Protein 4DNX (pdb70)

Solvent-accessible surface area: 31336 Å² total; per-residue (Å²): 98,26,100,4,5,61,10,124,132,27,140,37,64,10,16,50,40,6,90,43,7,78,145,11,38,73,68,0,114,106,33,55,37,16,97,4,29,38,20,0,3,2,5,1,1,0,2,0,0,0,1,0,2,18,6,68,4,8,10,54,14,52,23,0,31,25,0,0,86,58,11,34,6,90,103,51,98,17,0,0,5,16,0,3,0,2,12,151,49,17,119,78,6,81,86,25,106,60,0,0,2,48,1,45,51,50,129,71,42,51,12,0,0,1,0,50,16,105,32,72,53,122,6,54,105,77,53,2,57,73,0,7,73,59,7,4,50,21,77,32,104,176,0,46,4,7,107,70,7,62,84,21,15,84,7,1,0,4,7,39,1,58,0,5,40,3,10,14,8,13,55,6,14,9,9,2,4,12,2,0,20,9,0,31,52,11,0,74,15,3,32,9,144,88,2,0,0,15,36,16,99,46,14,2,33,29,39,83,0,27,15,0,53,42,0,20,148,71,28,134,20,58,0,0,0,0,0,0,16,3,28,95,75,106,140,76,31,11,17,7,44,28,14,26,38,0,0,14,30,0,8,57,103,58,15,81,104,25,18,4,1,4,2,0,3,0,11,53,48,15,55,1,0,18,24,4,0,0,0,8,0,1,0,0,3,0,0,0,0,20,13,0,7,0,18,99,75,30,26,28,43,70,146,67,37,26,60,63,64,4,10,57,25,41,96,117,57,13,47,126,136,44,28,56,12,106,38,23,89,1,25,69,29,4,34,0,116,134,87,42,128,7,11,7,50,111,83,6,115,111,22,70,115,103,21,31,68,112,45,62,61,76,94,5,120,57,24,3,44,130,41,93,52,7,53,81,45,18,2,39,81,68,0,1,83,44,4,15,74,38,47,147,84,61,126,190,98,26,99,3,6,50,9,125,136,26,137,35,62,10,13,58,49,16,66,72,7,62,153,6,35,57,67,0,98,105,32,56,33,21,89,5,28,40,20,0,2,2,5,1,1,1,2,0,0,0,1,0,2,10,6,69,3,7,10,56,13,53,26,0,34,25,0,0,87,57,12,33,8,90,100,51,98,13,0,0,5,17,0,2,0,2,8,141,48,22,120,64,8,82,82,32,100,62,0,0,1,47,1,46,52,47,158,72,42,51,11,1,0,2,0,48,20,106,34,77,52,123,5,52,107,77,53,2,56,74,0,5,76,61,6,4,47,21,75,43,88,165,0,56,4,6,104,69,8,66,78,16,14,80,5,0,0,2,6,40,1,54,0,5,39,4,9,19,6,15,55,8,15,10,9,1,2,13,2,0,22,6,0,31,49,10,0,78,19,10,32,9,143,77,3,0,0,14,35,12,114,90,18,2,33,48,24,77,1,38,11,0,56,43,0,21,147,70,25,131,19,58,0,0,0,0,0,0,9,2,30,120,75,137,134,82,58,34,30,15,39,24,16,17,38,0,0,22,22,0,3,63,105,57,14,79,100,23,17,1,3,16,2,0,2,0,11,46,46,16,65,1,0,16,23,1,0,0,0,5,0,0,0,0,3,0,0,0,0,19,19,0,7,0,17,85,75,30,11,24,43,58,149,75,37,25,64,63,63,3,11,58,23,33,85,124,51,13,60,126,148,43,29,55,13,103,35,26,94,0,5,81,17,8,33,0,125,127,73,44,133,9,7,18,49,115,82,4,117,91,20,67,120,107,35,32,36,111,36,67,56,71,118,13,121,106,10,3,28,148,27,88,42,5,45,79,50,28,1,35,74,70,1,0,82,52,5,14,81,69,81,167,59,164,106,173

Structure (mmCIF, N/CA/C/O backbone):
data_4DNX
#
_entry.id   4DNX
#
_cell.length_a   73.286
_cell.length_b   96.972
_cell.length_c   73.458
_cell.angle_alpha   90.00
_cell.angle_beta   117.60
_cell.angle_gamma   90.00
#
_symmetry.space_group_name_H-M   'P 1 21 1'
#
loop_
_entity.id
_entity.type
_entity.pdbx_description
1 polymer 'Sulfate adenylyltransferase'
2 non-polymer '2-(N-MORPHOLINO)-ETHANESULFONIC ACID'
3 water water
#
loop_
_atom_site.group_PDB
_atom_site.id
_atom_site.type_symbol
_atom_site.label_atom_id
_atom_site.label_alt_id
_atom_site.label_comp_id
_atom_site.label_asym_id
_atom_site.label_entity_id
_atom_site.label_seq_id
_atom_site.pdbx_PDB_ins_code
_atom_site.Cartn_x
_atom_site.Cartn_y
_atom_site.Cartn_z
_atom_site.occupancy
_atom_site.B_iso_or_equiv
_atom_site.auth_seq_id
_atom_site.auth_comp_id
_atom_site.auth_asym_id
_atom_site.auth_atom_id
_atom_site.pdbx_PDB_model_num
ATOM 1 N N . MET A 1 1 ? 1.161 -0.664 14.002 1.00 25.01 1 MET A N 1
ATOM 2 C CA . MET A 1 1 ? 2.052 0.440 14.456 1.00 24.27 1 MET A CA 1
ATOM 3 C C . MET A 1 1 ? 3.020 0.767 13.318 1.00 23.21 1 MET A C 1
ATOM 4 O O . MET A 1 1 ? 3.393 -0.119 12.550 1.00 24.72 1 MET A O 1
ATOM 9 N N . ILE A 1 2 ? 3.367 2.044 13.167 1.00 18.46 2 ILE A N 1
ATOM 10 C CA . ILE A 1 2 ? 4.375 2.445 12.195 1.00 17.73 2 ILE A CA 1
ATOM 11 C C . ILE A 1 2 ? 5.674 1.728 12.536 1.00 16.93 2 ILE A C 1
ATOM 12 O O . ILE A 1 2 ? 6.014 1.555 13.731 1.00 15.05 2 ILE A O 1
ATOM 17 N N . LYS A 1 3 ? 6.393 1.272 11.509 1.00 16.97 3 LYS A N 1
ATOM 18 C CA . LYS A 1 3 ? 7.631 0.544 11.809 1.00 17.15 3 LYS A CA 1
ATOM 19 C C . LYS A 1 3 ? 8.714 1.455 12.388 1.00 17.39 3 LYS A C 1
ATOM 20 O O . LYS A 1 3 ? 8.747 2.646 12.080 1.00 16.63 3 LYS A O 1
ATOM 26 N N . PRO A 1 4 ? 9.587 0.911 13.244 1.00 16.20 4 PRO A N 1
ATOM 27 C CA . PRO A 1 4 ? 10.754 1.675 13.685 1.00 15.62 4 PRO A CA 1
ATOM 28 C C . PRO A 1 4 ? 11.639 1.974 12.469 1.00 16.13 4 PRO A C 1
ATOM 29 O O . PRO A 1 4 ? 11.536 1.313 11.415 1.00 16.61 4 PRO A O 1
ATOM 33 N N . VAL A 1 5 ? 12.529 2.957 12.600 1.00 15.53 5 VAL A N 1
ATOM 34 C CA . VAL A 1 5 ? 13.355 3.284 11.456 1.00 16.31 5 VAL A CA 1
ATOM 35 C C . VAL A 1 5 ? 14.470 2.253 11.307 1.00 17.62 5 VAL A C 1
ATOM 36 O O . VAL A 1 5 ? 15.208 2.057 12.234 1.00 16.44 5 VAL A O 1
ATOM 40 N N . GLY A 1 6 ? 14.545 1.588 10.165 1.00 17.17 6 GLY A N 1
ATOM 41 C CA . GLY A 1 6 ? 15.695 0.664 9.892 1.00 21.04 6 GLY A CA 1
ATOM 42 C C . GLY A 1 6 ? 15.683 -0.714 10.531 1.00 21.87 6 GLY A C 1
ATOM 43 O O . GLY A 1 6 ? 16.670 -1.446 10.405 1.00 26.10 6 GLY A O 1
ATOM 44 N N . SER A 1 7 ? 14.595 -1.074 11.222 1.00 22.57 7 SER A N 1
ATOM 45 C CA . SER A 1 7 ? 14.415 -2.432 11.781 1.00 22.09 7 SER A CA 1
ATOM 46 C C . SER A 1 7 ? 12.954 -2.711 12.089 1.00 21.95 7 SER A C 1
ATOM 47 O O . SER A 1 7 ? 12.131 -1.805 12.125 1.00 19.66 7 SER A O 1
ATOM 50 N N . ASP A 1 8 ? 12.619 -3.970 12.352 1.00 21.84 8 ASP A N 1
ATOM 51 C CA . ASP A 1 8 ? 11.221 -4.283 12.641 1.00 22.40 8 ASP A CA 1
ATOM 52 C C . ASP A 1 8 ? 10.818 -4.018 14.095 1.00 19.90 8 ASP A C 1
ATOM 53 O O . ASP A 1 8 ? 9.631 -3.832 14.402 1.00 20.18 8 ASP A O 1
ATOM 58 N N . GLU A 1 9 ? 11.806 -4.008 14.984 1.00 20.14 9 GLU A N 1
ATOM 59 C CA . GLU A 1 9 ? 11.593 -3.716 16.406 1.00 19.60 9 GLU A CA 1
ATOM 60 C C . GLU A 1 9 ? 12.635 -2.740 16.889 1.00 16.70 9 GLU A C 1
ATOM 61 O O . GLU A 1 9 ? 13.759 -2.739 16.377 1.00 15.33 9 GLU A O 1
ATOM 67 N N . LEU A 1 10 ? 12.270 -1.919 17.875 1.00 14.58 10 LEU A N 1
ATOM 68 C CA . LEU A 1 10 ? 13.268 -1.032 18.516 1.00 13.26 10 LEU A CA 1
ATOM 69 C C . LEU A 1 10 ? 14.399 -1.843 19.138 1.00 13.87 10 LEU A C 1
ATOM 70 O O . LEU A 1 10 ? 14.188 -2.963 19.660 1.00 14.49 10 LEU A O 1
ATOM 75 N N . ARG A 1 11 ? 15.591 -1.271 19.077 1.00 13.63 11 ARG A N 1
ATOM 76 C CA . ARG A 1 11 ? 16.816 -1.902 19.615 1.00 14.41 11 ARG A CA 1
ATOM 77 C C . ARG A 1 11 ? 17.517 -0.952 20.610 1.00 14.02 11 ARG A C 1
ATOM 78 O O . ARG A 1 11 ? 18.663 -0.498 20.357 1.00 14.27 11 ARG A O 1
ATOM 86 N N . PRO A 1 12 ? 16.866 -0.667 21.752 1.00 12.88 12 PRO A N 1
ATOM 87 C CA . PRO A 1 12 ? 17.405 0.288 22.723 1.00 11.74 12 PRO A CA 1
ATOM 88 C C . PRO A 1 12 ? 18.699 -0.251 23.365 1.00 11.44 12 PRO A C 1
ATOM 89 O O . PRO A 1 12 ? 18.938 -1.475 23.384 1.00 11.93 12 PRO A O 1
ATOM 93 N N . ARG A 1 13 ? 19.512 0.669 23.888 1.00 10.55 13 ARG A N 1
ATOM 94 C CA . ARG A 1 13 ? 20.809 0.296 24.456 1.00 10.63 13 ARG A CA 1
ATOM 95 C C . ARG A 1 13 ? 20.787 0.246 25.995 1.00 10.86 13 ARG A C 1
ATOM 96 O O . ARG A 1 13 ? 21.777 -0.123 26.638 1.00 10.37 13 ARG A O 1
ATOM 104 N N . PHE A 1 14 ? 19.641 0.556 26.585 1.00 10.16 14 PHE A N 1
ATOM 105 C CA . PHE A 1 14 ? 19.488 0.409 28.057 1.00 10.71 14 PHE A CA 1
ATOM 106 C C . PHE A 1 14 ? 19.531 -1.049 28.476 1.00 11.48 14 PHE A C 1
ATOM 107 O O . PHE A 1 14 ? 18.994 -1.933 27.782 1.00 12.70 14 PHE A O 1
ATOM 115 N N . VAL A 1 15 ? 20.198 -1.298 29.616 1.00 11.03 15 VAL A N 1
ATOM 116 C CA . VAL A 1 15 ? 20.283 -2.694 30.119 1.00 11.51 15 VAL A CA 1
ATOM 117 C C . VAL A 1 15 ? 18.998 -3.007 30.925 1.00 12.22 15 VAL A C 1
ATOM 118 O O . VAL A 1 15 ? 18.939 -2.884 32.168 1.00 11.65 15 VAL A O 1
ATOM 122 N N . TYR A 1 16 ? 17.980 -3.492 30.211 1.00 13.15 16 TYR A N 1
ATOM 123 C CA . TYR A 1 16 ? 16.693 -3.848 30.847 1.00 14.97 16 TYR A CA 1
ATOM 124 C C . TYR A 1 16 ? 16.710 -5.027 31.843 1.00 15.60 16 TYR A C 1
ATOM 125 O O . TYR A 1 16 ? 15.891 -5.054 32.754 1.00 16.46 16 TYR A O 1
ATOM 134 N N . ASP A 1 17 ? 17.615 -6.005 31.674 1.00 16.24 17 ASP A N 1
ATOM 135 C CA . ASP A 1 17 ? 17.686 -7.137 32.573 1.00 18.71 17 ASP A CA 1
ATOM 136 C C . ASP A 1 17 ? 18.355 -6.672 33.873 1.00 19.10 17 ASP A C 1
ATOM 137 O O . ASP A 1 17 ? 19.511 -6.264 33.814 1.00 16.91 17 ASP A O 1
ATOM 142 N N . PRO A 1 18 ? 17.662 -6.709 35.017 1.00 20.51 18 PRO A N 1
ATOM 143 C CA . PRO A 1 18 ? 18.223 -6.146 36.252 1.00 20.69 18 PRO A CA 1
ATOM 144 C C . PRO A 1 18 ? 19.498 -6.872 36.718 1.00 21.07 18 PRO A C 1
ATOM 145 O O . PRO A 1 18 ? 20.395 -6.223 37.226 1.00 20.67 18 PRO A O 1
ATOM 149 N N . GLU A 1 19 ? 19.578 -8.185 36.530 1.00 21.07 19 GLU A N 1
ATOM 150 C CA . GLU A 1 19 ? 20.787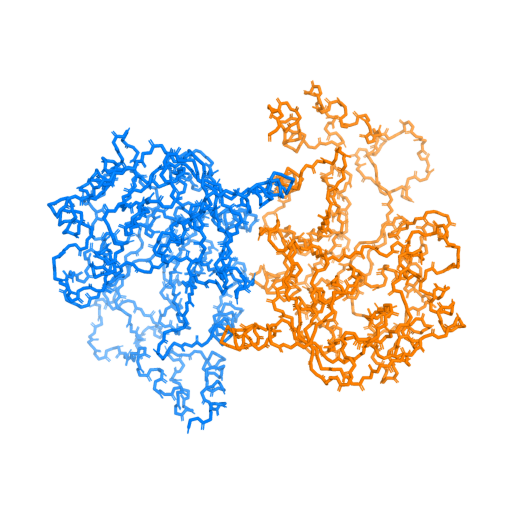 -8.899 36.961 1.00 24.13 19 GLU A CA 1
ATOM 151 C C . GLU A 1 19 ? 22.020 -8.463 36.160 1.00 22.78 19 GLU A C 1
ATOM 152 O O . GLU A 1 19 ? 23.093 -8.196 36.743 1.00 22.89 19 GLU A O 1
ATOM 158 N N . GLN A 1 20 ? 21.878 -8.365 34.837 1.00 20.08 20 GLN A N 1
ATOM 159 C CA . GLN A 1 20 ? 22.947 -7.848 33.947 1.00 20.75 20 GLN A CA 1
ATOM 160 C C . GLN A 1 20 ? 23.291 -6.374 34.249 1.00 18.11 20 GLN A C 1
ATOM 161 O O . GLN A 1 20 ? 24.461 -5.980 34.277 1.00 17.54 20 GLN A O 1
ATOM 167 N N . HIS A 1 21 ? 22.257 -5.577 34.499 1.00 16.55 21 HIS A N 1
ATOM 168 C CA . HIS A 1 21 ? 22.455 -4.190 34.973 1.00 16.16 21 HIS A CA 1
ATOM 169 C C . HIS A 1 21 ? 23.333 -4.086 36.222 1.00 17.85 21 HIS A C 1
ATOM 170 O O . HIS A 1 21 ? 24.320 -3.296 36.253 1.00 17.93 21 HIS A O 1
ATOM 177 N N . HIS A 1 22 ? 23.020 -4.903 37.226 1.00 18.55 22 HIS A N 1
ATOM 178 C CA . HIS A 1 22 ? 23.795 -4.899 38.484 1.00 19.66 22 HIS A CA 1
ATOM 179 C C . HIS A 1 22 ? 25.230 -5.341 38.233 1.00 20.75 22 HIS A C 1
ATOM 180 O O . HIS A 1 22 ? 26.169 -4.749 38.768 1.00 20.23 22 HIS A O 1
ATOM 187 N N . ARG A 1 23 ? 25.407 -6.366 37.399 1.00 19.87 23 ARG A N 1
ATOM 188 C CA . ARG A 1 23 ? 26.771 -6.837 37.093 1.00 20.51 23 ARG A CA 1
ATOM 189 C C . ARG A 1 23 ? 27.614 -5.774 36.367 1.00 19.23 23 ARG A C 1
ATOM 190 O O . ARG A 1 23 ? 28.820 -5.599 36.691 1.00 18.48 23 ARG A O 1
ATOM 198 N N . LEU A 1 24 ? 26.987 -5.083 35.410 1.00 17.96 24 LEU A N 1
ATOM 199 C CA . LEU A 1 24 ? 27.665 -4.033 34.647 1.00 17.74 24 LEU A CA 1
ATOM 200 C C . LEU A 1 24 ? 27.995 -2.828 35.534 1.00 17.32 24 LEU A C 1
ATOM 201 O O . LEU A 1 24 ? 29.089 -2.239 35.434 1.00 17.42 24 LEU A O 1
ATOM 206 N N . SER A 1 25 ? 27.038 -2.444 36.377 1.00 17.60 25 SER A N 1
ATOM 207 C CA . SER A 1 25 ? 27.266 -1.330 37.316 1.00 18.82 25 SER A CA 1
ATOM 208 C C . SER A 1 25 ? 28.456 -1.642 38.217 1.00 19.86 25 SER A C 1
ATOM 209 O O . SER A 1 25 ? 29.309 -0.768 38.479 1.00 20.31 25 SER A O 1
ATOM 212 N N . SER A 1 26 ? 28.511 -2.882 38.698 1.00 19.51 26 SER A N 1
ATOM 213 C CA . SER A 1 26 ? 29.627 -3.304 39.544 1.00 21.26 26 SER A CA 1
ATOM 214 C C . SER A 1 26 ? 30.943 -3.245 38.794 1.00 20.73 26 SER A C 1
ATOM 215 O O . SER A 1 26 ? 31.947 -2.730 39.318 1.00 21.67 26 SER A O 1
ATOM 218 N N . GLU A 1 27 ? 30.941 -3.773 37.573 1.00 18.87 27 GLU A N 1
ATOM 219 C CA . GLU A 1 27 ? 32.132 -3.784 36.710 1.00 19.52 27 GLU A CA 1
ATOM 220 C C . GLU A 1 27 ? 32.630 -2.377 36.426 1.00 18.45 27 GLU A C 1
ATOM 221 O O . GLU A 1 27 ? 33.844 -2.140 36.409 1.00 18.76 27 GLU A O 1
ATOM 227 N N . ALA A 1 28 ? 31.688 -1.478 36.160 1.00 17.03 28 ALA A N 1
ATOM 228 C CA . ALA A 1 28 ? 32.042 -0.125 35.746 1.00 18.39 28 ALA A CA 1
ATOM 229 C C . ALA A 1 28 ? 32.826 0.633 36.818 1.00 20.11 28 ALA A C 1
ATOM 230 O O . ALA A 1 28 ? 33.608 1.542 36.481 1.00 22.57 28 ALA A O 1
ATOM 232 N N . GLU A 1 29 ? 32.666 0.258 38.095 1.00 22.41 29 GLU A N 1
ATOM 233 C CA . GLU A 1 29 ? 33.361 0.982 39.180 1.00 25.43 29 GLU A CA 1
ATOM 234 C C . GLU A 1 29 ? 34.891 0.727 39.195 1.00 26.02 29 GLU A C 1
ATOM 235 O O . GLU A 1 29 ? 35.652 1.468 39.844 1.00 27.71 29 GLU A O 1
ATOM 241 N N . SER A 1 30 ? 35.342 -0.315 38.486 1.00 22.60 30 SER A N 1
ATOM 242 C CA . SER A 1 30 ? 36.756 -0.587 38.353 1.00 22.59 30 SER A CA 1
ATOM 243 C C . SER A 1 30 ? 37.331 -0.335 36.954 1.00 21.50 30 SER A C 1
ATOM 244 O O . SER A 1 30 ? 38.517 -0.562 36.720 1.00 23.14 30 SER A O 1
ATOM 247 N N . LEU A 1 31 ? 36.498 0.073 36.008 1.00 18.92 31 LEU A N 1
ATOM 248 C CA . LEU A 1 31 ? 36.960 0.330 34.650 1.00 18.16 31 LEU A CA 1
ATOM 249 C C . LEU A 1 31 ? 37.687 1.700 34.563 1.00 18.88 31 LEU A C 1
ATOM 250 O O . LEU A 1 31 ? 37.339 2.623 35.325 1.00 19.70 31 LEU A O 1
ATOM 255 N N . PRO A 1 32 ? 38.661 1.844 33.645 1.00 19.00 32 PRO A N 1
ATOM 256 C CA . PRO A 1 32 ? 39.123 3.213 33.274 1.00 18.24 32 PRO A CA 1
ATOM 257 C C . PRO A 1 32 ? 37.914 4.020 32.815 1.00 17.34 32 PRO A C 1
ATOM 258 O O . PRO A 1 32 ? 37.006 3.485 32.162 1.00 16.52 32 PRO A O 1
ATOM 262 N N . SER A 1 33 ? 37.904 5.309 33.107 1.00 17.28 33 SER A N 1
ATOM 263 C CA . SER A 1 33 ? 36.690 6.078 32.832 1.00 16.76 33 SER A CA 1
ATOM 264 C C . SER A 1 33 ? 37.009 7.473 32.295 1.00 16.22 33 SER A C 1
ATOM 265 O O . SER A 1 33 ? 38.127 7.968 32.489 1.00 17.06 33 SER A O 1
ATOM 268 N N . VAL A 1 34 ? 36.041 8.071 31.610 1.00 15.08 34 VAL A N 1
ATOM 269 C CA . VAL A 1 34 ? 36.202 9.455 31.121 1.00 15.06 34 VAL A CA 1
ATOM 270 C C . VAL A 1 34 ? 34.889 10.142 31.413 1.00 14.28 34 VAL A C 1
ATOM 271 O O . VAL A 1 34 ? 33.856 9.498 31.352 1.00 13.33 34 VAL A O 1
ATOM 275 N N . ILE A 1 35 ? 34.940 11.441 31.723 1.00 13.47 35 ILE A N 1
ATOM 276 C CA . ILE A 1 35 ? 33.682 12.250 31.822 1.00 12.78 35 ILE A CA 1
ATOM 277 C C . ILE A 1 35 ? 33.407 12.817 30.425 1.00 12.36 35 ILE A C 1
ATOM 278 O O . ILE A 1 35 ? 34.278 13.479 29.835 1.00 13.92 35 ILE A O 1
ATOM 283 N N . VAL A 1 36 ? 32.228 12.532 29.871 1.00 11.55 36 VAL A N 1
ATOM 284 C CA . VAL A 1 36 ? 31.942 12.885 28.476 1.00 11.31 36 VAL A CA 1
ATOM 285 C C . VAL A 1 36 ? 31.301 14.286 28.416 1.00 11.69 36 VAL A C 1
ATOM 286 O O . VAL A 1 36 ? 30.973 14.861 29.462 1.00 11.55 36 VAL A O 1
ATOM 290 N N . SER A 1 37 ? 31.135 14.836 27.218 1.00 11.96 37 SER A N 1
ATOM 291 C CA . SER A 1 37 ? 30.415 16.135 27.130 1.00 12.56 37 SER A CA 1
ATOM 292 C C . SER A 1 37 ? 28.923 15.951 27.382 1.00 12.04 37 SER A C 1
ATOM 293 O O . SER A 1 37 ? 28.359 14.849 27.243 1.00 12.65 37 SER A O 1
ATOM 296 N N . SER A 1 38 ? 28.243 17.046 27.696 1.00 12.15 38 SER A N 1
ATOM 297 C CA . SER A 1 38 ? 26.775 16.954 27.793 1.00 12.04 38 SER A CA 1
ATOM 298 C C . SER A 1 38 ? 26.145 16.470 26.463 1.00 12.37 38 SER A C 1
ATOM 299 O O . SER A 1 38 ? 25.111 15.728 26.495 1.00 11.93 38 SER A O 1
ATOM 302 N N . GLN A 1 39 ? 26.730 16.859 25.310 1.00 12.43 39 GLN A N 1
ATOM 303 C CA . GLN A 1 39 ? 26.238 16.409 24.008 1.00 11.92 39 GLN A CA 1
ATOM 304 C C . GLN A 1 39 ? 26.347 14.878 23.881 1.00 11.37 39 GLN A C 1
ATOM 305 O O . GLN A 1 39 ? 25.362 14.227 23.537 1.00 11.77 39 GLN A O 1
ATOM 311 N N . ALA A 1 40 ? 27.506 14.328 24.206 1.00 10.45 40 ALA A N 1
ATOM 312 C CA . ALA A 1 40 ? 27.648 12.875 24.164 1.00 10.70 40 ALA A CA 1
ATOM 313 C C . ALA A 1 40 ? 26.712 12.203 25.176 1.00 11.36 40 ALA A C 1
ATOM 314 O O . ALA A 1 40 ? 26.217 11.083 24.935 1.00 11.88 40 ALA A O 1
ATOM 316 N N . ALA A 1 41 ? 26.571 12.786 26.376 1.00 11.01 41 ALA A N 1
ATOM 317 C CA . ALA A 1 41 ? 25.680 12.175 27.381 1.00 11.76 41 ALA A CA 1
ATOM 318 C C . ALA A 1 41 ? 24.232 12.112 26.875 1.00 11.26 41 ALA A C 1
ATOM 319 O O . ALA A 1 41 ? 23.508 11.130 27.111 1.00 11.94 41 ALA A O 1
ATOM 321 N N . GLY A 1 42 ? 23.779 13.175 26.224 1.00 10.72 42 GLY A N 1
ATOM 322 C CA . GLY A 1 42 ? 22.417 13.193 25.654 1.00 10.34 42 GLY A CA 1
ATOM 323 C C . GLY A 1 42 ? 22.284 12.152 24.550 1.00 10.88 42 GLY A C 1
ATOM 324 O O . GLY A 1 42 ? 21.252 11.474 24.422 1.00 10.95 42 GLY A O 1
ATOM 325 N N . ASN A 1 43 ? 23.330 12.022 23.748 1.00 10.59 43 ASN A N 1
ATOM 326 C CA . ASN A 1 43 ? 23.363 11.025 22.668 1.00 10.47 43 ASN A CA 1
ATOM 327 C C . ASN A 1 43 ? 23.197 9.645 23.330 1.00 10.38 43 ASN A C 1
ATOM 328 O O . ASN A 1 43 ? 22.430 8.772 22.835 1.00 10.49 43 ASN A O 1
ATOM 333 N N . ALA A 1 44 ? 23.868 9.426 24.467 1.00 10.16 44 ALA A N 1
ATOM 334 C CA . ALA A 1 44 ? 23.803 8.115 25.134 1.00 9.91 44 ALA A CA 1
ATOM 335 C C . ALA A 1 44 ? 22.439 7.830 25.729 1.00 9.61 44 ALA A C 1
ATOM 336 O O . ALA A 1 44 ? 21.961 6.711 25.691 1.00 11.14 44 ALA A O 1
ATOM 338 N N . VAL A 1 45 ? 21.812 8.869 26.289 1.00 9.33 45 VAL A N 1
ATOM 339 C CA . VAL A 1 45 ? 20.460 8.705 26.862 1.00 8.80 45 VAL A CA 1
ATOM 340 C C . VAL A 1 45 ? 19.473 8.367 25.732 1.00 9.62 45 VAL A C 1
ATOM 341 O O . VAL A 1 45 ? 18.625 7.434 25.920 1.00 9.66 45 VAL A O 1
ATOM 345 N N . MET A 1 46 ? 19.592 9.062 24.585 1.00 9.35 46 MET A N 1
ATOM 346 C CA . MET A 1 46 ? 18.678 8.835 23.432 1.00 8.99 46 MET A CA 1
ATOM 347 C C . MET A 1 46 ? 18.904 7.404 22.890 1.00 8.95 46 MET A C 1
ATOM 348 O O . MET A 1 46 ? 17.939 6.697 22.551 1.00 11.80 46 MET A O 1
ATOM 353 N N . LEU A 1 47 ? 20.161 6.985 22.811 1.00 8.73 47 LEU A N 1
ATOM 354 C CA . LEU A 1 47 ? 20.437 5.590 22.413 1.00 9.00 47 LEU A CA 1
ATOM 355 C C . LEU A 1 47 ? 19.859 4.575 23.425 1.00 9.60 47 LEU A C 1
ATOM 356 O O . LEU A 1 47 ? 19.279 3.524 23.035 1.00 8.94 47 LEU A O 1
ATOM 361 N N . GLY A 1 48 ? 20.063 4.828 24.714 1.00 9.41 48 GLY A N 1
ATOM 362 C CA . GLY A 1 48 ? 19.535 3.966 25.795 1.00 9.78 48 GLY A CA 1
ATOM 363 C C . GLY A 1 48 ? 18.021 3.821 25.724 1.00 9.43 48 GLY A C 1
ATOM 364 O O . GLY A 1 48 ? 17.501 2.748 25.966 1.00 10.50 48 GLY A O 1
ATOM 365 N N . ALA A 1 49 ? 17.354 4.916 25.351 1.00 10.00 49 ALA A N 1
ATOM 366 C CA . ALA A 1 49 ? 15.868 5.012 25.441 1.00 10.35 49 ALA A CA 1
ATOM 367 C C . ALA A 1 49 ? 15.204 4.581 24.138 1.00 11.51 49 ALA A C 1
ATOM 368 O O . ALA A 1 49 ? 13.965 4.593 24.042 1.00 13.13 49 ALA A O 1
ATOM 370 N N . GLY A 1 50 ? 15.996 4.166 23.143 1.00 11.00 50 GLY A N 1
ATOM 371 C CA . GLY A 1 50 ? 15.443 3.643 21.871 1.00 10.56 50 GLY A CA 1
ATOM 372 C C . GLY A 1 50 ? 15.103 4.714 20.825 1.00 10.53 50 GLY A C 1
ATOM 373 O O . GLY A 1 50 ? 14.681 4.394 19.697 1.00 10.61 50 GLY A O 1
ATOM 374 N N . TYR A 1 51 ? 15.281 5.986 21.165 1.00 9.73 51 TYR A N 1
ATOM 375 C CA . TYR A 1 51 ? 14.993 7.047 20.208 1.00 9.53 51 TYR A CA 1
ATOM 376 C C . TYR A 1 51 ? 15.918 6.998 18.968 1.00 9.54 51 TYR A C 1
ATOM 377 O O . TYR A 1 51 ? 15.508 7.385 17.861 1.00 9.96 51 TYR A O 1
ATOM 386 N N . PHE A 1 52 ? 17.176 6.558 19.149 1.00 10.18 52 PHE A N 1
ATOM 387 C CA . PHE A 1 52 ? 18.124 6.504 18.031 1.00 10.45 52 PHE A CA 1
ATOM 388 C C . PHE A 1 52 ? 18.329 5.072 17.536 1.00 10.86 52 PHE A C 1
ATOM 389 O O . PHE A 1 52 ? 19.337 4.722 16.908 1.00 12.10 52 PHE A O 1
ATOM 397 N N . SER A 1 53 ? 17.309 4.240 17.750 1.00 11.78 53 SER A N 1
ATOM 398 C CA . SER A 1 53 ? 17.368 2.890 17.211 1.00 11.55 53 SER A CA 1
ATOM 399 C C . SER A 1 53 ? 17.428 2.821 15.673 1.00 13.13 53 SER A C 1
ATOM 400 O O . SER A 1 53 ? 16.862 3.724 15.017 1.00 12.96 53 SER A O 1
ATOM 403 N N . PRO A 1 54 ? 18.445 2.122 15.184 1.00 13.82 54 PRO A N 1
ATOM 404 C CA . PRO A 1 54 ? 18.853 0.814 15.691 1.00 13.46 54 PRO A CA 1
ATOM 405 C C . PRO A 1 54 ? 20.361 0.969 15.955 1.00 14.08 54 PRO A C 1
ATOM 406 O O . PRO A 1 54 ? 21.095 -0.042 16.003 1.00 14.37 54 PRO A O 1
ATOM 410 N N . LEU A 1 55 ? 20.849 2.204 16.106 1.00 12.82 55 LEU A N 1
ATOM 411 C CA . LEU A 1 55 ? 22.303 2.389 16.257 1.00 13.49 55 LEU A CA 1
ATOM 412 C C . LEU A 1 55 ? 22.821 1.842 17.588 1.00 14.01 55 LEU A C 1
ATOM 413 O O . LEU A 1 55 ? 22.126 1.858 18.614 1.00 13.10 55 LEU A O 1
ATOM 418 N N . ASP A 1 56 ? 24.072 1.362 17.573 1.00 14.61 56 ASP A N 1
ATOM 419 C CA . ASP A 1 56 ? 24.607 0.689 18.788 1.00 16.60 56 ASP A CA 1
ATOM 420 C C . ASP A 1 56 ? 25.473 1.512 19.712 1.00 15.12 56 ASP A C 1
ATOM 421 O O . ASP A 1 56 ? 25.742 1.085 20.834 1.00 14.50 56 ASP A O 1
ATOM 426 N N . GLY A 1 57 ? 25.863 2.702 19.272 1.00 14.40 57 GLY A N 1
ATOM 427 C CA . GLY A 1 57 ? 26.777 3.514 20.062 1.00 14.77 57 GLY A CA 1
ATOM 428 C C . GLY A 1 57 ? 27.359 4.662 19.277 1.00 14.68 57 GLY A C 1
ATOM 429 O O . GLY A 1 57 ? 26.727 5.195 18.377 1.00 15.67 57 GLY A O 1
ATOM 430 N N . PHE A 1 58 ? 28.592 5.041 19.613 1.00 13.50 58 PHE A N 1
ATOM 431 C CA . PHE A 1 58 ? 29.186 6.252 19.041 1.00 14.08 58 PHE A CA 1
ATOM 432 C C . PHE A 1 58 ? 29.913 5.922 17.759 1.00 14.20 58 PHE A C 1
ATOM 433 O O . PHE A 1 58 ? 30.515 4.861 17.644 1.00 14.49 58 PHE A O 1
ATOM 441 N N . MET A 1 59 ? 29.860 6.857 16.821 1.00 13.68 59 MET A N 1
ATOM 442 C CA . MET A 1 59 ? 30.341 6.680 15.454 1.00 14.67 59 MET A CA 1
ATOM 443 C C . MET A 1 59 ? 31.831 6.868 15.352 1.00 15.11 59 MET A C 1
ATOM 444 O O . MET A 1 59 ? 32.413 7.739 16.009 1.00 14.63 59 MET A O 1
ATOM 449 N N . ASN A 1 60 ? 32.454 6.090 14.454 1.00 16.27 60 ASN A N 1
ATOM 450 C CA . ASN A 1 60 ? 33.820 6.446 14.031 1.00 17.50 60 ASN A CA 1
ATOM 451 C C . ASN A 1 60 ? 33.794 7.645 13.055 1.00 17.56 60 ASN A C 1
ATOM 452 O O . ASN A 1 60 ? 32.687 8.108 12.631 1.00 16.32 60 ASN A O 1
ATOM 457 N N . LEU A 1 61 ? 34.969 8.152 12.704 1.00 18.31 61 LEU A N 1
ATOM 458 C CA . LEU A 1 61 ? 35.039 9.336 11.872 1.00 19.91 61 LEU A CA 1
ATOM 459 C C . LEU A 1 61 ? 34.424 9.104 10.487 1.00 19.53 61 LEU A C 1
ATOM 460 O O . LEU A 1 61 ? 33.723 9.974 9.968 1.00 20.05 61 LEU A O 1
ATOM 465 N N . ALA A 1 62 ? 34.656 7.940 9.880 1.00 19.62 62 ALA A N 1
ATOM 466 C CA . ALA A 1 62 ? 34.029 7.680 8.549 1.00 19.15 62 ALA A CA 1
ATOM 467 C C . ALA A 1 62 ? 32.475 7.719 8.560 1.00 18.64 62 ALA A C 1
ATOM 468 O O . ALA A 1 62 ? 31.857 8.303 7.679 1.00 19.21 62 ALA A O 1
ATOM 470 N N . ASP A 1 63 ? 31.864 7.101 9.558 1.00 17.67 63 ASP A N 1
ATOM 471 C CA . ASP A 1 63 ? 30.415 7.185 9.703 1.00 17.49 63 ASP A CA 1
ATOM 472 C C . ASP A 1 63 ? 29.946 8.615 10.011 1.00 17.26 63 ASP A C 1
ATOM 473 O O . ASP A 1 63 ? 28.889 9.055 9.521 1.00 17.24 63 ASP A O 1
ATOM 478 N N . ALA A 1 64 ? 30.689 9.322 10.871 1.00 16.98 64 ALA A N 1
ATOM 479 C CA . ALA A 1 64 ? 30.335 10.715 11.178 1.00 15.96 64 ALA A CA 1
ATOM 480 C C . ALA A 1 64 ? 30.397 11.614 9.937 1.00 16.36 64 ALA A C 1
ATOM 481 O O . ALA A 1 64 ? 29.489 12.465 9.717 1.00 16.09 64 ALA A O 1
ATOM 483 N N . LEU A 1 65 ? 31.439 11.420 9.109 1.00 16.15 65 LEU A N 1
ATOM 484 C CA . LEU A 1 65 ? 31.583 12.219 7.853 1.00 18.01 65 LEU A CA 1
ATOM 485 C C . LEU A 1 65 ? 30.455 11.884 6.888 1.00 18.50 65 LEU A C 1
ATOM 486 O O . LEU A 1 65 ? 29.861 12.774 6.279 1.00 18.24 65 LEU A O 1
ATOM 491 N N . SER A 1 66 ? 30.099 10.602 6.842 1.00 18.81 66 SER A N 1
ATOM 492 C CA . SER A 1 66 ? 29.034 10.174 5.933 1.00 19.18 66 SER A CA 1
ATOM 493 C C . SER A 1 66 ? 27.661 10.702 6.424 1.00 17.91 66 SER A C 1
ATOM 494 O O . SER A 1 66 ? 26.875 11.211 5.627 1.00 19.06 66 SER A O 1
ATOM 497 N N . SER A 1 67 ? 27.416 10.633 7.732 1.00 16.98 67 SER A N 1
ATOM 498 C CA . SER A 1 67 ? 26.146 11.150 8.317 1.00 16.95 67 SER A CA 1
ATOM 499 C C . SER A 1 67 ? 26.003 12.679 8.067 1.00 17.10 67 SER A C 1
ATOM 500 O O . SER A 1 67 ? 24.939 13.186 7.610 1.00 16.66 67 SER A O 1
ATOM 503 N N . ALA A 1 68 ? 27.090 13.421 8.340 1.00 16.62 68 ALA A N 1
ATOM 504 C CA . ALA A 1 68 ? 27.090 14.862 8.158 1.00 17.70 68 ALA A CA 1
ATOM 505 C C . ALA A 1 68 ? 26.775 15.231 6.710 1.00 18.36 68 ALA A C 1
ATOM 506 O O . ALA A 1 68 ? 25.975 16.128 6.451 1.00 19.40 68 ALA A O 1
ATOM 508 N N . GLN A 1 69 ? 27.394 14.554 5.742 1.00 19.44 69 GLN A N 1
ATOM 509 C CA . GLN A 1 69 ? 27.297 15.027 4.378 1.00 20.68 69 GLN A CA 1
ATOM 510 C C . GLN A 1 69 ? 26.109 14.459 3.623 1.00 22.18 69 GLN A C 1
ATOM 511 O O . GLN A 1 69 ? 25.655 15.077 2.641 1.00 23.33 69 GLN A O 1
ATOM 517 N N . SER A 1 70 ? 25.653 13.272 4.034 1.00 20.36 70 SER A N 1
ATOM 518 C CA . SER A 1 70 ? 24.687 12.519 3.206 1.00 20.67 70 SER A CA 1
ATOM 519 C C . SER A 1 70 ? 23.522 11.869 3.994 1.00 19.59 70 SER A C 1
ATOM 520 O O . SER A 1 70 ? 22.651 11.190 3.402 1.00 20.60 70 SER A O 1
ATOM 523 N N . MET A 1 71 ? 23.509 12.089 5.312 1.00 18.48 71 MET A N 1
ATOM 524 C CA . MET A 1 71 ? 22.541 11.488 6.227 1.00 17.75 71 MET A CA 1
ATOM 525 C C . MET A 1 71 ? 22.539 9.971 6.187 1.00 18.25 71 MET A C 1
ATOM 526 O O . MET A 1 71 ? 21.528 9.349 6.481 1.00 18.90 71 MET A O 1
ATOM 531 N N . THR A 1 72 ? 23.683 9.371 5.870 1.00 19.55 72 THR A N 1
ATOM 532 C CA . THR A 1 72 ? 23.838 7.911 5.961 1.00 20.18 72 THR A CA 1
ATOM 533 C C . THR A 1 72 ? 25.133 7.540 6.670 1.00 20.46 72 THR A C 1
ATOM 534 O O . THR A 1 72 ? 26.115 8.289 6.636 1.00 20.68 72 THR A O 1
ATOM 538 N N . LEU A 1 73 ? 25.140 6.363 7.279 1.00 19.76 73 LEU A N 1
ATOM 539 C CA . LEU A 1 73 ? 26.373 5.725 7.724 1.00 21.28 73 LEU A CA 1
ATOM 540 C C . LEU A 1 73 ? 27.141 5.090 6.544 1.00 21.68 73 LEU A C 1
ATOM 541 O O . LEU A 1 73 ? 26.620 4.948 5.417 1.00 20.40 73 LEU A O 1
ATOM 546 N N . THR A 1 74 ? 28.414 4.738 6.761 1.00 21.75 74 THR A N 1
ATOM 547 C CA . THR A 1 74 ? 29.191 4.087 5.668 1.00 23.28 74 THR A CA 1
ATOM 548 C C . THR A 1 74 ? 28.566 2.795 5.128 1.00 23.10 74 THR A C 1
ATOM 549 O O . THR A 1 74 ? 28.716 2.492 3.948 1.00 23.52 74 THR A O 1
ATOM 553 N N . ASP A 1 75 ? 27.829 2.067 5.985 1.00 23.19 75 ASP A N 1
ATOM 554 C CA . ASP A 1 75 ? 27.158 0.848 5.534 1.00 24.47 75 ASP A CA 1
ATOM 555 C C . ASP A 1 75 ? 25.808 1.089 4.870 1.00 24.28 75 ASP A C 1
ATOM 556 O O . ASP A 1 75 ? 25.144 0.145 4.423 1.00 23.99 75 ASP A O 1
ATOM 561 N N . GLY A 1 76 ? 25.404 2.349 4.778 1.00 22.46 76 GLY A N 1
ATOM 562 C CA . GLY A 1 76 ? 24.193 2.687 4.061 1.00 23.06 76 GLY A CA 1
ATOM 563 C C . GLY A 1 76 ? 22.959 2.926 4.902 1.00 22.53 76 GLY A C 1
ATOM 564 O O . GLY A 1 76 ? 21.958 3.402 4.364 1.00 22.18 76 GLY A O 1
ATOM 565 N N . ARG A 1 77 ? 23.005 2.633 6.205 1.00 20.89 77 ARG A N 1
ATOM 566 C CA . ARG A 1 77 ? 21.853 2.947 7.103 1.00 21.78 77 ARG A CA 1
ATOM 567 C C . ARG A 1 77 ? 21.571 4.463 7.143 1.00 20.97 77 ARG A C 1
ATOM 568 O O . ARG A 1 77 ? 22.507 5.258 7.204 1.00 20.13 77 ARG A O 1
ATOM 576 N N . PHE A 1 78 ? 20.297 4.861 7.110 1.00 19.97 78 PHE A N 1
ATOM 577 C CA . PHE A 1 78 ? 19.923 6.256 7.274 1.00 19.06 78 PHE A CA 1
ATOM 578 C C . PHE A 1 78 ? 20.103 6.715 8.742 1.00 18.22 78 PHE A C 1
ATOM 579 O O . PHE A 1 78 ? 19.581 6.092 9.682 1.00 18.68 78 PHE A O 1
ATOM 587 N N . PHE A 1 79 ? 20.828 7.820 8.922 1.00 17.77 79 PHE A N 1
ATOM 588 C CA . PHE A 1 79 ? 20.874 8.538 10.193 1.00 17.23 79 PHE A CA 1
ATOM 589 C C . PHE A 1 79 ? 21.328 9.999 10.000 1.00 17.32 79 PHE A C 1
ATOM 590 O O . PHE A 1 79 ? 22.386 10.253 9.430 1.00 18.37 79 PHE A O 1
ATOM 598 N N . PRO A 1 80 ? 20.519 10.963 10.449 1.00 18.28 80 PRO A N 1
ATOM 599 C CA . PRO A 1 80 ? 20.691 12.338 9.982 1.00 19.29 80 PRO A CA 1
ATOM 600 C C . PRO A 1 80 ? 21.769 13.209 10.588 1.00 18.13 80 PRO A C 1
ATOM 601 O O . PRO A 1 80 ? 22.083 14.225 9.979 1.00 19.94 80 PRO A O 1
ATOM 605 N N . VAL A 1 81 ? 22.301 12.877 11.756 1.00 16.48 81 VAL A N 1
ATOM 606 C CA . VAL A 1 81 ? 23.409 13.661 12.352 1.00 17.41 81 VAL A CA 1
ATOM 607 C C . VAL A 1 81 ? 24.486 12.748 12.937 1.00 16.98 81 VAL A C 1
ATOM 608 O O . VAL A 1 81 ? 24.217 11.640 13.356 1.00 18.58 81 VAL A O 1
ATOM 612 N N . PRO A 1 82 ? 25.720 13.227 13.009 1.00 16.62 82 PRO A N 1
ATOM 613 C CA . PRO A 1 82 ? 26.765 12.399 13.581 1.00 17.14 82 PRO A CA 1
ATOM 614 C C . PRO A 1 82 ? 26.461 12.191 15.047 1.00 17.63 82 PRO A C 1
ATOM 615 O O . PRO A 1 82 ? 25.890 13.077 15.665 1.00 17.86 82 PRO A O 1
ATOM 619 N N . LEU A 1 83 ? 26.797 11.014 15.588 1.00 16.06 83 LEU A N 1
ATOM 620 C CA . LEU A 1 83 ? 26.729 10.778 17.016 1.00 15.62 83 LEU A CA 1
ATOM 621 C C . LEU A 1 83 ? 28.146 10.556 17.486 1.00 16.21 83 LEU A C 1
ATOM 622 O O . LEU A 1 83 ? 28.673 9.451 17.356 1.00 16.68 83 LEU A O 1
ATOM 627 N N . LEU A 1 84 ? 28.766 11.609 18.010 1.00 16.02 84 LEU A N 1
ATOM 628 C CA . LEU A 1 84 ? 30.190 11.537 18.353 1.00 15.20 84 LEU A CA 1
ATOM 629 C C . LEU A 1 84 ? 30.412 11.607 19.859 1.00 15.53 84 LEU A C 1
ATOM 630 O O . LEU A 1 84 ? 29.642 12.233 20.620 1.00 15.00 84 LEU A O 1
ATOM 635 N N . CYS A 1 85 ? 31.475 10.936 20.300 1.00 14.35 85 CYS A N 1
ATOM 636 C CA . CYS A 1 85 ? 31.990 11.117 21.675 1.00 13.79 85 CYS A CA 1
ATOM 637 C C . CYS A 1 85 ? 33.380 11.708 21.546 1.00 14.52 85 CYS A C 1
ATOM 638 O O . CYS A 1 85 ? 34.382 10.987 21.359 1.00 16.63 85 CYS A O 1
ATOM 641 N N . LEU A 1 86 ? 33.423 13.038 21.607 1.00 14.05 86 LEU A N 1
ATOM 642 C CA . LEU A 1 86 ? 34.677 13.781 21.447 1.00 14.79 86 LEU A CA 1
ATOM 643 C C . LEU A 1 86 ? 35.216 14.144 22.816 1.00 14.70 86 LEU A C 1
ATOM 644 O O . LEU A 1 86 ? 34.455 14.524 23.697 1.00 15.00 86 LEU A O 1
ATOM 649 N N . LEU A 1 87 ? 36.534 14.059 22.963 1.00 15.03 87 LEU A N 1
ATOM 650 C CA . LEU A 1 87 ? 37.239 14.269 24.246 1.00 15.48 87 LEU A CA 1
ATOM 651 C C . LEU A 1 87 ? 38.475 15.136 23.964 1.00 15.90 87 LEU A C 1
ATOM 652 O O . LEU A 1 87 ? 39.046 15.096 22.868 1.00 15.63 87 LEU A O 1
ATOM 657 N N . GLU A 1 88 ? 38.942 15.853 24.986 1.00 17.73 88 GLU A N 1
ATOM 658 C CA . GLU A 1 88 ? 40.179 16.586 24.871 1.00 19.97 88 GLU A CA 1
ATOM 659 C C . GLU A 1 88 ? 41.364 15.609 24.662 1.00 22.91 88 GLU A C 1
ATOM 660 O O . GLU A 1 88 ? 42.289 15.858 23.867 1.00 23.00 88 GLU A O 1
ATOM 666 N N . SER A 1 89 ? 41.315 14.476 25.355 1.00 25.13 89 SER A N 1
ATOM 667 C CA . SER A 1 89 ? 42.383 13.478 25.257 1.00 28.57 89 SER A CA 1
ATOM 668 C C . SER A 1 89 ? 41.874 12.072 25.604 1.00 28.79 89 SER A C 1
ATOM 669 O O . SER A 1 89 ? 40.976 11.929 26.420 1.00 29.83 89 SER A O 1
ATOM 672 N N . ALA A 1 90 ? 42.472 11.043 25.010 1.00 30.17 90 ALA A N 1
ATOM 673 C CA . ALA A 1 90 ? 42.144 9.658 25.373 1.00 31.38 90 ALA A CA 1
ATOM 674 C C . ALA A 1 90 ? 43.211 9.030 26.289 1.00 32.94 90 ALA A C 1
ATOM 675 O O . ALA A 1 90 ? 43.251 7.801 26.437 1.00 29.47 90 ALA A O 1
ATOM 677 N N . ASP A 1 91 ? 44.061 9.863 26.904 1.00 34.95 91 ASP A N 1
ATOM 678 C CA . ASP A 1 91 ? 45.151 9.359 27.782 1.00 41.51 91 ASP A CA 1
ATOM 679 C C . ASP A 1 91 ? 44.702 8.485 28.965 1.00 38.80 91 ASP A C 1
ATOM 680 O O . ASP A 1 91 ? 45.331 7.465 29.245 1.00 41.39 91 ASP A O 1
ATOM 685 N N . ALA A 1 92 ? 43.627 8.875 29.644 1.00 38.20 92 ALA A N 1
ATOM 686 C CA . ALA A 1 92 ? 43.102 8.086 30.768 1.00 37.23 92 ALA A CA 1
ATOM 687 C C . ALA A 1 92 ? 42.638 6.675 30.372 1.00 35.62 92 ALA A C 1
ATOM 688 O O . ALA A 1 92 ? 42.615 5.780 31.195 1.00 35.59 92 ALA A O 1
ATOM 690 N N . ILE A 1 93 ? 42.278 6.473 29.111 1.00 32.18 93 ILE A N 1
ATOM 691 C CA . ILE A 1 93 ? 41.799 5.163 28.668 1.00 31.78 93 ILE A CA 1
ATOM 692 C C . ILE A 1 93 ? 42.702 4.532 27.595 1.00 35.29 93 ILE A C 1
ATOM 693 O O . ILE A 1 93 ? 42.273 3.632 26.846 1.00 34.54 93 ILE A O 1
ATOM 698 N N . ALA A 1 94 ? 43.949 5.001 27.532 1.00 36.23 94 ALA A N 1
ATOM 699 C CA . ALA A 1 94 ? 44.916 4.512 26.548 1.00 37.37 94 ALA A CA 1
ATOM 700 C C . ALA A 1 94 ? 45.062 2.993 26.641 1.00 36.44 94 ALA A C 1
ATOM 701 O O . ALA A 1 94 ? 45.399 2.447 27.699 1.00 33.41 94 ALA A O 1
ATOM 703 N N . GLY A 1 95 ? 44.732 2.315 25.544 1.00 36.31 95 GLY A N 1
ATOM 704 C CA . GLY A 1 95 ? 44.913 0.870 25.444 1.00 38.07 95 GLY A CA 1
ATOM 705 C C . GLY A 1 95 ? 43.813 0.037 26.064 1.00 39.04 95 GLY A C 1
ATOM 706 O O . GLY A 1 95 ? 43.886 -1.200 26.045 1.00 43.21 95 GLY A O 1
ATOM 707 N N . ALA A 1 96 ? 42.792 0.701 26.613 1.00 35.03 96 ALA A N 1
ATOM 708 C CA . ALA A 1 96 ? 41.674 0.013 27.238 1.00 33.09 96 ALA A CA 1
ATOM 709 C C . ALA A 1 96 ? 40.664 -0.368 26.169 1.00 29.94 96 ALA A C 1
ATOM 710 O O . ALA A 1 96 ? 40.401 0.429 25.264 1.00 31.81 96 ALA A O 1
ATOM 712 N N . THR A 1 97 ? 40.075 -1.559 26.266 1.00 28.26 97 THR A N 1
ATOM 713 C CA . THR A 1 97 ? 39.051 -1.915 25.258 1.00 28.36 97 THR A CA 1
ATOM 714 C C . THR A 1 97 ? 37.626 -1.731 25.774 1.00 25.52 97 THR A C 1
ATOM 715 O O . THR A 1 97 ? 36.674 -1.839 25.004 1.00 23.96 97 THR A O 1
ATOM 719 N N . ARG A 1 98 ? 37.503 -1.508 27.078 1.00 22.23 98 ARG A N 1
ATOM 720 C CA . ARG A 1 98 ? 36.215 -1.398 27.750 1.00 20.47 98 ARG A CA 1
ATOM 721 C C . ARG A 1 98 ? 36.382 -0.312 28.823 1.00 17.66 98 ARG A C 1
ATOM 722 O O . ARG A 1 98 ? 37.349 -0.365 29.620 1.00 18.94 98 ARG A O 1
ATOM 730 N N . ILE A 1 99 ? 35.482 0.685 28.796 1.00 16.81 99 ILE A N 1
ATOM 731 C CA . ILE A 1 99 ? 35.632 1.865 29.648 1.00 15.34 99 ILE A CA 1
ATOM 732 C C . ILE A 1 99 ? 34.266 2.281 30.179 1.00 14.34 99 ILE A C 1
ATOM 733 O O . ILE A 1 99 ? 33.233 1.844 29.643 1.00 14.51 99 ILE A O 1
ATOM 738 N N . ALA A 1 100 ? 34.248 3.103 31.224 1.00 12.62 100 ALA A N 1
ATOM 739 C CA . ALA A 1 100 ? 32.996 3.667 31.770 1.00 12.46 100 ALA A CA 1
ATOM 740 C C . ALA A 1 100 ? 32.898 5.112 31.293 1.00 13.37 100 ALA A C 1
ATOM 741 O O . ALA A 1 100 ? 33.885 5.862 31.327 1.00 14.82 100 ALA A O 1
ATOM 743 N N . LEU A 1 101 ? 31.720 5.487 30.816 1.00 11.67 101 LEU A N 1
ATOM 744 C CA . LEU A 1 101 ? 31.424 6.895 30.439 1.00 11.75 101 LEU A CA 1
ATOM 745 C C . LEU A 1 101 ? 30.658 7.538 31.600 1.00 11.74 101 LEU A C 1
ATOM 746 O O . LEU A 1 101 ? 29.616 7.044 32.003 1.00 11.44 101 LEU A O 1
ATOM 751 N N . ARG A 1 102 ? 31.190 8.643 32.144 1.00 11.55 102 ARG A N 1
ATOM 752 C CA . ARG A 1 102 ? 30.652 9.256 33.362 1.00 12.31 102 ARG A CA 1
ATOM 753 C C . ARG A 1 102 ? 29.886 10.526 32.967 1.00 11.79 102 ARG A C 1
ATOM 754 O O . ARG A 1 102 ? 30.241 11.167 31.996 1.00 11.99 102 ARG A O 1
ATOM 762 N N . ASP A 1 103 ? 28.829 10.831 33.717 1.00 11.48 103 ASP A N 1
ATOM 763 C CA . ASP A 1 103 ? 27.852 11.873 33.394 1.00 11.79 103 ASP A CA 1
ATOM 764 C C . ASP A 1 103 ? 28.382 13.260 33.851 1.00 11.42 103 ASP A C 1
ATOM 765 O O . ASP A 1 103 ? 28.623 13.465 35.032 1.00 12.87 103 ASP A O 1
ATOM 770 N N . PRO A 1 104 ? 28.480 14.208 32.916 1.00 11.29 104 PRO A N 1
ATOM 771 C CA . PRO A 1 104 ? 28.904 15.568 33.298 1.00 12.72 104 PRO A CA 1
ATOM 772 C C . PRO A 1 104 ? 27.837 16.371 34.029 1.00 13.31 104 PRO A C 1
ATOM 773 O O . PRO A 1 104 ? 28.161 17.435 34.612 1.00 15.11 104 PRO A O 1
ATOM 777 N N . ASN A 1 105 ? 26.602 15.881 34.032 1.00 12.87 105 ASN A N 1
ATOM 778 C CA . ASN A 1 105 ? 25.458 16.687 34.522 1.00 13.24 105 ASN A CA 1
ATOM 779 C C . ASN A 1 105 ? 24.816 16.189 35.827 1.00 14.18 105 ASN A C 1
ATOM 780 O O . ASN A 1 105 ? 23.682 16.549 36.168 1.00 14.84 105 ASN A O 1
ATOM 785 N N . VAL A 1 106 ? 25.528 15.316 36.517 1.00 14.24 106 VAL A N 1
ATOM 786 C CA . VAL A 1 106 ? 25.127 14.809 37.834 1.00 14.70 106 VAL A CA 1
ATOM 787 C C . VAL A 1 106 ? 26.298 14.914 38.784 1.00 16.07 106 VAL A C 1
ATOM 788 O O . VAL A 1 106 ? 27.420 14.467 38.450 1.00 16.04 106 VAL A O 1
ATOM 792 N N . GLU A 1 107 ? 26.050 15.500 39.965 1.00 17.70 107 GLU A N 1
ATOM 793 C CA . GLU A 1 107 ? 27.115 15.757 40.971 1.00 20.56 107 GLU A CA 1
ATOM 794 C C . GLU A 1 107 ? 27.879 14.462 41.265 1.00 20.63 107 GLU A C 1
ATOM 795 O O . GLU A 1 107 ? 27.269 13.407 41.488 1.00 21.22 107 GLU A O 1
ATOM 801 N N . GLY A 1 108 ? 29.208 14.539 41.226 1.00 20.41 108 GLY A N 1
ATOM 802 C CA . GLY A 1 108 ? 30.066 13.369 41.449 1.00 20.49 108 GLY A CA 1
ATOM 803 C C . GLY A 1 108 ? 30.372 12.519 40.216 1.00 20.13 108 GLY A C 1
ATOM 804 O O . GLY A 1 108 ? 31.173 11.565 40.323 1.00 22.16 108 GLY A O 1
ATOM 805 N N . ASN A 1 109 ? 29.726 12.829 39.074 1.00 17.86 109 ASN A N 1
ATOM 806 C CA . ASN A 1 109 ? 29.950 12.192 37.761 1.00 15.72 109 ASN A CA 1
ATOM 807 C C . ASN A 1 109 ? 29.775 10.672 37.824 1.00 16.36 109 ASN A C 1
ATOM 808 O O . ASN A 1 109 ? 30.709 9.928 37.529 1.00 16.79 109 ASN A O 1
ATOM 813 N N . PRO A 1 110 ? 28.576 10.221 38.148 1.00 16.33 110 PRO A N 1
ATOM 814 C CA . PRO A 1 110 ? 28.317 8.747 38.153 1.00 15.73 110 PRO A CA 1
ATOM 815 C C . PRO A 1 110 ? 28.420 8.127 36.766 1.00 14.36 110 PRO A C 1
ATOM 816 O O . PRO A 1 110 ? 28.349 8.801 35.721 1.00 13.74 110 PRO A O 1
ATOM 820 N N . VAL A 1 111 ? 28.604 6.809 36.735 1.00 13.75 111 VAL A N 1
ATOM 821 C CA . VAL A 1 111 ? 28.623 6.124 35.449 1.00 13.08 111 VAL A CA 1
ATOM 822 C C . VAL A 1 111 ? 27.282 6.161 34.749 1.00 11.84 111 VAL A C 1
ATOM 823 O O . VAL A 1 111 ? 26.227 5.832 35.350 1.00 14.16 111 VAL A O 1
ATOM 827 N N . LEU A 1 112 ? 27.309 6.552 33.474 1.00 11.81 112 LEU A N 1
ATOM 828 C CA . LEU A 1 112 ? 26.093 6.619 32.630 1.00 11.24 112 LEU A CA 1
ATOM 829 C C . LEU A 1 112 ? 26.010 5.394 31.687 1.00 11.58 112 LEU A C 1
ATOM 830 O O . LEU A 1 112 ? 24.919 4.861 31.428 1.00 12.28 112 LEU A O 1
ATOM 835 N N . ALA A 1 113 ? 27.168 4.901 31.227 1.00 11.28 113 ALA A N 1
ATOM 836 C CA . ALA A 1 113 ? 27.171 3.806 30.222 1.00 11.26 113 ALA A CA 1
ATOM 837 C C . ALA A 1 113 ? 28.538 3.137 30.270 1.00 12.63 113 ALA A C 1
ATOM 838 O O . ALA A 1 113 ? 29.492 3.703 30.790 1.00 14.06 113 ALA A O 1
ATOM 840 N N . VAL A 1 114 ? 28.569 1.903 29.761 1.00 12.25 114 VAL A N 1
ATOM 841 C CA . VAL A 1 114 ? 29.813 1.161 29.567 1.00 13.59 114 VAL A CA 1
ATOM 842 C C . VAL A 1 114 ? 30.018 1.058 28.048 1.00 14.08 114 VAL A C 1
ATOM 843 O O . VAL A 1 114 ? 29.075 0.773 27.305 1.00 14.89 114 VAL A O 1
ATOM 847 N N . MET A 1 115 ? 31.247 1.261 27.586 1.00 13.35 115 MET A N 1
ATOM 848 C CA . MET A 1 115 ? 31.503 1.300 26.146 1.00 13.84 115 MET A CA 1
ATOM 849 C C . MET A 1 115 ? 32.606 0.332 25.800 1.00 15.19 115 MET A C 1
ATOM 850 O O . MET A 1 115 ? 33.593 0.248 26.531 1.00 14.89 115 MET A O 1
ATOM 855 N N . ASP A 1 116 ? 32.423 -0.429 24.715 1.00 15.56 116 ASP A N 1
ATOM 856 C CA . ASP A 1 116 ? 33.543 -1.201 24.142 1.00 18.12 116 ASP A CA 1
ATOM 857 C C . ASP A 1 116 ? 34.167 -0.342 23.074 1.00 18.79 116 ASP A C 1
ATOM 858 O O . ASP A 1 116 ? 33.528 -0.035 22.050 1.00 22.53 116 ASP A O 1
ATOM 863 N N . VAL A 1 117 ? 35.408 0.083 23.315 1.00 17.62 117 VAL A N 1
ATOM 864 C CA . VAL A 1 117 ? 36.038 1.023 22.406 1.00 19.64 117 VAL A CA 1
ATOM 865 C C . VAL A 1 117 ? 36.648 0.273 21.212 1.00 20.03 117 VAL A C 1
ATOM 866 O O . VAL A 1 117 ? 37.540 -0.587 21.399 1.00 21.50 117 VAL A O 1
ATOM 870 N N . THR A 1 118 ? 36.148 0.546 20.007 1.00 19.54 118 THR A N 1
ATOM 871 C CA . THR A 1 118 ? 36.730 -0.108 18.828 1.00 21.65 118 THR A CA 1
ATOM 872 C C . THR A 1 118 ? 37.628 0.800 17.988 1.00 22.38 118 THR A C 1
ATOM 873 O O . THR A 1 118 ? 38.362 0.323 17.125 1.00 22.88 118 THR A O 1
ATOM 877 N N . ALA A 1 119 ? 37.598 2.105 18.249 1.00 20.68 119 ALA A N 1
ATOM 878 C CA . ALA A 1 119 ? 38.584 2.980 17.614 1.00 20.51 119 ALA A CA 1
ATOM 879 C C . ALA A 1 119 ? 38.744 4.253 18.395 1.00 19.72 119 ALA A C 1
ATOM 880 O O . ALA A 1 119 ? 37.818 4.702 19.089 1.00 17.21 119 ALA A O 1
ATOM 882 N N . VAL A 1 120 ? 39.944 4.807 18.295 1.00 20.56 120 VAL A N 1
ATOM 883 C CA . VAL A 1 120 ? 40.238 6.103 18.885 1.00 21.59 120 VAL A CA 1
ATOM 884 C C . VAL A 1 120 ? 40.920 6.894 17.763 1.00 21.05 120 VAL A C 1
ATOM 885 O O . VAL A 1 120 ? 41.986 6.485 17.268 1.00 22.69 120 VAL A O 1
ATOM 889 N N . GLU A 1 121 ? 40.331 8.023 17.374 1.00 19.56 121 GLU A N 1
ATOM 890 C CA . GLU A 1 121 ? 40.753 8.777 16.187 1.00 21.18 121 GLU A CA 1
ATOM 891 C C . GLU A 1 121 ? 40.906 10.272 16.488 1.00 21.56 121 GLU A C 1
ATOM 892 O O . GLU A 1 121 ? 40.142 10.821 17.268 1.00 21.64 121 GLU A O 1
ATOM 898 N N . GLN A 1 122 ? 41.886 10.928 15.875 1.00 23.26 122 GLN A N 1
ATOM 899 C CA . GLN A 1 122 ? 41.992 12.383 15.947 1.00 23.76 122 GLN A CA 1
ATOM 900 C C . GLN A 1 122 ? 41.241 13.008 14.787 1.00 23.83 122 GLN A C 1
ATOM 901 O O . GLN A 1 122 ? 41.424 12.592 13.638 1.00 26.52 122 GLN A O 1
ATOM 907 N N . VAL A 1 123 ? 40.426 14.019 15.066 1.00 21.85 123 VAL A N 1
ATOM 908 C CA . VAL A 1 123 ? 39.716 14.736 14.027 1.00 21.82 123 VAL A CA 1
ATOM 909 C C . VAL A 1 123 ? 40.487 15.985 13.588 1.00 23.71 123 VAL A C 1
ATOM 910 O O . VAL A 1 123 ? 40.881 16.801 14.431 1.00 24.07 123 VAL A O 1
ATOM 914 N N . SER A 1 124 ? 40.723 16.123 12.279 1.00 22.91 124 SER A N 1
ATOM 915 C CA . SER A 1 124 ? 41.494 17.276 11.760 1.00 25.03 124 SER A CA 1
ATOM 916 C C . SER A 1 124 ? 40.602 18.526 11.719 1.00 24.76 124 SER A C 1
ATOM 917 O O . SER A 1 124 ? 39.370 18.420 11.774 1.00 23.83 124 SER A O 1
ATOM 920 N N . ASP A 1 125 ? 41.234 19.698 11.624 1.00 27.45 125 ASP A N 1
ATOM 921 C CA . ASP A 1 125 ? 40.511 20.955 11.422 1.00 27.98 125 ASP A CA 1
ATOM 922 C C . ASP A 1 125 ? 39.605 20.855 10.197 1.00 28.40 125 ASP A C 1
ATOM 923 O O . ASP A 1 125 ? 38.451 21.292 10.251 1.00 28.91 125 ASP A O 1
ATOM 928 N N . ALA A 1 126 ? 40.124 20.277 9.113 1.00 28.66 126 ALA A N 1
ATOM 929 C CA . ALA A 1 126 ? 39.359 20.193 7.870 1.00 28.75 126 ALA A CA 1
ATOM 930 C C . ALA A 1 126 ? 38.135 19.295 8.036 1.00 26.54 126 ALA A C 1
ATOM 931 O O . ALA A 1 126 ? 37.049 19.633 7.551 1.00 26.73 126 ALA A O 1
ATOM 933 N N . GLN A 1 127 ? 38.293 18.173 8.741 1.00 25.60 127 GLN A N 1
ATOM 934 C CA . GLN A 1 127 ? 37.154 17.272 9.029 1.00 24.50 127 GLN A CA 1
ATOM 935 C C . GLN A 1 127 ? 36.099 17.933 9.915 1.00 23.56 127 GLN A C 1
ATOM 936 O O . GLN A 1 127 ? 34.891 17.780 9.655 1.00 22.70 127 GLN A O 1
ATOM 942 N N . MET A 1 128 ? 36.544 18.693 10.929 1.00 22.62 128 MET A N 1
ATOM 943 C CA . MET A 1 128 ? 35.608 19.403 11.821 1.00 23.23 128 MET A CA 1
ATOM 944 C C . MET A 1 128 ? 34.824 20.446 11.062 1.00 22.63 128 MET A C 1
ATOM 945 O O . MET A 1 128 ? 33.593 20.507 11.227 1.00 21.04 128 MET A O 1
ATOM 950 N N . ALA A 1 129 ? 35.518 21.227 10.248 1.00 24.34 129 ALA A N 1
ATOM 951 C CA . ALA A 1 129 ? 34.878 22.287 9.432 1.00 25.15 129 ALA A CA 1
ATOM 952 C C . ALA A 1 129 ? 33.862 21.690 8.465 1.00 25.79 129 ALA A C 1
ATOM 953 O O . ALA A 1 129 ? 32.791 22.287 8.255 1.00 25.83 129 ALA A O 1
ATOM 955 N N . LEU A 1 130 ? 34.208 20.549 7.857 1.00 25.12 130 LEU A N 1
ATOM 956 C CA . LEU A 1 130 ? 33.306 19.901 6.901 1.00 26.04 130 LEU A CA 1
ATOM 957 C C . LEU A 1 130 ? 32.029 19.467 7.636 1.00 23.72 130 LEU A C 1
ATOM 958 O O . LEU A 1 130 ? 30.902 19.767 7.200 1.00 23.60 130 LEU A O 1
ATOM 963 N N . MET A 1 131 ? 32.196 18.806 8.785 1.00 20.82 131 MET A N 1
ATOM 964 C CA . MET A 1 131 ? 31.018 18.313 9.546 1.00 19.63 131 MET A CA 1
ATOM 965 C C . MET A 1 131 ? 30.174 19.499 10.073 1.00 19.74 131 MET A C 1
ATOM 966 O O . MET A 1 131 ? 28.954 19.450 10.013 1.00 19.22 131 MET A O 1
ATOM 971 N N . THR A 1 132 ? 30.839 20.560 10.557 1.00 19.47 132 THR A N 1
ATOM 972 C CA . THR A 1 132 ? 30.171 21.757 11.078 1.00 19.25 132 THR A CA 1
ATOM 973 C C . THR A 1 132 ? 29.310 22.442 10.001 1.00 20.08 132 THR A C 1
ATOM 974 O O . THR A 1 132 ? 28.110 22.658 10.232 1.00 19.50 132 THR A O 1
ATOM 978 N N . GLU A 1 133 ? 29.902 22.735 8.852 1.00 22.03 133 GLU A N 1
ATOM 979 C CA . GLU A 1 133 ? 29.177 23.396 7.767 1.00 23.75 133 GLU A CA 1
ATOM 980 C C . GLU A 1 133 ? 27.982 22.540 7.275 1.00 23.21 133 GLU A C 1
ATOM 981 O O . GLU A 1 133 ? 26.898 23.071 7.009 1.00 23.86 133 GLU A O 1
ATOM 987 N N . GLN A 1 134 ? 28.172 21.233 7.183 1.00 22.13 134 GLN A N 1
ATOM 988 C CA . GLN A 1 134 ? 27.106 20.333 6.698 1.00 22.35 134 GLN A CA 1
ATOM 989 C C . GLN A 1 134 ? 25.943 20.160 7.696 1.00 21.81 134 GLN A C 1
ATOM 990 O O . GLN A 1 134 ? 24.753 20.179 7.307 1.00 21.18 134 GLN A O 1
ATOM 996 N N . VAL A 1 135 ? 26.267 20.003 8.976 1.00 19.70 135 VAL A N 1
ATOM 997 C CA . VAL A 1 135 ? 25.211 19.782 9.997 1.00 18.84 135 VAL A CA 1
ATOM 998 C C . VAL A 1 135 ? 24.452 21.072 10.332 1.00 18.57 135 VAL A C 1
ATOM 999 O O . VAL A 1 135 ? 23.209 21.078 10.396 1.00 18.59 135 VAL A O 1
ATOM 1003 N N . TYR A 1 136 ? 25.194 22.155 10.544 1.00 18.44 136 TYR A N 1
ATOM 1004 C CA . TYR A 1 136 ? 24.616 23.413 11.053 1.00 18.74 136 TYR A CA 1
ATOM 1005 C C . TYR A 1 136 ? 24.294 24.445 9.971 1.00 19.90 136 TYR A C 1
ATOM 1006 O O . TYR A 1 136 ? 23.660 25.467 10.258 1.00 19.80 136 TYR A O 1
ATOM 1015 N N . GLY A 1 137 ? 24.746 24.185 8.742 1.00 20.36 137 GLY A N 1
ATOM 1016 C CA . GLY A 1 137 ? 24.507 25.079 7.607 1.00 22.71 137 GLY A CA 1
ATOM 1017 C C . GLY A 1 137 ? 25.209 26.420 7.677 1.00 24.67 137 GLY A C 1
ATOM 1018 O O . GLY A 1 137 ? 24.804 27.380 7.016 1.00 26.07 137 GLY A O 1
ATOM 1019 N N . THR A 1 138 ? 26.273 26.491 8.468 1.00 24.65 138 THR A N 1
ATOM 1020 C CA . THR A 1 138 ? 27.043 27.729 8.603 1.00 26.51 138 THR A CA 1
ATOM 1021 C C . THR A 1 138 ? 28.346 27.420 9.302 1.00 27.64 138 THR A C 1
ATOM 1022 O O . THR A 1 138 ? 28.472 26.378 9.972 1.00 27.00 138 THR A O 1
ATOM 1026 N N . SER A 1 139 ? 29.290 28.356 9.173 1.00 29.30 139 SER A N 1
ATOM 1027 C CA A SER A 1 139 ? 30.554 28.246 9.876 0.70 31.71 139 SER A CA 1
ATOM 1028 C CA B SER A 1 139 ? 30.570 28.263 9.860 0.30 30.46 139 SER A CA 1
ATOM 1029 C C . SER A 1 139 ? 30.663 29.315 10.967 1.00 32.20 139 SER A C 1
ATOM 1030 O O . SER A 1 139 ? 31.656 29.372 11.701 1.00 32.98 139 SER A O 1
ATOM 1035 N N . ASP A 1 140 ? 29.626 30.146 11.075 1.00 29.82 140 ASP A N 1
ATOM 1036 C CA . ASP A 1 140 ? 29.605 31.263 12.016 1.00 31.26 140 ASP A CA 1
ATOM 1037 C C . ASP A 1 140 ? 29.786 30.786 13.459 1.00 30.07 140 ASP A C 1
ATOM 1038 O O . ASP A 1 140 ? 28.965 30.022 13.944 1.00 27.64 140 ASP A O 1
ATOM 1043 N N . PRO A 1 141 ? 30.862 31.203 14.132 1.00 31.73 141 PRO A N 1
ATOM 1044 C CA . PRO A 1 141 ? 31.009 30.895 15.564 1.00 32.04 141 PRO A CA 1
ATOM 1045 C C . PRO A 1 141 ? 29.950 31.526 16.485 1.00 32.24 141 PRO A C 1
ATOM 1046 O O . PRO A 1 141 ? 29.874 31.149 17.655 1.00 35.94 141 PRO A O 1
ATOM 1050 N N . LYS A 1 142 ? 29.144 32.459 15.984 1.00 35.55 142 LYS A N 1
ATOM 1051 C CA . LYS A 1 142 ? 27.973 32.975 16.722 1.00 33.55 142 LYS A CA 1
ATOM 1052 C C . LYS A 1 142 ? 26.841 31.921 16.846 1.00 30.59 142 LYS A C 1
ATOM 1053 O O . LYS A 1 142 ? 25.886 32.104 17.600 1.00 30.87 142 LYS A O 1
ATOM 1059 N N . HIS A 1 143 ? 26.923 30.839 16.090 1.00 26.09 143 HIS A N 1
ATOM 1060 C CA . HIS A 1 143 ? 25.852 29.861 16.117 1.00 23.04 143 HIS A CA 1
ATOM 1061 C C . HIS A 1 143 ? 26.111 28.976 17.350 1.00 20.64 143 HIS A C 1
ATOM 1062 O O . HIS A 1 143 ? 27.213 28.421 17.507 1.00 21.03 143 HIS A O 1
ATOM 1069 N N . PRO A 1 144 ? 25.145 28.885 18.256 1.00 20.30 144 PRO A N 1
ATOM 1070 C CA . PRO A 1 144 ? 25.440 28.191 19.510 1.00 18.78 144 PRO A CA 1
ATOM 1071 C C . PRO A 1 144 ? 25.696 26.693 19.333 1.00 17.90 144 PRO A C 1
ATOM 1072 O O . PRO A 1 144 ? 26.429 26.104 20.115 1.00 17.42 144 PRO A O 1
ATOM 1076 N N . GLY A 1 145 ? 25.110 26.086 18.301 1.00 17.15 145 GLY A N 1
ATOM 1077 C CA . GLY A 1 145 ? 25.299 24.664 18.070 1.00 15.84 145 GLY A CA 1
ATOM 1078 C C . GLY A 1 145 ? 26.704 24.448 17.485 1.00 15.90 145 GLY A C 1
ATOM 1079 O O . GLY A 1 145 ? 27.349 23.488 17.815 1.00 15.49 145 GLY A O 1
ATOM 1080 N N . VAL A 1 146 ? 27.123 25.322 16.579 1.00 16.70 146 VAL A N 1
ATOM 1081 C CA . VAL A 1 146 ? 28.492 25.320 16.039 1.00 17.32 146 VAL A CA 1
ATOM 1082 C C . VAL A 1 146 ? 29.508 25.411 17.19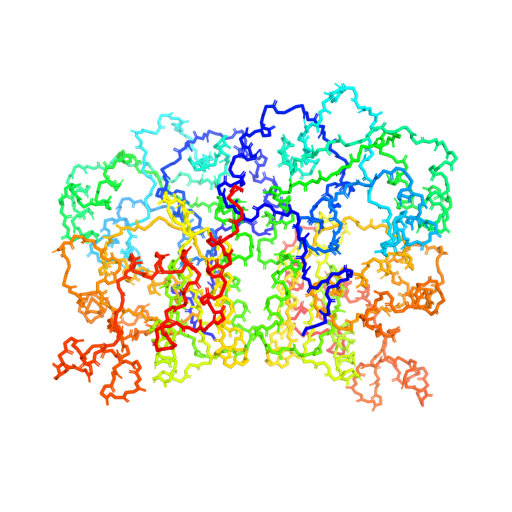8 1.00 18.17 146 VAL A C 1
ATOM 1083 O O . VAL A 1 146 ? 30.504 24.638 17.230 1.00 18.02 146 VAL A O 1
ATOM 1087 N N . GLU A 1 147 ? 29.257 26.332 18.124 1.00 18.29 147 GLU A N 1
ATOM 1088 C CA . GLU A 1 147 ? 30.222 26.607 19.215 1.00 19.60 147 GLU A CA 1
ATOM 1089 C C . GLU A 1 147 ? 30.353 25.368 20.105 1.00 18.00 147 GLU A C 1
ATOM 1090 O O . GLU A 1 147 ? 31.463 24.938 20.403 1.00 19.13 147 GLU A O 1
ATOM 1096 N N . THR A 1 148 ? 29.233 24.775 20.504 1.00 17.43 148 THR A N 1
ATOM 1097 C CA . THR A 1 148 ? 29.261 23.561 21.331 1.00 16.80 148 THR A CA 1
ATOM 1098 C C . THR A 1 148 ? 29.992 22.430 20.639 1.00 17.62 148 THR A C 1
ATOM 1099 O O . THR A 1 148 ? 30.833 21.747 21.241 1.00 17.38 148 THR A O 1
ATOM 1103 N N . PHE A 1 149 ? 29.677 22.214 19.355 1.00 16.09 149 PHE A N 1
ATOM 1104 C CA . PHE A 1 149 ? 30.238 21.062 18.634 1.00 16.47 149 PHE A CA 1
ATOM 1105 C C . PHE A 1 149 ? 31.761 21.180 18.594 1.00 17.63 149 PHE A C 1
ATOM 1106 O O . PHE A 1 149 ? 32.476 20.182 18.742 1.00 17.63 149 PHE A O 1
ATOM 1114 N N . ASN A 1 150 ? 32.232 22.407 18.421 1.00 17.67 150 ASN A N 1
ATOM 1115 C CA . ASN A 1 150 ? 33.652 22.661 18.240 1.00 18.21 150 ASN A CA 1
ATOM 1116 C C . ASN A 1 150 ? 34.385 22.906 19.557 1.00 19.11 150 ASN A C 1
ATOM 1117 O O . ASN A 1 150 ? 35.582 23.262 19.555 1.00 20.28 150 ASN A O 1
ATOM 1122 N N . SER A 1 151 ? 33.687 22.694 20.669 1.00 17.91 151 SER A N 1
ATOM 1123 C CA . SER A 1 151 ? 34.224 23.005 22.005 1.00 18.69 151 SER A CA 1
ATOM 1124 C C . SER A 1 151 ? 34.388 21.780 22.875 1.00 17.58 151 SER A C 1
ATOM 1125 O O . SER A 1 151 ? 34.436 21.916 24.098 1.00 18.31 151 SER A O 1
ATOM 1128 N N . GLN A 1 152 ? 34.536 20.614 22.250 1.00 16.56 152 GLN A N 1
ATOM 1129 C CA . GLN A 1 152 ? 34.534 19.356 22.982 1.00 16.35 152 GLN A CA 1
ATOM 1130 C C . GLN A 1 152 ? 35.864 18.627 22.955 1.00 16.58 152 GLN A C 1
ATOM 1131 O O . GLN A 1 152 ? 36.009 17.591 23.630 1.00 18.71 152 GLN A O 1
ATOM 1137 N N . GLY A 1 153 ? 36.800 19.117 22.171 1.00 17.08 153 GLY A N 1
ATOM 1138 C CA . GLY A 1 153 ? 38.042 18.415 21.914 1.00 17.44 153 GLY A CA 1
ATOM 1139 C C . GLY A 1 153 ? 37.983 17.710 20.570 1.00 17.81 153 GLY A C 1
ATOM 1140 O O . GLY A 1 153 ? 36.918 17.717 19.899 1.00 18.63 153 GLY A O 1
ATOM 1141 N N . ARG A 1 154 ? 39.084 17.050 20.206 1.00 18.51 154 ARG A N 1
ATOM 1142 C CA A ARG A 1 154 ? 39.274 16.494 18.859 0.70 19.85 154 ARG A CA 1
ATOM 1143 C CA B ARG A 1 154 ? 39.225 16.500 18.854 0.30 19.16 154 ARG A CA 1
ATOM 1144 C C . ARG A 1 154 ? 39.611 15.001 18.830 1.00 19.60 154 ARG A C 1
ATOM 1145 O O . ARG A 1 154 ? 39.969 14.461 17.775 1.00 21.70 154 ARG A O 1
ATOM 1160 N N . THR A 1 155 ? 39.504 14.316 19.980 1.00 18.33 155 THR A N 1
ATOM 1161 C CA . THR A 1 155 ? 39.712 12.873 20.021 1.00 18.14 155 THR A CA 1
ATOM 1162 C C . THR A 1 155 ? 38.354 12.175 20.036 1.00 17.31 155 THR A C 1
ATOM 1163 O O . THR A 1 155 ? 37.600 12.302 20.989 1.00 17.18 155 THR A O 1
ATOM 1167 N N . ALA A 1 156 ? 38.060 11.421 18.974 1.00 16.52 156 ALA A N 1
ATOM 1168 C CA . ALA A 1 156 ? 36.781 10.705 18.876 1.00 15.77 156 ALA A CA 1
ATOM 1169 C C . ALA A 1 156 ? 36.963 9.257 19.316 1.00 16.65 156 ALA A C 1
ATOM 1170 O O . ALA A 1 156 ? 37.862 8.559 18.805 1.00 18.62 156 ALA A O 1
ATOM 1172 N N . ILE A 1 157 ? 36.150 8.810 20.273 1.00 15.90 157 ILE A N 1
ATOM 1173 C CA . ILE A 1 157 ? 36.160 7.394 20.676 1.00 16.01 157 ILE A CA 1
ATOM 1174 C C . ILE A 1 157 ? 34.863 6.775 20.177 1.00 14.87 157 ILE A C 1
ATOM 1175 O O . ILE A 1 157 ? 33.768 7.396 20.274 1.00 13.85 157 ILE A O 1
ATOM 1180 N N . SER A 1 158 ? 34.979 5.580 19.609 1.00 14.15 158 SER A N 1
ATOM 1181 C CA . SER A 1 158 ? 33.814 4.970 18.936 1.00 13.96 158 SER A CA 1
ATOM 1182 C C . SER A 1 158 ? 33.656 3.517 19.337 1.00 14.43 158 SER A C 1
ATOM 1183 O O . SER A 1 158 ? 34.628 2.876 19.788 1.00 15.78 158 SER A O 1
ATOM 1186 N N . GLY A 1 159 ? 32.422 3.028 19.208 1.00 14.52 159 GLY A N 1
ATOM 1187 C CA . GLY A 1 159 ? 32.104 1.648 19.617 1.00 15.43 159 GLY A CA 1
ATOM 1188 C C . GLY A 1 159 ? 30.754 1.550 20.299 1.00 14.04 159 GLY A C 1
ATOM 1189 O O . GLY A 1 159 ? 30.144 2.597 20.667 1.00 14.59 159 GLY A O 1
ATOM 1190 N N . PRO A 1 160 ? 30.278 0.322 20.508 1.00 14.98 160 PRO A N 1
ATOM 1191 C CA . PRO A 1 160 ? 28.939 0.101 21.043 1.00 14.03 160 PRO A CA 1
ATOM 1192 C C . PRO A 1 160 ? 28.869 0.402 22.553 1.00 13.64 160 PRO A C 1
ATOM 1193 O O . PRO A 1 160 ? 29.882 0.254 23.258 1.00 13.54 160 PRO A O 1
ATOM 1197 N N . ILE A 1 161 ? 27.681 0.809 23.028 1.00 12.26 161 ILE A N 1
ATOM 1198 C CA . ILE A 1 161 ? 27.521 1.125 24.448 1.00 11.45 161 ILE A CA 1
ATOM 1199 C C . ILE A 1 161 ? 26.351 0.352 25.052 1.00 11.86 161 ILE A C 1
ATOM 1200 O O . ILE A 1 161 ? 25.446 -0.084 24.329 1.00 12.23 161 ILE A O 1
ATOM 1205 N N . GLN A 1 162 ? 26.408 0.190 26.374 1.00 11.40 162 GLN A N 1
ATOM 1206 C CA . GLN A 1 162 ? 25.330 -0.341 27.235 1.00 11.91 162 GLN A CA 1
ATOM 1207 C C . GLN A 1 162 ? 25.041 0.766 28.239 1.00 11.55 162 GLN A C 1
ATOM 1208 O O . GLN A 1 162 ? 25.923 1.154 29.026 1.00 11.83 162 GLN A O 1
ATOM 1214 N N . VAL A 1 163 ? 23.797 1.239 28.230 1.00 10.28 163 VAL A N 1
ATOM 1215 C CA . VAL A 1 163 ? 23.354 2.397 29.038 1.00 11.11 163 VAL A CA 1
ATOM 1216 C C . VAL A 1 163 ? 22.725 1.950 30.361 1.00 11.15 163 VAL A C 1
ATOM 1217 O O . VAL A 1 163 ? 21.891 1.022 30.376 1.00 10.87 163 VAL A O 1
ATOM 1221 N N . LEU A 1 164 ? 23.171 2.537 31.480 1.00 10.10 164 LEU A N 1
ATOM 1222 C CA . LEU A 1 164 ? 22.793 2.088 32.818 1.00 12.52 164 LEU A CA 1
ATOM 1223 C C . LEU A 1 164 ? 21.698 2.938 33.461 1.00 11.71 164 LEU A C 1
ATOM 1224 O O . LEU A 1 164 ? 21.040 2.523 34.422 1.00 14.10 164 LEU A O 1
ATOM 1229 N N . ASN A 1 165 ? 21.540 4.152 32.961 1.00 11.31 165 ASN A N 1
ATOM 1230 C CA . ASN A 1 165 ? 20.481 5.056 33.478 1.00 11.91 165 ASN A CA 1
ATOM 1231 C C . ASN A 1 165 ? 20.213 6.152 32.485 1.00 10.32 165 ASN A C 1
ATOM 1232 O O . ASN A 1 165 ? 20.882 6.250 31.419 1.00 10.07 165 ASN A O 1
ATOM 1237 N N . PHE A 1 166 ? 19.191 6.963 32.798 1.00 10.35 166 PHE A N 1
ATOM 1238 C CA . PHE A 1 166 ? 18.812 8.071 31.914 1.00 10.68 166 PHE A CA 1
ATOM 1239 C C . PHE A 1 166 ? 19.138 9.410 32.501 1.00 12.07 166 PHE A C 1
ATOM 1240 O O . PHE A 1 166 ? 18.464 10.419 32.182 1.00 11.90 166 PHE A O 1
ATOM 1248 N N . SER A 1 167 ? 20.179 9.434 33.323 1.00 11.76 167 SER A N 1
ATOM 1249 C CA . SER A 1 167 ? 20.748 10.725 33.800 1.00 12.55 167 SER A CA 1
ATOM 1250 C C . SER A 1 167 ? 19.691 11.516 34.647 1.00 13.87 167 SER A C 1
ATOM 1251 O O . SER A 1 167 ? 18.711 10.947 35.227 1.00 14.63 167 SER A O 1
ATOM 1254 N N . TYR A 1 168 ? 19.855 12.843 34.702 1.00 12.73 168 TYR A N 1
ATOM 1255 C CA . TYR A 1 168 ? 18.993 13.685 35.470 1.00 13.58 168 TYR A CA 1
ATOM 1256 C C . TYR A 1 168 ? 17.636 13.835 34.800 1.00 13.45 168 TYR A C 1
ATOM 1257 O O . TYR A 1 168 ? 16.674 14.289 35.460 1.00 15.08 168 TYR A O 1
ATOM 1266 N N . PHE A 1 169 ? 17.513 13.437 33.531 1.00 12.39 169 PHE A N 1
ATOM 1267 C CA . PHE A 1 169 ? 16.221 13.607 32.842 1.00 13.10 169 PHE A CA 1
ATOM 1268 C C . PHE A 1 169 ? 15.148 12.750 33.535 1.00 15.58 169 PHE A C 1
ATOM 1269 O O . PHE A 1 169 ? 13.975 13.163 33.646 1.00 16.34 169 PHE A O 1
ATOM 1277 N N . GLN A 1 170 ? 15.520 11.525 33.930 1.00 16.01 170 GLN A N 1
ATOM 1278 C CA . GLN A 1 170 ? 14.586 10.691 34.694 1.00 15.97 170 GLN A CA 1
ATOM 1279 C C . GLN A 1 170 ? 14.487 11.070 36.149 1.00 15.96 170 GLN A C 1
ATOM 1280 O O . GLN A 1 170 ? 13.364 11.214 36.654 1.00 16.21 170 GLN A O 1
ATOM 1286 N N . THR A 1 171 ? 15.628 11.325 36.812 1.00 14.48 171 THR A N 1
ATOM 1287 C CA . THR A 1 171 ? 15.636 11.641 38.234 1.00 15.99 171 THR A CA 1
ATOM 1288 C C . THR A 1 171 ? 14.830 12.917 38.534 1.00 15.31 171 THR A C 1
ATOM 1289 O O . THR A 1 171 ? 14.091 12.978 39.533 1.00 15.31 171 THR A O 1
ATOM 1293 N N . ASP A 1 172 ? 14.959 13.913 37.667 1.00 15.26 172 ASP A N 1
ATOM 1294 C CA . ASP A 1 172 ? 14.328 15.225 37.988 1.00 14.61 172 ASP A CA 1
ATOM 1295 C C . ASP A 1 172 ? 12.899 15.281 37.477 1.00 13.77 172 ASP A C 1
ATOM 1296 O O . ASP A 1 172 ? 12.149 16.153 37.924 1.00 14.07 172 ASP A O 1
ATOM 1301 N N . PHE A 1 173 ? 12.564 14.444 36.459 1.00 12.20 173 PHE A N 1
ATOM 1302 C CA . PHE A 1 173 ? 11.230 14.512 35.827 1.00 12.14 173 PHE A CA 1
ATOM 1303 C C . PHE A 1 173 ? 10.591 13.088 35.818 1.00 11.81 173 PHE A C 1
ATOM 1304 O O . PHE A 1 173 ? 10.305 12.543 34.734 1.00 12.95 173 PHE A O 1
ATOM 1312 N N . PRO A 1 174 ? 10.427 12.488 36.997 1.00 12.77 174 PRO A N 1
ATOM 1313 C CA . PRO A 1 174 ? 10.076 11.039 37.036 1.00 13.27 174 PRO A CA 1
ATOM 1314 C C . PRO A 1 174 ? 8.737 10.706 36.415 1.00 14.53 174 PRO A C 1
ATOM 1315 O O . PRO A 1 174 ? 8.584 9.543 35.931 1.00 15.31 174 PRO A O 1
ATOM 1319 N N . ASP A 1 175 ? 7.786 11.636 36.421 1.00 13.46 175 ASP A N 1
ATOM 1320 C CA . ASP A 1 175 ? 6.444 11.354 35.853 1.00 15.96 175 ASP A CA 1
ATOM 1321 C C . ASP A 1 175 ? 6.330 11.584 34.362 1.00 16.26 175 ASP A C 1
ATOM 1322 O O . ASP A 1 175 ? 5.404 11.069 33.717 1.00 21.24 175 ASP A O 1
ATOM 1327 N N . THR A 1 176 ? 7.247 12.354 33.782 1.00 15.10 176 THR A N 1
ATOM 1328 C CA . THR A 1 176 ? 7.114 12.735 32.400 1.00 14.28 176 THR A CA 1
ATOM 1329 C C . THR A 1 176 ? 8.153 12.103 31.472 1.00 13.73 176 THR A C 1
ATOM 1330 O O . THR A 1 176 ? 7.838 11.797 30.331 1.00 14.07 176 THR A O 1
ATOM 1334 N N . PHE A 1 177 ? 9.388 11.892 31.958 1.00 11.18 177 PHE A N 1
ATOM 1335 C CA . PHE A 1 177 ? 10.392 11.273 31.123 1.00 12.14 177 PHE A CA 1
ATOM 1336 C C . PHE A 1 177 ? 9.917 9.900 30.684 1.00 10.98 177 PHE A C 1
ATOM 1337 O O . PHE A 1 177 ? 9.475 9.119 31.534 1.00 12.48 177 PHE A O 1
ATOM 1345 N N . ARG A 1 178 ? 10.011 9.650 29.359 1.00 11.03 178 ARG A N 1
ATOM 1346 C CA . ARG A 1 178 ? 9.606 8.344 28.771 1.00 11.35 178 ARG A CA 1
ATOM 1347 C C . ARG A 1 178 ? 10.605 7.915 27.723 1.00 10.97 178 ARG A C 1
ATOM 1348 O O . ARG A 1 178 ? 11.145 8.738 27.003 1.00 13.19 178 ARG A O 1
ATOM 1356 N N . THR A 1 179 ? 10.818 6.612 27.645 1.00 10.44 179 THR A N 1
ATOM 1357 C CA . THR A 1 179 ? 11.586 6.045 26.553 1.00 10.61 179 THR A CA 1
ATOM 1358 C C . THR A 1 179 ? 10.712 5.944 25.318 1.00 9.98 179 THR A C 1
ATOM 1359 O O . THR A 1 179 ? 9.467 5.947 25.420 1.00 10.53 179 THR A O 1
ATOM 1363 N N . ALA A 1 180 ? 11.348 5.822 24.149 1.00 9.91 180 ALA A N 1
ATOM 1364 C CA . ALA A 1 180 ? 10.577 5.549 22.902 1.00 9.58 180 ALA A CA 1
ATOM 1365 C C . ALA A 1 180 ? 9.865 4.193 23.046 1.00 10.97 180 ALA A C 1
ATOM 1366 O O . ALA A 1 180 ? 8.762 4.008 22.515 1.00 11.19 180 ALA A O 1
ATOM 1368 N N . VAL A 1 181 ? 10.505 3.247 23.739 1.00 9.79 181 VAL A N 1
ATOM 1369 C CA . VAL A 1 181 ? 9.949 1.922 23.969 1.00 11.58 181 VAL A CA 1
ATOM 1370 C C . VAL A 1 181 ? 8.583 2.044 24.699 1.00 11.12 181 VAL A C 1
ATOM 1371 O O . VAL A 1 181 ? 7.575 1.437 24.271 1.00 11.82 181 VAL A O 1
ATOM 1375 N N . GLU A 1 182 ? 8.550 2.852 25.752 1.00 10.83 182 GLU A N 1
ATOM 1376 C CA . GLU A 1 182 ? 7.314 2.933 26.566 1.00 12.08 182 GLU A CA 1
ATOM 1377 C C . GLU A 1 182 ? 6.241 3.764 25.849 1.00 12.07 182 GLU A C 1
ATOM 1378 O O . GLU A 1 182 ? 5.042 3.429 25.978 1.00 13.71 182 GLU A O 1
ATOM 1384 N N . ILE A 1 183 ? 6.651 4.795 25.114 1.00 10.57 183 ILE A N 1
ATOM 1385 C CA . ILE A 1 183 ? 5.642 5.580 24.326 1.00 10.92 183 ILE A CA 1
ATOM 1386 C C . ILE A 1 183 ? 4.984 4.648 23.295 1.00 11.15 183 ILE A C 1
ATOM 1387 O O . ILE A 1 183 ? 3.723 4.628 23.167 1.00 12.10 183 ILE A O 1
ATOM 1392 N N . ARG A 1 184 ? 5.799 3.832 22.578 1.00 10.84 184 ARG A N 1
ATOM 1393 C CA . ARG A 1 184 ? 5.241 2.843 21.619 1.00 13.27 184 ARG A CA 1
ATOM 1394 C C . ARG A 1 184 ? 4.255 1.858 22.301 1.00 15.74 184 ARG A C 1
ATOM 1395 O O . ARG A 1 184 ? 3.170 1.585 21.757 1.00 16.54 184 ARG A O 1
ATOM 1403 N N . HIS A 1 185 ? 4.595 1.354 23.494 1.00 15.55 185 HIS A N 1
ATOM 1404 C CA . HIS A 1 185 ? 3.702 0.428 24.224 1.00 17.03 185 HIS A CA 1
ATOM 1405 C C . HIS A 1 185 ? 2.377 1.099 24.549 1.00 16.29 185 HIS A C 1
ATOM 1406 O O . HIS A 1 185 ? 1.320 0.492 24.328 1.00 17.07 185 HIS A O 1
ATOM 1413 N N . GLU A 1 186 ? 2.462 2.325 25.083 1.00 15.77 186 GLU A N 1
ATOM 1414 C CA A GLU A 1 186 ? 1.266 3.087 25.467 0.70 16.99 186 GLU A CA 1
ATOM 1415 C CA B GLU A 1 186 ? 1.277 3.099 25.466 0.30 16.31 186 GLU A CA 1
ATOM 1416 C C . GLU A 1 186 ? 0.369 3.461 24.280 1.00 16.61 186 GLU A C 1
ATOM 1417 O O . GLU A 1 186 ? -0.858 3.362 24.395 1.00 16.50 186 GLU A O 1
ATOM 1428 N N . ILE A 1 187 ? 0.958 3.880 23.155 1.00 15.21 187 ILE A N 1
ATOM 1429 C CA . ILE A 1 187 ? 0.151 4.127 21.921 1.00 15.13 187 ILE A CA 1
ATOM 1430 C C . ILE A 1 187 ? -0.600 2.851 21.560 1.00 18.64 187 ILE A C 1
ATOM 1431 O O . ILE A 1 187 ? -1.807 2.863 21.215 1.00 18.61 187 ILE A O 1
ATOM 1436 N N . GLN A 1 188 ? 0.100 1.729 21.684 1.00 20.08 188 GLN A N 1
ATOM 1437 C CA . GLN A 1 188 ? -0.432 0.453 21.248 1.00 24.94 188 GLN A CA 1
ATOM 1438 C C . GLN A 1 188 ? -1.647 0.111 22.033 1.00 25.36 188 GLN A C 1
ATOM 1439 O O . GLN A 1 188 ? -2.719 -0.244 21.478 1.00 27.52 188 GLN A O 1
ATOM 1445 N N . GLU A 1 189 ? -1.518 0.230 23.335 1.00 24.39 189 GLU A N 1
ATOM 1446 C CA A GLU A 1 189 ? -2.578 -0.252 24.153 0.70 26.07 189 GLU A CA 1
ATOM 1447 C CA B GLU A 1 189 ? -2.576 -0.231 24.201 0.30 25.82 189 GLU A CA 1
ATOM 1448 C C . GLU A 1 189 ? -3.783 0.682 24.124 1.00 25.73 189 GLU A C 1
ATOM 1449 O O . GLU A 1 189 ? -4.925 0.194 24.140 1.00 26.46 189 GLU A O 1
ATOM 1460 N N . ARG A 1 190 ? -3.527 1.994 24.010 1.00 19.42 190 ARG A N 1
ATOM 1461 C CA . ARG A 1 190 ? -4.615 2.993 23.999 1.00 19.05 190 ARG A CA 1
ATOM 1462 C C . ARG A 1 190 ? -5.446 2.858 22.716 1.00 17.98 190 ARG A C 1
ATOM 1463 O O . ARG A 1 190 ? -6.532 3.457 22.575 1.00 17.49 190 ARG A O 1
ATOM 1471 N N . GLY A 1 191 ? -4.946 2.070 21.777 1.00 17.45 191 GLY A N 1
ATOM 1472 C CA . GLY A 1 191 ? -5.671 1.762 20.520 1.00 17.30 191 GLY A CA 1
ATOM 1473 C C . GLY A 1 191 ? -5.516 2.739 19.363 1.00 16.92 191 GLY A C 1
ATOM 1474 O O . GLY A 1 191 ? -6.238 2.647 18.352 1.00 17.76 191 GLY A O 1
ATOM 1475 N N . TRP A 1 192 ? -4.607 3.707 19.515 1.00 16.64 192 TRP A N 1
ATOM 1476 C CA . TRP A 1 192 ? -4.422 4.750 18.498 1.00 16.51 192 TRP A CA 1
ATOM 1477 C C . TRP A 1 192 ? -3.753 4.184 17.240 1.00 17.44 192 TRP A C 1
ATOM 1478 O O . TRP A 1 192 ? -2.714 3.481 17.359 1.00 17.64 192 TRP A O 1
ATOM 1489 N N . GLN A 1 193 ? -4.340 4.493 16.068 1.00 17.68 193 GLN A N 1
ATOM 1490 C CA . GLN A 1 193 ? -3.834 4.061 14.746 1.00 21.16 193 GLN A CA 1
ATOM 1491 C C . GLN A 1 193 ? -3.064 5.153 13.998 1.00 19.00 193 GLN A C 1
ATOM 1492 O O . GLN A 1 193 ? -2.115 4.868 13.273 1.00 18.47 193 GLN A O 1
ATOM 1498 N N . LYS A 1 194 ? -3.495 6.407 14.175 1.00 16.50 194 LYS A N 1
ATOM 1499 C CA . LYS A 1 194 ? -2.770 7.551 13.634 1.00 16.75 194 LYS A CA 1
ATOM 1500 C C . LYS A 1 194 ? -2.503 8.473 14.810 1.00 14.75 194 LYS A C 1
ATOM 1501 O O . LYS A 1 194 ? -3.379 8.708 15.665 1.00 14.05 194 LYS A O 1
ATOM 1507 N N . ILE A 1 195 ? -1.270 8.954 14.894 1.00 13.55 195 ILE A N 1
ATOM 1508 C CA . ILE A 1 195 ? -0.822 9.689 16.092 1.00 13.16 195 ILE A CA 1
ATOM 1509 C C . ILE A 1 195 ? 0.012 10.892 15.654 1.00 12.67 195 ILE A C 1
ATOM 1510 O O . ILE A 1 195 ? 1.015 10.715 14.936 1.00 13.22 195 ILE A O 1
ATOM 1515 N N . VAL A 1 196 ? -0.402 12.109 16.051 1.00 12.07 196 VAL A N 1
ATOM 1516 C CA . VAL A 1 196 ? 0.385 13.333 15.756 1.00 12.99 196 VAL A CA 1
ATOM 1517 C C . VAL A 1 196 ? 1.363 13.591 16.897 1.00 11.56 196 VAL A C 1
ATOM 1518 O O . VAL A 1 196 ? 0.995 13.421 18.056 1.00 11.92 196 VAL A O 1
ATOM 1522 N N . ALA A 1 197 ? 2.614 13.984 16.613 1.00 11.14 197 ALA A N 1
ATOM 1523 C CA . ALA A 1 197 ? 3.539 14.360 17.697 1.00 10.40 197 ALA A CA 1
ATOM 1524 C C . ALA A 1 197 ? 3.765 15.874 17.627 1.00 10.53 197 ALA A C 1
ATOM 1525 O O . ALA A 1 197 ? 3.856 16.449 16.491 1.00 10.44 197 ALA A O 1
ATOM 1527 N N . PHE A 1 198 ? 3.845 16.507 18.795 1.00 9.96 198 PHE A N 1
ATOM 1528 C CA . PHE A 1 198 ? 4.075 17.950 18.910 1.00 11.55 198 PHE A CA 1
ATOM 1529 C C . PHE A 1 198 ? 5.122 18.186 19.982 1.00 11.93 198 PHE A C 1
ATOM 1530 O O . PHE A 1 198 ? 4.912 17.778 21.109 1.00 12.03 198 PHE A O 1
ATOM 1538 N N . GLN A 1 199 ? 6.204 18.906 19.638 1.00 13.78 199 GLN A N 1
ATOM 1539 C CA . GLN A 1 199 ? 7.265 19.227 20.606 1.00 14.49 199 GLN A CA 1
ATOM 1540 C C . GLN A 1 199 ? 6.993 20.579 21.280 1.00 15.07 199 GLN A C 1
ATOM 1541 O O . GLN A 1 199 ? 6.640 21.552 20.605 1.00 14.09 199 GLN A O 1
ATOM 1547 N N . THR A 1 200 ? 7.216 20.669 22.586 1.00 14.84 200 THR A N 1
ATOM 1548 C CA . THR A 1 200 ? 7.198 21.993 23.235 1.00 17.08 200 THR A CA 1
ATOM 1549 C C . THR A 1 200 ? 8.101 21.985 24.446 1.00 16.86 200 THR A C 1
ATOM 1550 O O . THR A 1 200 ? 8.412 20.926 24.946 1.00 17.05 200 THR A O 1
ATOM 1554 N N . ARG A 1 201 ? 8.567 23.170 24.887 1.00 18.63 201 ARG A N 1
ATOM 1555 C CA . ARG A 1 201 ? 9.222 23.204 26.199 1.00 21.86 201 ARG A CA 1
ATOM 1556 C C . ARG A 1 201 ? 8.531 24.143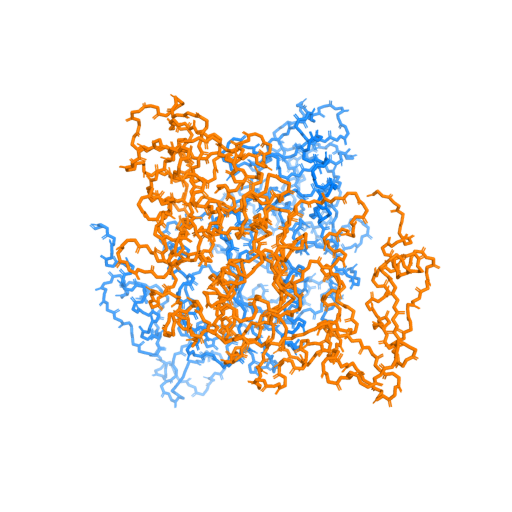 27.165 1.00 24.97 201 ARG A C 1
ATOM 1557 O O . ARG A 1 201 ? 8.931 24.256 28.336 1.00 31.67 201 ARG A O 1
ATOM 1565 N N . ASN A 1 202 ? 7.503 24.834 26.682 1.00 22.12 202 ASN A N 1
ATOM 1566 C CA . ASN A 1 202 ? 6.719 25.662 27.580 1.00 21.19 202 ASN A CA 1
ATOM 1567 C C . ASN A 1 202 ? 5.201 25.374 27.560 1.00 19.63 202 ASN A C 1
ATOM 1568 O O . ASN A 1 202 ? 4.752 24.518 26.777 1.00 17.59 202 ASN A O 1
ATOM 1573 N N . PRO A 1 203 ? 4.442 26.015 28.459 1.00 18.82 203 PRO A N 1
ATOM 1574 C CA . PRO A 1 203 ? 2.979 25.855 28.452 1.00 17.21 203 PRO A CA 1
ATOM 1575 C C . PRO A 1 203 ? 2.352 26.118 27.102 1.00 17.47 203 PRO A C 1
ATOM 1576 O O . PRO A 1 203 ? 2.844 26.948 26.322 1.00 17.73 203 PRO A O 1
ATOM 1580 N N . MET A 1 204 ? 1.264 25.412 26.822 1.00 14.94 204 MET A N 1
ATOM 1581 C CA . MET A 1 204 ? 0.603 25.561 25.532 1.00 14.84 204 MET A CA 1
ATOM 1582 C C . MET A 1 204 ? -0.644 26.425 25.733 1.00 15.52 204 MET A C 1
ATOM 1583 O O . MET A 1 204 ? -1.524 26.079 26.522 1.00 16.24 204 MET A O 1
ATOM 1588 N N . HIS A 1 205 ? -0.674 27.583 25.066 1.00 15.59 205 HIS A N 1
ATOM 1589 C CA . HIS A 1 205 ? -1.865 28.405 25.039 1.00 15.84 205 HIS A CA 1
ATOM 1590 C C . HIS A 1 205 ? -2.740 28.034 23.850 1.00 16.42 205 HIS A C 1
ATOM 1591 O O . HIS A 1 205 ? -2.514 26.985 23.203 1.00 15.30 205 HIS A O 1
ATOM 1598 N N . ARG A 1 206 ? -3.791 28.807 23.626 1.00 16.96 206 ARG A N 1
ATOM 1599 C CA . ARG A 1 206 ? -4.808 28.380 22.670 1.00 19.18 206 ARG A CA 1
ATOM 1600 C C . ARG A 1 206 ? -4.295 28.178 21.264 1.00 19.05 206 ARG A C 1
ATOM 1601 O O . ARG A 1 206 ? -4.823 27.323 20.529 1.00 18.10 206 ARG A O 1
ATOM 1609 N N . ALA A 1 207 ? -3.274 28.945 20.874 1.00 19.74 207 ALA A N 1
ATOM 1610 C CA . ALA A 1 207 ? -2.734 28.831 19.507 1.00 20.58 207 ALA A CA 1
ATOM 1611 C C . ALA A 1 207 ? -2.117 27.454 19.275 1.00 19.41 207 ALA A C 1
ATOM 1612 O O . ALA A 1 207 ? -2.332 26.836 18.222 1.00 19.55 207 ALA A O 1
ATOM 1614 N N . HIS A 1 208 ? -1.345 26.992 20.255 1.00 17.94 208 HIS A N 1
ATOM 1615 C CA . HIS A 1 208 ? -0.643 25.702 20.121 1.00 18.05 208 HIS A CA 1
ATOM 1616 C C . HIS A 1 208 ? -1.597 24.570 20.324 1.00 17.77 208 HIS A C 1
ATOM 1617 O O . HIS A 1 208 ? -1.487 23.543 19.650 1.00 15.25 208 HIS A O 1
ATOM 1624 N N . GLU A 1 209 ? -2.579 24.781 21.207 1.00 18.26 209 GLU A N 1
ATOM 1625 C CA . GLU A 1 209 ? -3.619 23.780 21.460 1.00 16.60 209 GLU A CA 1
ATOM 1626 C C . GLU A 1 209 ? -4.403 23.529 20.167 1.00 17.69 209 GLU A C 1
ATOM 1627 O O . GLU A 1 209 ? -4.630 22.365 19.752 1.00 16.64 209 GLU A O 1
ATOM 1633 N N . GLU A 1 210 ? -4.808 24.625 19.534 1.00 17.08 210 GLU A N 1
ATOM 1634 C CA . GLU A 1 210 ? -5.591 24.537 18.309 1.00 19.56 210 GLU A CA 1
ATOM 1635 C C . GLU A 1 210 ? -4.763 24.016 17.133 1.00 17.94 210 GLU A C 1
ATOM 1636 O O . GLU A 1 210 ? -5.296 23.364 16.251 1.00 18.23 210 GLU A O 1
ATOM 1642 N N . LEU A 1 211 ? -3.450 24.280 17.120 1.00 17.20 211 LEU A N 1
ATOM 1643 C CA . LEU A 1 211 ? -2.599 23.736 16.084 1.00 18.23 211 LEU A CA 1
ATOM 1644 C C . LEU A 1 211 ? -2.577 22.220 16.157 1.00 16.39 211 LEU A C 1
ATOM 1645 O O . LEU A 1 211 ? -2.690 21.566 15.118 1.00 17.63 211 LEU A O 1
ATOM 1650 N N . CYS A 1 212 ? -2.470 21.682 17.377 1.00 14.99 212 CYS A N 1
ATOM 1651 C CA . CYS A 1 212 ? -2.535 20.209 17.571 1.00 14.24 212 CYS A CA 1
ATOM 1652 C C . CYS A 1 212 ? -3.871 19.669 17.071 1.00 15.47 212 CYS A C 1
ATOM 1653 O O . CYS A 1 212 ? -3.901 18.654 16.357 1.00 15.05 212 CYS A O 1
ATOM 1656 N N . LYS A 1 213 ? -4.962 20.364 17.397 1.00 14.88 213 LYS A N 1
ATOM 1657 C CA . LYS A 1 213 ? -6.315 19.921 16.972 1.00 15.45 213 LYS A CA 1
ATOM 1658 C C . LYS A 1 213 ? -6.510 19.982 15.467 1.00 16.22 213 LYS A C 1
ATOM 1659 O O . LYS A 1 213 ? -7.102 19.040 14.884 1.00 16.15 213 LYS A O 1
ATOM 1665 N N . MET A 1 214 ? -6.022 21.065 14.836 1.00 16.30 214 MET A N 1
ATOM 1666 C CA . MET A 1 214 ? -6.017 21.177 13.342 1.00 18.22 214 MET A CA 1
ATOM 1667 C C . MET A 1 214 ? -5.271 20.028 12.685 1.00 17.33 214 MET A C 1
ATOM 1668 O O . MET A 1 214 ? -5.756 19.439 11.704 1.00 18.52 214 MET A O 1
ATOM 1673 N N . ALA A 1 215 ? -4.093 19.717 13.222 1.00 15.95 215 ALA A N 1
ATOM 1674 C CA . ALA A 1 215 ? -3.290 18.613 12.687 1.00 16.00 215 ALA A CA 1
ATOM 1675 C C . ALA A 1 215 ? -4.052 17.285 12.847 1.00 16.54 215 ALA A C 1
ATOM 1676 O O . ALA A 1 215 ? -4.159 16.495 11.870 1.00 17.07 215 ALA A O 1
ATOM 1678 N N . MET A 1 216 ? -4.613 17.064 14.041 1.00 15.78 216 MET A N 1
ATOM 1679 C CA . MET A 1 216 ? -5.366 15.843 14.295 1.00 17.51 216 MET A CA 1
ATOM 1680 C C . MET A 1 216 ? -6.550 15.696 13.338 1.00 18.13 216 MET A C 1
ATOM 1681 O O . MET A 1 216 ? -6.777 14.596 12.816 1.00 17.99 216 MET A O 1
ATOM 1686 N N . GLU A 1 217 ? -7.296 16.782 13.088 1.00 18.25 217 GLU A N 1
ATOM 1687 C CA . GLU A 1 217 ? -8.464 16.700 12.185 1.00 21.41 217 GLU A CA 1
ATOM 1688 C C . GLU A 1 217 ? -8.004 16.456 10.754 1.00 20.94 217 GLU A C 1
ATOM 1689 O O . GLU A 1 217 ? -8.635 15.701 9.999 1.00 21.89 217 GLU A O 1
ATOM 1695 N N . ALA A 1 218 ? -6.875 17.056 10.380 1.00 20.13 218 ALA A N 1
ATOM 1696 C CA . ALA A 1 218 ? -6.421 17.001 8.975 1.00 22.04 218 ALA A CA 1
ATOM 1697 C C . ALA A 1 218 ? -5.998 15.593 8.561 1.00 22.37 218 ALA A C 1
ATOM 1698 O O . ALA A 1 218 ? -6.208 15.180 7.419 1.00 24.05 218 ALA A O 1
ATOM 1700 N N . VAL A 1 219 ? -5.379 14.871 9.486 1.00 22.17 219 VAL A N 1
ATOM 1701 C CA . VAL A 1 219 ? -4.806 13.560 9.180 1.00 24.07 219 VAL A CA 1
ATOM 1702 C C . VAL A 1 219 ? -5.635 12.422 9.785 1.00 25.74 219 VAL A C 1
ATOM 1703 O O . VAL A 1 219 ? -5.228 11.247 9.708 1.00 26.16 219 VAL A O 1
ATOM 1707 N N . GLU A 1 220 ? -6.797 12.784 10.341 1.00 25.41 220 GLU A N 1
ATOM 1708 C CA . GLU A 1 220 ? -7.725 11.881 11.049 1.00 25.17 220 GLU A CA 1
ATOM 1709 C C . GLU A 1 220 ? -7.037 11.111 12.180 1.00 23.32 220 GLU A C 1
ATOM 1710 O O . GLU A 1 220 ? -7.214 9.893 12.306 1.00 24.76 220 GLU A O 1
ATOM 1716 N N . ALA A 1 221 ? -6.241 11.820 12.983 1.00 18.77 221 ALA A N 1
ATOM 1717 C CA . ALA A 1 221 ? -5.520 11.188 14.095 1.00 17.29 221 ALA A CA 1
ATOM 1718 C C . ALA A 1 221 ? -6.426 10.815 15.268 1.00 17.41 221 ALA A C 1
ATOM 1719 O O . ALA A 1 221 ? -7.453 11.469 15.571 1.00 18.07 221 ALA A O 1
ATOM 1721 N N . ASP A 1 222 ? -6.022 9.762 15.962 1.00 16.05 222 ASP A N 1
ATOM 1722 C CA . ASP A 1 222 ? -6.703 9.313 17.156 1.00 15.99 222 ASP A CA 1
ATOM 1723 C C . ASP A 1 222 ? -6.154 9.978 18.415 1.00 15.19 222 ASP A C 1
ATOM 1724 O O . ASP A 1 222 ? -6.814 9.990 19.470 1.00 16.37 222 ASP A O 1
ATOM 1729 N N . GLY A 1 223 ? -4.945 10.525 18.323 1.00 13.29 223 GLY A N 1
ATOM 1730 C CA . GLY A 1 223 ? -4.350 11.117 19.499 1.00 12.38 223 GLY A CA 1
ATOM 1731 C C . GLY A 1 223 ? -3.150 11.964 19.145 1.00 11.27 223 GLY A C 1
ATOM 1732 O O . GLY A 1 223 ? -2.668 11.902 18.009 1.00 11.52 223 GLY A O 1
ATOM 1733 N N . VAL A 1 224 ? -2.718 12.769 20.118 1.00 10.61 224 VAL A N 1
ATOM 1734 C CA . VAL A 1 224 ? -1.470 13.566 20.037 1.00 11.20 224 VAL A CA 1
ATOM 1735 C C . VAL A 1 224 ? -0.554 13.223 21.217 1.00 10.71 224 VAL A C 1
ATOM 1736 O O . VAL A 1 224 ? -1.011 13.062 22.360 1.00 10.53 224 VAL A O 1
ATOM 1740 N N . VAL A 1 225 ? 0.736 13.038 20.909 1.00 10.62 225 VAL A N 1
ATOM 1741 C CA . VAL A 1 225 ? 1.755 12.896 21.931 1.00 10.76 225 VAL A CA 1
ATOM 1742 C C . VAL A 1 225 ? 2.388 14.290 22.037 1.00 10.93 225 VAL A C 1
ATOM 1743 O O . VAL A 1 225 ? 2.940 14.785 21.016 1.00 12.17 225 VAL A O 1
ATOM 1747 N N . ILE A 1 226 ? 2.317 14.887 23.236 1.00 11.38 226 ILE A N 1
ATOM 1748 C CA . ILE A 1 226 ? 2.960 16.210 23.509 1.00 11.23 226 ILE A CA 1
ATOM 1749 C C . ILE A 1 226 ? 4.298 15.757 24.074 1.00 11.94 226 ILE A C 1
ATOM 1750 O O . ILE A 1 226 ? 4.347 15.112 25.129 1.00 13.60 226 ILE A O 1
ATOM 1755 N N . HIS A 1 227 ? 5.359 16.019 23.335 1.00 11.31 227 HIS A N 1
ATOM 1756 C CA . HIS A 1 227 ? 6.685 15.427 23.627 1.00 12.07 227 HIS A CA 1
ATOM 1757 C C . HIS A 1 227 ? 7.533 16.601 24.120 1.00 13.04 227 HIS A C 1
ATOM 1758 O O . HIS A 1 227 ? 8.039 17.388 23.318 1.00 14.39 227 HIS A O 1
ATOM 1765 N N . MET A 1 228 ? 7.663 16.712 25.434 1.00 12.60 228 MET A N 1
ATOM 1766 C CA . MET A 1 228 ? 8.285 17.909 26.035 1.00 14.26 228 MET A CA 1
ATOM 1767 C C . MET A 1 228 ? 9.798 17.754 26.105 1.00 15.77 228 MET A C 1
ATOM 1768 O O . MET A 1 228 ? 10.317 16.659 26.425 1.00 14.04 228 MET A O 1
ATOM 1773 N N . LEU A 1 229 ? 10.510 18.823 25.765 1.00 14.92 229 LEU A N 1
ATOM 1774 C CA . LEU A 1 229 ? 11.962 18.751 25.810 1.00 15.75 229 LEU A CA 1
ATOM 1775 C C . LEU A 1 229 ? 12.333 19.045 27.265 1.00 16.96 229 LEU A C 1
ATOM 1776 O O . LEU A 1 229 ? 12.115 20.157 27.759 1.00 18.94 229 LEU A O 1
ATOM 1781 N N . LEU A 1 230 ? 12.871 18.038 27.964 1.00 13.50 230 LEU A N 1
ATOM 1782 C CA . LEU A 1 230 ? 13.293 18.166 29.346 1.00 14.53 230 LEU A CA 1
ATOM 1783 C C . LEU A 1 230 ? 14.756 18.615 29.404 1.00 17.57 230 LEU A C 1
ATOM 1784 O O . LEU A 1 230 ? 15.575 18.170 28.603 1.00 20.42 230 LEU A O 1
ATOM 1789 N N . GLY A 1 231 ? 15.088 19.462 30.367 1.00 20.26 231 GLY A N 1
ATOM 1790 C CA . GLY A 1 231 ? 16.483 19.839 30.488 1.00 24.48 231 GLY A CA 1
ATOM 1791 C C . GLY A 1 231 ? 16.615 20.866 31.565 1.00 29.48 231 GLY A C 1
ATOM 1792 O O . GLY A 1 231 ? 15.638 21.172 32.249 1.00 32.55 231 GLY A O 1
ATOM 1793 N N . GLN A 1 232 ? 17.818 21.412 31.730 1.00 34.75 232 GLN A N 1
ATOM 1794 C CA . GLN A 1 232 ? 18.032 22.443 32.765 1.00 36.61 232 GLN A CA 1
ATOM 1795 C C . GLN A 1 232 ? 17.236 23.713 32.399 1.00 35.33 232 GLN A C 1
ATOM 1796 O O . GLN A 1 232 ? 17.128 24.073 31.222 1.00 35.70 232 GLN A O 1
ATOM 1802 N N . LEU A 1 233 ? 16.647 24.364 33.402 1.00 38.42 233 LEU A N 1
ATOM 1803 C CA . LEU A 1 233 ? 15.783 25.529 33.178 1.00 41.33 233 LEU A CA 1
ATOM 1804 C C . LEU A 1 233 ? 16.558 26.720 32.605 1.00 45.49 233 LEU A C 1
ATOM 1805 O O . LEU A 1 233 ? 17.585 27.125 33.158 1.00 49.16 233 LEU A O 1
ATOM 1810 N N . LYS A 1 234 ? 16.056 27.260 31.498 1.00 42.06 234 LYS A N 1
ATOM 1811 C CA . LYS A 1 234 ? 16.651 28.420 30.816 1.00 42.08 234 LYS A CA 1
ATOM 1812 C C . LYS A 1 234 ? 15.993 29.727 31.273 1.00 40.03 234 LYS A C 1
ATOM 1813 O O . LYS A 1 234 ? 14.797 29.736 31.534 1.00 34.42 234 LYS A O 1
ATOM 1819 N N . PRO A 1 235 ? 16.749 30.830 31.353 1.00 41.27 235 PRO A N 1
ATOM 1820 C CA . PRO A 1 235 ? 16.190 32.148 31.785 1.00 40.49 235 PRO A CA 1
ATOM 1821 C C . PRO A 1 235 ? 14.781 32.472 31.226 1.00 41.47 235 PRO A C 1
ATOM 1822 O O . PRO A 1 235 ? 14.572 32.404 30.010 1.00 43.39 235 PRO A O 1
ATOM 1826 N N . GLY A 1 236 ? 13.819 32.792 32.097 1.00 41.49 236 GLY A N 1
ATOM 1827 C CA . GLY A 1 236 ? 12.404 33.010 31.677 1.00 39.10 236 GLY A CA 1
ATOM 1828 C C . GLY A 1 236 ? 11.524 31.788 31.371 1.00 40.39 236 GLY A C 1
ATOM 1829 O O . GLY A 1 236 ? 10.334 31.929 31.057 1.00 41.33 236 GLY A O 1
ATOM 1830 N N . ASP A 1 237 ? 12.085 30.581 31.459 1.00 33.54 237 ASP A N 1
ATOM 1831 C CA . ASP A 1 237 ? 11.281 29.366 31.278 1.00 31.91 237 ASP A CA 1
ATOM 1832 C C . ASP A 1 237 ? 10.369 29.143 32.517 1.00 29.35 237 ASP A C 1
ATOM 1833 O O . ASP A 1 237 ? 10.681 29.581 33.625 1.00 25.33 237 ASP A O 1
ATOM 1838 N N . ILE A 1 238 ? 9.248 28.441 32.312 1.00 30.91 238 ILE A N 1
ATOM 1839 C CA . ILE A 1 238 ? 8.341 28.097 33.403 1.00 28.60 238 ILE A CA 1
ATOM 1840 C C . ILE A 1 238 ? 8.880 26.829 34.085 1.00 25.30 238 ILE A C 1
ATOM 1841 O O . ILE A 1 238 ? 9.104 25.831 33.402 1.00 27.81 238 ILE A O 1
ATOM 1846 N N . PRO A 1 239 ? 9.086 26.859 35.411 1.00 24.67 239 PRO A N 1
ATOM 1847 C CA . PRO A 1 239 ? 9.533 25.656 36.130 1.00 23.81 239 PRO A CA 1
ATOM 1848 C C . PRO A 1 239 ? 8.662 24.453 35.805 1.00 22.81 239 PRO A C 1
ATOM 1849 O O . PRO A 1 239 ? 7.445 24.578 35.606 1.00 21.42 239 PRO A O 1
ATOM 1853 N N . ALA A 1 240 ? 9.303 23.291 35.761 1.00 21.80 240 ALA A N 1
ATOM 1854 C CA . ALA A 1 240 ? 8.650 22.057 35.341 1.00 22.38 240 ALA A CA 1
ATOM 1855 C C . ALA A 1 240 ? 7.293 21.754 36.000 1.00 22.04 240 ALA A C 1
ATOM 1856 O O . ALA A 1 240 ? 6.341 21.407 35.261 1.00 24.25 240 ALA A O 1
ATOM 1858 N N . PRO A 1 241 ? 7.157 21.849 37.327 1.00 23.01 241 PRO A N 1
ATOM 1859 C CA . PRO A 1 241 ? 5.849 21.530 37.935 1.00 21.63 241 PRO A CA 1
ATOM 1860 C C . PRO A 1 241 ? 4.724 22.426 37.408 1.00 21.90 241 PRO A C 1
ATOM 1861 O O . PRO A 1 241 ? 3.580 21.966 37.224 1.00 21.01 241 PRO A O 1
ATOM 1865 N N . VAL A 1 242 ? 5.034 23.704 37.192 1.00 19.11 242 VAL A N 1
ATOM 1866 C CA . VAL A 1 242 ? 4.028 24.665 36.760 1.00 18.92 242 VAL A CA 1
ATOM 1867 C C . VAL A 1 242 ? 3.726 24.378 35.279 1.00 17.28 242 VAL A C 1
ATOM 1868 O O . VAL A 1 242 ? 2.561 24.383 34.865 1.00 17.34 242 VAL A O 1
ATOM 1872 N N . ARG A 1 243 ? 4.762 24.118 34.473 1.00 16.81 243 ARG A N 1
ATOM 1873 C CA . ARG A 1 243 ? 4.586 23.815 33.055 1.00 17.46 243 ARG A CA 1
ATOM 1874 C C . ARG A 1 243 ? 3.709 22.570 32.909 1.00 17.38 243 ARG A C 1
ATOM 1875 O O . ARG A 1 243 ? 2.752 22.553 32.115 1.00 14.85 243 ARG A O 1
ATOM 1883 N N . ASP A 1 244 ? 4.025 21.552 33.722 1.00 17.49 244 ASP A N 1
ATOM 1884 C CA . ASP A 1 244 ? 3.289 20.279 33.662 1.00 19.70 244 ASP A CA 1
ATOM 1885 C C . ASP A 1 244 ? 1.830 20.487 34.039 1.00 17.39 244 ASP A C 1
ATOM 1886 O O . ASP A 1 244 ? 0.944 19.984 33.340 1.00 18.35 244 ASP A O 1
ATOM 1891 N N . ALA A 1 245 ? 1.574 21.208 35.138 1.00 15.94 245 ALA A N 1
ATOM 1892 C CA . ALA A 1 245 ? 0.185 21.475 35.554 1.00 15.97 245 ALA A CA 1
ATOM 1893 C C . ALA A 1 245 ? -0.597 22.190 34.441 1.00 16.47 245 ALA A C 1
ATOM 1894 O O . ALA A 1 245 ? -1.762 21.867 34.179 1.00 16.11 245 ALA A O 1
ATOM 1896 N N . ALA A 1 246 ? 0.031 23.190 33.801 1.00 15.49 246 ALA A N 1
ATOM 1897 C CA . ALA A 1 246 ? -0.656 23.908 32.703 1.00 14.96 246 ALA A CA 1
ATOM 1898 C C . ALA A 1 246 ? -1.010 23.004 31.517 1.00 14.22 246 ALA A C 1
ATOM 1899 O O . ALA A 1 246 ? -2.131 23.066 30.997 1.00 14.38 246 ALA A O 1
ATOM 1901 N N . ILE A 1 247 ? -0.066 22.146 31.103 1.00 13.51 247 ILE A N 1
ATOM 1902 C CA . ILE A 1 247 ? -0.267 21.262 29.945 1.00 13.97 247 ILE A CA 1
ATOM 1903 C C . ILE A 1 247 ? -1.310 20.207 30.293 1.00 14.05 247 ILE A C 1
ATOM 1904 O O . ILE A 1 247 ? -2.207 19.906 29.472 1.00 13.46 247 ILE A O 1
ATOM 1909 N N . ARG A 1 248 ? -1.209 19.660 31.512 1.00 14.11 248 ARG A N 1
ATOM 1910 C CA . ARG A 1 248 ? -2.145 18.584 31.923 1.00 15.42 248 ARG A CA 1
ATOM 1911 C C . ARG A 1 248 ? -3.545 19.121 32.097 1.00 15.99 248 ARG A C 1
ATOM 1912 O O . ARG A 1 248 ? -4.527 18.425 31.782 1.00 16.37 248 ARG A O 1
ATOM 1920 N N . THR A 1 249 ? -3.652 20.364 32.577 1.00 14.64 249 THR A N 1
ATOM 1921 C CA . THR A 1 249 ? -4.984 20.975 32.737 1.00 17.00 249 THR A CA 1
ATOM 1922 C C . THR A 1 249 ? -5.647 21.226 31.376 1.00 16.56 249 THR A C 1
ATOM 1923 O O . THR A 1 249 ? -6.862 21.030 31.228 1.00 16.97 249 THR A O 1
ATOM 1927 N N . MET A 1 250 ? -4.870 21.704 30.412 1.00 15.40 250 MET A N 1
ATOM 1928 C CA . MET A 1 250 ? -5.361 21.883 29.043 1.00 16.04 250 MET A CA 1
ATOM 1929 C C . MET A 1 250 ? -5.858 20.535 28.501 1.00 16.31 250 MET A C 1
ATOM 1930 O O . MET A 1 250 ? -6.976 20.425 27.972 1.00 15.83 250 MET A O 1
ATOM 1935 N N . ALA A 1 251 ? -5.048 19.507 28.671 1.00 15.47 251 ALA A N 1
ATOM 1936 C CA . ALA A 1 251 ? -5.385 18.171 28.144 1.00 17.14 251 ALA A CA 1
ATOM 1937 C C . ALA A 1 251 ? -6.700 17.637 28.714 1.00 19.18 251 ALA A C 1
ATOM 1938 O O . ALA A 1 251 ? -7.583 17.129 27.984 1.00 23.02 251 ALA A O 1
ATOM 1940 N N . GLU A 1 252 ? -6.844 17.755 30.025 1.00 19.17 252 GLU A N 1
ATOM 1941 C CA . GLU A 1 252 ? -8.010 17.209 30.742 1.00 21.84 252 GLU A CA 1
ATOM 1942 C C . GLU A 1 252 ? -9.301 17.920 30.436 1.00 23.17 252 GLU A C 1
ATOM 1943 O O . GLU A 1 252 ? -10.351 17.271 30.313 1.00 24.31 252 GLU A O 1
ATOM 1949 N N . LEU A 1 253 ? -9.243 19.248 30.320 1.00 20.96 253 LEU A N 1
ATOM 1950 C CA . LEU A 1 253 ? -10.463 20.043 30.239 1.00 20.44 253 LEU A CA 1
ATOM 1951 C C . LEU A 1 253 ? -10.907 20.366 28.795 1.00 21.94 253 LEU A C 1
ATOM 1952 O O . LEU A 1 253 ? -12.101 20.595 28.547 1.00 23.55 253 LEU A O 1
ATOM 1957 N N . TYR A 1 254 ? -9.971 20.377 27.847 1.00 19.59 254 TYR A N 1
ATOM 1958 C CA . TYR A 1 254 ? -10.263 20.897 26.507 1.00 19.31 254 TYR A CA 1
ATOM 1959 C C . TYR A 1 254 ? -10.064 19.871 25.372 1.00 18.36 254 TYR A C 1
ATOM 1960 O O . TYR A 1 254 ? -10.350 20.157 24.197 1.00 19.66 254 TYR A O 1
ATOM 1969 N N . PHE A 1 255 ? -9.557 18.685 25.704 1.00 16.27 255 PHE A N 1
ATOM 1970 C CA . PHE A 1 255 ? -9.489 17.628 24.695 1.00 15.89 255 PHE A CA 1
ATOM 1971 C C . PHE A 1 255 ? -10.477 16.508 25.020 1.00 15.72 255 PHE A C 1
ATOM 1972 O O . PHE A 1 255 ? -10.804 16.320 26.185 1.00 16.05 255 PHE A O 1
ATOM 1980 N N . PRO A 1 256 ? -10.928 15.751 24.020 1.00 15.56 256 PRO A N 1
ATOM 1981 C CA . PRO A 1 256 ? -11.802 14.604 24.316 1.00 17.08 256 PRO A CA 1
ATOM 1982 C C . PRO A 1 256 ? -11.071 13.489 25.087 1.00 15.96 256 PRO A C 1
ATOM 1983 O O . PRO A 1 256 ? -9.846 13.468 25.130 1.00 15.47 256 PRO A O 1
ATOM 1987 N N . PRO A 1 257 ? -11.812 12.556 25.669 1.00 16.29 257 PRO A N 1
ATOM 1988 C CA . PRO A 1 257 ? -11.183 11.409 26.363 1.00 16.64 257 PRO A CA 1
ATOM 1989 C C . PRO A 1 257 ? -10.264 10.571 25.472 1.00 15.93 257 PRO A C 1
ATOM 1990 O O . PRO A 1 257 ? -10.555 10.324 24.302 1.00 16.31 257 PRO A O 1
ATOM 1994 N N . ASN A 1 258 ? -9.164 10.136 26.067 1.00 15.20 258 ASN A N 1
ATOM 1995 C CA . ASN A 1 258 ? -8.178 9.290 25.388 1.00 14.60 258 ASN A CA 1
ATOM 1996 C C . ASN A 1 258 ? -7.662 9.886 24.064 1.00 13.54 258 ASN A C 1
ATOM 1997 O O . ASN A 1 258 ? -7.639 9.201 23.019 1.00 13.67 258 ASN A O 1
ATOM 2002 N N . THR A 1 259 ? -7.287 11.179 24.084 1.00 12.95 259 THR A N 1
ATOM 2003 C CA . THR A 1 259 ? -6.707 11.809 22.889 1.00 13.27 259 THR A CA 1
ATOM 2004 C C . THR A 1 259 ? -5.352 12.438 23.132 1.00 12.92 259 THR A C 1
ATOM 2005 O O . THR A 1 259 ? -4.722 12.840 22.174 1.00 12.71 259 THR A O 1
ATOM 2009 N N . VAL A 1 260 ? -4.893 12.513 24.385 1.00 12.32 260 VAL A N 1
ATOM 2010 C CA . VAL A 1 260 ? -3.601 13.193 24.656 1.00 12.95 260 VAL A CA 1
ATOM 2011 C C . VAL A 1 260 ? -2.684 12.312 25.505 1.00 13.39 260 VAL A C 1
ATOM 2012 O O . VAL A 1 260 ? -3.176 11.677 26.444 1.00 16.24 260 VAL A O 1
ATOM 2016 N N . MET A 1 261 ? -1.384 12.252 25.142 1.00 12.72 261 MET A N 1
ATOM 2017 C CA A MET A 1 261 ? -0.351 11.676 25.973 0.70 13.62 261 MET A CA 1
ATOM 2018 C CA B MET A 1 261 ? -0.364 11.666 25.980 0.30 12.60 261 MET A CA 1
ATOM 2019 C C . MET A 1 261 ? 0.690 12.746 26.259 1.00 13.04 261 MET A C 1
ATOM 2020 O O . MET A 1 261 ? 1.272 13.262 25.329 1.00 16.19 261 MET A O 1
ATOM 2029 N N . VAL A 1 262 ? 0.903 13.065 27.537 1.00 12.59 262 VAL A N 1
ATOM 2030 C CA . VAL A 1 262 ? 1.909 14.074 27.955 1.00 13.69 262 VAL A CA 1
ATOM 2031 C C . VAL A 1 262 ? 3.197 13.359 28.385 1.00 13.91 262 VAL A C 1
ATOM 2032 O O . VAL A 1 262 ? 3.190 12.495 29.302 1.00 15.72 262 VAL A O 1
ATOM 2036 N N . THR A 1 263 ? 4.287 13.694 27.702 1.00 12.09 263 THR A N 1
ATOM 2037 C CA . THR A 1 263 ? 5.521 12.886 27.837 1.00 12.64 263 THR A CA 1
ATOM 2038 C C . THR A 1 263 ? 6.684 13.815 27.655 1.00 13.38 263 THR A C 1
ATOM 2039 O O . THR A 1 263 ? 6.519 14.991 27.292 1.00 13.88 263 THR A O 1
ATOM 2043 N N . GLY A 1 264 ? 7.873 13.270 27.840 1.00 12.15 264 GLY A N 1
ATOM 2044 C CA . GLY A 1 264 ? 9.092 14.073 27.668 1.00 11.69 264 GLY A CA 1
ATOM 2045 C C . GLY A 1 264 ? 10.321 13.250 27.355 1.00 12.35 264 GLY A C 1
ATOM 2046 O O . GLY A 1 264 ? 10.358 12.014 27.579 1.00 13.45 264 GLY A O 1
ATOM 2047 N N . TYR A 1 265 ? 11.353 13.933 26.854 1.00 12.08 265 TYR A N 1
ATOM 2048 C CA . TYR A 1 265 ? 12.585 13.242 26.536 1.00 11.48 265 TYR A CA 1
ATOM 2049 C C . TYR A 1 265 ? 13.748 14.174 26.848 1.00 12.44 265 TYR A C 1
ATOM 2050 O O . TYR A 1 265 ? 13.558 15.362 27.063 1.00 12.64 265 TYR A O 1
ATOM 2059 N N . GLY A 1 266 ? 14.949 13.599 26.861 1.00 13.36 266 GLY A N 1
ATOM 2060 C CA . GLY A 1 266 ? 16.155 14.400 27.180 1.00 14.95 266 GLY A CA 1
ATOM 2061 C C . GLY A 1 266 ? 17.222 14.308 26.093 1.00 15.31 266 GLY A C 1
ATOM 2062 O O . GLY A 1 266 ? 17.690 13.213 25.777 1.00 17.05 266 GLY A O 1
ATOM 2063 N N . PHE A 1 267 ? 17.607 15.482 25.553 1.00 15.27 267 PHE A N 1
ATOM 2064 C CA . PHE A 1 267 ? 18.586 15.573 24.462 1.00 14.33 267 PHE A CA 1
ATOM 2065 C C . PHE A 1 267 ? 18.957 17.076 24.277 1.00 16.41 267 PHE A C 1
ATOM 2066 O O . PHE A 1 267 ? 18.064 17.929 24.219 1.00 18.73 267 PHE A O 1
ATOM 2074 N N . ASP A 1 268 ? 20.247 17.402 24.200 1.00 15.79 268 ASP A N 1
ATOM 2075 C CA . ASP A 1 268 ? 20.607 18.831 24.089 1.00 15.77 268 ASP A CA 1
ATOM 2076 C C . ASP A 1 268 ? 20.254 19.340 22.697 1.00 15.35 268 ASP A C 1
ATOM 2077 O O . ASP A 1 268 ? 20.613 18.728 21.698 1.00 15.31 268 ASP A O 1
ATOM 2082 N N . MET A 1 269 ? 19.545 20.473 22.644 1.00 14.49 269 MET A N 1
ATOM 2083 C CA . MET A 1 269 ? 19.224 21.099 21.361 1.00 15.82 269 MET A CA 1
ATOM 2084 C C . MET A 1 269 ? 20.473 21.400 20.517 1.00 16.25 269 MET A C 1
ATOM 2085 O O . MET A 1 269 ? 21.493 21.895 21.046 1.00 16.12 269 MET A O 1
ATOM 2090 N N . LEU A 1 270 ? 20.384 21.123 19.209 1.00 14.43 270 LEU A N 1
ATOM 2091 C CA . LEU A 1 270 ? 21.468 21.465 18.277 1.00 14.75 270 LEU A CA 1
ATOM 2092 C C . LEU A 1 270 ? 21.354 22.858 17.646 1.00 15.45 270 LEU A C 1
ATOM 2093 O O . LEU A 1 270 ? 22.326 23.397 17.085 1.00 15.77 270 LEU A O 1
ATOM 2098 N N . TYR A 1 271 ? 20.157 23.432 17.711 1.00 15.13 271 TYR A N 1
ATOM 2099 C CA . TYR A 1 271 ? 19.860 24.677 17.010 1.00 17.69 271 TYR A CA 1
ATOM 2100 C C . TYR A 1 271 ? 20.177 24.590 15.506 1.00 16.98 271 TYR A C 1
ATOM 2101 O O . TYR A 1 271 ? 20.581 25.580 14.916 1.00 18.69 271 TYR A O 1
ATOM 2110 N N . ALA A 1 272 ? 19.955 23.426 14.897 1.00 16.23 272 ALA A N 1
ATOM 2111 C CA . ALA A 1 272 ? 20.404 23.154 13.518 1.00 16.75 272 ALA A CA 1
ATOM 2112 C C . ALA A 1 272 ? 19.285 23.199 12.483 1.00 17.45 272 ALA A C 1
ATOM 2113 O O . ALA A 1 272 ? 19.455 22.786 11.317 1.00 18.53 272 ALA A O 1
ATOM 2115 N N . GLY A 1 273 ? 18.135 23.733 12.890 1.00 16.70 273 GLY A N 1
ATOM 2116 C CA . GLY A 1 273 ? 17.055 24.038 11.923 1.00 16.89 273 GLY A CA 1
ATOM 2117 C C . GLY A 1 273 ? 16.668 22.823 11.101 1.00 16.47 273 GLY A C 1
ATOM 2118 O O . GLY A 1 273 ? 16.360 21.763 11.689 1.00 15.63 273 GLY A O 1
ATOM 2119 N N . PRO A 1 274 ? 16.682 22.959 9.773 1.00 18.50 274 PRO A N 1
ATOM 2120 C CA . PRO A 1 274 ? 16.231 21.873 8.893 1.00 19.39 274 PRO A CA 1
ATOM 2121 C C . PRO A 1 274 ? 16.931 20.542 9.171 1.00 18.29 274 PRO A C 1
ATOM 2122 O O . PRO A 1 274 ? 16.277 19.485 9.199 1.00 17.23 274 PRO A O 1
ATOM 2126 N N . ARG A 1 275 ? 18.251 20.544 9.371 1.00 17.28 275 ARG A N 1
ATOM 2127 C CA . ARG A 1 275 ? 18.864 19.251 9.735 1.00 17.68 275 ARG A CA 1
ATOM 2128 C C . ARG A 1 275 ? 18.344 18.610 11.052 1.00 16.36 275 ARG A C 1
ATOM 2129 O O . ARG A 1 275 ? 18.207 17.374 11.143 1.00 15.63 275 ARG A O 1
ATOM 2137 N N . GLU A 1 276 ? 18.051 19.435 12.057 1.00 16.09 276 GLU A N 1
ATOM 2138 C CA . GLU A 1 276 ? 17.564 18.937 13.317 1.00 14.81 276 GLU A CA 1
ATOM 2139 C C . GLU A 1 276 ? 16.116 18.458 13.165 1.00 14.50 276 GLU A C 1
ATOM 2140 O O . GLU A 1 276 ? 15.716 17.507 13.834 1.00 14.93 276 GLU A O 1
ATOM 2146 N N . ALA A 1 277 ? 15.362 19.097 12.248 1.00 14.14 277 ALA A N 1
ATOM 2147 C CA . ALA A 1 277 ? 13.981 18.680 11.983 1.00 13.99 277 ALA A CA 1
ATOM 2148 C C . ALA A 1 277 ? 13.958 17.233 11.463 1.00 13.64 277 ALA A C 1
ATOM 2149 O O . ALA A 1 277 ? 13.052 16.462 11.812 1.00 13.54 277 ALA A O 1
ATOM 2151 N N . VAL A 1 278 ? 14.947 16.850 10.645 1.00 14.22 278 VAL A N 1
ATOM 2152 C CA . VAL A 1 278 ? 15.016 15.464 10.181 1.00 13.62 278 VAL A CA 1
ATOM 2153 C C . VAL A 1 278 ? 15.297 14.498 11.353 1.00 13.44 278 VAL A C 1
ATOM 2154 O O . VAL A 1 278 ? 14.706 13.383 11.425 1.00 13.98 278 VAL A O 1
ATOM 2158 N N . LEU A 1 279 ? 16.215 14.893 12.229 1.00 12.33 279 LEU A N 1
ATOM 2159 C CA . LEU A 1 279 ? 16.474 14.094 13.434 1.00 12.12 279 LEU A CA 1
ATOM 2160 C C . LEU A 1 279 ? 15.200 13.924 14.282 1.00 11.17 279 LEU A C 1
ATOM 2161 O O . LEU A 1 279 ? 14.884 12.803 14.740 1.00 10.74 279 LEU A O 1
ATOM 2166 N N . HIS A 1 280 ? 14.469 15.038 14.482 1.00 11.86 280 HIS A N 1
ATOM 2167 C CA . HIS A 1 280 ? 13.162 15.025 15.184 1.00 12.08 280 HIS A CA 1
ATOM 2168 C C . HIS A 1 280 ? 12.180 14.051 14.569 1.00 12.41 280 HIS A C 1
ATOM 2169 O O . HIS A 1 280 ? 11.571 13.288 15.306 1.00 13.60 280 HIS A O 1
ATOM 2176 N N . ALA A 1 281 ? 12.049 14.061 13.239 1.00 11.44 281 ALA A N 1
ATOM 2177 C CA . ALA A 1 281 ? 11.158 13.117 12.546 1.00 11.87 281 ALA A CA 1
ATOM 2178 C C . ALA A 1 281 ? 11.610 11.672 12.775 1.00 12.64 281 ALA A C 1
ATOM 2179 O O . ALA A 1 281 ? 10.794 10.764 13.057 1.00 12.17 281 ALA A O 1
ATOM 2181 N N . TYR A 1 282 ? 12.921 11.468 12.726 1.00 12.17 282 TYR A N 1
ATOM 2182 C CA . TYR A 1 282 ? 13.478 10.131 12.913 1.00 12.21 282 TYR A CA 1
ATOM 2183 C C . TYR A 1 282 ? 13.083 9.542 14.275 1.00 11.87 282 TYR A C 1
ATOM 2184 O O . TYR A 1 282 ? 12.515 8.419 14.334 1.00 11.60 282 TYR A O 1
ATOM 2193 N N . PHE A 1 283 ? 13.341 10.273 15.362 1.00 10.18 283 PHE A N 1
ATOM 2194 C CA . PHE A 1 283 ? 13.039 9.696 16.673 1.00 10.69 283 PHE A CA 1
ATOM 2195 C C . PHE A 1 283 ? 11.550 9.645 17.025 1.00 10.53 283 PHE A C 1
ATOM 2196 O O . PHE A 1 283 ? 11.120 8.777 17.804 1.00 11.18 283 PHE A O 1
ATOM 2204 N N . ARG A 1 284 ? 10.777 10.515 16.370 1.00 11.09 284 ARG A N 1
ATOM 2205 C CA . ARG A 1 284 ? 9.330 10.472 16.559 1.00 12.65 284 ARG A CA 1
ATOM 2206 C C . ARG A 1 284 ? 8.744 9.257 15.866 1.00 11.25 284 ARG A C 1
ATOM 2207 O O . ARG A 1 284 ? 7.735 8.691 16.324 1.00 11.58 284 ARG A O 1
ATOM 2215 N N . GLN A 1 285 ? 9.317 8.851 14.743 1.00 11.23 285 GLN A N 1
ATOM 2216 C CA . GLN A 1 285 ? 8.849 7.598 14.105 1.00 11.85 285 GLN A CA 1
ATOM 2217 C C . GLN A 1 285 ? 9.189 6.444 15.030 1.00 11.89 285 GLN A C 1
ATOM 2218 O O . GLN A 1 285 ? 8.352 5.534 15.233 1.00 12.26 285 GLN A O 1
ATOM 2224 N N . ASN A 1 286 ? 10.406 6.462 15.593 1.00 12.11 286 ASN A N 1
ATOM 2225 C CA . ASN A 1 286 ? 10.765 5.384 16.545 1.00 11.81 286 ASN A CA 1
ATOM 2226 C C . ASN A 1 286 ? 9.817 5.229 17.757 1.00 12.25 286 ASN A C 1
ATOM 2227 O O . ASN A 1 286 ? 9.526 4.124 18.172 1.00 12.84 286 ASN A O 1
ATOM 2232 N N . MET A 1 287 ? 9.316 6.346 18.274 1.00 11.63 287 MET A N 1
ATOM 2233 C CA . MET A 1 287 ? 8.389 6.322 19.399 1.00 10.59 287 MET A CA 1
ATOM 2234 C C . MET A 1 287 ? 6.945 5.934 18.971 1.00 11.37 287 MET A C 1
ATOM 2235 O O . MET A 1 287 ? 6.147 5.588 19.845 1.00 11.71 287 MET A O 1
ATOM 2240 N N . GLY A 1 288 ? 6.649 5.870 17.644 1.00 11.06 288 GLY A N 1
ATOM 2241 C CA . GLY A 1 288 ? 5.361 5.364 17.179 1.00 12.16 288 GLY A CA 1
ATOM 2242 C C . GLY A 1 288 ? 4.421 6.409 16.574 1.00 12.78 288 GLY A C 1
ATOM 2243 O O . GLY A 1 288 ? 3.275 6.082 16.221 1.00 13.08 288 GLY A O 1
ATOM 2244 N N . ALA A 1 289 ? 4.890 7.653 16.470 1.00 11.79 289 ALA A N 1
ATOM 2245 C CA . ALA A 1 289 ? 4.061 8.697 15.847 1.00 11.91 289 ALA A CA 1
ATOM 2246 C C . ALA A 1 289 ? 4.016 8.490 14.341 1.00 12.43 289 ALA A C 1
ATOM 2247 O O . ALA A 1 289 ? 5.028 8.080 13.729 1.00 13.80 289 ALA A O 1
ATOM 2249 N N . THR A 1 290 ? 2.856 8.782 13.747 1.00 13.41 290 THR A N 1
ATOM 2250 C CA . THR A 1 290 ? 2.673 8.666 12.313 1.00 13.97 290 THR A CA 1
ATOM 2251 C C . THR A 1 290 ? 2.808 10.013 11.595 1.00 13.81 290 THR A C 1
ATOM 2252 O O . THR A 1 290 ? 2.995 10.042 10.361 1.00 13.92 290 THR A O 1
ATOM 2256 N N . HIS A 1 291 ? 2.656 11.108 12.347 1.00 13.68 291 HIS A N 1
ATOM 2257 C CA . HIS A 1 291 ? 2.676 12.475 11.824 1.00 13.70 291 HIS A CA 1
ATOM 2258 C C . HIS A 1 291 ? 3.450 13.360 12.801 1.00 13.53 291 HIS A C 1
ATOM 2259 O O . HIS A 1 291 ? 3.373 13.155 14.007 1.00 15.68 291 HIS A O 1
ATOM 2266 N N . PHE A 1 292 ? 4.159 14.354 12.297 1.00 12.88 292 PHE A N 1
ATOM 2267 C CA . PHE A 1 292 ? 4.946 15.241 13.117 1.00 12.42 292 PHE A CA 1
ATOM 2268 C C . PHE A 1 292 ? 4.720 16.668 12.654 1.00 13.03 292 PHE A C 1
ATOM 2269 O O . PHE A 1 292 ? 4.816 16.943 11.457 1.00 13.69 292 PHE A O 1
ATOM 2277 N N . ILE A 1 293 ? 4.385 17.557 13.584 1.00 12.86 293 ILE A N 1
ATOM 2278 C CA . ILE A 1 293 ? 4.079 18.959 13.230 1.00 13.41 293 ILE A CA 1
ATOM 2279 C C . ILE A 1 293 ? 5.401 19.749 13.144 1.00 13.95 293 ILE A C 1
ATOM 2280 O O . ILE A 1 293 ? 6.184 19.797 14.118 1.00 13.57 293 ILE A O 1
ATOM 2285 N N . ILE A 1 294 ? 5.592 20.417 12.014 1.00 14.03 294 ILE A N 1
ATOM 2286 C CA . ILE A 1 294 ? 6.753 21.315 11.791 1.00 14.52 294 ILE A CA 1
ATOM 2287 C C . ILE A 1 294 ? 6.173 22.639 11.295 1.00 15.24 294 ILE A C 1
ATOM 2288 O O . ILE A 1 294 ? 5.558 22.695 10.247 1.00 15.69 294 ILE A O 1
ATOM 2293 N N . GLY A 1 295 ? 6.374 23.683 12.079 1.00 15.30 295 GLY A N 1
ATOM 2294 C CA . GLY A 1 295 ? 5.954 25.046 11.722 1.00 16.97 295 GLY A CA 1
ATOM 2295 C C . GLY A 1 295 ? 7.068 25.917 11.157 1.00 18.50 295 GLY A C 1
ATOM 2296 O O . GLY A 1 295 ? 8.084 25.411 10.684 1.00 21.01 295 GLY A O 1
ATOM 2297 N N . ARG A 1 296 ? 6.897 27.235 11.237 1.00 18.78 296 ARG A N 1
ATOM 2298 C CA . ARG A 1 296 ? 7.887 28.202 10.746 1.00 20.47 296 ARG A CA 1
ATOM 2299 C C . ARG A 1 296 ? 9.114 28.216 11.637 1.00 20.49 296 ARG A C 1
ATOM 2300 O O . ARG A 1 296 ? 8.987 28.170 12.874 1.00 18.71 296 ARG A O 1
ATOM 2308 N N . ASP A 1 297 ? 10.304 28.257 11.018 1.00 20.02 297 ASP A N 1
ATOM 2309 C CA . ASP A 1 297 ? 11.565 28.349 11.746 1.00 21.74 297 ASP A CA 1
ATOM 2310 C C . ASP A 1 297 ? 11.804 27.230 12.734 1.00 20.29 297 ASP A C 1
ATOM 2311 O O . ASP A 1 297 ? 12.419 27.409 13.775 1.00 20.00 297 ASP A O 1
ATOM 2316 N N . HIS A 1 298 ? 11.298 26.036 12.420 1.00 18.29 298 HIS A N 1
ATOM 2317 C CA . HIS A 1 298 ? 11.439 24.920 13.326 1.00 17.39 298 HIS A CA 1
ATOM 2318 C C . HIS A 1 298 ? 12.905 24.644 13.684 1.00 16.13 298 HIS A C 1
ATOM 2319 O O . HIS A 1 298 ? 13.729 24.542 12.782 1.00 16.39 298 HIS A O 1
ATOM 2326 N N . ALA A 1 299 ? 13.183 24.545 14.990 1.00 15.88 299 ALA A N 1
ATOM 2327 C CA . ALA A 1 299 ? 14.528 24.254 15.551 1.00 17.97 299 ALA A CA 1
ATOM 2328 C C . ALA A 1 299 ? 15.600 25.284 15.152 1.00 18.55 299 ALA A C 1
ATOM 2329 O O . ALA A 1 299 ? 16.809 24.999 15.229 1.00 20.51 299 ALA A O 1
ATOM 2331 N N . GLY A 1 300 ? 15.163 26.467 14.759 1.00 18.62 300 GLY A N 1
ATOM 2332 C CA . GLY A 1 300 ? 16.064 27.512 14.238 1.00 19.65 300 GLY A CA 1
ATOM 2333 C C . GLY A 1 300 ? 16.711 28.368 15.311 1.00 21.01 300 GLY A C 1
ATOM 2334 O O . GLY A 1 300 ? 16.415 28.234 16.510 1.00 20.33 300 GLY A O 1
ATOM 2335 N N . VAL A 1 301 ? 17.645 29.191 14.861 1.00 22.12 301 VAL A N 1
ATOM 2336 C CA . VAL A 1 301 ? 18.316 30.217 15.681 1.00 22.65 301 VAL A CA 1
ATOM 2337 C C . VAL A 1 301 ? 18.755 31.309 14.724 1.00 23.99 301 VAL A C 1
ATOM 2338 O O . VAL A 1 301 ? 19.007 31.033 13.542 1.00 22.54 301 VAL A O 1
ATOM 2342 N N . GLY A 1 302 ? 18.818 32.552 15.214 1.00 25.59 302 GLY A N 1
ATOM 2343 C CA . GLY A 1 302 ? 19.360 33.673 14.436 1.00 28.03 302 GLY A CA 1
ATOM 2344 C C . GLY A 1 302 ? 18.687 33.799 13.080 1.00 29.03 302 GLY A C 1
ATOM 2345 O O . GLY A 1 302 ? 17.468 33.611 12.964 1.00 30.04 302 GLY A O 1
ATOM 2346 N N . ASP A 1 303 ? 19.487 34.036 12.045 1.00 30.64 303 ASP A N 1
ATOM 2347 C CA . ASP A 1 303 ? 18.959 34.237 10.701 1.00 31.05 303 ASP A CA 1
ATOM 2348 C C . ASP A 1 303 ? 19.485 33.229 9.675 1.00 28.94 303 ASP A C 1
ATOM 2349 O O . ASP A 1 303 ? 19.462 33.487 8.484 1.00 29.78 303 ASP A O 1
ATOM 2354 N N . TYR A 1 304 ? 19.955 32.072 10.136 1.00 26.86 304 TYR A N 1
ATOM 2355 C CA . TYR A 1 304 ? 20.654 31.136 9.258 1.00 26.69 304 TYR A CA 1
ATOM 2356 C C . TYR A 1 304 ? 19.762 30.371 8.297 1.00 26.35 304 TYR A C 1
ATOM 2357 O O . TYR A 1 304 ? 20.231 29.973 7.242 1.00 27.27 304 TYR A O 1
ATOM 2366 N N . TYR A 1 305 ? 18.497 30.156 8.662 1.00 24.11 305 TYR A N 1
ATOM 2367 C CA . TYR A 1 305 ? 17.605 29.307 7.885 1.00 22.98 305 TYR A CA 1
ATOM 2368 C C . TYR A 1 305 ? 16.372 30.053 7.354 1.00 23.68 305 TYR A C 1
ATOM 2369 O O . TYR A 1 305 ? 15.887 31.014 7.953 1.00 23.59 305 TYR A O 1
ATOM 2378 N N . GLY A 1 306 ? 15.906 29.632 6.191 1.00 23.80 306 GLY A N 1
ATOM 2379 C CA . GLY A 1 306 ? 14.653 30.182 5.663 1.00 24.91 306 GLY A CA 1
ATOM 2380 C C . GLY A 1 306 ? 13.476 29.670 6.502 1.00 22.77 306 GLY A C 1
ATOM 2381 O O . GLY A 1 306 ? 13.558 28.589 7.092 1.00 22.37 306 GLY A O 1
ATOM 2382 N N . PRO A 1 307 ? 12.381 30.435 6.551 1.00 23.68 307 PRO A N 1
ATOM 2383 C CA . PRO A 1 307 ? 11.245 30.105 7.448 1.00 23.68 307 PRO A CA 1
ATOM 2384 C C . PRO A 1 307 ? 10.643 28.698 7.262 1.00 23.20 307 PRO A C 1
ATOM 2385 O O . PRO A 1 307 ? 10.188 28.091 8.242 1.00 21.67 307 PRO A O 1
ATOM 2389 N N . PHE A 1 308 ? 10.626 28.202 6.014 1.00 23.82 308 PHE A N 1
ATOM 2390 C CA . PHE A 1 308 ? 10.068 26.862 5.732 1.00 24.25 308 PHE A CA 1
ATOM 2391 C C . PHE A 1 308 ? 11.092 25.825 5.257 1.00 23.01 308 PHE A C 1
ATOM 2392 O O . PHE A 1 308 ? 10.729 24.767 4.752 1.00 21.64 308 PHE A O 1
ATOM 2400 N N . ASP A 1 309 ? 12.381 26.147 5.402 1.00 22.89 309 ASP A N 1
ATOM 2401 C CA . ASP A 1 309 ? 13.432 25.193 5.043 1.00 23.47 309 ASP A CA 1
ATOM 2402 C C . ASP A 1 309 ? 13.306 23.861 5.791 1.00 21.19 309 ASP A C 1
ATOM 2403 O O . ASP A 1 309 ? 13.617 22.798 5.238 1.00 20.72 309 ASP A O 1
ATOM 2408 N N . ALA A 1 310 ? 12.868 23.906 7.048 1.00 19.30 310 ALA A N 1
ATOM 2409 C CA . ALA A 1 310 ? 12.715 22.671 7.814 1.00 18.71 310 ALA A CA 1
ATOM 2410 C C . ALA A 1 310 ? 11.535 21.823 7.327 1.00 18.50 310 ALA A C 1
ATOM 2411 O O . ALA A 1 310 ? 11.456 20.624 7.635 1.00 18.38 310 ALA A O 1
ATOM 2413 N N . GLN A 1 311 ? 10.614 22.424 6.587 1.00 19.44 311 GLN A N 1
ATOM 2414 C CA . GLN A 1 311 ? 9.596 21.613 5.920 1.00 19.37 311 GLN A CA 1
ATOM 2415 C C . GLN A 1 311 ? 10.113 21.060 4.583 1.00 20.49 311 GLN A C 1
ATOM 2416 O O . GLN A 1 311 ? 9.951 19.875 4.292 1.00 21.95 311 GLN A O 1
ATOM 2422 N N . THR A 1 312 ? 10.737 21.913 3.773 1.00 21.72 312 THR A N 1
ATOM 2423 C CA . THR A 1 312 ? 11.104 21.524 2.397 1.00 22.83 312 THR A CA 1
ATOM 2424 C C . THR A 1 312 ? 12.320 20.576 2.323 1.00 22.37 312 THR A C 1
ATOM 2425 O O . THR A 1 312 ? 12.539 19.936 1.297 1.00 22.39 312 THR A O 1
ATOM 2429 N N . ILE A 1 313 ? 13.092 20.486 3.404 1.00 20.83 313 ILE A N 1
ATOM 2430 C CA . ILE A 1 313 ? 14.245 19.579 3.407 1.00 21.65 313 ILE A CA 1
ATOM 2431 C C . ILE A 1 313 ? 13.735 18.140 3.149 1.00 21.84 313 ILE A C 1
ATOM 2432 O O . ILE A 1 313 ? 14.451 17.299 2.591 1.00 22.44 313 ILE A O 1
ATOM 2437 N N . PHE A 1 314 ? 12.477 17.873 3.517 1.00 21.97 314 PHE A N 1
ATOM 2438 C CA . PHE A 1 314 ? 11.916 16.530 3.331 1.00 23.17 314 PHE A CA 1
ATOM 2439 C C . PHE A 1 314 ? 11.586 16.208 1.864 1.00 28.41 314 PHE A C 1
ATOM 2440 O O . PHE A 1 314 ? 11.469 15.032 1.518 1.00 31.02 314 PHE A O 1
ATOM 2448 N N . ASP A 1 315 ? 11.481 17.238 1.021 1.00 31.00 315 ASP A N 1
ATOM 2449 C CA . ASP A 1 315 ? 11.148 17.073 -0.409 1.00 36.44 315 ASP A CA 1
ATOM 2450 C C . ASP A 1 315 ? 12.328 16.590 -1.230 1.00 40.39 315 ASP A C 1
ATOM 2451 O O . ASP A 1 315 ? 12.181 15.745 -2.116 1.00 39.07 315 ASP A O 1
ATOM 2456 N N . ASP A 1 316 ? 13.501 17.153 -0.955 1.00 42.22 316 ASP A N 1
ATOM 2457 C CA . ASP A 1 316 ? 14.651 16.908 -1.817 1.00 47.27 316 ASP A CA 1
ATOM 2458 C C . ASP A 1 316 ? 15.771 16.178 -1.101 1.00 43.68 316 ASP A C 1
ATOM 2459 O O . ASP A 1 316 ? 16.217 15.127 -1.576 1.00 46.77 316 ASP A O 1
ATOM 2464 N N . ALA A 1 317 ? 16.207 16.711 0.040 1.00 35.48 317 ALA A N 1
ATOM 2465 C CA . ALA A 1 317 ? 17.431 16.230 0.657 1.00 34.24 317 ALA A CA 1
ATOM 2466 C C . ALA A 1 317 ? 17.286 14.873 1.342 1.00 33.02 317 ALA A C 1
ATOM 2467 O O . ALA A 1 317 ? 18.210 14.062 1.294 1.00 35.46 317 ALA A O 1
ATOM 2469 N N . VAL A 1 318 ? 16.155 14.623 1.993 1.00 30.18 318 VAL A N 1
ATOM 2470 C CA . VAL A 1 318 ? 15.992 13.367 2.716 1.00 29.88 318 VAL A CA 1
ATOM 2471 C C . VAL A 1 318 ? 15.737 12.276 1.666 1.00 33.21 318 VAL A C 1
ATOM 2472 O O . VAL A 1 318 ? 14.818 12.419 0.872 1.00 33.86 318 VAL A O 1
ATOM 2476 N N . PRO A 1 319 ? 16.550 11.213 1.668 1.00 35.02 319 PRO A N 1
ATOM 2477 C CA . PRO A 1 319 ? 16.410 10.159 0.651 1.00 39.94 319 PRO A CA 1
ATOM 2478 C C . PRO A 1 319 ? 14.995 9.596 0.616 1.00 39.98 319 PRO A C 1
ATOM 2479 O O . PRO A 1 319 ? 14.305 9.541 1.658 1.00 39.71 319 PRO A O 1
ATOM 2483 N N . THR A 1 320 ? 14.552 9.179 -0.564 1.00 42.39 320 THR A N 1
ATOM 2484 C CA . THR A 1 320 ? 13.183 8.681 -0.728 1.00 42.55 320 THR A CA 1
ATOM 2485 C C . THR A 1 320 ? 12.930 7.448 0.138 1.00 40.43 320 THR A C 1
ATOM 2486 O O . THR A 1 320 ? 13.790 6.554 0.251 1.00 40.84 320 THR A O 1
ATOM 2490 N N . ASP A 1 321 ? 11.753 7.428 0.747 1.00 37.25 321 ASP A N 1
ATOM 2491 C CA . ASP A 1 321 ? 11.276 6.289 1.533 1.00 40.16 321 ASP A CA 1
ATOM 2492 C C . ASP A 1 321 ? 12.188 5.775 2.688 1.00 35.67 321 ASP A C 1
ATOM 2493 O O . ASP A 1 321 ? 12.038 4.639 3.138 1.00 36.96 321 ASP A O 1
ATOM 2498 N N . VAL A 1 322 ? 13.117 6.588 3.179 1.00 26.88 322 VAL A N 1
ATOM 2499 C CA . VAL A 1 322 ? 13.798 6.196 4.428 1.00 24.42 322 VAL A CA 1
ATOM 2500 C C . VAL A 1 322 ? 12.912 6.377 5.670 1.00 22.18 322 VAL A C 1
ATOM 2501 O O . VAL A 1 322 ? 13.060 5.648 6.669 1.00 22.90 322 VAL A O 1
ATOM 2505 N N . LEU A 1 323 ? 12.014 7.356 5.610 1.00 20.60 323 LEU A N 1
ATOM 2506 C CA . LEU A 1 323 ? 11.097 7.637 6.714 1.00 19.28 323 LEU A CA 1
ATOM 2507 C C . LEU A 1 323 ? 9.692 7.329 6.296 1.00 20.62 323 LEU A C 1
ATOM 2508 O O . LEU A 1 323 ? 9.308 7.620 5.178 1.00 22.08 323 LEU A O 1
ATOM 2513 N N . ALA A 1 324 ? 8.916 6.767 7.214 1.00 18.54 324 ALA A N 1
ATOM 2514 C CA . ALA A 1 324 ? 7.506 6.564 6.980 1.00 18.39 324 ALA A CA 1
ATOM 2515 C C . ALA A 1 324 ? 6.641 7.623 7.633 1.00 17.29 324 ALA A C 1
ATOM 2516 O O . ALA A 1 324 ? 5.508 7.826 7.212 1.00 17.50 324 ALA A O 1
ATOM 2518 N N . ILE A 1 325 ? 7.162 8.277 8.679 1.00 15.52 325 ILE A N 1
ATOM 2519 C CA . ILE A 1 325 ? 6.423 9.371 9.351 1.00 14.87 325 ILE A CA 1
ATOM 2520 C C . ILE A 1 325 ? 6.188 10.513 8.361 1.00 16.36 325 ILE A C 1
ATOM 2521 O O . ILE A 1 325 ? 7.055 10.786 7.495 1.00 17.05 325 ILE A O 1
ATOM 2526 N N . GLU A 1 326 ? 5.025 11.162 8.469 1.00 16.28 326 GLU A N 1
ATOM 2527 C CA . GLU A 1 326 ? 4.644 12.247 7.548 1.00 18.58 326 GLU A CA 1
ATOM 2528 C C . GLU A 1 326 ? 4.697 13.579 8.295 1.00 17.91 326 GLU A C 1
ATOM 2529 O O . GLU A 1 326 ? 4.519 13.608 9.499 1.00 17.25 326 GLU A O 1
ATOM 2535 N N . ILE A 1 327 ? 4.940 14.674 7.570 1.00 17.57 327 ILE A N 1
ATOM 2536 C CA . ILE A 1 327 ? 5.025 15.979 8.205 1.00 17.87 327 ILE A CA 1
ATOM 2537 C C . ILE A 1 327 ? 3.695 16.693 8.020 1.00 17.89 327 ILE A C 1
ATOM 2538 O O . ILE A 1 327 ? 3.163 16.720 6.904 1.00 19.52 327 ILE A O 1
ATOM 2543 N N . PHE A 1 328 ? 3.175 17.260 9.106 1.00 16.83 328 PHE A N 1
ATOM 2544 C CA . PHE A 1 328 ? 2.097 18.219 9.026 1.00 16.99 328 PHE A CA 1
ATOM 2545 C C . PHE A 1 328 ? 2.744 19.608 9.001 1.00 17.47 328 PHE A C 1
ATOM 2546 O O . PHE A 1 328 ? 3.422 19.984 9.964 1.00 16.67 328 PHE A O 1
ATOM 2554 N N . ARG A 1 329 ? 2.546 20.332 7.905 1.00 18.93 329 ARG A N 1
ATOM 2555 C CA . ARG A 1 329 ? 3.237 21.610 7.696 1.00 20.16 329 ARG A CA 1
ATOM 2556 C C . ARG A 1 329 ? 2.386 22.723 8.286 1.00 20.66 329 ARG A C 1
ATOM 2557 O O . ARG A 1 329 ? 1.335 23.060 7.733 1.00 22.09 329 ARG A O 1
ATOM 2565 N N . ALA A 1 330 ? 2.836 23.247 9.419 1.00 19.33 330 ALA A N 1
ATOM 2566 C CA . ALA A 1 330 ? 2.140 24.331 10.120 1.00 20.00 330 ALA A CA 1
ATOM 2567 C C . ALA A 1 330 ? 2.652 25.714 9.700 1.00 21.23 330 ALA A C 1
ATOM 2568 O O . ALA A 1 330 ? 3.673 25.848 9.012 1.00 21.41 330 ALA A O 1
ATOM 2570 N N . ASP A 1 331 ? 1.914 26.749 10.099 1.00 22.21 331 ASP A N 1
ATOM 2571 C CA . ASP A 1 331 ? 2.277 28.143 9.825 1.00 23.98 331 ASP A CA 1
ATOM 2572 C C . ASP A 1 331 ? 1.616 28.986 10.923 1.00 24.30 331 ASP A C 1
ATOM 2573 O O . ASP A 1 331 ? 0.907 28.435 11.793 1.00 23.30 331 ASP A O 1
ATOM 2578 N N . ASN A 1 332 ? 1.856 30.298 10.893 1.00 25.73 332 ASN A N 1
ATOM 2579 C CA . ASN A 1 332 ? 1.326 31.231 11.897 1.00 27.09 332 ASN A CA 1
ATOM 2580 C C . ASN A 1 332 ? -0.197 31.123 12.021 1.00 24.30 332 ASN A C 1
ATOM 2581 O O . ASN A 1 332 ? -0.904 30.964 11.016 1.00 24.25 332 ASN A O 1
ATOM 2586 N N . THR A 1 333 ? -0.679 31.217 13.253 1.00 22.93 333 THR A N 1
ATOM 2587 C CA . THR A 1 333 ? -2.134 31.209 13.531 1.00 22.62 333 THR A CA 1
ATOM 2588 C C . THR A 1 333 ? -2.605 32.574 14.004 1.00 22.46 333 THR A C 1
ATOM 2589 O O . THR A 1 333 ? -1.807 33.444 14.383 1.00 23.43 333 THR A O 1
ATOM 2593 N N . ALA A 1 334 ? -3.922 32.774 13.978 1.00 21.59 334 ALA A N 1
ATOM 2594 C CA . ALA A 1 334 ? -4.559 33.983 14.495 1.00 21.97 334 ALA A CA 1
ATOM 2595 C C . ALA A 1 334 ? -5.987 33.565 14.845 1.00 21.13 334 ALA A C 1
ATOM 2596 O O . ALA A 1 334 ? -6.432 32.501 14.430 1.00 20.00 334 ALA A O 1
ATOM 2598 N N . TYR A 1 335 ? -6.678 34.386 15.626 1.00 21.86 335 TYR A N 1
ATOM 2599 C CA . TYR A 1 335 ? -8.061 34.144 15.930 1.00 22.17 335 TYR A CA 1
ATOM 2600 C C . TYR A 1 335 ? -8.844 34.829 14.830 1.00 22.80 335 TYR A C 1
ATOM 2601 O O . TYR A 1 335 ? -8.680 36.027 14.592 1.00 23.51 335 TYR A O 1
ATOM 2610 N N . SER A 1 336 ? -9.694 34.057 14.154 1.00 22.22 336 SER A N 1
ATOM 2611 C CA . SER A 1 336 ? -10.605 34.601 13.152 1.00 23.45 336 SER A CA 1
ATOM 2612 C C . SER A 1 336 ? -11.888 35.095 13.805 1.00 24.83 336 SER A C 1
ATOM 2613 O O . SER A 1 336 ? -12.612 34.301 14.423 1.00 24.11 336 SER A O 1
ATOM 2616 N N . LYS A 1 337 ? -12.178 36.383 13.640 1.00 26.27 337 LYS A N 1
ATOM 2617 C CA . LYS A 1 337 ? -13.402 36.959 14.152 1.00 29.14 337 LYS A CA 1
ATOM 2618 C C . LYS A 1 337 ? -14.582 36.393 13.374 1.00 30.69 337 LYS A C 1
ATOM 2619 O O . LYS A 1 337 ? -15.676 36.221 13.932 1.00 30.74 337 LYS A O 1
ATOM 2625 N N . LYS A 1 338 ? -14.369 36.136 12.080 1.00 32.20 338 LYS A N 1
ATOM 2626 C CA . LYS A 1 338 ? -15.447 35.646 11.212 1.00 33.88 338 LYS A CA 1
ATOM 2627 C C . LYS A 1 338 ? -15.852 34.216 11.571 1.00 33.43 338 LYS A C 1
ATOM 2628 O O . LYS A 1 338 ? -17.040 33.886 11.534 1.00 36.10 338 LYS A O 1
ATOM 2634 N N . LEU A 1 339 ? -14.872 33.379 11.911 1.00 31.76 339 LEU A N 1
ATOM 2635 C CA . LEU A 1 339 ? -15.128 31.960 12.198 1.00 31.65 339 LEU A CA 1
ATOM 2636 C C . LEU A 1 339 ? -15.281 31.640 13.685 1.00 31.73 339 LEU A C 1
ATOM 2637 O O . LEU A 1 339 ? -15.773 30.559 14.045 1.00 32.99 339 LEU A O 1
ATOM 2642 N N . GLY A 1 340 ? -14.825 32.552 14.546 1.00 30.35 340 GLY A N 1
ATOM 2643 C CA . GLY A 1 340 ? -14.859 32.328 15.998 1.00 30.41 340 GLY A CA 1
ATOM 2644 C C . GLY A 1 340 ? -13.947 31.236 16.497 1.00 30.44 340 GLY A C 1
ATOM 2645 O O . GLY A 1 340 ? -14.277 30.507 17.434 1.00 30.80 340 GLY A O 1
ATOM 2646 N N . ARG A 1 341 ? -12.759 31.134 15.905 1.00 28.20 341 ARG A N 1
ATOM 2647 C CA . ARG A 1 341 ? -11.806 30.171 16.336 1.00 28.30 341 ARG A CA 1
ATOM 2648 C C . ARG A 1 341 ? -10.446 30.514 15.770 1.00 25.21 341 ARG A C 1
ATOM 2649 O O . ARG A 1 341 ? -10.323 31.346 14.866 1.00 24.42 341 ARG A O 1
ATOM 2657 N N . VAL A 1 342 ? -9.456 29.835 16.326 1.00 23.31 342 VAL A N 1
ATOM 2658 C CA . VAL A 1 342 ? -8.079 29.964 15.911 1.00 22.23 342 VAL A CA 1
ATOM 2659 C C . VAL A 1 342 ? -7.875 29.190 14.604 1.00 21.99 342 VAL A C 1
ATOM 2660 O O . VAL A 1 342 ? -8.323 28.044 14.478 1.00 21.74 342 VAL A O 1
ATOM 2664 N N . VAL A 1 343 ? -7.246 29.837 13.629 1.00 21.96 343 VAL A N 1
ATOM 2665 C CA . VAL A 1 343 ? -6.959 29.200 12.342 1.00 23.28 343 VAL A CA 1
ATOM 2666 C C . VAL A 1 343 ? -5.505 29.491 11.939 1.00 23.86 343 VAL A C 1
ATOM 2667 O O . VAL A 1 343 ? -4.877 30.435 12.460 1.00 24.09 343 VAL A O 1
ATOM 2671 N N . MET A 1 344 ? -4.984 28.691 11.013 1.00 23.75 344 MET A N 1
ATOM 2672 C CA . MET A 1 344 ? -3.782 29.082 10.276 1.00 25.18 344 MET A CA 1
ATOM 2673 C C . MET A 1 344 ? -4.188 30.127 9.231 1.00 26.94 344 MET A C 1
ATOM 2674 O O . MET A 1 344 ? -5.039 29.896 8.366 1.00 26.06 344 MET A O 1
ATOM 2679 N N . MET A 1 345 ? -3.563 31.291 9.309 1.00 28.95 345 MET A N 1
ATOM 2680 C CA . MET A 1 345 ? -3.920 32.410 8.439 1.00 33.42 345 MET A CA 1
ATOM 2681 C C . MET A 1 345 ? -3.872 32.041 6.947 1.00 34.96 345 MET A C 1
ATOM 2682 O O . MET A 1 345 ? -4.756 32.418 6.168 1.00 34.54 345 MET A O 1
ATOM 2687 N N . ARG A 1 346 ? -2.866 31.245 6.583 1.00 36.51 346 ARG A N 1
ATOM 2688 C CA . ARG A 1 346 ? -2.655 30.788 5.201 1.00 38.35 346 ARG A CA 1
ATOM 2689 C C . ARG A 1 346 ? -3.853 30.001 4.645 1.00 37.00 346 ARG A C 1
ATOM 2690 O O . ARG A 1 346 ? -4.083 29.988 3.439 1.00 43.45 346 ARG A O 1
ATOM 2698 N N . ASP A 1 347 ? -4.640 29.406 5.533 1.00 35.61 347 ASP A N 1
ATOM 2699 C CA . ASP A 1 347 ? -5.759 28.544 5.164 1.00 38.58 347 ASP A CA 1
ATOM 2700 C C . ASP A 1 347 ? -7.097 29.271 5.198 1.00 44.22 347 ASP A C 1
ATOM 2701 O O . ASP A 1 347 ? -8.139 28.669 4.947 1.00 46.58 347 ASP A O 1
ATOM 2706 N N . ALA A 1 348 ? -7.062 30.564 5.499 1.00 47.39 348 ALA A N 1
ATOM 2707 C CA . ALA A 1 348 ? -8.250 31.404 5.405 1.00 53.86 348 ALA A CA 1
ATOM 2708 C C . ALA A 1 348 ? -7.995 32.552 4.402 1.00 61.66 348 ALA A C 1
ATOM 2709 O O . ALA A 1 348 ? -7.877 33.721 4.797 1.00 60.98 348 ALA A O 1
ATOM 2711 N N . PRO A 1 349 ? -7.893 32.222 3.108 1.00 71.03 349 PRO A N 1
ATOM 2712 C CA . PRO A 1 349 ? -7.515 33.230 2.108 1.00 74.60 349 PRO A CA 1
ATOM 2713 C C . PRO A 1 349 ? -8.635 34.236 1.815 1.00 73.37 349 PRO A C 1
ATOM 2714 O O . PRO A 1 349 ? -8.387 35.273 1.189 1.00 75.32 349 PRO A O 1
ATOM 2718 N N . ASP A 1 350 ? -9.848 33.923 2.277 1.00 70.95 350 ASP A N 1
ATOM 2719 C CA . ASP A 1 350 ? -11.034 34.782 2.109 1.00 66.40 350 ASP A CA 1
ATOM 2720 C C . ASP A 1 350 ? -11.022 35.963 3.091 1.00 60.94 350 ASP A C 1
ATOM 2721 O O . ASP A 1 350 ? -11.800 36.896 2.951 1.00 60.40 350 ASP A O 1
ATOM 2726 N N . HIS A 1 351 ? -10.131 35.902 4.083 1.00 55.14 351 HIS A N 1
ATOM 2727 C CA . HIS A 1 351 ? -10.004 36.933 5.113 1.00 50.91 351 HIS A CA 1
ATOM 2728 C C . HIS A 1 351 ? -9.088 38.079 4.692 1.00 51.23 351 HIS A C 1
ATOM 2729 O O . HIS A 1 351 ? -8.116 37.876 3.966 1.00 50.67 351 HIS A O 1
ATOM 2736 N N . THR A 1 352 ? -9.421 39.278 5.162 1.00 51.12 352 THR A N 1
ATOM 2737 C CA . THR A 1 352 ? -8.545 40.446 5.123 1.00 52.46 352 THR A CA 1
ATOM 2738 C C . THR A 1 352 ? -7.787 40.479 6.463 1.00 51.92 352 THR A C 1
ATOM 2739 O O . THR A 1 352 ? -8.169 39.761 7.399 1.00 49.26 352 THR A O 1
ATOM 2743 N N . PRO A 1 353 ? -6.726 41.286 6.577 1.00 52.52 353 PRO A N 1
ATOM 2744 C CA . PRO A 1 353 ? -5.995 41.368 7.850 1.00 49.28 353 PRO A CA 1
ATOM 2745 C C . PRO A 1 353 ? -6.884 41.771 9.031 1.00 47.57 353 PRO A C 1
ATOM 2746 O O . PRO A 1 353 ? -6.679 41.278 10.138 1.00 45.76 353 PRO A O 1
ATOM 2750 N N . ASP A 1 354 ? -7.876 42.625 8.787 1.00 46.83 354 ASP A N 1
ATOM 2751 C CA . ASP A 1 354 ? -8.790 43.078 9.841 1.00 47.82 354 ASP A CA 1
ATOM 2752 C C . ASP A 1 354 ? -9.729 41.980 10.379 1.00 43.89 354 ASP A C 1
ATOM 2753 O O . ASP A 1 354 ? -10.375 42.172 11.411 1.00 44.15 354 ASP A O 1
ATOM 2758 N N . ASP A 1 355 ? -9.817 40.846 9.688 1.00 38.74 355 ASP A N 1
ATOM 2759 C CA . ASP A 1 355 ? -10.665 39.755 10.165 1.00 37.14 355 ASP A CA 1
ATOM 2760 C C . ASP A 1 355 ? -9.961 38.932 11.233 1.00 33.57 355 ASP A C 1
ATOM 2761 O O . ASP A 1 355 ? -10.569 38.035 11.827 1.00 32.07 355 ASP A O 1
ATOM 2766 N N . PHE A 1 356 ? -8.676 39.211 11.464 1.00 33.05 356 PHE A N 1
ATOM 2767 C CA . PHE A 1 356 ? -7.893 38.453 12.457 1.00 31.83 356 PHE A CA 1
ATOM 2768 C C . PHE A 1 356 ? -7.596 39.256 13.706 1.00 31.53 356 PHE A C 1
ATOM 2769 O O . PHE A 1 356 ? -7.449 40.456 13.655 1.00 32.38 356 PHE A O 1
ATOM 2777 N N . ILE A 1 357 ? -7.485 38.570 14.838 1.00 31.61 357 ILE A N 1
ATOM 2778 C CA . ILE A 1 357 ? -6.921 39.194 16.023 1.00 31.94 357 ILE A CA 1
ATOM 2779 C C . ILE A 1 357 ? -5.688 38.359 16.339 1.00 30.70 357 ILE A C 1
ATOM 2780 O O . ILE A 1 357 ? -5.711 37.116 16.291 1.00 27.25 357 ILE A O 1
ATOM 2785 N N . GLN A 1 358 ? -4.605 39.063 16.641 1.00 31.53 358 GLN A N 1
ATOM 2786 C CA . GLN A 1 358 ? -3.344 38.417 16.906 1.00 31.59 358 GLN A CA 1
ATOM 2787 C C . GLN A 1 358 ? -2.797 38.839 18.257 1.00 30.02 358 GLN A C 1
ATOM 2788 O O . GLN A 1 358 ? -2.946 39.998 18.663 1.00 29.18 358 GLN A O 1
ATOM 2794 N N . LEU A 1 359 ? -2.174 37.888 18.942 1.00 28.29 359 LEU A N 1
ATOM 2795 C CA . LEU A 1 359 ? -1.543 38.163 20.235 1.00 28.83 359 LEU A CA 1
ATOM 2796 C C . LEU A 1 359 ? -0.396 37.189 20.405 1.00 26.65 359 LEU A C 1
ATOM 2797 O O . LEU A 1 359 ? -0.585 35.985 20.428 1.00 26.11 359 LEU A O 1
ATOM 2802 N N . SER A 1 360 ? 0.811 37.713 20.514 1.00 26.16 360 SER A N 1
ATOM 2803 C CA . SER A 1 360 ? 1.956 36.845 20.511 1.00 25.53 360 SER A CA 1
ATOM 2804 C C . SER A 1 360 ? 2.112 36.081 21.828 1.00 24.07 360 SER A C 1
ATOM 2805 O O . SER A 1 360 ? 1.570 36.494 22.870 1.00 24.90 360 SER A O 1
ATOM 2808 N N . GLY A 1 361 ? 2.914 35.029 21.788 1.00 22.14 361 GLY A N 1
ATOM 2809 C CA . GLY A 1 361 ? 3.272 34.267 22.985 1.00 20.96 361 GLY A CA 1
ATOM 2810 C C . GLY A 1 361 ? 3.978 35.199 23.973 1.00 21.86 361 GLY A C 1
ATOM 2811 O O . GLY A 1 361 ? 3.821 35.060 25.178 1.00 22.05 361 GLY A O 1
ATOM 2812 N N . THR A 1 362 ? 4.700 36.183 23.454 1.00 22.51 362 THR A N 1
ATOM 2813 C CA . THR A 1 362 ? 5.392 37.115 24.319 1.00 23.10 362 THR A CA 1
ATOM 2814 C C . THR A 1 362 ? 4.382 37.973 25.067 1.00 23.45 362 THR A C 1
ATOM 2815 O O . THR A 1 362 ? 4.512 38.168 26.283 1.00 23.56 362 THR A O 1
ATOM 2819 N N . ARG A 1 363 ? 3.416 38.517 24.335 1.00 22.51 363 ARG A N 1
ATOM 2820 C CA . ARG A 1 363 ? 2.373 39.325 24.953 1.00 23.49 363 ARG A CA 1
ATOM 2821 C C . ARG A 1 363 ? 1.550 38.533 25.999 1.00 22.09 363 ARG A C 1
ATOM 2822 O O . ARG A 1 363 ? 1.218 39.078 27.052 1.00 22.57 363 ARG A O 1
ATOM 2830 N N . VAL A 1 364 ? 1.209 37.279 25.701 1.00 21.92 364 VAL A N 1
ATOM 2831 C CA . VAL A 1 364 ? 0.509 36.420 26.668 1.00 21.04 364 VAL A CA 1
ATOM 2832 C C . VAL A 1 364 ? 1.308 36.283 27.984 1.00 20.92 364 VAL A C 1
ATOM 2833 O O . VAL A 1 364 ? 0.768 36.469 29.075 1.00 20.40 364 VAL A O 1
ATOM 2837 N N . ARG A 1 365 ? 2.606 36.041 27.852 1.00 20.33 365 ARG A N 1
ATOM 2838 C CA . ARG A 1 365 ? 3.479 35.873 29.013 1.00 21.09 365 ARG A CA 1
ATOM 2839 C C . ARG A 1 365 ? 3.540 37.180 29.835 1.00 21.82 365 ARG A C 1
ATOM 2840 O O . ARG A 1 365 ? 3.476 37.156 31.076 1.00 22.60 365 ARG A O 1
ATOM 2848 N N . GLU A 1 366 ? 3.672 38.314 29.157 1.00 21.87 366 GLU A N 1
ATOM 2849 C CA . GLU A 1 366 ? 3.677 39.612 29.837 1.00 22.82 366 GLU A CA 1
ATOM 2850 C C . GLU A 1 366 ? 2.386 39.810 30.656 1.00 23.45 366 GLU A C 1
ATOM 2851 O O . GLU A 1 366 ? 2.444 40.221 31.822 1.00 23.78 366 GLU A O 1
ATOM 2857 N N . MET A 1 367 ? 1.242 39.534 30.032 1.00 22.72 367 MET A N 1
ATOM 2858 C CA . MET A 1 367 ? -0.058 39.712 30.701 1.00 23.94 367 MET A CA 1
ATOM 2859 C C . MET A 1 367 ? -0.168 38.847 31.973 1.00 23.23 367 MET A C 1
ATOM 2860 O O . MET A 1 367 ? -0.577 39.366 33.051 1.00 23.70 367 MET A O 1
ATOM 2865 N N . LEU A 1 368 ? 0.187 37.569 31.823 1.00 22.00 368 LEU A N 1
ATOM 2866 C CA . LEU A 1 368 ? 0.181 36.609 32.929 1.00 22.26 368 LEU A CA 1
ATOM 2867 C C . LEU A 1 368 ? 1.058 37.083 34.098 1.00 24.22 368 LEU A C 1
ATOM 2868 O O . LEU A 1 368 ? 0.629 37.063 35.256 1.00 24.17 368 LEU A O 1
ATOM 2873 N N . GLY A 1 369 ? 2.261 37.567 33.778 1.00 24.45 369 GLY A N 1
ATOM 2874 C CA . GLY A 1 369 ? 3.137 38.145 34.808 1.00 25.54 369 GLY A CA 1
ATOM 2875 C C . GLY A 1 369 ? 2.594 39.392 35.485 1.00 27.75 369 GLY A C 1
ATOM 2876 O O . GLY A 1 369 ? 3.034 39.763 36.581 1.00 29.85 369 GLY A O 1
ATOM 2877 N N . GLN A 1 370 ? 1.628 40.069 34.855 1.00 27.57 370 GLN A N 1
ATOM 2878 C CA . GLN A 1 370 ? 1.036 41.265 35.440 1.00 29.79 370 GLN A CA 1
ATOM 2879 C C . GLN A 1 370 ? -0.259 40.921 36.190 1.00 29.94 370 GLN A C 1
ATOM 2880 O O . GLN A 1 370 ? -0.929 41.805 36.732 1.00 30.60 370 GLN A O 1
ATOM 2886 N N . GLY A 1 371 ? -0.586 39.623 36.200 1.00 28.59 371 GLY A N 1
ATOM 2887 C CA . GLY A 1 371 ? -1.830 39.165 36.824 1.00 29.95 371 GLY A CA 1
ATOM 2888 C C . GLY A 1 371 ? -3.092 39.512 36.035 1.00 30.19 371 GLY A C 1
ATOM 2889 O O . GLY A 1 371 ? -4.167 39.679 36.611 1.00 30.40 371 GLY A O 1
ATOM 2890 N N . GLU A 1 372 ? -2.975 39.603 34.713 1.00 29.67 372 GLU A N 1
ATOM 2891 C CA . GLU A 1 372 ? -4.138 39.852 33.869 1.00 30.82 372 GLU A CA 1
ATOM 2892 C C . GLU A 1 372 ? -4.340 38.642 32.989 1.00 29.62 372 GLU A C 1
ATOM 2893 O O . GLU A 1 372 ? -3.420 38.197 32.293 1.00 27.57 372 GLU A O 1
ATOM 2899 N N . ALA A 1 373 ? -5.527 38.058 33.039 1.00 29.96 373 ALA A N 1
ATOM 2900 C CA . ALA A 1 373 ? -5.764 36.915 32.173 1.00 28.21 373 ALA A CA 1
ATOM 2901 C C . ALA A 1 373 ? -5.887 37.423 30.739 1.00 27.17 373 ALA A C 1
ATOM 2902 O O . ALA A 1 373 ? -6.586 38.410 30.487 1.00 27.92 373 ALA A O 1
ATOM 2904 N N . PRO A 1 374 ? -5.237 36.753 29.794 1.00 26.39 374 PRO A N 1
ATOM 2905 C CA . PRO A 1 374 ? -5.431 37.126 28.392 1.00 26.79 374 PRO A CA 1
ATOM 2906 C C . PRO A 1 374 ? -6.871 36.859 27.986 1.00 27.38 374 PRO A C 1
ATOM 2907 O O . PRO A 1 374 ? -7.598 36.146 28.715 1.00 26.26 374 PRO A O 1
ATOM 2911 N N . PRO A 1 375 ? -7.288 37.400 26.846 1.00 27.83 375 PRO A N 1
ATOM 2912 C CA . PRO A 1 375 ? -8.628 37.136 26.360 1.00 28.87 375 PRO A CA 1
ATOM 2913 C C . PRO A 1 375 ? -8.822 35.643 26.137 1.00 27.57 375 PRO A C 1
ATOM 2914 O O . PRO A 1 375 ? -7.829 34.921 25.891 1.00 27.96 375 PRO A O 1
ATOM 2918 N N . PRO A 1 376 ? -10.050 35.138 26.288 1.00 28.69 376 PRO A N 1
ATOM 2919 C CA . PRO A 1 376 ? -10.262 33.683 26.144 1.00 28.55 376 PRO A CA 1
ATOM 2920 C C . PRO A 1 376 ? -10.004 33.159 24.728 1.00 28.40 376 PRO A C 1
ATOM 2921 O O . PRO A 1 376 ? -9.883 31.948 24.539 1.00 29.73 376 PRO A O 1
ATOM 2925 N N . GLU A 1 377 ? -9.876 34.068 23.757 1.00 31.24 377 GLU A N 1
ATOM 2926 C CA . GLU A 1 377 ? -9.443 33.706 22.391 1.00 30.45 377 GLU A CA 1
ATOM 2927 C C . GLU A 1 377 ? -7.990 33.209 22.339 1.00 27.69 377 GLU A C 1
ATOM 2928 O O . GLU A 1 377 ? -7.593 32.530 21.378 1.00 26.46 377 GLU A O 1
ATOM 2934 N N . PHE A 1 378 ? -7.193 33.549 23.363 1.00 23.99 378 PHE A N 1
ATOM 2935 C CA . PHE A 1 378 ? -5.762 33.231 23.347 1.00 22.41 378 PHE A CA 1
ATOM 2936 C C . PHE A 1 378 ? -5.268 32.379 24.515 1.00 20.64 378 PHE A C 1
ATOM 2937 O O . PHE A 1 378 ? -4.207 31.733 24.404 1.00 20.02 378 PHE A O 1
ATOM 2945 N N . SER A 1 379 ? -6.014 32.382 25.621 1.00 19.98 379 SER A N 1
ATOM 2946 C CA . SER A 1 379 ? -5.616 31.577 26.798 1.00 19.43 379 SER A CA 1
ATOM 2947 C C . SER A 1 379 ? -6.843 31.003 27.513 1.00 18.71 379 SER A C 1
ATOM 2948 O O . SER A 1 379 ? -7.868 31.691 27.688 1.00 20.08 379 SER A O 1
ATOM 2951 N N . ARG A 1 380 ? -6.758 29.735 27.923 1.00 17.81 380 ARG A N 1
ATOM 2952 C CA . ARG A 1 380 ? -7.861 29.145 28.714 1.00 18.42 380 ARG A CA 1
ATOM 2953 C C . ARG A 1 380 ? -7.798 29.681 30.135 1.00 19.06 380 ARG A C 1
ATOM 2954 O O . ARG A 1 380 ? -6.683 29.751 30.706 1.00 17.88 380 ARG A O 1
ATOM 2962 N N . PRO A 1 381 ? -8.941 30.021 30.732 1.00 19.84 381 PRO A N 1
ATOM 2963 C CA . PRO A 1 381 ? -8.895 30.596 32.099 1.00 20.78 381 PRO A CA 1
ATOM 2964 C C . PRO A 1 381 ? -8.134 29.725 33.117 1.00 20.17 381 PRO A C 1
ATOM 2965 O O . PRO A 1 381 ? -7.433 30.270 33.977 1.00 20.87 381 PRO A O 1
ATOM 2969 N N . GLU A 1 382 ? -8.276 28.397 33.041 1.00 18.86 382 GLU A N 1
ATOM 2970 C CA . GLU A 1 382 ? -7.665 27.540 34.075 1.00 18.88 382 GLU A CA 1
ATOM 2971 C C . GLU A 1 382 ? -6.153 27.447 33.893 1.00 17.94 382 GLU A C 1
ATOM 2972 O O . GLU A 1 382 ? -5.412 27.305 34.881 1.00 18.05 382 GLU A O 1
ATOM 2978 N N . VAL A 1 383 ? -5.724 27.542 32.642 1.00 16.69 383 VAL A N 1
ATOM 2979 C CA . VAL A 1 383 ? -4.275 27.568 32.321 1.00 16.55 383 VAL A CA 1
ATOM 2980 C C . VAL A 1 383 ? -3.711 28.952 32.775 1.00 17.59 383 VAL A C 1
ATOM 2981 O O . VAL A 1 383 ? -2.657 29.046 33.453 1.00 17.73 383 VAL A O 1
ATOM 2985 N N . ALA A 1 384 ? -4.401 30.015 32.404 1.00 18.29 384 ALA A N 1
ATOM 2986 C CA . ALA A 1 384 ? -3.998 31.352 32.842 1.00 19.75 384 ALA A CA 1
ATOM 2987 C C . ALA A 1 384 ? -3.863 31.407 34.364 1.00 21.73 384 ALA A C 1
ATOM 2988 O O . ALA A 1 384 ? -2.915 32.038 34.903 1.00 21.34 384 ALA A O 1
ATOM 2990 N N . GLN A 1 385 ? -4.828 30.817 35.086 1.00 21.12 385 GLN A N 1
ATOM 2991 C CA . GLN A 1 385 ? -4.790 30.911 36.550 1.00 22.99 385 GLN A CA 1
ATOM 2992 C C . GLN A 1 385 ? -3.525 30.245 37.133 1.00 21.52 385 GLN A C 1
ATOM 2993 O O . GLN A 1 385 ? -2.891 30.802 38.057 1.00 22.40 385 GLN A O 1
ATOM 2999 N N . ILE A 1 386 ? -3.184 29.085 36.598 1.00 20.70 386 ILE A N 1
ATOM 3000 C CA . ILE A 1 386 ? -1.995 28.329 37.049 1.00 20.55 386 ILE A CA 1
ATOM 3001 C C . ILE A 1 386 ? -0.731 29.203 36.901 1.00 21.03 386 ILE A C 1
ATOM 3002 O O . ILE A 1 386 ? 0.063 29.352 37.853 1.00 21.70 386 ILE A O 1
ATOM 3007 N N . LEU A 1 387 ? -0.599 29.818 35.730 1.00 20.08 387 LEU A N 1
ATOM 3008 C CA . LEU A 1 387 ? 0.545 30.712 35.462 1.00 20.70 387 LEU A CA 1
ATOM 3009 C C . LEU A 1 387 ? 0.502 32.000 36.315 1.00 21.41 387 LEU A C 1
ATOM 3010 O O . LEU A 1 387 ? 1.534 32.435 36.858 1.00 21.75 387 LEU A O 1
ATOM 3015 N N . MET A 1 388 ? -0.672 32.613 36.470 1.00 21.91 388 MET A N 1
ATOM 3016 C CA . MET A 1 388 ? -0.759 33.852 37.265 1.00 23.71 388 MET A CA 1
ATOM 3017 C C . MET A 1 388 ? -0.412 33.589 38.713 1.00 24.83 388 MET A C 1
ATOM 3018 O O . MET A 1 388 ? 0.220 34.428 39.369 1.00 24.86 388 MET A O 1
ATOM 3023 N N . ASP A 1 389 ? -0.802 32.407 39.197 1.00 24.82 389 ASP A N 1
ATOM 3024 C CA . ASP A 1 389 ? -0.555 32.040 40.589 1.00 27.40 389 ASP A CA 1
ATOM 3025 C C . ASP A 1 389 ? 0.937 31.864 40.783 1.00 26.60 389 ASP A C 1
ATOM 3026 O O . ASP A 1 389 ? 1.474 32.346 41.800 1.00 28.51 389 ASP A O 1
ATOM 3031 N N . TYR A 1 390 ? 1.588 31.244 39.792 1.00 25.02 390 TYR A N 1
ATOM 3032 C CA . TYR A 1 390 ? 3.030 31.074 39.786 1.00 24.26 390 TYR A CA 1
ATOM 3033 C C . TYR A 1 390 ? 3.728 32.446 39.816 1.00 25.90 390 TYR A C 1
ATOM 3034 O O . TYR A 1 390 ? 4.550 32.693 40.701 1.00 25.33 390 TYR A O 1
ATOM 3043 N N . TYR A 1 391 ? 3.410 33.329 38.867 1.00 24.48 391 TYR A N 1
ATOM 3044 C CA . TYR A 1 391 ? 4.101 34.642 38.846 1.00 26.61 391 TYR A CA 1
ATOM 3045 C C . TYR A 1 391 ? 3.890 35.444 40.114 1.00 28.59 391 TYR A C 1
ATOM 3046 O O . TYR A 1 391 ? 4.817 36.144 40.590 1.00 29.02 391 TYR A O 1
ATOM 3055 N N . ARG A 1 392 ? 2.677 35.379 40.673 1.00 28.86 392 ARG A N 1
ATOM 3056 C CA . ARG A 1 392 ? 2.378 36.112 41.905 1.00 33.60 392 ARG A CA 1
ATOM 3057 C C . ARG A 1 392 ? 3.178 35.555 43.110 1.00 34.67 392 ARG A C 1
ATOM 3058 O O . ARG A 1 392 ? 3.485 36.301 44.031 1.00 38.06 392 ARG A O 1
ATOM 3066 N N . SER A 1 393 ? 3.490 34.261 43.097 1.00 34.38 393 SER A N 1
ATOM 3067 C CA . SER A 1 393 ? 4.218 33.599 44.195 1.00 37.33 393 SER A CA 1
ATOM 3068 C C . SER A 1 393 ? 5.676 34.041 44.362 1.00 39.39 393 SER A C 1
ATOM 3069 O O . SER A 1 393 ? 6.236 33.910 45.460 1.00 41.30 393 SER A O 1
ATOM 3072 N N . LEU A 1 394 ? 6.268 34.575 43.290 1.00 37.68 394 LEU A N 1
ATOM 3073 C CA . LEU A 1 394 ? 7.695 34.907 43.242 1.00 37.56 394 LEU A CA 1
ATOM 3074 C C . LEU A 1 394 ? 8.027 36.102 44.127 1.00 40.24 394 LEU A C 1
ATOM 3075 O O . LEU A 1 394 ? 7.231 37.022 44.228 1.00 38.78 394 LEU A O 1
ATOM 3080 N N . PRO A 1 395 ? 9.178 36.070 44.794 1.00 43.96 395 PRO A N 1
ATOM 3081 C CA . PRO A 1 395 ? 9.559 37.187 45.678 1.00 50.60 395 PRO A CA 1
ATOM 3082 C C . PRO A 1 395 ? 9.827 38.486 44.914 1.00 54.04 395 PRO A C 1
ATOM 3083 O O . PRO A 1 395 ? 9.736 39.573 45.503 1.00 58.27 395 PRO A O 1
ATOM 3087 N N . GLN A 1 396 ? 10.122 38.357 43.617 1.00 56.69 396 GLN A N 1
ATOM 3088 C CA . GLN A 1 396 ? 10.557 39.461 42.739 1.00 65.13 396 GLN A CA 1
ATOM 3089 C C . GLN A 1 396 ? 9.902 40.818 43.008 1.00 67.11 396 GLN A C 1
ATOM 3090 O O . GLN A 1 396 ? 10.450 41.645 43.738 1.00 70.52 396 GLN A O 1
ATOM 3096 N N . MET B 1 1 ? -12.796 11.737 39.419 1.00 27.34 1 MET B N 1
ATOM 3097 C CA . MET B 1 1 ? -11.830 10.734 39.956 1.00 25.60 1 MET B CA 1
ATOM 3098 C C . MET B 1 1 ? -12.159 10.463 41.428 1.00 23.39 1 MET B C 1
ATOM 3099 O O . MET B 1 1 ? -12.618 11.357 42.149 1.00 23.61 1 MET B O 1
ATOM 3104 N N . ILE B 1 2 ? -11.934 9.227 41.869 1.00 20.14 2 ILE B N 1
ATOM 3105 C CA . ILE B 1 2 ? -12.067 8.914 43.288 1.00 19.32 2 ILE B CA 1
ATOM 3106 C C . ILE B 1 2 ? -11.119 9.798 44.114 1.00 20.33 2 ILE B C 1
ATOM 3107 O O . ILE B 1 2 ? -9.969 10.062 43.712 1.00 21.56 2 ILE B O 1
ATOM 3112 N N . LYS B 1 3 ? -11.581 10.261 45.260 1.00 19.78 3 LYS B N 1
ATOM 3113 C CA . LYS B 1 3 ? -10.770 11.199 46.044 1.00 20.31 3 LYS B CA 1
ATOM 3114 C C . LYS B 1 3 ? -9.596 10.447 46.675 1.00 18.35 3 LYS B C 1
ATOM 3115 O O . LYS B 1 3 ? -9.712 9.258 46.972 1.00 17.39 3 LYS B O 1
ATOM 3121 N N . PRO B 1 4 ? -8.448 11.109 46.825 1.00 16.79 4 PRO B N 1
ATOM 3122 C CA . PRO B 1 4 ? -7.364 10.539 47.620 1.00 16.28 4 PRO B CA 1
ATOM 3123 C C . PRO B 1 4 ? -7.828 10.290 49.061 1.00 16.38 4 PRO B C 1
ATOM 3124 O O . PRO B 1 4 ? -8.840 10.885 49.525 1.00 18.03 4 PRO B O 1
ATOM 3128 N N . VAL B 1 5 ? -7.135 9.434 49.792 1.00 16.68 5 VAL B N 1
ATOM 3129 C CA . VAL B 1 5 ? -7.529 9.157 51.170 1.00 17.46 5 VAL B CA 1
ATOM 3130 C C . VAL B 1 5 ? -7.066 10.303 52.052 1.00 18.75 5 VAL B C 1
ATOM 3131 O O . VAL B 1 5 ? -5.861 10.605 52.099 1.00 20.70 5 VAL B O 1
ATOM 3135 N N . GLY B 1 6 ? -8.015 10.953 52.716 1.00 19.38 6 GLY B N 1
ATOM 3136 C CA . GLY B 1 6 ? -7.683 11.949 53.744 1.00 21.08 6 GLY B CA 1
ATOM 3137 C C . GLY B 1 6 ? -7.283 13.335 53.241 1.00 21.94 6 GLY B C 1
ATOM 3138 O O . GLY B 1 6 ? -6.908 14.187 54.040 1.00 25.50 6 GLY B O 1
ATOM 3139 N N . SER B 1 7 ? -7.396 13.581 51.936 1.00 21.77 7 SER B N 1
ATOM 3140 C CA . SER B 1 7 ? -7.208 14.927 51.352 1.00 22.10 7 SER B CA 1
ATOM 3141 C C . SER B 1 7 ? -7.891 15.012 50.012 1.00 22.00 7 SER B C 1
ATOM 3142 O O . SER B 1 7 ? -8.246 13.987 49.425 1.00 23.51 7 SER B O 1
ATOM 3145 N N . ASP B 1 8 ? -8.075 16.230 49.508 1.00 22.21 8 ASP B N 1
ATOM 3146 C CA . ASP B 1 8 ? -8.659 16.446 48.186 1.00 24.93 8 ASP B CA 1
ATOM 3147 C C . ASP B 1 8 ? -7.703 16.190 47.021 1.00 22.73 8 ASP B C 1
ATOM 3148 O O . ASP B 1 8 ? -8.151 15.877 45.919 1.00 23.73 8 ASP B O 1
ATOM 3153 N N . GLU B 1 9 ? -6.399 16.375 47.270 1.00 21.99 9 GLU B N 1
ATOM 3154 C CA . GLU B 1 9 ? -5.355 16.159 46.266 1.00 22.47 9 GLU B CA 1
ATOM 3155 C C . GLU B 1 9 ? -4.243 15.333 46.874 1.00 18.89 9 GLU B C 1
ATOM 3156 O O . GLU B 1 9 ? -4.035 15.379 48.091 1.00 17.71 9 GLU B O 1
ATOM 3162 N N . LEU B 1 10 ? -3.511 14.587 46.044 1.00 16.96 10 LEU B N 1
ATOM 3163 C CA . LEU B 1 10 ? -2.327 13.884 46.605 1.00 15.12 10 LEU B CA 1
ATOM 3164 C C . LEU B 1 10 ? -1.285 14.855 47.133 1.00 17.01 10 LEU B C 1
ATOM 3165 O O . LEU B 1 10 ? -1.091 15.935 46.572 1.00 16.26 10 LEU B O 1
ATOM 3170 N N . ARG B 1 11 ? -0.622 14.446 48.217 1.00 14.84 11 ARG B N 1
ATOM 3171 C CA . ARG B 1 11 ? 0.463 15.240 48.819 1.00 16.64 11 ARG B CA 1
ATOM 3172 C C . ARG B 1 11 ? 1.755 14.422 48.861 1.00 16.07 11 ARG B C 1
ATOM 3173 O O . ARG B 1 11 ? 2.242 14.079 49.968 1.00 16.72 11 ARG B O 1
ATOM 3181 N N . PRO B 1 12 ? 2.332 14.121 47.681 1.00 15.82 12 PRO B N 1
ATOM 3182 C CA . PRO B 1 12 ? 3.582 13.332 47.653 1.00 14.39 12 PRO B CA 1
ATOM 3183 C C . PRO B 1 12 ? 4.770 14.064 48.258 1.00 14.14 12 PRO B C 1
ATOM 3184 O O . PRO B 1 12 ? 4.767 15.285 48.278 1.00 14.76 12 PRO B O 1
ATOM 3188 N N . ARG B 1 13 ? 5.782 13.305 48.686 1.00 13.05 13 ARG B N 1
ATOM 3189 C CA . ARG B 1 13 ? 6.958 13.916 49.325 1.00 13.44 13 ARG B CA 1
ATOM 3190 C C . ARG B 1 13 ? 8.161 14.099 48.392 1.00 13.22 13 ARG B C 1
ATOM 3191 O O . ARG B 1 13 ? 9.181 14.623 48.828 1.00 13.40 13 ARG B O 1
ATOM 3199 N N . PHE B 1 14 ? 8.020 13.674 47.133 1.00 12.57 14 PHE B N 1
ATOM 3200 C CA . PHE B 1 14 ? 9.078 13.900 46.133 1.00 12.45 14 PHE B CA 1
ATOM 3201 C C . PHE B 1 14 ? 9.263 15.387 45.839 1.00 12.98 14 PHE B C 1
ATOM 3202 O O . PHE B 1 14 ? 8.290 16.163 45.781 1.00 14.81 14 PHE B O 1
ATOM 3210 N N . VAL B 1 15 ? 10.513 15.790 45.625 1.00 12.59 15 VAL B N 1
ATOM 3211 C CA . VAL B 1 15 ? 10.796 17.201 45.292 1.00 13.69 15 VAL B CA 1
ATOM 3212 C C . VAL B 1 15 ? 10.684 17.418 43.782 1.00 14.18 15 VAL B C 1
ATOM 3213 O O . VAL B 1 15 ? 11.671 17.252 43.025 1.00 13.96 15 VAL B O 1
ATOM 3217 N N . TYR B 1 16 ? 9.469 17.745 43.327 1.00 14.50 16 TYR B N 1
ATOM 3218 C CA . TYR B 1 16 ? 9.222 17.910 41.897 1.00 15.50 16 TYR B CA 1
ATOM 3219 C C . TYR B 1 16 ? 9.877 19.141 41.281 1.00 16.50 16 TYR B C 1
ATOM 3220 O O . TYR B 1 16 ? 10.091 19.172 40.083 1.00 17.80 16 TYR B O 1
ATOM 3229 N N . ASP B 1 17 ? 10.162 20.171 42.064 1.00 18.24 17 ASP B N 1
ATOM 3230 C CA . ASP B 1 17 ? 10.795 21.354 41.482 1.00 20.25 17 ASP B CA 1
ATOM 3231 C C . ASP B 1 17 ? 12.295 21.068 41.285 1.00 19.90 17 ASP B C 1
ATOM 3232 O O . ASP B 1 17 ? 13.003 20.880 42.266 1.00 18.67 17 ASP B O 1
ATOM 3237 N N . PRO B 1 18 ? 12.772 21.011 40.039 1.00 20.86 18 PRO B N 1
ATOM 3238 C CA . PRO B 1 18 ? 14.197 20.643 39.824 1.00 21.33 18 PRO B CA 1
ATOM 3239 C C . PRO B 1 18 ? 15.221 21.565 40.506 1.00 23.24 18 PRO B C 1
ATOM 3240 O O . PRO B 1 18 ? 16.251 21.101 40.996 1.00 23.27 18 PRO B O 1
ATOM 3244 N N . GLU B 1 19 ? 14.951 22.851 40.584 1.00 22.85 19 GLU B N 1
ATOM 3245 C CA . GLU B 1 19 ? 15.929 23.734 41.232 1.00 26.04 19 GLU B CA 1
ATOM 3246 C C . GLU B 1 19 ? 16.020 23.487 42.742 1.00 25.03 19 GLU B C 1
ATOM 3247 O O . GLU B 1 19 ? 17.124 23.471 43.332 1.00 24.95 19 GLU B O 1
ATOM 3253 N N . GLN B 1 20 ? 14.862 23.260 43.361 1.00 22.78 20 GLN B N 1
ATOM 3254 C CA . GLN B 1 20 ? 14.846 22.914 44.764 1.00 23.36 20 GLN B CA 1
ATOM 3255 C C . GLN B 1 20 ? 15.456 21.532 44.984 1.00 21.53 20 GLN B C 1
ATOM 3256 O O . GLN B 1 20 ? 16.151 21.302 45.969 1.00 20.17 20 GLN B O 1
ATOM 3262 N N . HIS B 1 21 ? 15.167 20.608 44.073 1.00 19.31 21 HIS B N 1
ATOM 3263 C CA . HIS B 1 21 ? 15.746 19.276 44.141 1.00 20.18 21 HIS B CA 1
ATOM 3264 C C . HIS B 1 21 ? 17.270 19.385 44.109 1.00 20.92 21 HIS B C 1
ATOM 3265 O O . HIS B 1 21 ? 17.955 18.766 44.934 1.00 21.14 21 HIS B O 1
ATOM 3272 N N . HIS B 1 22 ? 17.802 20.176 43.176 1.00 20.89 22 HIS B N 1
ATOM 3273 C CA . HIS B 1 22 ? 19.276 20.351 43.096 1.00 23.31 22 HIS B CA 1
ATOM 3274 C C . HIS B 1 22 ? 19.863 20.945 44.388 1.00 24.12 22 HIS B C 1
ATOM 3275 O O . HIS B 1 22 ? 20.922 20.487 44.852 1.00 24.79 22 HIS B O 1
ATOM 3282 N N . ARG B 1 23 ? 19.197 21.960 44.947 1.00 24.44 23 ARG B N 1
ATOM 3283 C CA . ARG B 1 23 ? 19.633 22.639 46.195 1.00 26.43 23 ARG B CA 1
ATOM 3284 C C . ARG B 1 23 ? 19.641 21.666 47.379 1.00 24.99 23 ARG B C 1
ATOM 3285 O O . ARG B 1 23 ? 20.551 21.679 48.211 1.00 24.57 23 ARG B O 1
ATOM 3293 N N . LEU B 1 24 ? 18.606 20.839 47.465 1.00 23.41 24 LEU B N 1
ATOM 3294 C CA . LEU B 1 24 ? 18.534 19.883 48.547 1.00 22.53 24 LEU B CA 1
ATOM 3295 C C . LEU B 1 24 ? 19.584 18.796 48.383 1.00 22.46 24 LEU B C 1
ATOM 3296 O O . LEU B 1 24 ? 20.125 18.347 49.370 1.00 22.85 24 LEU B O 1
ATOM 3301 N N . SER B 1 25 ? 19.805 18.315 47.156 1.00 22.15 25 SER B N 1
ATOM 3302 C CA . SER B 1 25 ? 20.795 17.247 46.937 1.00 23.33 25 SER B CA 1
ATOM 3303 C C . SER B 1 25 ? 22.174 17.741 47.376 1.00 25.75 25 SER B C 1
ATOM 3304 O O . SER B 1 25 ? 22.925 17.026 48.065 1.00 25.81 25 SER B O 1
ATOM 3307 N N . SER B 1 26 ? 22.466 18.988 47.032 1.00 25.40 26 SER B N 1
ATOM 3308 C CA . SER B 1 26 ? 23.766 19.580 47.372 1.00 27.96 26 SER B CA 1
ATOM 3309 C C . SER B 1 26 ? 23.911 19.784 48.880 1.00 28.43 26 SER B C 1
ATOM 3310 O O . SER B 1 26 ? 24.976 19.488 49.440 1.00 29.42 26 SER B O 1
ATOM 3313 N N . GLU B 1 27 ? 22.879 20.321 49.524 1.00 27.49 27 GLU B N 1
ATOM 3314 C CA . GLU B 1 27 ? 22.822 20.419 50.987 1.00 27.76 27 GLU B CA 1
ATOM 3315 C C . GLU B 1 27 ? 23.025 19.066 51.686 1.00 27.22 27 GLU B C 1
ATOM 3316 O O . GLU B 1 27 ? 23.760 18.985 52.667 1.00 26.74 27 GLU B O 1
ATOM 3322 N N . ALA B 1 28 ? 22.367 18.018 51.187 1.00 25.46 28 ALA B N 1
ATOM 3323 C CA . ALA B 1 28 ? 22.351 16.706 51.831 1.00 26.52 28 ALA B CA 1
ATOM 3324 C C . ALA B 1 28 ? 23.737 16.064 51.971 1.00 29.95 28 ALA B C 1
ATOM 3325 O O . ALA B 1 28 ? 24.022 15.397 52.972 1.00 29.54 28 ALA B O 1
ATOM 3327 N N . GLU B 1 29 ? 24.606 16.304 50.994 1.00 31.05 29 GLU B N 1
ATOM 3328 C CA . GLU B 1 29 ? 25.992 15.823 51.065 1.00 35.65 29 GLU B CA 1
ATOM 3329 C C . GLU B 1 29 ? 26.756 16.305 52.318 1.00 35.57 29 GLU B C 1
ATOM 3330 O O . GLU B 1 29 ? 27.664 15.617 52.790 1.00 43.12 29 GLU B O 1
ATOM 3336 N N . SER B 1 30 ? 26.365 17.458 52.868 1.00 33.92 30 SER B N 1
ATOM 3337 C CA A SER B 1 30 ? 27.048 18.037 54.026 0.70 34.49 30 SER B CA 1
ATOM 3338 C CA B SER B 1 30 ? 27.022 18.082 54.015 0.30 33.76 30 SER B CA 1
ATOM 3339 C C . SER B 1 30 ? 26.321 17.797 55.351 1.00 32.77 30 SER B C 1
ATOM 3340 O O . SER B 1 30 ? 26.765 18.257 56.394 1.00 35.27 30 SER B O 1
ATOM 3345 N N . LEU B 1 31 ? 25.200 17.076 55.315 1.00 29.31 31 LEU B N 1
ATOM 3346 C CA . LEU B 1 31 ? 24.443 16.803 56.551 1.00 27.07 31 LEU B CA 1
ATOM 3347 C C . LEU B 1 31 ? 24.932 15.535 57.242 1.00 26.01 31 LEU B C 1
ATOM 3348 O O . LEU B 1 31 ? 25.438 14.626 56.574 1.00 27.54 31 LEU B O 1
ATOM 3353 N N . PRO B 1 32 ? 24.702 15.444 58.558 1.00 25.58 32 PRO B N 1
ATOM 3354 C CA . PRO B 1 32 ? 24.865 14.182 59.278 1.00 25.58 32 PRO B CA 1
ATOM 3355 C C . PRO B 1 32 ? 23.942 13.178 58.623 1.00 25.11 32 PRO B C 1
ATOM 3356 O O . PRO B 1 32 ? 22.853 13.555 58.179 1.00 23.76 32 PRO B O 1
ATOM 3360 N N . SER B 1 33 ? 24.366 11.928 58.512 1.00 24.68 33 SER B N 1
ATOM 3361 C CA . SER B 1 33 ? 23.537 10.973 57.803 1.00 24.47 33 SER B CA 1
ATOM 3362 C C . SER B 1 33 ? 23.540 9.610 58.463 1.00 24.58 33 SER B C 1
ATOM 3363 O O . SER B 1 33 ? 24.430 9.273 59.244 1.00 25.45 33 SER B O 1
ATOM 3366 N N . VAL B 1 34 ? 22.523 8.82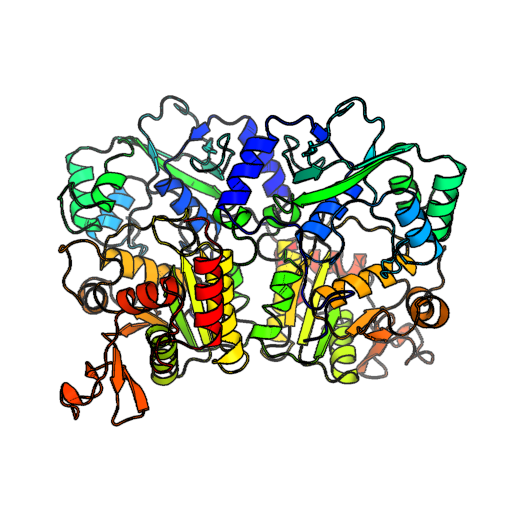6 58.134 1.00 23.88 34 VAL B N 1
ATOM 3367 C CA . VAL B 1 34 ? 22.422 7.466 58.592 1.00 25.13 34 VAL B CA 1
ATOM 3368 C C . VAL B 1 34 ? 21.899 6.613 57.438 1.00 23.48 34 VAL B C 1
ATOM 3369 O O . VAL B 1 34 ? 21.095 7.097 56.611 1.00 21.24 34 VAL B O 1
ATOM 3373 N N . ILE B 1 35 ? 22.400 5.381 57.337 1.00 22.03 35 ILE B N 1
ATOM 3374 C CA . ILE B 1 35 ? 21.845 4.401 56.392 1.00 21.39 35 ILE B CA 1
ATOM 3375 C C . ILE B 1 35 ? 20.636 3.746 57.062 1.00 21.36 35 ILE B C 1
ATOM 3376 O O . ILE B 1 35 ? 20.753 3.170 58.150 1.00 21.71 35 ILE B O 1
ATOM 3381 N N . VAL B 1 36 ? 19.476 3.866 56.428 1.00 20.26 36 VAL B N 1
ATOM 3382 C CA . VAL B 1 36 ? 18.234 3.321 57.001 1.00 19.76 36 VAL B CA 1
ATOM 3383 C C . VAL B 1 36 ? 18.042 1.858 56.650 1.00 19.32 36 VAL B C 1
ATOM 3384 O O . VAL B 1 36 ? 18.768 1.329 55.809 1.00 19.24 36 VAL B O 1
ATOM 3388 N N . SER B 1 37 ? 17.050 1.198 57.273 1.00 18.57 37 SER B N 1
ATOM 3389 C CA . SER B 1 37 ? 16.705 -0.167 56.894 1.00 19.00 37 SER B CA 1
ATOM 3390 C C . SER B 1 37 ? 16.045 -0.212 55.526 1.00 17.93 37 SER B C 1
ATOM 3391 O O . SER B 1 37 ? 15.555 0.793 55.022 1.00 17.60 37 SER B O 1
ATOM 3394 N N . SER B 1 38 ? 15.982 -1.403 54.954 1.00 18.76 38 SER B N 1
ATOM 3395 C CA . SER B 1 38 ? 15.306 -1.558 53.653 1.00 18.00 38 SER B CA 1
ATOM 3396 C C . SER B 1 38 ? 13.824 -1.224 53.809 1.00 17.89 38 SER B C 1
ATOM 3397 O O . SER B 1 38 ? 13.240 -0.640 52.914 1.00 16.93 38 SER B O 1
ATOM 3400 N N . GLN B 1 39 ? 13.238 -1.596 54.958 1.00 18.20 39 GLN B N 1
ATOM 3401 C CA . GLN B 1 39 ? 11.835 -1.275 55.223 1.00 16.99 39 GLN B CA 1
ATOM 3402 C C . GLN B 1 39 ? 11.649 0.244 55.216 1.00 16.16 39 GLN B C 1
ATOM 3403 O O . GLN B 1 39 ? 10.738 0.731 54.567 1.00 16.72 39 GLN B O 1
ATOM 3409 N N . ALA B 1 40 ? 12.489 0.992 55.926 1.00 15.89 40 ALA B N 1
ATOM 3410 C CA . ALA B 1 40 ? 12.369 2.458 55.966 1.00 16.27 40 ALA B CA 1
ATOM 3411 C C . ALA B 1 40 ? 12.571 3.077 54.579 1.00 15.95 40 ALA B C 1
ATOM 3412 O O . ALA B 1 40 ? 11.891 4.035 54.209 1.00 16.44 40 ALA B O 1
ATOM 3414 N N . ALA B 1 41 ? 13.547 2.572 53.829 1.00 15.24 41 ALA B N 1
ATOM 3415 C CA . ALA B 1 41 ? 13.771 3.067 52.467 1.00 15.24 41 ALA B CA 1
ATOM 3416 C C . ALA B 1 41 ? 12.511 2.889 51.585 1.00 15.47 41 ALA B C 1
ATOM 3417 O O . ALA B 1 41 ? 12.125 3.808 50.862 1.00 15.23 41 ALA B O 1
ATOM 3419 N N . GLY B 1 42 ? 11.912 1.694 51.620 1.00 15.19 42 GLY B N 1
ATOM 3420 C CA . GLY B 1 42 ? 10.630 1.409 50.963 1.00 15.34 42 GLY B CA 1
ATOM 3421 C C . GLY B 1 42 ? 9.509 2.364 51.364 1.00 14.40 42 GLY B C 1
ATOM 3422 O O . GLY B 1 42 ? 8.790 2.848 50.493 1.00 13.44 42 GLY B O 1
ATOM 3423 N N . ASN B 1 43 ? 9.400 2.632 52.679 1.00 14.02 43 ASN B N 1
ATOM 3424 C CA . ASN B 1 43 ? 8.431 3.590 53.250 1.00 14.50 43 ASN B CA 1
ATOM 3425 C C . ASN B 1 43 ? 8.666 4.960 52.597 1.00 13.83 43 ASN B C 1
ATOM 3426 O O . ASN B 1 43 ? 7.708 5.617 52.175 1.00 13.93 43 ASN B O 1
ATOM 3431 N N . ALA B 1 44 ? 9.929 5.383 52.525 1.00 13.60 44 ALA B N 1
ATOM 3432 C CA . ALA B 1 44 ? 10.244 6.717 51.952 1.00 12.74 44 ALA B CA 1
ATOM 3433 C C . ALA B 1 44 ? 9.908 6.757 50.460 1.00 12.59 44 ALA B C 1
ATOM 3434 O O . ALA B 1 44 ? 9.419 7.772 49.969 1.00 13.16 44 ALA B O 1
ATOM 3436 N N . VAL B 1 45 ? 10.176 5.676 49.740 1.00 12.33 45 VAL B N 1
ATOM 3437 C CA . VAL B 1 45 ? 9.856 5.644 48.311 1.00 12.19 45 VAL B CA 1
ATOM 3438 C C . VAL B 1 45 ? 8.309 5.833 48.145 1.00 12.31 45 VAL B C 1
ATOM 3439 O O . VAL B 1 45 ? 7.872 6.655 47.332 1.00 12.36 45 VAL B O 1
ATOM 3443 N N . MET B 1 46 ? 7.520 5.018 48.869 1.00 12.76 46 MET B N 1
ATOM 3444 C CA . MET B 1 46 ? 6.058 5.096 48.835 1.00 13.54 46 MET B CA 1
ATOM 3445 C C . MET B 1 46 ? 5.575 6.503 49.219 1.00 13.75 46 MET B C 1
ATOM 3446 O O . MET B 1 46 ? 4.694 7.062 48.549 1.00 12.91 46 MET B O 1
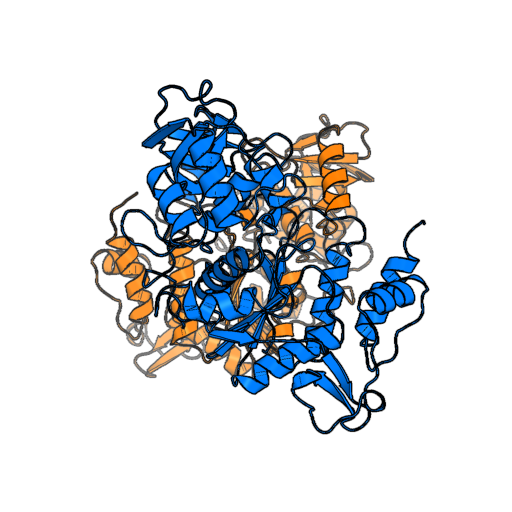ATOM 3451 N N . LEU B 1 47 ? 6.172 7.092 50.266 1.00 12.52 47 LEU B N 1
ATOM 3452 C CA . LEU B 1 47 ? 5.838 8.467 50.611 1.00 12.50 47 LEU B CA 1
ATOM 3453 C C . LEU B 1 47 ? 6.215 9.437 49.489 1.00 12.44 47 LEU B C 1
ATOM 3454 O O . LEU B 1 47 ? 5.416 10.313 49.146 1.00 12.22 47 LEU B O 1
ATOM 3459 N N . GLY B 1 48 ? 7.424 9.296 48.922 1.00 11.94 48 GLY B N 1
ATOM 3460 C CA . GLY B 1 48 ? 7.815 10.168 47.791 1.00 12.96 48 GLY B CA 1
ATOM 3461 C C . GLY B 1 48 ? 6.863 10.106 46.595 1.00 12.13 48 GLY B C 1
ATOM 3462 O O . GLY B 1 48 ? 6.578 11.115 45.941 1.00 12.12 48 GLY B O 1
ATOM 3463 N N . ALA B 1 49 ? 6.374 8.888 46.332 1.00 12.83 49 ALA B N 1
ATOM 3464 C CA . ALA B 1 49 ? 5.568 8.594 45.158 1.00 13.47 49 ALA B CA 1
ATOM 3465 C C . ALA B 1 49 ? 4.073 8.870 45.365 1.00 12.52 49 ALA B C 1
ATOM 3466 O O . ALA B 1 49 ? 3.307 8.658 44.444 1.00 14.07 49 ALA B O 1
ATOM 3468 N N . GLY B 1 50 ? 3.657 9.333 46.547 1.00 11.61 50 GLY B N 1
ATOM 3469 C CA . GLY B 1 50 ? 2.227 9.706 46.708 1.00 12.05 50 GLY B CA 1
ATOM 3470 C C . GLY B 1 50 ? 1.358 8.548 47.153 1.00 12.67 50 GLY B C 1
ATOM 3471 O O . GLY B 1 50 ? 0.173 8.738 47.472 1.00 11.83 50 GLY B O 1
ATOM 3472 N N . TYR B 1 51 ? 1.915 7.341 47.234 1.00 12.06 51 TYR B N 1
ATOM 3473 C CA . TYR B 1 51 ? 1.091 6.186 47.599 1.00 11.70 51 TYR B CA 1
ATOM 3474 C C . TYR B 1 51 ? 0.599 6.265 49.068 1.00 12.31 51 TYR B C 1
ATOM 3475 O O . TYR B 1 51 ? -0.499 5.792 49.393 1.00 13.32 51 TYR B O 1
ATOM 3484 N N . PHE B 1 52 ? 1.400 6.901 49.930 1.00 13.09 52 PHE B N 1
ATOM 3485 C CA . PHE B 1 52 ? 1.062 6.997 51.355 1.00 13.02 52 PHE B CA 1
ATOM 3486 C C . PHE B 1 52 ? 0.559 8.382 51.730 1.00 13.53 52 PHE B C 1
ATOM 3487 O O . PHE B 1 52 ? 0.596 8.780 52.905 1.00 15.35 52 PHE B O 1
ATOM 3495 N N . SER B 1 53 ? 0.034 9.084 50.749 1.00 13.01 53 SER B N 1
ATOM 3496 C CA . SER B 1 53 ? -0.547 10.403 50.989 1.00 13.68 53 SER B CA 1
ATOM 3497 C C . SER B 1 53 ? -1.775 10.411 51.921 1.00 15.24 53 SER B C 1
ATOM 3498 O O . SER B 1 53 ? -2.490 9.405 51.915 1.00 13.97 53 SER B O 1
ATOM 3501 N N . PRO B 1 54 ? -1.700 11.203 52.992 1.00 16.25 54 PRO B N 1
ATOM 3502 C CA . PRO B 1 54 ? -1.311 12.613 52.915 1.00 17.40 54 PRO B CA 1
ATOM 3503 C C . PRO B 1 54 ? -0.164 12.686 53.975 1.00 17.06 54 PRO B C 1
ATOM 3504 O O . PRO B 1 54 ? 0.189 13.774 54.448 1.00 17.40 54 PRO B O 1
ATOM 3508 N N . LEU B 1 55 ? 0.426 11.550 54.357 1.00 16.43 55 LEU B N 1
ATOM 3509 C CA . LEU B 1 55 ? 1.438 11.545 55.466 1.00 16.58 55 LEU B CA 1
ATOM 3510 C C . LEU B 1 55 ? 2.725 12.317 55.113 1.00 17.24 55 LEU B C 1
ATOM 3511 O O . LEU B 1 55 ? 3.174 12.264 53.972 1.00 16.05 55 LEU B O 1
ATOM 3516 N N . ASP B 1 56 ? 3.330 12.988 56.104 1.00 18.58 56 ASP B N 1
ATOM 3517 C CA . ASP B 1 56 ? 4.491 13.837 55.785 1.00 19.13 56 ASP B CA 1
ATOM 3518 C C . ASP B 1 56 ? 5.843 13.161 55.930 1.00 18.40 56 ASP B C 1
ATOM 3519 O O . ASP B 1 56 ? 6.844 13.695 55.441 1.00 17.70 56 ASP B O 1
ATOM 3524 N N . GLY B 1 57 ? 5.867 12.002 56.585 1.00 16.85 57 GLY B N 1
ATOM 3525 C CA . GLY B 1 57 ? 7.130 11.362 56.889 1.00 16.58 57 GLY B CA 1
ATOM 3526 C C . GLY B 1 57 ? 6.960 10.235 57.882 1.00 17.22 57 GLY B C 1
ATOM 3527 O O . GLY B 1 57 ? 5.886 9.590 57.941 1.00 16.87 57 GLY B O 1
ATOM 3528 N N . PHE B 1 58 ? 7.999 9.990 58.673 1.00 17.21 58 PHE B N 1
ATOM 3529 C CA . PHE B 1 58 ? 7.988 8.894 59.635 1.00 16.80 58 PHE B CA 1
ATOM 3530 C C . PHE B 1 58 ? 7.228 9.233 60.917 1.00 17.50 58 PHE B C 1
ATOM 3531 O O . PHE B 1 58 ? 7.293 10.365 61.401 1.00 17.10 58 PHE B O 1
ATOM 3539 N N . MET B 1 59 ? 6.527 8.237 61.458 1.00 17.76 59 MET B N 1
ATOM 3540 C CA . MET B 1 59 ? 5.672 8.423 62.641 1.00 18.86 59 MET B CA 1
ATOM 3541 C C . MET B 1 59 ? 6.455 8.455 63.945 1.00 19.58 59 MET B C 1
ATOM 3542 O O . MET B 1 59 ? 7.428 7.697 64.099 1.00 19.68 59 MET B O 1
ATOM 3547 N N . ASN B 1 60 ? 5.990 9.266 64.909 1.00 19.67 60 ASN B N 1
ATOM 3548 C CA . ASN B 1 60 ? 6.429 9.111 66.284 1.00 20.38 60 ASN B CA 1
ATOM 3549 C C . ASN B 1 60 ? 5.740 7.893 66.906 1.00 20.22 60 ASN B C 1
ATOM 3550 O O . ASN B 1 60 ? 4.902 7.246 66.265 1.00 19.60 60 ASN B O 1
ATOM 3555 N N . LEU B 1 61 ? 6.153 7.532 68.114 1.00 20.59 61 LEU B N 1
ATOM 3556 C CA . LEU B 1 61 ? 5.717 6.289 68.728 1.00 22.41 61 LEU B CA 1
ATOM 3557 C C . LEU B 1 61 ? 4.193 6.270 68.975 1.00 21.65 61 LEU B C 1
ATOM 3558 O O . LEU B 1 61 ? 3.540 5.248 68.760 1.00 20.95 61 LEU B O 1
ATOM 3563 N N . ALA B 1 62 ? 3.650 7.395 69.438 1.00 22.09 62 ALA B N 1
ATOM 3564 C CA . ALA B 1 62 ? 2.216 7.497 69.744 1.00 21.56 62 ALA B CA 1
ATOM 3565 C C . ALA B 1 62 ? 1.400 7.198 68.482 1.00 20.66 62 ALA B C 1
ATOM 3566 O O . ALA B 1 62 ? 0.428 6.433 68.553 1.00 20.55 62 ALA B O 1
ATOM 3568 N N . ASP B 1 63 ? 1.787 7.787 67.348 1.00 20.41 63 ASP B N 1
ATOM 3569 C CA . ASP B 1 63 ? 1.100 7.491 66.058 1.00 19.82 63 ASP B CA 1
ATOM 3570 C C . ASP B 1 63 ? 1.281 6.048 65.620 1.00 19.86 63 ASP B C 1
ATOM 3571 O O . ASP B 1 63 ? 0.344 5.400 65.162 1.00 18.75 63 ASP B O 1
ATOM 3576 N N . ALA B 1 64 ? 2.489 5.520 65.753 1.00 18.14 64 ALA B N 1
ATOM 3577 C CA . ALA B 1 64 ? 2.707 4.133 65.376 1.00 18.00 64 ALA B CA 1
ATOM 3578 C C . ALA B 1 64 ? 1.892 3.154 66.237 1.00 17.70 64 ALA B C 1
ATOM 3579 O O . ALA B 1 64 ? 1.373 2.140 65.747 1.00 18.51 64 ALA B O 1
ATOM 3581 N N . LEU B 1 65 ? 1.748 3.449 67.530 1.00 17.68 65 LEU B N 1
ATOM 3582 C CA . LEU B 1 65 ? 0.958 2.611 68.413 1.00 18.78 65 LEU B CA 1
ATOM 3583 C C . LEU B 1 65 ? -0.530 2.718 68.022 1.00 19.02 65 LEU B C 1
ATOM 3584 O O . LEU B 1 65 ? -1.243 1.721 68.005 1.00 19.16 65 LEU B O 1
ATOM 3589 N N . SER B 1 66 ? -0.977 3.933 67.707 1.00 19.24 66 SER B N 1
ATOM 3590 C CA . SER B 1 66 ? -2.382 4.124 67.315 1.00 19.38 66 SER B CA 1
ATOM 3591 C C . SER B 1 66 ? -2.643 3.449 65.971 1.00 18.98 66 SER B C 1
ATOM 3592 O O . SER B 1 66 ? -3.666 2.787 65.809 1.00 19.59 66 SER B O 1
ATOM 3595 N N . SER B 1 67 ? -1.708 3.581 65.041 1.00 18.17 67 SER B N 1
ATOM 3596 C CA . SER B 1 67 ? -1.859 2.934 63.722 1.00 18.37 67 SER B CA 1
ATOM 3597 C C . SER B 1 67 ? -1.890 1.420 63.861 1.00 18.32 67 SER B C 1
ATOM 3598 O O . SER B 1 67 ? -2.770 0.762 63.298 1.00 18.15 67 SER B O 1
ATOM 3601 N N . ALA B 1 68 ? -0.953 0.863 64.638 1.00 18.40 68 ALA B N 1
ATOM 3602 C CA . ALA B 1 68 ? -0.918 -0.602 64.882 1.00 19.25 68 ALA B CA 1
ATOM 3603 C C . ALA B 1 68 ? -2.220 -1.176 65.464 1.00 20.01 68 ALA B C 1
ATOM 3604 O O . ALA B 1 68 ? -2.724 -2.213 65.005 1.00 19.57 68 ALA B O 1
ATOM 3606 N N . GLN B 1 69 ? -2.740 -0.515 66.501 1.00 19.70 69 GLN B N 1
ATOM 3607 C CA . GLN B 1 69 ? -3.907 -1.016 67.209 1.00 21.58 69 GLN B CA 1
ATOM 3608 C C . GLN B 1 69 ? -5.246 -0.633 66.626 1.00 22.68 69 GLN B C 1
ATOM 3609 O O . GLN B 1 69 ? -6.201 -1.393 66.787 1.00 26.53 69 GLN B O 1
ATOM 3615 N N . SER B 1 70 ? -5.348 0.527 65.975 1.00 21.27 70 SER B N 1
ATOM 3616 C CA . SER B 1 70 ? -6.686 0.983 65.558 1.00 20.72 70 SER B CA 1
ATOM 3617 C C . SER B 1 70 ? -6.721 1.494 64.113 1.00 19.74 70 SER B C 1
ATOM 3618 O O . SER B 1 70 ? -7.747 2.049 63.711 1.00 20.00 70 SER B O 1
ATOM 3621 N N . MET B 1 71 ? -5.595 1.386 63.383 1.00 18.61 71 MET B N 1
ATOM 3622 C CA . MET B 1 71 ? -5.466 1.872 61.998 1.00 18.50 71 MET B CA 1
ATOM 3623 C C . MET B 1 71 ? -5.713 3.376 61.880 1.00 18.83 71 MET B C 1
ATOM 3624 O O . MET B 1 71 ? -6.175 3.855 60.849 1.00 18.65 71 MET B O 1
ATOM 3629 N N . THR B 1 72 ? -5.422 4.124 62.938 1.00 18.98 72 THR B N 1
ATOM 3630 C CA . THR B 1 72 ? -5.510 5.589 62.878 1.00 19.90 72 THR B CA 1
ATOM 3631 C C . THR B 1 72 ? -4.301 6.223 63.515 1.00 20.53 72 THR B C 1
ATOM 3632 O O . THR B 1 72 ? -3.666 5.623 64.383 1.00 22.33 72 THR B O 1
ATOM 3636 N N . LEU B 1 73 ? -4.004 7.434 63.086 1.00 20.11 73 LEU B N 1
ATOM 3637 C CA . LEU B 1 73 ? -2.999 8.246 63.747 1.00 20.68 73 LEU B CA 1
ATOM 3638 C C . LEU B 1 73 ? -3.650 8.879 64.981 1.00 20.49 73 LEU B C 1
ATOM 3639 O O . LEU B 1 73 ? -4.906 8.865 65.161 1.00 19.97 73 LEU B O 1
ATOM 3644 N N . THR B 1 74 ? -2.832 9.447 65.859 1.00 20.72 74 THR B N 1
ATOM 3645 C CA . THR B 1 74 ? -3.399 10.070 67.070 1.00 22.52 74 THR B CA 1
ATOM 3646 C C . THR B 1 74 ? -4.377 11.229 66.787 1.00 22.53 74 THR B C 1
ATOM 3647 O O . THR B 1 74 ? -5.302 11.449 67.568 1.00 23.56 74 THR B O 1
ATOM 3651 N N . ASP B 1 75 ? -4.187 11.939 65.669 1.00 21.99 75 ASP B N 1
ATOM 3652 C CA . ASP B 1 75 ? -5.102 13.034 65.261 1.00 24.22 75 ASP B CA 1
ATOM 3653 C C . ASP B 1 75 ? -6.378 12.561 64.561 1.00 23.68 75 ASP B C 1
ATOM 3654 O O . ASP B 1 75 ? -7.274 13.368 64.230 1.00 23.82 75 ASP B O 1
ATOM 3659 N N . GLY B 1 76 ? -6.471 11.254 64.334 1.00 22.61 76 GLY B N 1
ATOM 3660 C CA . GLY B 1 76 ? -7.676 10.688 63.755 1.00 23.23 76 GLY B CA 1
ATOM 3661 C C . GLY B 1 76 ? -7.654 10.322 62.284 1.00 22.66 76 GLY B C 1
ATOM 3662 O O . GLY B 1 76 ? -8.578 9.656 61.825 1.00 21.90 76 GLY B O 1
ATOM 3663 N N . ARG B 1 77 ? -6.616 10.714 61.545 1.00 21.96 77 ARG B N 1
ATOM 3664 C CA . ARG B 1 77 ? -6.479 10.250 60.144 1.00 21.79 77 ARG B CA 1
ATOM 3665 C C . ARG B 1 77 ? -6.328 8.727 60.063 1.00 20.89 77 ARG B C 1
ATOM 3666 O O . ARG B 1 77 ? -5.655 8.131 60.905 1.00 20.05 77 ARG B O 1
ATOM 3674 N N . PHE B 1 78 ? -6.976 8.115 59.070 1.00 19.21 78 PHE B N 1
ATOM 3675 C CA . PHE B 1 78 ? -6.881 6.691 58.814 1.00 18.84 78 PHE B CA 1
ATOM 3676 C C . PHE B 1 78 ? -5.500 6.406 58.210 1.00 18.53 78 PHE B C 1
ATOM 3677 O O . PHE B 1 78 ? -5.072 7.047 57.246 1.00 16.99 78 PHE B O 1
ATOM 3685 N N . PHE B 1 79 ? -4.791 5.464 58.805 1.00 18.81 79 PHE B N 1
ATOM 3686 C CA . PHE B 1 79 ? -3.607 4.883 58.159 1.00 18.59 79 PHE B CA 1
ATOM 3687 C C . PHE B 1 79 ? -3.303 3.509 58.765 1.00 19.47 79 PHE B C 1
ATOM 3688 O O . PHE B 1 79 ? -3.149 3.402 60.007 1.00 19.92 79 PHE B O 1
ATOM 3696 N N . PRO B 1 80 ? -3.205 2.460 57.940 1.00 19.13 80 PRO B N 1
ATOM 3697 C CA . PRO B 1 80 ? -3.359 1.112 58.500 1.00 20.13 80 PRO B CA 1
ATOM 3698 C C . PRO B 1 80 ? -2.133 0.405 59.047 1.00 19.46 80 PRO B C 1
ATOM 3699 O O . PRO B 1 80 ? -2.285 -0.610 59.736 1.00 21.56 80 PRO B O 1
ATOM 3703 N N . VAL B 1 81 ? -0.935 0.934 58.815 1.00 18.15 81 VAL B N 1
ATOM 3704 C CA . VAL B 1 81 ? 0.261 0.297 59.424 1.00 19.60 81 VAL B CA 1
ATOM 3705 C C . VAL B 1 81 ? 1.226 1.371 59.909 1.00 18.65 81 VAL B C 1
ATOM 3706 O O . VAL B 1 81 ? 1.244 2.452 59.350 1.00 19.61 81 VAL B O 1
ATOM 3710 N N . PRO B 1 82 ? 1.999 1.109 60.954 1.00 19.39 82 PRO B N 1
ATOM 3711 C CA . PRO B 1 82 ? 3.022 2.083 61.388 1.00 19.68 82 PRO B CA 1
ATOM 3712 C C . PRO B 1 82 ? 4.054 2.346 60.264 1.00 19.42 82 PRO B C 1
ATOM 3713 O O . PRO B 1 82 ? 4.405 1.416 59.526 1.00 20.59 82 PRO B O 1
ATOM 3717 N N . LEU B 1 83 ? 4.488 3.598 60.123 1.00 19.30 83 LEU B N 1
ATOM 3718 C CA . LEU B 1 83 ? 5.603 3.945 59.223 1.00 19.93 83 LEU B CA 1
ATOM 3719 C C . LEU B 1 83 ? 6.733 4.433 60.089 1.00 19.92 83 LEU B C 1
ATOM 3720 O O . LEU B 1 83 ? 6.797 5.603 60.472 1.00 20.27 83 LEU B O 1
ATOM 3725 N N . LEU B 1 84 ? 7.638 3.510 60.382 1.00 19.97 84 LEU B N 1
ATOM 3726 C CA . LEU B 1 84 ? 8.712 3.791 61.318 1.00 20.21 84 LEU B CA 1
ATOM 3727 C C . LEU B 1 84 ? 10.067 3.837 60.628 1.00 19.76 84 LEU B C 1
ATOM 3728 O O . LEU B 1 84 ? 10.295 3.176 59.597 1.00 21.30 84 LEU B O 1
ATOM 3733 N N . CYS B 1 85 ? 10.947 4.651 61.190 1.00 19.80 85 CYS B N 1
ATOM 3734 C CA . CYS B 1 85 ? 12.335 4.635 60.782 1.00 19.70 85 CYS B CA 1
ATOM 3735 C C . CYS B 1 85 ? 13.094 4.255 62.043 1.00 20.68 85 CYS B C 1
ATOM 3736 O O . CYS B 1 85 ? 13.370 5.097 62.895 1.00 21.50 85 CYS B O 1
ATOM 3739 N N . LEU B 1 86 ? 13.362 2.960 62.168 1.00 21.00 86 LEU B N 1
ATOM 3740 C CA . LEU B 1 86 ? 14.044 2.425 63.336 1.00 20.40 86 LEU B CA 1
ATOM 3741 C C . LEU B 1 86 ? 15.527 2.239 63.052 1.00 21.12 86 LEU B C 1
ATOM 3742 O O . LEU B 1 86 ? 15.889 1.785 61.963 1.00 20.89 86 LEU B O 1
ATOM 3747 N N . LEU B 1 87 ? 16.353 2.578 64.041 1.00 21.91 87 LEU B N 1
ATOM 3748 C CA . LEU B 1 87 ? 17.823 2.522 63.935 1.00 22.94 87 LEU B CA 1
ATOM 3749 C C . LEU B 1 87 ? 18.411 1.789 65.117 1.00 24.44 87 LEU B C 1
ATOM 3750 O O . LEU B 1 87 ? 17.827 1.774 66.198 1.00 23.78 87 LEU B O 1
ATOM 3755 N N . GLU B 1 88 ? 19.593 1.207 64.934 1.00 26.91 88 GLU B N 1
ATOM 3756 C CA . GLU B 1 88 ? 20.314 0.628 66.068 1.00 31.05 88 GLU B CA 1
ATOM 3757 C C . GLU B 1 88 ? 20.676 1.655 67.153 1.00 33.23 88 GLU B C 1
ATOM 3758 O O . GLU B 1 88 ? 20.657 1.326 68.332 1.00 32.07 88 GLU B O 1
ATOM 3764 N N . SER B 1 89 ? 21.052 2.870 66.753 1.00 33.76 89 SER B N 1
ATOM 3765 C CA . SER B 1 89 ? 21.195 4.010 67.678 1.00 36.70 89 SER B CA 1
ATOM 3766 C C . SER B 1 89 ? 21.169 5.341 66.907 1.00 37.19 89 SER B C 1
ATOM 3767 O O . SER B 1 89 ? 21.341 5.357 65.692 1.00 38.45 89 SER B O 1
ATOM 3770 N N . ALA B 1 90 ? 20.956 6.451 67.609 1.00 36.34 90 ALA B N 1
ATOM 3771 C CA . ALA B 1 90 ? 20.987 7.774 66.970 1.00 38.31 90 ALA B CA 1
ATOM 3772 C C . ALA B 1 90 ? 22.390 8.408 67.018 1.00 38.49 90 ALA B C 1
ATOM 3773 O O . ALA B 1 90 ? 22.536 9.622 66.830 1.00 38.34 90 ALA B O 1
ATOM 3775 N N . ASP B 1 91 ? 23.411 7.588 67.249 1.00 38.37 91 ASP B N 1
ATOM 3776 C CA . ASP B 1 91 ? 24.772 8.095 67.449 1.00 39.81 91 ASP B CA 1
ATOM 3777 C C . ASP B 1 91 ? 25.279 8.935 66.276 1.00 40.05 91 ASP B C 1
ATOM 3778 O O . ASP B 1 91 ? 25.842 10.017 66.485 1.00 38.65 91 ASP B O 1
ATOM 3783 N N . ALA B 1 92 ? 25.040 8.448 65.057 1.00 40.12 92 ALA B N 1
ATOM 3784 C CA . ALA B 1 92 ? 25.497 9.111 63.824 1.00 42.57 92 ALA B CA 1
ATOM 3785 C C . ALA B 1 92 ? 24.887 10.501 63.631 1.00 42.67 92 ALA B C 1
ATOM 3786 O O . ALA B 1 92 ? 25.424 11.326 62.897 1.00 44.63 92 ALA B O 1
ATOM 3788 N N . ILE B 1 93 ? 23.775 10.759 64.308 1.00 40.94 93 ILE B N 1
ATOM 3789 C CA . ILE B 1 93 ? 22.995 11.968 64.077 1.00 40.17 93 ILE B CA 1
ATOM 3790 C C . ILE B 1 93 ? 22.700 12.747 65.358 1.00 42.05 93 ILE B C 1
ATOM 3791 O O . ILE B 1 93 ? 21.840 13.640 65.370 1.00 42.29 93 ILE B O 1
ATOM 3796 N N . ALA B 1 94 ? 23.420 12.418 66.432 1.00 41.73 94 ALA B N 1
ATOM 3797 C CA . ALA B 1 94 ? 23.115 12.974 67.742 1.00 41.34 94 ALA B CA 1
ATOM 3798 C C . ALA B 1 94 ? 23.035 14.494 67.703 1.00 40.16 94 ALA B C 1
ATOM 3799 O O . ALA B 1 94 ? 23.995 15.158 67.306 1.00 43.69 94 ALA B O 1
ATOM 3801 N N . GLY B 1 95 ? 21.885 15.031 68.106 1.00 39.28 95 GLY B N 1
ATOM 3802 C CA . GLY B 1 95 ? 21.698 16.481 68.245 1.00 40.84 95 GLY B CA 1
ATOM 3803 C C . GLY B 1 95 ? 21.205 17.220 67.010 1.00 39.96 95 GLY B C 1
ATOM 3804 O O . GLY B 1 95 ? 20.680 18.330 67.121 1.00 42.07 95 GLY B O 1
ATOM 3805 N N . ALA B 1 96 ? 21.363 16.615 65.833 1.00 39.84 96 ALA B N 1
ATOM 3806 C CA . ALA B 1 96 ? 21.021 17.278 64.573 1.00 37.20 96 ALA B CA 1
ATOM 3807 C C . ALA B 1 96 ? 19.516 17.375 64.372 1.00 36.63 96 ALA B C 1
ATOM 3808 O O . ALA B 1 96 ? 18.780 16.469 64.746 1.00 36.15 96 ALA B O 1
ATOM 3810 N N . THR B 1 97 ? 19.060 18.481 63.798 1.00 35.59 97 THR B N 1
ATOM 3811 C CA . THR B 1 97 ? 17.628 18.650 63.521 1.00 37.92 97 THR B CA 1
ATOM 3812 C C . THR B 1 97 ? 17.307 18.250 62.071 1.00 35.14 97 THR B C 1
ATOM 3813 O O . THR B 1 97 ? 16.186 17.871 61.770 1.00 38.80 97 THR B O 1
ATOM 3817 N N . ARG B 1 98 ? 18.309 18.326 61.198 1.00 31.87 98 ARG B N 1
ATOM 3818 C CA . ARG B 1 98 ? 18.166 18.092 59.759 1.00 28.57 98 ARG B CA 1
ATOM 3819 C C . ARG B 1 98 ? 19.233 17.118 59.297 1.00 26.20 98 ARG B C 1
ATOM 3820 O O . ARG B 1 98 ? 20.423 17.374 59.457 1.00 24.89 98 ARG B O 1
ATOM 3828 N N . ILE B 1 99 ? 18.807 16.008 58.705 1.00 23.41 99 ILE B N 1
ATOM 3829 C CA . ILE B 1 99 ? 19.695 14.880 58.410 1.00 23.16 99 ILE B CA 1
ATOM 3830 C C . ILE B 1 99 ? 19.429 14.292 57.034 1.00 21.76 99 ILE B C 1
ATOM 3831 O O . ILE B 1 99 ? 18.321 14.431 56.504 1.00 21.15 99 ILE B O 1
ATOM 3836 N N . ALA B 1 100 ? 20.412 13.572 56.499 1.00 20.65 100 ALA B N 1
ATOM 3837 C CA . ALA B 1 100 ? 20.217 12.839 55.258 1.00 20.48 100 ALA B CA 1
ATOM 3838 C C . ALA B 1 100 ? 19.947 11.362 55.553 1.00 20.05 100 ALA B C 1
ATOM 3839 O O . ALA B 1 100 ? 20.649 10.741 56.381 1.00 21.64 100 ALA B O 1
ATOM 3841 N N . LEU B 1 101 ? 18.955 10.796 54.868 1.00 17.65 101 LEU B N 1
ATOM 3842 C CA . LEU B 1 101 ? 18.740 9.366 54.909 1.00 17.52 101 LEU B CA 1
ATOM 3843 C C . LEU B 1 101 ? 19.324 8.694 53.669 1.00 18.18 101 LEU B C 1
ATOM 3844 O O . LEU B 1 101 ? 18.968 9.043 52.526 1.00 18.15 101 LEU B O 1
ATOM 3849 N N . ARG B 1 102 ? 20.213 7.738 53.912 1.00 19.17 102 ARG B N 1
ATOM 3850 C CA . ARG B 1 102 ? 20.922 7.031 52.862 1.00 18.85 102 ARG B CA 1
ATOM 3851 C C . ARG B 1 102 ? 20.358 5.634 52.596 1.00 18.88 102 ARG B C 1
ATOM 3852 O O . ARG B 1 102 ? 19.842 4.952 53.503 1.00 19.94 102 ARG B O 1
ATOM 3860 N N . ASP B 1 103 ? 20.434 5.232 51.342 1.00 18.73 103 ASP B N 1
ATOM 3861 C CA . ASP B 1 103 ? 19.763 4.047 50.815 1.00 18.58 103 ASP B CA 1
ATOM 3862 C C . ASP B 1 103 ? 20.586 2.784 51.029 1.00 20.30 103 ASP B C 1
ATOM 3863 O O . ASP B 1 103 ? 21.703 2.688 50.502 1.00 21.48 103 ASP B O 1
ATOM 3868 N N . PRO B 1 104 ? 20.048 1.788 51.737 1.00 19.96 104 PRO B N 1
ATOM 3869 C CA . PRO B 1 104 ? 20.849 0.580 51.984 1.00 20.76 104 PRO B CA 1
ATOM 3870 C C . PRO B 1 104 ? 20.951 -0.314 50.722 1.00 21.38 104 PRO B C 1
ATOM 3871 O O . PRO B 1 104 ? 21.819 -1.204 50.654 1.00 21.95 104 PRO B O 1
ATOM 3875 N N . ASN B 1 105 ? 20.108 -0.054 49.726 1.00 21.08 105 ASN B N 1
ATOM 3876 C CA . ASN B 1 105 ? 19.944 -0.958 48.584 1.00 22.11 105 ASN B CA 1
ATOM 3877 C C . ASN B 1 105 ? 20.611 -0.496 47.273 1.00 22.78 105 ASN B C 1
ATOM 3878 O O . ASN B 1 105 ? 20.426 -1.124 46.226 1.00 22.77 105 ASN B O 1
ATOM 3883 N N . VAL B 1 106 ? 21.357 0.602 47.346 1.00 21.79 106 VAL B N 1
ATOM 3884 C CA . VAL B 1 106 ? 22.063 1.112 46.163 1.00 22.48 106 VAL B CA 1
ATOM 3885 C C . VAL B 1 106 ? 23.536 1.255 46.522 1.00 24.17 106 VAL B C 1
ATOM 3886 O O . VAL B 1 106 ? 23.886 1.795 47.581 1.00 23.23 106 VAL B O 1
ATOM 3890 N N . GLU B 1 107 ? 24.401 0.761 45.638 1.00 26.69 107 GLU B N 1
ATOM 3891 C CA . GLU B 1 107 ? 25.848 0.780 45.918 1.00 29.11 107 GLU B CA 1
ATOM 3892 C C . GLU B 1 107 ? 26.292 2.196 46.161 1.00 28.88 107 GLU B C 1
ATOM 3893 O O . GLU B 1 107 ? 25.899 3.118 45.440 1.00 27.62 107 GLU B O 1
ATOM 3899 N N . GLY B 1 108 ? 27.067 2.379 47.225 1.00 27.21 108 GLY B N 1
ATOM 3900 C CA . GLY B 1 108 ? 27.510 3.698 47.587 1.00 29.09 108 GLY B CA 1
ATOM 3901 C C . GLY B 1 108 ? 26.659 4.352 48.648 1.00 27.38 108 GLY B C 1
ATOM 3902 O O . GLY B 1 108 ? 27.081 5.344 49.229 1.00 28.56 108 GLY B O 1
ATOM 3903 N N . ASN B 1 109 ? 25.458 3.803 48.886 1.00 25.98 109 ASN B N 1
ATOM 3904 C CA . ASN B 1 109 ? 24.523 4.354 49.873 1.00 24.83 109 ASN B CA 1
ATOM 3905 C C . ASN B 1 109 ? 24.262 5.846 49.629 1.00 23.82 109 ASN B C 1
ATOM 3906 O O . ASN B 1 109 ? 24.563 6.691 50.475 1.00 24.02 109 ASN B O 1
ATOM 3911 N N . PRO B 1 110 ? 23.713 6.166 48.455 1.00 22.79 110 PRO B N 1
ATOM 3912 C CA . PRO B 1 110 ? 23.420 7.563 48.122 1.00 22.47 110 PRO B CA 1
ATOM 3913 C C . PRO B 1 110 ? 22.273 8.112 49.007 1.00 21.97 110 PRO B C 1
ATOM 3914 O O . PRO B 1 110 ? 21.509 7.327 49.603 1.00 21.16 110 PRO B O 1
ATOM 3918 N N . VAL B 1 111 ? 22.152 9.435 49.096 1.00 21.67 111 VAL B N 1
ATOM 3919 C CA . VAL B 1 111 ? 20.994 10.053 49.769 1.00 20.55 111 VAL B CA 1
ATOM 3920 C C . VAL B 1 111 ? 19.673 9.737 49.054 1.00 20.28 111 VAL B C 1
ATOM 3921 O O . VAL B 1 111 ? 19.547 9.942 47.839 1.00 21.75 111 VAL B O 1
ATOM 3925 N N . LEU B 1 112 ? 18.708 9.219 49.814 1.00 18.98 112 LEU B N 1
ATOM 3926 C CA . LEU B 1 112 ? 17.361 8.973 49.326 1.00 17.80 112 LEU B CA 1
ATOM 3927 C C . LEU B 1 112 ? 16.416 10.108 49.718 1.00 17.86 112 LEU B C 1
ATOM 3928 O O . LEU B 1 112 ? 15.518 10.470 48.942 1.00 16.35 112 LEU B O 1
ATOM 3933 N N . ALA B 1 113 ? 16.600 10.661 50.926 1.00 16.65 113 ALA B N 1
ATOM 3934 C CA . ALA B 1 113 ? 15.688 11.677 51.456 1.00 17.21 113 ALA B CA 1
ATOM 3935 C C . ALA B 1 113 ? 16.401 12.588 52.449 1.00 18.69 113 ALA B C 1
ATOM 3936 O O . ALA B 1 113 ? 17.436 12.210 53.004 1.00 18.47 113 ALA B O 1
ATOM 3938 N N . VAL B 1 114 ? 15.846 13.781 52.657 1.00 18.97 114 VAL B N 1
ATOM 3939 C CA . VAL B 1 114 ? 16.278 14.673 53.722 1.00 19.52 114 VAL B CA 1
ATOM 3940 C C . VAL B 1 114 ? 15.158 14.720 54.750 1.00 20.73 114 VAL B C 1
ATOM 3941 O O . VAL B 1 114 ? 13.985 14.706 54.401 1.00 18.88 114 VAL B O 1
ATOM 3945 N N . MET B 1 115 ? 15.514 14.752 56.028 1.00 20.19 115 MET B N 1
ATOM 3946 C CA . MET B 1 115 ? 14.495 14.613 57.062 1.00 21.12 115 MET B CA 1
ATOM 3947 C C . MET B 1 115 ? 14.698 15.697 58.101 1.00 22.54 115 MET B C 1
ATOM 3948 O O . MET B 1 115 ? 15.830 15.980 58.486 1.00 22.64 115 MET B O 1
ATOM 3953 N N . ASP B 1 116 ? 13.603 16.303 58.547 1.00 22.61 116 ASP B N 1
ATOM 3954 C CA . ASP B 1 116 ? 13.668 17.122 59.758 1.00 22.63 116 ASP B CA 1
ATOM 3955 C C . ASP B 1 116 ? 13.272 16.290 60.968 1.00 23.26 116 ASP B C 1
ATOM 3956 O O . ASP B 1 116 ? 12.132 15.839 61.074 1.00 21.79 116 ASP B O 1
ATOM 3961 N N . VAL B 1 117 ? 14.245 16.026 61.840 1.00 22.89 117 VAL B N 1
ATOM 3962 C CA . VAL B 1 117 ? 14.019 15.169 62.996 1.00 24.30 117 VAL B CA 1
ATOM 3963 C C . VAL B 1 117 ? 13.304 15.949 64.105 1.00 26.08 117 VAL B C 1
ATOM 3964 O O . VAL B 1 117 ? 13.884 16.849 64.725 1.00 25.80 117 VAL B O 1
ATOM 3968 N N . THR B 1 118 ? 12.046 15.606 64.355 1.00 24.09 118 THR B N 1
ATOM 3969 C CA . THR B 1 118 ? 11.292 16.289 65.412 1.00 26.40 118 THR B CA 1
ATOM 3970 C C . THR B 1 118 ? 11.170 15.472 66.704 1.00 26.12 118 THR B C 1
ATOM 3971 O O . THR B 1 118 ? 10.851 16.028 67.769 1.00 26.80 118 THR B O 1
ATOM 3975 N N . ALA B 1 119 ? 11.420 14.160 66.634 1.00 25.19 119 ALA B N 1
ATOM 3976 C CA . ALA B 1 119 ? 11.571 13.370 67.852 1.00 23.59 119 ALA B CA 1
ATOM 3977 C C . ALA B 1 119 ? 12.473 12.185 67.660 1.00 23.35 119 ALA B C 1
ATOM 3978 O O . ALA B 1 119 ? 12.580 11.644 66.557 1.00 22.03 119 ALA B O 1
ATOM 3980 N N . VAL B 1 120 ? 13.128 11.779 68.753 1.00 23.49 120 VAL B N 1
ATOM 398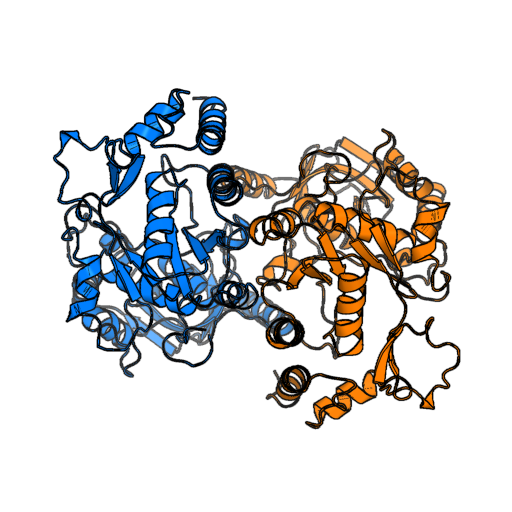1 C CA . VAL B 1 120 ? 13.925 10.566 68.789 1.00 24.70 120 VAL B CA 1
ATOM 3982 C C . VAL B 1 120 ? 13.447 9.785 70.016 1.00 25.88 120 VAL B C 1
ATOM 3983 O O . VAL B 1 120 ? 13.469 10.323 71.127 1.00 27.71 120 VAL B O 1
ATOM 3987 N N . GLU B 1 121 ? 12.971 8.556 69.832 1.00 24.35 121 GLU B N 1
ATOM 3988 C CA . GLU B 1 121 ? 12.362 7.825 70.947 1.00 25.97 121 GLU B CA 1
ATOM 3989 C C . GLU B 1 121 ? 12.857 6.393 71.014 1.00 26.00 121 GLU B C 1
ATOM 3990 O O . GLU B 1 121 ? 13.056 5.762 69.980 1.00 27.64 121 GLU B O 1
ATOM 3996 N N . GLN B 1 122 ? 13.023 5.874 72.224 1.00 26.17 122 GLN B N 1
ATOM 3997 C CA . GLN B 1 122 ? 13.383 4.484 72.422 1.00 28.12 122 GLN B CA 1
ATOM 3998 C C . GLN B 1 122 ? 12.106 3.654 72.467 1.00 27.29 122 GLN B C 1
ATOM 3999 O O . GLN B 1 122 ? 11.172 3.992 73.191 1.00 28.70 122 GLN B O 1
ATOM 4005 N N . VAL B 1 123 ? 12.053 2.587 71.683 1.00 25.93 123 VAL B N 1
ATOM 4006 C CA . VAL B 1 123 ? 10.895 1.682 71.718 1.00 24.67 123 VAL B CA 1
ATOM 4007 C C . VAL B 1 123 ? 11.123 0.541 72.731 1.00 25.26 123 VAL B C 1
ATOM 4008 O O . VAL B 1 123 ? 12.081 -0.243 72.599 1.00 24.48 123 VAL B O 1
ATOM 4012 N N . SER B 1 124 ? 10.237 0.449 73.729 1.00 25.10 124 SER B N 1
ATOM 4013 C CA . SER B 1 124 ? 10.309 -0.614 74.746 1.00 26.35 124 SER B CA 1
ATOM 4014 C C . SER B 1 124 ? 9.950 -1.982 74.175 1.00 26.02 124 SER B C 1
ATOM 4015 O O . SER B 1 124 ? 9.311 -2.072 73.112 1.00 25.20 124 SER B O 1
ATOM 4018 N N . ASP B 1 125 ? 10.341 -3.039 74.890 1.00 26.99 125 ASP B N 1
ATOM 4019 C CA . ASP B 1 125 ? 9.973 -4.412 74.540 1.00 28.19 125 ASP B CA 1
ATOM 4020 C C . ASP B 1 125 ? 8.452 -4.561 74.465 1.00 28.12 125 ASP B C 1
ATOM 4021 O O . ASP B 1 125 ? 7.918 -5.160 73.513 1.00 28.88 125 ASP B O 1
ATOM 4026 N N . ALA B 1 126 ? 7.761 -3.991 75.457 1.00 27.61 126 ALA B N 1
ATOM 4027 C CA . ALA B 1 126 ? 6.293 -4.072 75.508 1.00 27.77 126 ALA B CA 1
ATOM 4028 C C . ALA B 1 126 ? 5.680 -3.346 74.298 1.00 25.46 126 ALA B C 1
ATOM 4029 O O . ALA B 1 126 ? 4.744 -3.853 73.666 1.00 25.73 126 ALA B O 1
ATOM 4031 N N . GLN B 1 127 ? 6.201 -2.160 73.984 1.00 24.91 127 GLN B N 1
ATOM 4032 C CA . GLN B 1 127 ? 5.692 -1.410 72.816 1.00 24.34 127 GLN B CA 1
ATOM 4033 C C . GLN B 1 127 ? 5.963 -2.150 71.508 1.00 23.91 127 GLN B C 1
ATOM 4034 O O . GLN B 1 127 ? 5.090 -2.264 70.658 1.00 23.21 127 GLN B O 1
ATOM 4040 N N . MET B 1 128 ? 7.170 -2.676 71.355 1.00 23.63 128 MET B N 1
ATOM 4041 C CA . MET B 1 128 ? 7.507 -3.476 70.172 1.00 24.34 128 MET B CA 1
ATOM 4042 C C . MET B 1 128 ? 6.626 -4.727 70.022 1.00 23.73 128 MET B C 1
ATOM 4043 O O . MET B 1 128 ? 6.204 -5.089 68.903 1.00 22.59 128 MET B O 1
ATOM 4048 N N . ALA B 1 129 ? 6.350 -5.399 71.137 1.00 24.80 129 ALA B N 1
ATOM 4049 C CA . ALA B 1 129 ? 5.554 -6.627 71.087 1.00 25.75 129 ALA B CA 1
ATOM 4050 C C . ALA B 1 129 ? 4.095 -6.317 70.723 1.00 25.94 129 ALA B C 1
ATOM 4051 O O . ALA B 1 129 ? 3.454 -7.068 69.970 1.00 26.44 129 ALA B O 1
ATOM 4053 N N . LEU B 1 130 ? 3.589 -5.196 71.236 1.00 26.93 130 LEU B N 1
ATOM 4054 C CA . LEU B 1 130 ? 2.197 -4.777 70.955 1.00 26.41 130 LEU B CA 1
ATOM 4055 C C . LEU B 1 130 ? 2.046 -4.449 69.460 1.00 24.85 130 LEU B C 1
ATOM 4056 O O . LEU B 1 130 ? 1.141 -4.953 68.795 1.00 24.78 130 LEU B O 1
ATOM 4061 N N . MET B 1 131 ? 2.971 -3.653 68.915 1.00 24.10 131 MET B N 1
ATOM 4062 C CA . MET B 1 131 ? 2.939 -3.329 67.507 1.00 22.55 131 MET B CA 1
ATOM 4063 C C . MET B 1 131 ? 3.089 -4.569 66.653 1.00 22.91 131 MET B C 1
ATOM 4064 O O . MET B 1 131 ? 2.393 -4.711 65.642 1.00 21.69 131 MET B O 1
ATOM 4069 N N . THR B 1 132 ? 3.994 -5.464 67.054 1.00 22.78 132 THR B N 1
ATOM 4070 C CA . THR B 1 132 ? 4.229 -6.683 66.290 1.00 22.57 132 THR B CA 1
ATOM 4071 C C . THR B 1 132 ? 2.973 -7.556 66.207 1.00 22.94 132 THR B C 1
ATOM 4072 O O . THR B 1 132 ? 2.549 -7.948 65.115 1.00 22.07 132 THR B O 1
ATOM 4076 N N . GLU B 1 133 ? 2.385 -7.850 67.350 1.00 24.42 133 GLU B N 1
ATOM 4077 C CA . GLU B 1 133 ? 1.251 -8.757 67.379 1.00 26.61 133 GLU B CA 1
ATOM 4078 C C . GLU B 1 133 ? 0.054 -8.126 66.659 1.00 25.42 133 GLU B C 1
ATOM 4079 O O . GLU B 1 133 ? -0.704 -8.824 65.987 1.00 25.00 133 GLU B O 1
ATOM 4085 N N . GLN B 1 134 ? -0.115 -6.813 66.792 1.00 24.33 134 GLN B N 1
ATOM 4086 C CA . GLN B 1 134 ? -1.247 -6.129 66.140 1.00 24.12 134 GLN B CA 1
ATOM 4087 C C . GLN B 1 134 ? -1.152 -6.063 64.615 1.00 23.16 134 GLN B C 1
ATOM 4088 O O . GLN B 1 134 ? -2.140 -6.303 63.900 1.00 22.90 134 GLN B O 1
ATOM 4094 N N . VAL B 1 135 ? 0.039 -5.740 64.099 1.00 21.01 135 VAL B N 1
ATOM 4095 C CA . VAL B 1 135 ? 0.207 -5.578 62.652 1.00 20.42 135 VAL B CA 1
ATOM 4096 C C . VAL B 1 135 ? 0.216 -6.934 61.916 1.00 20.07 135 VAL B C 1
ATOM 4097 O O . VAL B 1 135 ? -0.478 -7.129 60.887 1.00 19.78 135 VAL B O 1
ATOM 4101 N N . TYR B 1 136 ? 0.984 -7.873 62.458 1.00 20.89 136 TYR B N 1
ATOM 4102 C CA . TYR B 1 136 ? 1.196 -9.178 61.838 1.00 21.03 136 TYR B CA 1
ATOM 4103 C C . TYR B 1 136 ? 0.264 -10.283 62.306 1.00 22.36 136 TYR B C 1
ATOM 4104 O O . TYR B 1 136 ? 0.292 -11.364 61.749 1.00 21.86 136 TYR B O 1
ATOM 4113 N N . GLY B 1 137 ? -0.528 -10.028 63.352 1.00 23.39 137 GLY B N 1
ATOM 4114 C CA . GLY B 1 137 ? -1.498 -11.021 63.830 1.00 24.16 137 GLY B CA 1
ATOM 4115 C C . GLY B 1 137 ? -0.852 -12.158 64.611 1.00 26.13 137 GLY B C 1
ATOM 4116 O O . GLY B 1 137 ? -1.529 -13.121 64.978 1.00 28.19 137 GLY B O 1
ATOM 4117 N N . THR B 1 138 ? 0.443 -12.021 64.917 1.00 25.99 138 THR B N 1
ATOM 4118 C CA . THR B 1 138 ? 1.222 -13.067 65.586 1.00 28.66 138 THR B CA 1
ATOM 4119 C C . THR B 1 138 ? 2.481 -12.443 66.166 1.00 29.07 138 THR B C 1
ATOM 4120 O O . THR B 1 138 ? 2.869 -11.349 65.759 1.00 28.89 138 THR B O 1
ATOM 4124 N N . SER B 1 139 ? 3.105 -13.130 67.124 1.00 31.24 139 SER B N 1
ATOM 4125 C CA . SER B 1 139 ? 4.432 -12.723 67.593 1.00 32.73 139 SER B CA 1
ATOM 4126 C C . SER B 1 139 ? 5.495 -13.785 67.261 1.00 33.02 139 SER B C 1
ATOM 4127 O O . SER B 1 139 ? 6.628 -13.727 67.756 1.00 33.36 139 SER B O 1
ATOM 4130 N N . ASP B 1 140 ? 5.125 -14.756 66.436 1.00 31.01 140 ASP B N 1
ATOM 4131 C CA . ASP B 1 140 ? 6.039 -15.836 66.094 1.00 32.35 140 ASP B CA 1
ATOM 4132 C C . ASP B 1 140 ? 7.276 -15.273 65.357 1.00 30.84 140 ASP B C 1
ATOM 4133 O O . ASP B 1 140 ? 7.115 -14.623 64.319 1.00 29.05 140 ASP B O 1
ATOM 4138 N N . PRO B 1 141 ? 8.495 -15.504 65.881 1.00 31.62 141 PRO B N 1
ATOM 4139 C CA . PRO B 1 141 ? 9.705 -14.984 65.188 1.00 32.68 141 PRO B CA 1
ATOM 4140 C C . PRO B 1 141 ? 9.935 -15.663 63.833 1.00 32.27 141 PRO B C 1
ATOM 4141 O O . PRO B 1 141 ? 10.646 -15.135 62.986 1.00 32.84 141 PRO B O 1
ATOM 4145 N N . LYS B 1 142 ? 9.251 -16.778 63.605 1.00 33.21 142 LYS B N 1
ATOM 4146 C CA . LYS B 1 142 ? 9.340 -17.499 62.330 1.00 34.72 142 LYS B CA 1
ATOM 4147 C C . LYS B 1 142 ? 8.525 -16.847 61.189 1.00 31.69 142 LYS B C 1
ATOM 4148 O O . LYS B 1 142 ? 8.694 -17.191 60.019 1.00 33.02 142 LYS B O 1
ATOM 4154 N N . HIS B 1 143 ? 7.639 -15.910 61.517 1.00 29.16 143 HIS B N 1
ATOM 4155 C CA . HIS B 1 143 ? 6.938 -15.140 60.489 1.00 27.01 143 HIS B CA 1
ATOM 4156 C C . HIS B 1 143 ? 7.981 -14.175 59.891 1.00 26.61 143 HIS B C 1
ATOM 4157 O O . HIS B 1 143 ? 8.605 -13.425 60.655 1.00 25.68 143 HIS B O 1
ATOM 4164 N N . PRO B 1 144 ? 8.184 -14.162 58.558 1.00 25.32 144 PRO B N 1
ATOM 4165 C CA . PRO B 1 144 ? 9.298 -13.359 58.002 1.00 24.77 144 PRO B CA 1
ATOM 4166 C C . PRO B 1 144 ? 9.123 -11.849 58.134 1.00 23.78 144 PRO B C 1
ATOM 4167 O O . PRO B 1 144 ? 10.131 -11.138 58.218 1.00 24.69 144 PRO B O 1
ATOM 4171 N N . GLY B 1 145 ? 7.872 -11.371 58.131 1.00 23.86 145 GLY B N 1
ATOM 4172 C CA . GLY B 1 145 ? 7.549 -9.968 58.396 1.00 21.21 145 GLY B CA 1
ATOM 4173 C C . GLY B 1 145 ? 7.851 -9.590 59.836 1.00 21.82 145 GLY B C 1
ATOM 4174 O O . GLY B 1 145 ? 8.420 -8.511 60.124 1.00 21.54 145 GLY B O 1
ATOM 4175 N N . VAL B 1 146 ? 7.480 -10.473 60.757 1.00 21.98 146 VAL B N 1
ATOM 4176 C CA . VAL B 1 146 ? 7.801 -10.261 62.168 1.00 21.99 146 VAL B CA 1
ATOM 4177 C C . VAL B 1 146 ? 9.312 -10.133 62.359 1.00 22.45 146 VAL B C 1
ATOM 4178 O O . VAL B 1 146 ? 9.783 -9.242 63.081 1.00 22.51 146 VAL B O 1
ATOM 4182 N N . GLU B 1 147 ? 10.054 -11.042 61.740 1.00 23.06 147 GLU B N 1
ATOM 4183 C CA . GLU B 1 147 ? 11.511 -11.030 61.872 1.00 24.83 147 GLU B CA 1
ATOM 4184 C C . GLU B 1 147 ? 12.113 -9.739 61.314 1.00 22.85 147 GLU B C 1
ATOM 4185 O O . GLU B 1 147 ? 13.006 -9.158 61.933 1.00 23.02 147 GLU B O 1
ATOM 4191 N N . THR B 1 148 ? 11.657 -9.309 60.143 1.00 22.52 148 THR B N 1
ATOM 4192 C CA . THR B 1 148 ? 12.159 -8.070 59.532 1.00 20.82 148 THR B CA 1
ATOM 4193 C C . THR B 1 148 ? 11.859 -6.870 60.436 1.00 20.66 148 THR B C 1
ATOM 4194 O O . THR B 1 148 ? 12.737 -6.030 60.716 1.00 21.05 148 THR B O 1
ATOM 4198 N N . PHE B 1 149 ? 10.633 -6.814 60.953 1.00 20.68 149 PHE B N 1
ATOM 4199 C CA . PHE B 1 149 ? 10.228 -5.682 61.796 1.00 20.58 149 PHE B CA 1
ATOM 4200 C C . PHE B 1 149 ? 11.106 -5.557 63.052 1.00 21.46 149 PHE B C 1
ATOM 4201 O O . PHE B 1 149 ? 11.470 -4.435 63.456 1.00 21.92 149 PHE B O 1
ATOM 4209 N N . ASN B 1 150 ? 11.479 -6.700 63.639 1.00 21.25 150 ASN B N 1
ATOM 4210 C CA . ASN B 1 150 ? 12.192 -6.752 64.919 1.00 22.65 150 ASN B CA 1
ATOM 4211 C C . ASN B 1 150 ? 13.725 -6.811 64.775 1.00 23.77 150 ASN B C 1
ATOM 4212 O O . ASN B 1 150 ? 14.439 -6.980 65.768 1.00 24.70 150 ASN B O 1
ATOM 4217 N N . SER B 1 151 ? 14.210 -6.649 63.543 1.00 24.30 151 SER B N 1
ATOM 4218 C CA . SER B 1 151 ? 15.660 -6.738 63.245 1.00 26.82 151 SER B CA 1
ATOM 4219 C C . SER B 1 151 ? 16.277 -5.402 62.863 1.00 27.24 151 SER B C 1
ATOM 4220 O O . SER B 1 151 ? 17.355 -5.380 62.277 1.00 27.93 151 SER B O 1
ATOM 4223 N N . GLN B 1 152 ? 15.596 -4.306 63.184 1.00 25.12 152 GLN B N 1
ATOM 4224 C CA . GLN B 1 152 ? 15.970 -2.962 62.729 1.00 24.71 152 GLN B CA 1
ATOM 4225 C C . GLN B 1 152 ? 16.486 -2.052 63.825 1.00 25.76 152 GLN B C 1
ATOM 4226 O O . GLN B 1 152 ? 16.801 -0.887 63.532 1.00 27.55 152 GLN B O 1
ATOM 4232 N N . GLY B 1 153 ? 16.509 -2.540 65.068 1.00 24.86 153 GLY B N 1
ATOM 4233 C CA . GLY B 1 153 ? 16.872 -1.721 66.242 1.00 24.67 153 GLY B CA 1
ATOM 4234 C C . GLY B 1 153 ? 15.648 -1.095 66.913 1.00 25.11 153 GLY B C 1
ATOM 4235 O O . GLY B 1 153 ? 14.491 -1.334 66.473 1.00 22.22 153 GLY B O 1
ATOM 4236 N N . ARG B 1 154 ? 15.901 -0.283 67.938 1.00 24.24 154 ARG B N 1
ATOM 4237 C CA . ARG B 1 154 ? 14.822 0.276 68.778 1.00 26.07 154 ARG B CA 1
ATOM 4238 C C . ARG B 1 154 ? 14.793 1.795 68.913 1.00 24.70 154 ARG B C 1
ATOM 4239 O O . ARG B 1 154 ? 14.089 2.320 69.779 1.00 26.46 154 ARG B O 1
ATOM 4247 N N . THR B 1 155 ? 15.578 2.508 68.114 1.00 23.85 155 THR B N 1
ATOM 4248 C CA . THR B 1 155 ? 15.538 3.972 68.133 1.00 23.94 155 THR B CA 1
ATOM 4249 C C . THR B 1 155 ? 14.709 4.497 66.968 1.00 22.64 155 THR B C 1
ATOM 4250 O O . THR B 1 155 ? 15.112 4.348 65.837 1.00 22.01 155 THR B O 1
ATOM 4254 N N . ALA B 1 156 ? 13.541 5.098 67.252 1.00 21.91 156 ALA B N 1
ATOM 4255 C CA . ALA B 1 156 ? 12.660 5.592 66.219 1.00 20.91 156 ALA B CA 1
ATOM 4256 C C . ALA B 1 156 ? 12.925 7.059 66.048 1.00 21.21 156 ALA B C 1
ATOM 4257 O O . ALA B 1 156 ? 12.848 7.843 67.008 1.00 21.56 156 ALA B O 1
ATOM 4259 N N . ILE B 1 157 ? 13.238 7.447 64.828 1.00 20.33 157 ILE B N 1
ATOM 4260 C CA . ILE B 1 157 ? 13.358 8.852 64.508 1.00 22.01 157 ILE B CA 1
ATOM 4261 C C . ILE B 1 157 ? 12.144 9.244 63.688 1.00 20.42 157 ILE B C 1
ATOM 4262 O O . ILE B 1 157 ? 11.725 8.496 62.784 1.00 20.73 157 ILE B O 1
ATOM 4267 N N . SER B 1 158 ? 11.567 10.397 64.020 1.00 20.36 158 SER B N 1
ATOM 4268 C CA . SER B 1 158 ? 10.319 10.816 63.382 1.00 20.55 158 SER B CA 1
ATOM 4269 C C . SER B 1 158 ? 10.370 12.260 62.941 1.00 20.11 158 SER B C 1
ATOM 4270 O O . SER B 1 158 ? 11.145 13.058 63.483 1.00 20.68 158 SER B O 1
ATOM 4273 N N . GLY B 1 159 ? 9.572 12.589 61.931 1.00 20.31 159 GLY B N 1
ATOM 4274 C CA . GLY B 1 159 ? 9.540 13.920 61.351 1.00 19.88 159 GLY B CA 1
ATOM 4275 C C . GLY B 1 159 ? 9.274 13.888 59.850 1.00 18.62 159 GLY B C 1
ATOM 4276 O O . GLY B 1 159 ? 9.297 12.804 59.214 1.00 17.78 159 GLY B O 1
ATOM 4277 N N . PRO B 1 160 ? 9.004 15.061 59.279 1.00 18.01 160 PRO B N 1
ATOM 4278 C CA . PRO B 1 160 ? 8.686 15.150 57.845 1.00 17.05 160 PRO B CA 1
ATOM 4279 C C . PRO B 1 160 ? 9.904 14.853 56.972 1.00 16.71 160 PRO B C 1
ATOM 4280 O O . PRO B 1 160 ? 11.028 15.186 57.336 1.00 17.15 160 PRO B O 1
ATOM 4284 N N . ILE B 1 161 ? 9.675 14.247 55.810 1.00 15.88 161 ILE B N 1
ATOM 4285 C CA . ILE B 1 161 ? 10.769 14.016 54.859 1.00 15.55 161 ILE B CA 1
ATOM 4286 C C . ILE B 1 161 ? 10.583 14.689 53.477 1.00 15.83 161 ILE B C 1
ATOM 4287 O O . ILE B 1 161 ? 9.471 15.015 53.093 1.00 14.64 161 ILE B O 1
ATOM 4292 N N . GLN B 1 162 ? 11.700 14.898 52.760 1.00 16.25 162 GLN B N 1
ATOM 4293 C CA . GLN B 1 162 ? 11.658 15.321 51.366 1.00 16.16 162 GLN B CA 1
ATOM 4294 C C . GLN B 1 162 ? 12.449 14.278 50.546 1.00 16.38 162 GLN B C 1
ATOM 4295 O O . GLN B 1 162 ? 13.636 14.022 50.846 1.00 15.22 162 GLN B O 1
ATOM 4301 N N . VAL B 1 163 ? 11.802 13.682 49.545 1.00 15.02 163 VAL B N 1
ATOM 4302 C CA . VAL B 1 163 ? 12.372 12.525 48.874 1.00 13.88 163 VAL B CA 1
ATOM 4303 C C . VAL B 1 163 ? 13.046 12.974 47.568 1.00 14.58 163 VAL B C 1
ATOM 4304 O O . VAL B 1 163 ? 12.469 13.748 46.787 1.00 13.93 163 VAL B O 1
ATOM 4308 N N . LEU B 1 164 ? 14.293 12.517 47.358 1.00 14.67 164 LEU B N 1
ATOM 4309 C CA . LEU B 1 164 ? 15.105 12.926 46.218 1.00 15.72 164 LEU B CA 1
ATOM 4310 C C . LEU B 1 164 ? 15.111 11.971 45.015 1.00 16.36 164 LEU B C 1
ATOM 4311 O O . LEU B 1 164 ? 15.457 12.392 43.919 1.00 17.49 164 LEU B O 1
ATOM 4316 N N . ASN B 1 165 ? 14.670 10.718 45.199 1.00 15.30 165 ASN B N 1
ATOM 4317 C CA . ASN B 1 165 ? 14.685 9.726 44.127 1.00 15.30 165 ASN B CA 1
ATOM 4318 C C . ASN B 1 165 ? 13.891 8.529 44.604 1.00 15.01 165 ASN B C 1
ATOM 4319 O O . ASN B 1 165 ? 13.449 8.480 45.755 1.00 14.88 165 ASN B O 1
ATOM 4324 N N . PHE B 1 166 ? 13.705 7.576 43.699 1.00 14.69 166 PHE B N 1
ATOM 4325 C CA . PHE B 1 166 ? 12.866 6.398 43.979 1.00 13.98 166 PHE B CA 1
ATOM 4326 C C . PHE B 1 166 ? 13.725 5.140 44.030 1.00 15.72 166 PHE B C 1
ATOM 4327 O O . PHE B 1 166 ? 13.279 4.038 43.703 1.00 15.65 166 PHE B O 1
ATOM 4335 N N . SER B 1 167 ? 14.969 5.326 44.449 1.00 17.54 167 SER B N 1
ATOM 4336 C CA . SER B 1 167 ? 15.852 4.178 44.707 1.00 18.02 167 SER B CA 1
ATOM 4337 C C . SER B 1 167 ? 16.021 3.316 43.435 1.00 18.91 167 SER B C 1
ATOM 4338 O O . SER B 1 167 ? 15.853 3.798 42.274 1.00 20.71 167 SER B O 1
ATOM 4341 N N . TYR B 1 168 ? 16.308 2.035 43.618 1.00 16.86 168 TYR B N 1
ATOM 4342 C CA . TYR B 1 168 ? 16.528 1.180 42.447 1.00 18.37 168 TYR B CA 1
ATOM 4343 C C . TYR B 1 168 ? 15.236 0.827 41.707 1.00 17.88 168 TYR B C 1
ATOM 4344 O O . TYR B 1 168 ? 15.282 0.262 40.601 1.00 18.24 168 TYR B O 1
ATOM 4353 N N . PHE B 1 169 ? 14.086 1.128 42.303 1.00 16.82 169 PHE B N 1
ATOM 4354 C CA . PHE B 1 169 ? 12.814 0.773 41.660 1.00 17.80 169 PHE B CA 1
ATOM 4355 C C . PHE B 1 169 ? 12.690 1.522 40.324 1.00 19.24 169 PHE B C 1
ATOM 4356 O O . PHE B 1 169 ? 12.352 0.926 39.295 1.00 20.79 169 PHE B O 1
ATOM 4364 N N . GLN B 1 170 ? 13.029 2.815 40.287 1.00 16.52 170 GLN B N 1
ATOM 4365 C CA . GLN B 1 170 ? 12.881 3.472 38.997 1.00 17.43 170 GLN B CA 1
ATOM 4366 C C . GLN B 1 170 ? 14.069 3.145 38.083 1.00 17.57 170 GLN B C 1
ATOM 4367 O O . GLN B 1 170 ? 13.894 2.883 36.892 1.00 17.46 170 GLN B O 1
ATOM 4373 N N . THR B 1 171 ? 15.287 3.140 38.637 1.00 17.34 171 THR B N 1
ATOM 4374 C CA . THR B 1 171 ? 16.508 2.876 37.875 1.00 18.31 171 THR B CA 1
ATOM 4375 C C . THR B 1 171 ? 16.498 1.547 37.117 1.00 17.27 171 THR B C 1
ATOM 4376 O O . THR B 1 171 ? 16.888 1.470 35.929 1.00 17.11 171 THR B O 1
ATOM 4380 N N . ASP B 1 172 ? 16.044 0.509 37.814 1.00 17.63 172 ASP B N 1
ATOM 4381 C CA . ASP B 1 172 ? 16.054 -0.843 37.252 1.00 17.19 172 ASP B CA 1
ATOM 4382 C C . ASP B 1 172 ? 14.851 -1.146 36.383 1.00 15.73 172 ASP B C 1
ATOM 4383 O O . ASP B 1 172 ? 14.926 -2.026 35.511 1.00 15.58 172 ASP B O 1
ATOM 4388 N N . PHE B 1 173 ? 13.745 -0.442 36.621 1.00 13.84 173 PHE B N 1
ATOM 4389 C CA . PHE B 1 173 ? 12.468 -0.713 35.918 1.00 13.55 173 PHE B CA 1
ATOM 4390 C C . PHE B 1 173 ? 11.861 0.598 35.354 1.00 12.78 173 PHE B C 1
ATOM 4391 O O . PHE B 1 173 ? 10.724 0.966 35.713 1.00 11.93 173 PHE B O 1
ATOM 4399 N N . PRO B 1 174 ? 12.615 1.257 34.470 1.00 14.11 174 PRO B N 1
ATOM 4400 C CA . PRO B 1 174 ? 12.244 2.640 34.013 1.00 13.64 174 PRO B CA 1
ATOM 4401 C C . PRO B 1 174 ? 10.926 2.741 33.232 1.00 15.22 174 PRO B C 1
ATOM 4402 O O . PRO B 1 174 ? 10.287 3.816 33.273 1.00 17.31 174 PRO B O 1
ATOM 4406 N N . ASP B 1 175 ? 10.505 1.672 32.557 1.00 14.16 175 ASP B N 1
ATOM 4407 C CA . ASP B 1 175 ? 9.256 1.747 31.799 1.00 15.46 175 ASP B CA 1
ATOM 4408 C C . ASP B 1 175 ? 8.040 1.323 32.591 1.00 16.33 175 ASP B C 1
ATOM 4409 O O . ASP B 1 175 ? 6.901 1.554 32.120 1.00 21.89 175 ASP B O 1
ATOM 4414 N N . THR B 1 176 ? 8.253 0.708 33.761 1.00 14.72 176 THR B N 1
ATOM 4415 C CA A THR B 1 176 ? 7.088 0.203 34.497 0.70 14.45 176 THR B CA 1
ATOM 4416 C CA B THR B 1 176 ? 7.195 0.084 34.556 0.30 13.02 176 THR B CA 1
ATOM 4417 C C . THR B 1 176 ? 6.866 0.859 35.853 1.00 12.36 176 THR B C 1
ATOM 4418 O O . THR B 1 176 ? 5.717 1.015 36.256 1.00 11.93 176 THR B O 1
ATOM 4425 N N . PHE B 1 177 ? 7.914 1.268 36.569 1.00 11.76 177 PHE B N 1
ATOM 4426 C CA . PHE B 1 177 ? 7.719 1.940 37.857 1.00 11.50 177 PHE B CA 1
ATOM 4427 C C . PHE B 1 177 ? 6.901 3.196 37.636 1.00 11.70 177 PHE B C 1
ATOM 4428 O O . PHE B 1 177 ? 7.191 3.969 36.723 1.00 12.54 177 PHE B O 1
ATOM 4436 N N . ARG B 1 178 ? 5.890 3.414 38.468 1.00 11.13 178 ARG B N 1
ATO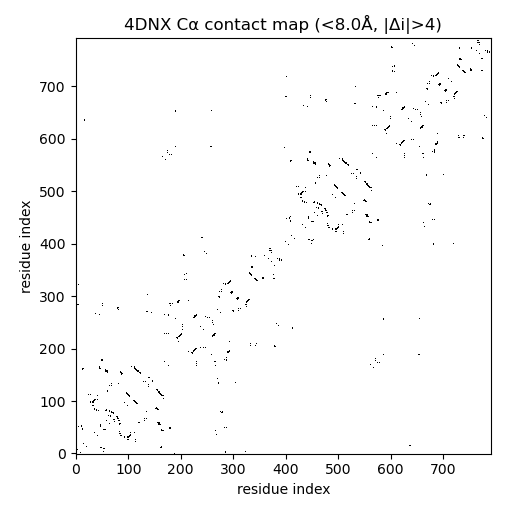M 4437 C CA . ARG B 1 178 ? 5.073 4.625 38.300 1.00 12.66 178 ARG B CA 1
ATOM 4438 C C . ARG B 1 178 ? 4.737 5.151 39.669 1.00 12.27 178 ARG B C 1
ATOM 4439 O O . ARG B 1 178 ? 4.492 4.382 40.579 1.00 13.67 178 ARG B O 1
ATOM 4447 N N . THR B 1 179 ? 4.638 6.471 39.794 1.00 12.13 179 THR B N 1
ATOM 4448 C CA . THR B 1 179 ? 4.126 7.059 41.052 1.00 11.49 179 THR B CA 1
ATOM 4449 C C . THR B 1 179 ? 2.587 7.004 41.083 1.00 10.85 179 THR B C 1
ATOM 4450 O O . THR B 1 179 ? 1.940 6.843 40.017 1.00 11.25 179 THR B O 1
ATOM 4454 N N . ALA B 1 180 ? 2.006 7.177 42.262 1.00 10.21 180 ALA B N 1
ATOM 4455 C CA . ALA B 1 180 ? 0.510 7.268 42.392 1.00 10.45 180 ALA B CA 1
ATOM 4456 C C . ALA B 1 180 ? 0.062 8.473 41.612 1.00 11.74 180 ALA B C 1
ATOM 4457 O O . ALA B 1 180 ? -0.995 8.454 40.956 1.00 11.27 180 ALA B O 1
ATOM 4459 N N . VAL B 1 181 ? 0.851 9.540 41.670 1.00 11.53 181 VAL B N 1
ATOM 4460 C CA . VAL B 1 181 ? 0.567 10.782 40.914 1.00 12.65 181 VAL B CA 1
ATOM 4461 C C . VAL B 1 181 ? 0.405 10.529 39.397 1.00 12.60 181 VAL B C 1
ATOM 4462 O O . VAL B 1 181 ? -0.598 10.935 38.759 1.00 12.21 181 VAL B O 1
ATOM 4466 N N . GLU B 1 182 ? 1.374 9.802 38.820 1.00 12.49 182 GLU B N 1
ATOM 4467 C CA . GLU B 1 182 ? 1.328 9.546 37.387 1.00 12.31 182 GLU B CA 1
ATOM 4468 C C . GLU B 1 182 ? 0.227 8.592 36.999 1.00 12.80 182 GLU B C 1
ATOM 4469 O O . GLU B 1 182 ? -0.372 8.768 35.952 1.00 12.55 182 GLU B O 1
ATOM 4475 N N . ILE B 1 183 ? -0.021 7.597 37.833 1.00 11.28 183 ILE B N 1
ATOM 4476 C CA . ILE B 1 183 ? -1.114 6.646 37.540 1.00 11.31 183 ILE B CA 1
ATOM 4477 C C . ILE B 1 183 ? -2.448 7.425 37.523 1.00 11.69 183 ILE B C 1
ATOM 4478 O O . ILE B 1 183 ? -3.234 7.280 36.560 1.00 11.78 183 ILE B O 1
ATOM 4483 N N . ARG B 1 184 ? -2.647 8.298 38.506 1.00 12.29 184 ARG B N 1
ATOM 4484 C CA . ARG B 1 184 ? -3.887 9.119 38.536 1.00 13.42 184 ARG B CA 1
ATOM 4485 C C . ARG B 1 184 ? -3.979 9.999 37.280 1.00 14.33 184 ARG B C 1
ATOM 4486 O O . ARG B 1 184 ? -5.061 10.119 36.660 1.00 15.30 184 ARG B O 1
ATOM 4494 N N . HIS B 1 185 ? -2.868 10.627 36.864 1.00 14.29 185 HIS B N 1
ATOM 4495 C CA . HIS B 1 185 ? -2.898 11.428 35.602 1.00 15.57 185 HIS B CA 1
ATOM 4496 C C . HIS B 1 185 ? -3.249 10.607 34.333 1.00 15.46 185 HIS B C 1
ATOM 4497 O O . HIS B 1 185 ? -3.972 11.112 33.439 1.00 17.05 185 HIS B O 1
ATOM 4504 N N . GLU B 1 186 ? -2.705 9.386 34.240 1.00 15.02 186 GLU B N 1
ATOM 4505 C CA A GLU B 1 186 ? -2.910 8.540 33.071 0.70 15.33 186 GLU B CA 1
ATOM 4506 C CA B GLU B 1 186 ? -2.902 8.537 33.075 0.30 14.55 186 GLU B CA 1
ATOM 4507 C C . GLU B 1 186 ? -4.359 8.034 33.036 1.00 15.04 186 GLU B C 1
ATOM 4508 O O . GLU B 1 186 ? -4.966 7.966 31.961 1.00 15.31 186 GLU B O 1
ATOM 4519 N N . ILE B 1 187 ? -4.896 7.687 34.221 1.00 13.97 187 ILE B N 1
ATOM 4520 C CA . ILE B 1 187 ? -6.314 7.304 34.330 1.00 14.35 187 ILE B CA 1
ATOM 4521 C C . ILE B 1 187 ? -7.193 8.446 33.763 1.00 16.29 187 ILE B C 1
ATOM 4522 O O . ILE B 1 187 ? -8.154 8.229 33.022 1.00 17.31 187 ILE B O 1
ATOM 4527 N N . GLN B 1 188 ? -6.836 9.669 34.109 1.00 16.39 188 GLN B N 1
ATOM 4528 C CA . GLN B 1 188 ? -7.536 10.858 33.576 1.00 20.63 188 GLN B CA 1
ATOM 4529 C C . GLN B 1 188 ? -7.407 11.023 32.068 1.00 19.74 188 GLN B C 1
ATOM 4530 O O . GLN B 1 188 ? -8.431 11.219 31.382 1.00 22.25 188 GLN B O 1
ATOM 4536 N N . GLU B 1 189 ? -6.170 10.957 31.547 1.00 21.06 189 GLU B N 1
ATOM 4537 C CA . GLU B 1 189 ? -5.897 10.977 30.078 1.00 21.95 189 GLU B CA 1
ATOM 4538 C C . GLU B 1 189 ? -6.751 9.960 29.299 1.00 20.93 189 GLU B C 1
ATOM 4539 O O . GLU B 1 189 ? -7.255 10.230 28.187 1.00 20.76 189 GLU B O 1
ATOM 4545 N N . ARG B 1 190 ? -6.905 8.788 29.892 1.00 17.64 190 ARG B N 1
ATOM 4546 C CA . ARG B 1 190 ? -7.569 7.691 29.213 1.00 17.01 190 ARG B CA 1
ATOM 4547 C C . ARG B 1 190 ? -9.111 7.774 29.338 1.00 15.85 190 ARG B C 1
ATOM 4548 O O . ARG B 1 190 ? -9.834 7.077 28.581 1.00 15.81 190 ARG B O 1
ATOM 4556 N N . GLY B 1 191 ? -9.592 8.610 30.247 1.00 15.82 191 GLY B N 1
ATOM 4557 C CA . GLY B 1 191 ? -11.049 8.871 30.387 1.00 17.72 191 GLY B CA 1
ATOM 4558 C C . GLY B 1 191 ? -11.832 7.831 31.187 1.00 17.95 191 GLY B C 1
ATOM 4559 O O . GLY B 1 191 ? -13.094 7.818 31.170 1.00 18.25 191 GLY B O 1
ATOM 4560 N N . TRP B 1 192 ? -11.107 6.966 31.905 1.00 15.92 192 TRP B N 1
ATOM 4561 C CA . TRP B 1 192 ? -11.743 5.898 32.685 1.00 16.46 192 TRP B CA 1
ATOM 4562 C C . TRP B 1 192 ? -12.446 6.472 33.903 1.00 17.92 192 TRP B C 1
ATOM 4563 O O . TRP B 1 192 ? -11.868 7.343 34.607 1.00 17.53 192 TRP B O 1
ATOM 4574 N N . GLN B 1 193 ? -13.666 5.976 34.170 1.00 19.71 193 GLN B N 1
ATOM 4575 C CA . GLN B 1 193 ? -14.444 6.389 35.376 1.00 22.21 193 GLN B CA 1
ATOM 4576 C C . GLN B 1 193 ? -14.495 5.330 36.504 1.00 19.83 193 GLN B C 1
ATOM 4577 O O . GLN B 1 193 ? -14.614 5.679 37.709 1.00 19.27 193 GLN B O 1
ATOM 4583 N N . LYS B 1 194 ? -14.437 4.059 36.110 1.00 17.11 194 LYS B N 1
ATOM 4584 C CA . LYS B 1 194 ? -14.318 2.959 37.064 1.00 17.65 194 LYS B CA 1
ATOM 4585 C C . LYS B 1 194 ? -13.139 2.116 36.650 1.00 15.16 194 LYS B C 1
ATOM 4586 O O . LYS B 1 194 ? -12.963 1.821 35.463 1.00 14.77 194 LYS B O 1
ATOM 4592 N N . ILE B 1 195 ? -12.282 1.827 37.627 1.00 13.62 195 ILE B N 1
ATOM 4593 C CA . ILE B 1 195 ? -10.967 1.259 37.367 1.00 13.38 195 ILE B CA 1
ATOM 4594 C C . ILE B 1 195 ? -10.710 0.162 38.388 1.00 12.87 195 ILE B C 1
ATOM 4595 O O . ILE B 1 195 ? -10.779 0.436 39.603 1.00 13.44 195 ILE B O 1
ATOM 4600 N N . VAL B 1 196 ? -10.426 -1.048 37.913 1.00 13.30 196 VAL B N 1
ATOM 4601 C CA . VAL B 1 196 ? -10.059 -2.193 38.782 1.00 14.47 196 VAL B CA 1
ATOM 4602 C C . VAL B 1 196 ? -8.544 -2.262 38.943 1.00 14.24 196 VAL B C 1
ATOM 4603 O O . VAL B 1 196 ? -7.848 -2.085 37.952 1.00 15.11 196 VAL B O 1
ATOM 4607 N N . ALA B 1 197 ? -8.026 -2.494 40.161 1.00 12.33 197 ALA B N 1
ATOM 4608 C CA . ALA B 1 197 ? -6.573 -2.735 40.326 1.00 12.39 197 ALA B CA 1
ATOM 4609 C C . ALA B 1 197 ? -6.328 -4.199 40.615 1.00 13.36 197 ALA B C 1
ATOM 4610 O O . ALA B 1 197 ? -7.070 -4.801 41.414 1.00 13.42 197 ALA B O 1
ATOM 4612 N N . PHE B 1 198 ? -5.273 -4.764 40.004 1.00 12.66 198 PHE B N 1
ATOM 4613 C CA . PHE B 1 198 ? -4.918 -6.186 40.219 1.00 13.70 198 PHE B CA 1
ATOM 4614 C C . PHE B 1 198 ? -3.433 -6.237 40.461 1.00 14.10 198 PHE B C 1
ATOM 4615 O O . PHE B 1 198 ? -2.687 -5.681 39.644 1.00 14.21 198 PHE B O 1
ATOM 4623 N N . GLN B 1 199 ? -3.002 -6.845 41.569 1.00 14.30 199 GLN B N 1
ATOM 4624 C CA . GLN B 1 199 ? -1.547 -7.022 41.779 1.00 15.23 199 GLN B CA 1
ATOM 4625 C C . GLN B 1 199 ? -1.073 -8.387 41.308 1.00 16.98 199 GLN B C 1
ATOM 4626 O O . GLN B 1 199 ? -1.701 -9.408 41.636 1.00 18.64 199 GLN B O 1
ATOM 4632 N N . THR B 1 200 ? 0.065 -8.415 40.593 1.00 16.85 200 THR B N 1
ATOM 4633 C CA . THR B 1 200 ? 0.790 -9.675 40.379 1.00 18.13 200 THR B CA 1
ATOM 4634 C C . THR B 1 200 ? 2.293 -9.399 40.313 1.00 17.66 200 THR B C 1
ATOM 4635 O O . THR B 1 200 ? 2.705 -8.246 40.184 1.00 18.96 200 THR B O 1
ATOM 4639 N N . ARG B 1 201 ? 3.101 -10.443 40.432 1.00 19.67 201 ARG B N 1
ATOM 4640 C CA . ARG B 1 201 ? 4.538 -10.349 40.150 1.00 23.73 201 ARG B CA 1
ATOM 4641 C C . ARG B 1 201 ? 4.926 -11.217 38.940 1.00 22.83 201 ARG B C 1
ATOM 4642 O O . ARG B 1 201 ? 6.046 -11.125 38.435 1.00 24.08 201 ARG B O 1
ATOM 4650 N N . ASN B 1 202 ? 4.029 -12.106 38.531 1.00 20.96 202 ASN B N 1
ATOM 4651 C CA . ASN B 1 202 ? 4.333 -13.093 37.501 1.00 20.97 202 ASN B CA 1
ATOM 4652 C C . ASN B 1 202 ? 3.592 -12.853 36.204 1.00 18.35 202 ASN B C 1
ATOM 4653 O O . ASN B 1 202 ? 2.600 -12.113 36.225 1.00 17.07 202 ASN B O 1
ATOM 4658 N N . PRO B 1 203 ? 4.033 -13.482 35.102 1.00 16.34 203 PRO B N 1
ATOM 4659 C CA . PRO B 1 203 ? 3.213 -13.503 33.888 1.00 16.81 203 PRO B CA 1
ATOM 4660 C C . PRO B 1 203 ? 1.762 -13.902 34.197 1.00 15.28 203 PRO B C 1
ATOM 4661 O O . PRO B 1 203 ? 1.505 -14.720 35.105 1.00 16.38 203 PRO B O 1
ATOM 4665 N N . MET B 1 204 ? 0.833 -13.317 33.454 1.00 14.21 204 MET B N 1
ATOM 4666 C CA . MET B 1 204 ? -0.582 -13.628 33.611 1.00 15.33 204 MET B CA 1
ATOM 4667 C C . MET B 1 204 ? -1.047 -14.658 32.579 1.00 16.59 204 MET B C 1
ATOM 4668 O O . MET B 1 204 ? -1.049 -14.374 31.360 1.00 16.58 204 MET B O 1
ATOM 4673 N N . HIS B 1 205 ? -1.450 -15.837 33.055 1.00 15.83 205 HIS B N 1
ATOM 4674 C CA . HIS B 1 205 ? -1.962 -16.832 32.143 1.00 16.23 205 HIS B CA 1
ATOM 4675 C C . HIS B 1 205 ? -3.475 -16.696 32.021 1.00 15.10 205 HIS B C 1
ATOM 4676 O O . HIS B 1 205 ? -4.024 -15.691 32.479 1.00 14.95 205 HIS B O 1
ATOM 4683 N N . ARG B 1 206 ? -4.156 -17.669 31.402 1.00 16.02 206 ARG B N 1
ATOM 4684 C CA . ARG B 1 206 ? -5.581 -17.439 31.088 1.00 17.43 206 ARG B CA 1
ATOM 4685 C C . ARG B 1 206 ? -6.416 -17.233 32.359 1.00 17.84 206 ARG B C 1
ATOM 4686 O O . ARG B 1 206 ? -7.385 -16.411 32.353 1.00 17.66 206 ARG B O 1
ATOM 4694 N N . ALA B 1 207 ? -6.026 -17.900 33.446 1.00 16.44 207 ALA B N 1
ATOM 4695 C CA . ALA B 1 207 ? -6.809 -17.868 34.693 1.00 17.77 207 ALA B CA 1
ATOM 4696 C C . ALA B 1 207 ? -6.775 -16.467 35.328 1.00 17.97 207 ALA B C 1
ATOM 4697 O O . ALA B 1 207 ? -7.822 -15.960 35.741 1.00 18.23 207 ALA B O 1
ATOM 4699 N N . HIS B 1 208 ? -5.614 -15.818 35.343 1.00 16.48 208 HIS B N 1
ATOM 4700 C CA . HIS B 1 208 ? -5.556 -14.460 35.862 1.00 16.41 208 HIS B CA 1
ATOM 4701 C C . HIS B 1 208 ? -6.123 -13.446 34.896 1.00 15.15 208 HIS B C 1
ATOM 4702 O O . HIS B 1 208 ? -6.682 -12.436 35.327 1.00 13.60 208 HIS B O 1
ATOM 4709 N N . GLU B 1 209 ? -5.948 -13.680 33.605 1.00 13.81 209 GLU B N 1
ATOM 4710 C CA . GLU B 1 209 ? -6.526 -12.808 32.591 1.00 13.44 209 GLU B CA 1
ATOM 4711 C C . GLU B 1 209 ? -8.054 -12.750 32.747 1.00 13.23 209 GLU B C 1
ATOM 4712 O O . GLU B 1 209 ? -8.682 -11.669 32.775 1.00 13.17 209 GLU B O 1
ATOM 4718 N N . GLU B 1 210 ? -8.655 -13.931 32.843 1.00 14.05 210 GLU B N 1
ATOM 4719 C CA . GLU B 1 210 ? -10.110 -13.998 32.981 1.00 15.54 210 GLU B CA 1
ATOM 4720 C C . GLU B 1 210 ? -10.602 -13.537 34.355 1.00 14.88 210 GLU B C 1
ATOM 4721 O O . GLU B 1 210 ? -11.718 -13.027 34.443 1.00 15.40 210 GLU B O 1
ATOM 4727 N N . LEU B 1 211 ? -9.791 -13.711 35.401 1.00 14.92 211 LEU B N 1
ATOM 4728 C CA . LEU B 1 211 ? -10.109 -13.124 36.713 1.00 15.37 211 LEU B CA 1
ATOM 4729 C C . LEU B 1 211 ? -10.298 -11.606 36.563 1.00 15.18 211 LEU B C 1
ATOM 4730 O O . LEU B 1 211 ? -11.285 -11.034 37.031 1.00 14.39 211 LEU B O 1
ATOM 4735 N N . CYS B 1 212 ? -9.360 -10.958 35.884 1.00 14.63 212 CYS B N 1
ATOM 4736 C CA . CYS B 1 212 ? -9.479 -9.509 35.685 1.00 15.55 212 CYS B CA 1
ATOM 4737 C C . CYS B 1 212 ? -10.718 -9.153 34.872 1.00 15.31 212 CYS B C 1
ATOM 4738 O O . CYS B 1 212 ? -11.453 -8.210 35.203 1.00 15.73 212 CYS B O 1
ATOM 4741 N N . LYS B 1 213 ? -10.971 -9.888 33.796 1.00 14.80 213 LYS B N 1
ATOM 4742 C CA . LYS B 1 213 ? -12.188 -9.637 33.011 1.00 15.89 213 LYS B CA 1
ATOM 4743 C C . LYS B 1 213 ? -13.481 -9.856 33.819 1.00 16.73 213 LYS B C 1
ATOM 4744 O O . LYS B 1 213 ? -14.457 -9.087 33.606 1.00 17.96 213 LYS B O 1
ATOM 4750 N N . MET B 1 214 ? -13.525 -10.895 34.693 1.00 17.04 214 MET B N 1
ATOM 4751 C CA . MET B 1 214 ? -14.701 -11.094 35.617 1.00 18.30 214 MET B CA 1
ATOM 4752 C C . MET B 1 214 ? -14.965 -9.902 36.502 1.00 17.84 214 MET B C 1
ATOM 4753 O O . MET B 1 214 ? -16.117 -9.457 36.618 1.00 17.72 214 MET B O 1
ATOM 4758 N N . ALA B 1 215 ? -13.890 -9.400 37.111 1.00 16.00 215 ALA B N 1
ATOM 4759 C CA . ALA B 1 215 ? -13.938 -8.247 37.985 1.00 16.00 215 ALA B CA 1
ATOM 4760 C C . ALA B 1 215 ? -14.434 -7.035 37.205 1.00 16.41 215 ALA B C 1
ATOM 4761 O O . ALA B 1 215 ? -15.345 -6.332 37.652 1.00 15.65 215 ALA B O 1
ATOM 4763 N N . MET B 1 216 ? -13.852 -6.797 36.029 1.00 17.81 216 MET B N 1
ATOM 4764 C CA . MET B 1 216 ? -14.280 -5.661 35.188 1.00 17.49 216 MET B CA 1
ATOM 4765 C C . MET B 1 216 ? -15.766 -5.767 34.789 1.00 18.51 216 MET B C 1
ATOM 4766 O O . MET B 1 216 ? -16.493 -4.771 34.816 1.00 20.34 216 MET B O 1
ATOM 4771 N N . GLU B 1 217 ? -16.207 -6.951 34.364 1.00 18.46 217 GLU B N 1
ATOM 4772 C CA . GLU B 1 217 ? -17.622 -7.120 34.026 1.00 20.54 217 GLU B CA 1
ATOM 4773 C C . GLU B 1 217 ? -18.544 -6.886 35.241 1.00 19.90 217 GLU B C 1
ATOM 4774 O O . GLU B 1 217 ? -19.640 -6.289 35.102 1.00 23.42 217 GLU B O 1
ATOM 4780 N N . ALA B 1 218 ? -18.143 -7.374 36.410 1.00 18.69 218 ALA B N 1
ATOM 4781 C CA . ALA B 1 218 ? -19.007 -7.291 37.613 1.00 20.18 218 ALA B CA 1
ATOM 4782 C C . ALA B 1 218 ? -19.226 -5.856 38.036 1.00 21.43 218 ALA B C 1
ATOM 4783 O O . ALA B 1 218 ? -20.319 -5.483 38.479 1.00 23.19 218 ALA B O 1
ATOM 4785 N N . VAL B 1 219 ? -18.176 -5.054 37.916 1.00 20.71 219 VAL B N 1
ATOM 4786 C CA . VAL B 1 219 ? -18.248 -3.664 38.392 1.00 23.25 219 VAL B CA 1
ATOM 4787 C C . VAL B 1 219 ? -18.444 -2.636 37.276 1.00 22.40 219 VAL B C 1
ATOM 4788 O O . VAL B 1 219 ? -18.455 -1.420 37.558 1.00 23.54 219 VAL B O 1
ATOM 4792 N N . GLU B 1 220 ? -18.595 -3.101 36.042 1.00 21.95 220 GLU B N 1
ATOM 4793 C CA . GLU B 1 220 ? -18.720 -2.232 34.858 1.00 23.84 220 GLU B CA 1
ATOM 4794 C C . GLU B 1 220 ? -17.514 -1.288 34.683 1.00 22.51 220 GLU B C 1
ATOM 4795 O O . GLU B 1 220 ? -17.647 -0.066 34.459 1.00 22.53 220 GLU B O 1
ATOM 4801 N N . ALA B 1 221 ? -16.331 -1.861 34.832 1.00 20.33 221 ALA B N 1
ATOM 4802 C CA . ALA B 1 221 ? -15.091 -1.084 34.778 1.00 19.07 221 ALA B CA 1
ATOM 4803 C C . ALA B 1 221 ? -14.784 -0.668 33.346 1.00 17.79 221 ALA B C 1
ATOM 4804 O O . ALA B 1 221 ? -15.026 -1.411 32.398 1.00 19.34 221 ALA B O 1
ATOM 4806 N N . ASP B 1 222 ? -14.173 0.502 33.229 1.00 16.67 222 ASP B N 1
ATOM 4807 C CA . ASP B 1 222 ? -13.635 0.985 31.971 1.00 16.52 222 ASP B CA 1
ATOM 4808 C C . ASP B 1 222 ? -12.227 0.467 31.743 1.00 15.50 222 ASP B C 1
ATOM 4809 O O . ASP B 1 222 ? -11.777 0.367 30.595 1.00 16.34 222 ASP B O 1
ATOM 4814 N N . GLY B 1 223 ? -11.530 0.145 32.821 1.00 13.98 223 GLY B N 1
ATOM 4815 C CA . GLY B 1 223 ? -10.134 -0.329 32.672 1.00 13.30 223 GLY B CA 1
ATOM 4816 C C . GLY B 1 223 ? -9.601 -1.039 33.883 1.00 13.24 223 GLY B C 1
ATOM 4817 O O . GLY B 1 223 ? -10.223 -1.001 34.940 1.00 13.48 223 GLY B O 1
ATOM 4818 N N . VAL B 1 224 ? -8.461 -1.718 33.710 1.00 12.89 224 VAL B N 1
ATOM 4819 C CA . VAL B 1 224 ? -7.766 -2.389 34.802 1.00 12.45 224 VAL B CA 1
ATOM 4820 C C . VAL B 1 224 ? -6.327 -1.864 34.829 1.00 13.08 224 VAL B C 1
ATOM 4821 O O . VAL B 1 224 ? -5.725 -1.732 33.773 1.00 12.82 224 VAL B O 1
ATOM 4825 N N . VAL B 1 225 ? -5.835 -1.540 36.031 1.00 12.50 225 VAL B N 1
ATOM 4826 C CA . VAL B 1 225 ? -4.424 -1.258 36.280 1.00 11.76 225 VAL B CA 1
ATOM 4827 C C . VAL B 1 225 ? -3.790 -2.539 36.829 1.00 11.91 225 VAL B C 1
ATOM 4828 O O . VAL B 1 225 ? -4.148 -3.005 37.937 1.00 12.15 225 VAL B O 1
ATOM 4832 N N . ILE B 1 226 ? -2.841 -3.100 36.089 1.00 12.61 226 ILE B N 1
ATOM 4833 C CA . ILE B 1 226 ? -2.065 -4.240 36.571 1.00 13.07 226 ILE B CA 1
ATOM 4834 C C . ILE B 1 226 ? -0.906 -3.550 37.304 1.00 13.45 226 ILE B C 1
ATOM 4835 O O . ILE B 1 226 ? -0.123 -2.783 36.699 1.00 14.28 226 ILE B O 1
ATOM 4840 N N . HIS B 1 227 ? -0.842 -3.769 38.603 1.00 13.26 227 HIS B N 1
ATOM 4841 C CA . HIS B 1 227 ? 0.040 -2.976 39.462 1.00 14.33 227 HIS B CA 1
ATOM 4842 C C . HIS B 1 227 ? 1.028 -3.950 40.087 1.00 15.48 227 HIS B C 1
ATOM 4843 O O . HIS B 1 227 ? 0.739 -4.573 41.094 1.00 17.92 227 HIS B O 1
ATOM 4850 N N . MET B 1 228 ? 2.182 -4.095 39.437 1.00 16.03 228 MET B N 1
ATOM 4851 C CA . MET B 1 228 ? 3.165 -5.132 39.797 1.00 17.89 228 MET B CA 1
ATOM 4852 C C . MET B 1 228 ? 4.056 -4.683 40.937 1.00 20.87 228 MET B C 1
ATOM 4853 O O . MET B 1 228 ? 4.480 -3.529 40.956 1.00 16.75 228 MET B O 1
ATOM 4858 N N . LEU B 1 229 ? 4.356 -5.586 41.873 1.00 19.89 229 LEU B N 1
ATOM 4859 C CA . LEU B 1 229 ? 5.311 -5.299 42.924 1.00 21.28 229 LEU B CA 1
ATOM 4860 C C . LEU B 1 229 ? 6.704 -5.516 42.348 1.00 20.73 229 LEU B C 1
ATOM 4861 O O . LEU B 1 229 ? 7.048 -6.620 41.952 1.00 21.50 229 LEU B O 1
ATOM 4866 N N . LEU B 1 230 ? 7.503 -4.459 42.297 1.00 19.38 230 LEU B N 1
ATOM 4867 C CA . LEU B 1 230 ? 8.860 -4.553 41.749 1.00 21.69 230 LEU B CA 1
ATOM 4868 C C . LEU B 1 230 ? 9.794 -4.829 42.896 1.00 23.74 230 LEU B C 1
ATOM 4869 O O . LEU B 1 230 ? 9.561 -4.379 44.015 1.00 25.50 230 LEU B O 1
ATOM 4874 N N A GLY B 1 231 ? 10.888 -5.528 42.625 0.70 27.21 231 GLY B N 1
ATOM 4875 N N B GLY B 1 231 ? 10.822 -5.629 42.655 0.30 27.00 231 GLY B N 1
ATOM 4876 C CA A GLY B 1 231 ? 11.868 -5.723 43.685 0.70 33.02 231 GLY B CA 1
ATOM 4877 C CA B GLY B 1 231 ? 11.662 -6.047 43.763 0.30 31.44 231 GLY B CA 1
ATOM 4878 C C A GLY B 1 231 ? 13.160 -6.365 43.262 0.70 35.84 231 GLY B C 1
ATOM 4879 C C B GLY B 1 231 ? 12.714 -7.057 43.406 0.30 34.99 231 GLY B C 1
ATOM 4880 O O A GLY B 1 231 ? 13.592 -6.228 42.118 0.70 39.05 231 GLY B O 1
ATOM 4881 O O B GLY B 1 231 ? 12.560 -7.818 42.450 0.30 34.79 231 GLY B O 1
ATOM 4882 N N . GLN B 1 232 ? 13.771 -7.059 44.215 1.00 37.77 232 GLN B N 1
ATOM 4883 C CA . GLN B 1 232 ? 14.988 -7.841 43.993 1.00 44.62 232 GLN B CA 1
ATOM 4884 C C . GLN B 1 232 ? 14.721 -9.252 43.455 1.00 49.57 232 GLN B C 1
ATOM 4885 O O . GLN B 1 232 ? 13.741 -9.920 43.834 1.00 48.67 232 GLN B O 1
ATOM 4891 N N . LEU B 1 233 ? 15.598 -9.684 42.554 1.00 48.46 233 LEU B N 1
ATOM 4892 C CA . LEU B 1 233 ? 15.449 -10.955 41.861 1.00 49.94 233 LEU B CA 1
ATOM 4893 C C . LEU B 1 233 ? 15.845 -12.104 42.795 1.00 47.33 233 LEU B C 1
ATOM 4894 O O . LEU B 1 233 ? 16.570 -11.892 43.771 1.00 46.43 233 LEU B O 1
ATOM 4899 N N . LYS B 1 234 ? 15.359 -13.308 42.491 1.00 40.29 234 LYS B N 1
ATOM 4900 C CA . LYS B 1 234 ? 15.807 -14.514 43.178 1.00 39.77 234 LYS B CA 1
ATOM 4901 C C . LYS B 1 234 ? 16.213 -15.557 42.138 1.00 38.17 234 LYS B C 1
ATOM 4902 O O . LYS B 1 234 ? 15.773 -15.476 40.988 1.00 37.42 234 LYS B O 1
ATOM 4908 N N . PRO B 1 235 ? 17.075 -16.510 42.504 1.00 35.45 235 PRO B N 1
ATOM 4909 C CA . PRO B 1 235 ? 17.527 -17.485 41.502 1.00 37.48 235 PRO B CA 1
ATOM 4910 C C . PRO B 1 235 ? 16.328 -18.176 40.859 1.00 37.65 235 PRO B C 1
ATOM 4911 O O . PRO B 1 235 ? 15.410 -18.600 41.568 1.00 39.54 235 PRO B O 1
ATOM 4915 N N . GLY B 1 236 ? 16.338 -18.269 39.532 1.00 38.59 236 GLY B N 1
ATOM 4916 C CA . GLY B 1 236 ? 15.311 -18.999 38.798 1.00 41.17 236 GLY B CA 1
ATOM 4917 C C . GLY B 1 236 ? 14.193 -18.123 38.268 1.00 40.41 236 GLY B C 1
ATOM 4918 O O . GLY B 1 236 ? 13.460 -18.539 37.364 1.00 40.28 236 GLY B O 1
ATOM 4919 N N . ASP B 1 237 ? 14.062 -16.917 38.826 1.00 37.23 237 ASP B N 1
ATOM 4920 C CA . ASP B 1 237 ? 13.059 -15.946 38.381 1.00 38.00 237 ASP B CA 1
ATOM 4921 C C . ASP B 1 237 ? 13.129 -15.682 36.890 1.00 33.19 237 ASP B C 1
ATOM 4922 O O . ASP B 1 237 ? 14.203 -15.637 36.298 1.00 33.55 237 ASP B O 1
ATOM 4927 N N . ILE B 1 238 ? 11.969 -15.458 36.299 1.00 29.10 238 ILE B N 1
ATOM 4928 C CA . ILE B 1 238 ? 11.890 -14.951 34.936 1.00 29.01 238 ILE B CA 1
ATOM 4929 C C . ILE B 1 238 ? 12.326 -13.456 35.005 1.00 26.45 238 ILE B C 1
ATOM 4930 O O . ILE B 1 238 ? 11.772 -12.723 35.822 1.00 27.47 238 ILE B O 1
ATOM 4935 N N . PRO B 1 239 ? 13.270 -13.003 34.169 1.00 23.21 239 PRO B N 1
ATOM 4936 C CA . PRO B 1 239 ? 13.673 -11.574 34.261 1.00 22.99 239 PRO B CA 1
ATOM 4937 C C . PRO B 1 239 ? 12.466 -10.640 34.158 1.00 22.48 239 PRO B C 1
ATOM 4938 O O . PRO B 1 239 ? 11.521 -10.910 33.384 1.00 21.87 239 PRO B O 1
ATOM 4942 N N . ALA B 1 240 ? 12.511 -9.517 34.886 1.00 20.32 240 ALA B N 1
ATOM 4943 C CA . ALA B 1 240 ? 11.459 -8.529 34.775 1.00 19.96 240 ALA B CA 1
ATOM 4944 C C . ALA B 1 240 ? 11.043 -8.115 33.341 1.00 19.45 240 ALA B C 1
ATOM 4945 O O . ALA B 1 240 ? 9.818 -8.005 33.106 1.00 19.49 240 ALA B O 1
ATOM 4947 N N . PRO B 1 241 ? 11.960 -7.883 32.383 1.00 19.70 241 PRO B N 1
ATOM 4948 C CA . PRO B 1 241 ? 11.487 -7.441 31.064 1.00 20.76 241 PRO B CA 1
ATOM 4949 C C . PRO B 1 241 ? 10.713 -8.518 30.295 1.00 20.63 241 PRO B C 1
ATOM 4950 O O . PRO B 1 241 ? 9.854 -8.182 29.488 1.00 19.81 241 PRO B O 1
ATOM 4954 N N . VAL B 1 242 ? 11.022 -9.789 30.549 1.00 17.87 242 VAL B N 1
ATOM 4955 C CA . VAL B 1 242 ? 10.276 -10.904 29.936 1.00 18.11 242 VAL B CA 1
ATOM 4956 C C . VAL B 1 242 ? 8.857 -11.000 30.534 1.00 16.40 242 VAL B C 1
ATOM 4957 O O . VAL B 1 242 ? 7.860 -11.217 29.812 1.00 17.81 242 VAL B O 1
ATOM 4961 N N . ARG B 1 243 ? 8.774 -10.902 31.852 1.00 15.29 243 ARG B N 1
ATOM 4962 C CA . ARG B 1 243 ? 7.485 -10.837 32.567 1.00 15.62 243 ARG B CA 1
ATOM 4963 C C . ARG B 1 243 ? 6.651 -9.669 32.020 1.00 16.36 243 ARG B C 1
ATOM 4964 O O . ARG B 1 243 ? 5.457 -9.831 31.701 1.00 14.28 243 ARG B O 1
ATOM 4972 N N . ASP B 1 244 ? 7.271 -8.497 31.873 1.00 17.12 244 ASP B N 1
ATOM 4973 C CA . ASP B 1 244 ? 6.490 -7.347 31.376 1.00 17.93 244 ASP B CA 1
ATOM 4974 C C . ASP B 1 244 ? 6.019 -7.598 29.940 1.00 18.26 244 ASP B C 1
ATOM 4975 O O . ASP B 1 244 ? 4.882 -7.225 29.595 1.00 18.28 244 ASP B O 1
ATOM 4980 N N . ALA B 1 245 ? 6.873 -8.213 29.105 1.00 16.62 245 ALA B N 1
ATOM 4981 C CA . ALA B 1 245 ? 6.542 -8.465 27.702 1.00 16.45 245 ALA B CA 1
ATOM 4982 C C . ALA B 1 245 ? 5.354 -9.440 27.628 1.00 16.41 245 ALA B C 1
ATOM 4983 O O . ALA B 1 245 ? 4.462 -9.275 26.804 1.00 17.87 245 ALA B O 1
ATOM 4985 N N . ALA B 1 246 ? 5.358 -10.445 28.504 1.00 14.62 246 ALA B N 1
ATOM 4986 C CA . ALA B 1 246 ? 4.244 -11.389 28.557 1.00 15.02 246 ALA B CA 1
ATOM 4987 C C . ALA B 1 246 ? 2.934 -10.698 28.941 1.00 14.78 246 ALA B C 1
ATOM 4988 O O . ALA B 1 246 ? 1.906 -10.940 28.294 1.00 15.85 246 ALA B O 1
ATOM 4990 N N . ILE B 1 247 ? 2.989 -9.795 29.931 1.00 13.43 247 ILE B N 1
ATOM 4991 C CA . ILE B 1 247 ? 1.774 -9.099 30.373 1.00 14.33 247 ILE B CA 1
ATOM 4992 C C . ILE B 1 247 ? 1.305 -8.112 29.281 1.00 13.90 247 ILE B C 1
ATOM 4993 O O . ILE B 1 247 ? 0.113 -8.063 28.969 1.00 13.88 247 ILE B O 1
ATOM 4998 N N . ARG B 1 248 ? 2.255 -7.390 28.674 1.00 14.84 248 ARG B N 1
ATOM 4999 C CA . ARG B 1 248 ? 1.878 -6.464 27.562 1.00 16.22 248 ARG B CA 1
ATOM 5000 C C . ARG B 1 248 ? 1.286 -7.163 26.343 1.00 17.17 248 ARG B C 1
ATOM 5001 O O . ARG B 1 248 ? 0.398 -6.616 25.703 1.00 18.93 248 ARG B O 1
ATOM 5009 N N . THR B 1 249 ? 1.753 -8.379 26.024 1.00 16.81 249 THR B N 1
ATOM 5010 C CA . THR B 1 249 ? 1.245 -9.134 24.883 1.00 17.97 249 THR B CA 1
ATOM 5011 C C . THR B 1 249 ? -0.217 -9.517 25.147 1.00 18.54 249 THR B C 1
ATOM 5012 O O . THR B 1 249 ? -1.049 -9.451 24.240 1.00 19.85 249 THR B O 1
ATOM 5016 N N . MET B 1 250 ? -0.503 -9.974 26.371 1.00 16.89 250 MET B N 1
ATOM 5017 C CA . MET B 1 250 ? -1.864 -10.303 26.780 1.00 16.36 250 MET B CA 1
ATOM 5018 C C . MET B 1 250 ? -2.746 -9.042 26.624 1.00 17.73 250 MET B C 1
ATOM 5019 O O . MET B 1 250 ? -3.832 -9.119 26.049 1.00 18.11 250 MET B O 1
ATOM 5024 N N . ALA B 1 251 ? -2.253 -7.922 27.132 1.00 17.07 251 ALA B N 1
ATOM 5025 C CA . ALA B 1 251 ? -2.980 -6.637 27.150 1.00 18.81 251 ALA B CA 1
ATOM 5026 C C . ALA B 1 251 ? -3.302 -6.232 25.710 1.00 22.27 251 ALA B C 1
ATOM 5027 O O . ALA B 1 251 ? -4.459 -5.855 25.408 1.00 23.45 251 ALA B O 1
ATOM 5029 N N . GLU B 1 252 ? -2.310 -6.348 24.813 1.00 21.44 252 GLU B N 1
ATOM 5030 C CA . GLU B 1 252 ? -2.468 -5.886 23.421 1.00 24.65 252 GLU B CA 1
ATOM 5031 C C . GLU B 1 252 ? -3.369 -6.768 22.543 1.00 23.96 252 GLU B C 1
ATOM 5032 O O . GLU B 1 252 ? -4.076 -6.272 21.678 1.00 28.01 252 GLU B O 1
ATOM 5038 N N . LEU B 1 253 ? -3.372 -8.070 22.780 1.00 21.12 253 LEU B N 1
ATOM 5039 C CA . LEU B 1 253 ? -4.075 -9.000 21.929 1.00 22.48 253 LEU B CA 1
ATOM 5040 C C . LEU B 1 253 ? -5.387 -9.509 22.484 1.00 23.11 253 LEU B C 1
ATOM 5041 O O . LEU B 1 253 ? -6.229 -9.975 21.721 1.00 26.59 253 LEU B O 1
ATOM 5046 N N . TYR B 1 254 ? -5.550 -9.497 23.806 1.00 20.55 254 TYR B N 1
ATOM 5047 C CA . TYR B 1 254 ? -6.719 -10.151 24.411 1.00 19.85 254 TYR B CA 1
ATOM 5048 C C . TYR B 1 254 ? -7.660 -9.240 25.199 1.00 18.62 254 TYR B C 1
ATOM 5049 O O . TYR B 1 254 ? -8.731 -9.669 25.649 1.00 19.47 254 TYR B O 1
ATOM 5058 N N . PHE B 1 255 ? -7.312 -7.957 25.290 1.00 16.55 255 PHE B N 1
ATOM 5059 C CA . PHE B 1 255 ? -8.193 -6.960 25.882 1.00 16.38 255 PHE B CA 1
ATOM 5060 C C . PHE B 1 255 ? -8.587 -5.928 24.842 1.00 15.71 255 PHE B C 1
ATOM 5061 O O . PHE B 1 255 ? -7.801 -5.643 23.926 1.00 17.32 255 PHE B O 1
ATOM 5069 N N . PRO B 1 256 ? -9.781 -5.341 24.957 1.00 16.13 256 PRO B N 1
ATOM 5070 C CA . PRO B 1 256 ? -10.146 -4.303 24.017 1.00 16.15 256 PRO B CA 1
ATOM 5071 C C . PRO B 1 256 ? -9.216 -3.075 24.082 1.00 15.18 256 PRO B C 1
ATOM 5072 O O . PRO B 1 256 ? -8.517 -2.843 25.077 1.00 13.64 256 PRO B O 1
ATOM 5076 N N . PRO B 1 257 ? -9.270 -2.247 23.045 1.00 15.87 257 PRO B N 1
ATOM 5077 C CA . PRO B 1 257 ? -8.497 -1.002 23.040 1.00 15.98 257 PRO B CA 1
ATOM 5078 C C . PRO B 1 257 ? -8.738 -0.124 24.268 1.00 15.27 257 PRO B C 1
ATOM 5079 O O . PRO B 1 257 ? -9.897 0.073 24.692 1.00 14.89 257 PRO B O 1
ATOM 5083 N N . ASN B 1 258 ? -7.671 0.452 24.808 1.00 14.04 258 ASN B N 1
ATOM 5084 C CA . ASN B 1 258 ? -7.775 1.371 25.945 1.00 13.00 258 ASN B CA 1
ATOM 5085 C C . ASN B 1 258 ? -8.460 0.771 27.204 1.00 13.55 258 ASN B C 1
ATOM 5086 O O . ASN B 1 258 ? -9.375 1.377 27.789 1.00 12.87 258 ASN B O 1
ATOM 5091 N N . THR B 1 259 ? -8.046 -0.435 27.566 1.00 12.67 259 THR B N 1
ATOM 5092 C CA . THR B 1 259 ? -8.572 -1.065 28.793 1.00 14.01 259 THR B CA 1
ATOM 5093 C C . THR B 1 259 ? -7.561 -1.534 29.807 1.00 13.56 259 THR B C 1
ATOM 5094 O O . THR B 1 259 ? -7.964 -1.909 30.911 1.00 13.25 259 THR B O 1
ATOM 5098 N N . VAL B 1 260 ? -6.252 -1.477 29.504 1.00 13.50 260 VAL B N 1
ATOM 5099 C CA . VAL B 1 260 ? -5.265 -1.996 30.443 1.00 13.03 260 VAL B CA 1
ATOM 5100 C C . VAL B 1 260 ? -4.093 -1.027 30.592 1.00 13.78 260 VAL B C 1
ATOM 5101 O O . VAL B 1 260 ? -3.606 -0.532 29.591 1.00 16.57 260 VAL B O 1
ATOM 5105 N N . MET B 1 261 ? -3.673 -0.795 31.836 1.00 13.24 261 MET B N 1
ATOM 5106 C CA . MET B 1 261 ? -2.443 -0.046 32.142 1.00 14.76 261 MET B CA 1
ATOM 5107 C C . MET B 1 261 ? -1.488 -1.011 32.849 1.00 15.51 261 MET B C 1
ATOM 5108 O O . MET B 1 261 ? -1.863 -1.597 33.871 1.00 17.69 261 MET B O 1
ATOM 5113 N N . VAL B 1 262 ? -0.248 -1.134 32.374 1.00 14.71 262 VAL B N 1
ATOM 5114 C CA . VAL B 1 262 ? 0.723 -2.037 33.014 1.00 14.68 262 VAL B CA 1
ATOM 5115 C C . VAL B 1 262 ? 1.769 -1.210 33.764 1.00 14.94 262 VAL B C 1
ATOM 5116 O O . VAL B 1 262 ? 2.510 -0.435 33.146 1.00 17.22 262 VAL B O 1
ATOM 5120 N N . THR B 1 263 ? 1.819 -1.390 35.069 1.00 13.11 263 THR B N 1
ATOM 5121 C CA . THR B 1 263 ? 2.557 -0.444 35.933 1.00 14.31 263 THR B CA 1
ATOM 5122 C C . THR B 1 263 ? 3.200 -1.213 37.064 1.00 14.82 263 THR B C 1
ATOM 5123 O O . THR B 1 263 ? 2.921 -2.392 37.274 1.00 15.07 263 THR B O 1
ATOM 5127 N N . GLY B 1 264 ? 4.036 -0.534 37.860 1.00 14.08 264 GLY B N 1
ATOM 5128 C CA . GLY B 1 264 ? 4.635 -1.184 39.023 1.00 12.95 264 GLY B CA 1
ATOM 5129 C C . GLY B 1 264 ? 4.914 -0.179 40.121 1.00 13.61 264 GLY B C 1
ATOM 5130 O O . GLY B 1 264 ? 4.877 1.046 39.889 1.00 13.75 264 GLY B O 1
ATOM 5131 N N . TYR B 1 265 ? 5.173 -0.686 41.325 1.00 14.32 265 TYR B N 1
ATOM 5132 C CA . TYR B 1 265 ? 5.538 0.186 42.453 1.00 14.72 265 TYR B CA 1
ATOM 5133 C C . TYR B 1 265 ? 6.602 -0.519 43.257 1.00 16.33 265 TYR B C 1
ATOM 5134 O O . TYR B 1 265 ? 6.832 -1.716 43.034 1.00 16.08 265 TYR B O 1
ATOM 5143 N N . GLY B 1 266 ? 7.264 0.232 44.138 1.00 17.68 266 GLY B N 1
ATOM 5144 C CA . GLY B 1 266 ? 8.344 -0.331 44.954 1.00 19.54 266 GLY B CA 1
ATOM 5145 C C . GLY B 1 266 ? 8.101 -0.223 46.456 1.00 17.58 266 GLY B C 1
ATOM 5146 O O . GLY B 1 266 ? 7.914 0.877 46.991 1.00 17.47 266 GLY B O 1
ATOM 5147 N N . PHE B 1 267 ? 8.156 -1.368 47.129 1.00 20.32 267 PHE B N 1
ATOM 5148 C CA . PHE B 1 267 ? 7.882 -1.437 48.573 1.00 20.02 267 PHE B CA 1
ATOM 5149 C C . PHE B 1 267 ? 8.305 -2.838 48.998 1.00 23.85 267 PHE B C 1
ATOM 5150 O O . PHE B 1 267 ? 8.278 -3.745 48.183 1.00 32.35 267 PHE B O 1
ATOM 5158 N N . ASP B 1 268 ? 8.723 -3.022 50.248 1.00 22.01 268 ASP B N 1
ATOM 5159 C CA . ASP B 1 268 ? 9.044 -4.372 50.725 1.00 21.67 268 ASP B CA 1
ATOM 5160 C C . ASP B 1 268 ? 7.780 -5.000 51.299 1.00 21.01 268 ASP B C 1
ATOM 5161 O O . ASP B 1 268 ? 7.148 -4.423 52.188 1.00 22.20 268 ASP B O 1
ATOM 5166 N N . MET B 1 269 ? 7.411 -6.168 50.789 1.00 22.27 269 MET B N 1
ATOM 5167 C CA . MET B 1 269 ? 6.242 -6.897 51.279 1.00 22.28 269 MET B CA 1
ATOM 5168 C C . MET B 1 269 ? 6.292 -7.160 52.801 1.00 20.55 269 MET B C 1
ATOM 5169 O O . MET B 1 269 ? 7.350 -7.525 53.343 1.00 20.64 269 MET B O 1
ATOM 5174 N N . LEU B 1 270 ? 5.159 -6.967 53.488 1.00 19.24 270 LEU B N 1
ATOM 5175 C CA . LEU B 1 270 ? 5.079 -7.214 54.959 1.00 19.72 270 LEU B CA 1
ATOM 5176 C C . LEU B 1 270 ? 4.709 -8.650 55.317 1.00 20.16 270 LEU B C 1
ATOM 5177 O O . LEU B 1 270 ? 4.986 -9.097 56.416 1.00 21.86 270 LEU B O 1
ATOM 5182 N N . TYR B 1 271 ? 4.079 -9.363 54.385 1.00 19.68 271 TYR B N 1
ATOM 5183 C CA . TYR B 1 271 ? 3.507 -10.703 54.672 1.00 21.77 271 TYR B CA 1
ATOM 5184 C C . TYR B 1 271 ? 2.498 -10.668 55.832 1.00 21.18 271 TYR B C 1
ATOM 5185 O O . TYR B 1 271 ? 2.387 -11.632 56.603 1.00 22.22 271 TYR B O 1
ATOM 5194 N N . ALA B 1 272 ? 1.774 -9.551 55.938 1.00 20.33 272 ALA B N 1
ATOM 5195 C CA . ALA B 1 272 ? 0.844 -9.300 57.068 1.00 20.46 272 ALA B CA 1
ATOM 5196 C C . ALA B 1 272 ? -0.604 -9.632 56.734 1.00 20.80 272 ALA B C 1
ATOM 5197 O O . ALA B 1 272 ? -1.506 -9.309 57.508 1.00 22.53 272 ALA B O 1
ATOM 5199 N N . GLY B 1 273 ? -0.832 -10.274 55.587 1.00 21.39 273 GLY B N 1
ATOM 5200 C CA . GLY B 1 273 ? -2.158 -10.875 55.304 1.00 20.35 273 GLY B CA 1
ATOM 5201 C C . GLY B 1 273 ? -3.231 -9.809 55.354 1.00 19.37 273 GLY B C 1
ATOM 5202 O O . GLY B 1 273 ? -3.084 -8.782 54.690 1.00 18.07 273 GLY B O 1
ATOM 5203 N N . PRO B 1 274 ? -4.312 -10.026 56.124 1.00 20.00 274 PRO B N 1
ATOM 5204 C CA . PRO B 1 274 ? -5.419 -9.038 56.174 1.00 19.55 274 PRO B CA 1
ATOM 5205 C C . PRO B 1 274 ? -4.988 -7.576 56.433 1.00 19.45 274 PRO B C 1
ATOM 5206 O O . PRO B 1 274 ? -5.541 -6.660 55.800 1.00 18.08 274 PRO B O 1
ATOM 5210 N N . ARG B 1 275 ? -4.009 -7.347 57.322 1.00 19.37 275 ARG B N 1
ATOM 5211 C CA . ARG B 1 275 ? -3.601 -5.970 57.581 1.00 19.77 275 ARG B CA 1
ATOM 5212 C C . ARG B 1 275 ? -2.937 -5.320 56.348 1.00 18.68 275 ARG B C 1
ATOM 5213 O O . ARG B 1 275 ? -3.094 -4.111 56.073 1.00 16.10 275 ARG B O 1
ATOM 5221 N N . GLU B 1 276 ? -2.159 -6.127 55.627 1.00 17.73 276 GLU B N 1
ATOM 5222 C CA . GLU B 1 276 ? -1.501 -5.656 54.405 1.00 17.09 276 GLU B CA 1
ATOM 5223 C C . GLU B 1 276 ? -2.529 -5.465 53.280 1.00 17.09 276 GLU B C 1
ATOM 5224 O O . GLU B 1 276 ? -2.373 -4.577 52.455 1.00 15.56 276 GLU B O 1
ATOM 5230 N N . ALA B 1 277 ? -3.618 -6.256 53.277 1.00 15.34 277 ALA B N 1
ATOM 5231 C CA . ALA B 1 277 ? -4.691 -6.007 52.317 1.00 14.82 277 ALA B CA 1
ATOM 5232 C C . ALA B 1 277 ? -5.314 -4.619 52.497 1.00 14.30 277 ALA B C 1
ATOM 5233 O O . ALA B 1 277 ? -5.634 -3.933 51.514 1.00 14.73 277 ALA B O 1
ATOM 5235 N N . VAL B 1 278 ? -5.467 -4.179 53.752 1.00 14.39 278 VAL B N 1
ATOM 5236 C CA . VAL B 1 278 ? -6.023 -2.864 54.005 1.00 15.19 278 VAL B CA 1
ATOM 5237 C C . VAL B 1 278 ? -5.031 -1.778 53.486 1.00 14.39 278 VAL B C 1
ATOM 5238 O O . VAL B 1 278 ? -5.446 -0.799 52.886 1.00 15.35 278 VAL B O 1
ATOM 5242 N N . LEU B 1 279 ? -3.735 -1.956 53.724 1.00 14.48 279 LEU B N 1
ATOM 5243 C CA . LEU B 1 279 ? -2.740 -1.050 53.148 1.00 14.93 279 LEU B CA 1
ATOM 5244 C C . LEU B 1 279 ? -2.769 -1.008 51.598 1.00 13.94 279 LEU B C 1
ATOM 5245 O O . LEU B 1 279 ? -2.702 0.058 51.001 1.00 14.19 279 LEU B O 1
ATOM 5250 N N . HIS B 1 280 ? -2.909 -2.177 50.956 1.00 14.59 280 HIS B N 1
ATOM 5251 C CA . HIS B 1 280 ? -3.014 -2.208 49.482 1.00 13.93 280 HIS B CA 1
ATOM 5252 C C . HIS B 1 280 ? -4.221 -1.397 49.032 1.00 14.58 280 HIS B C 1
ATOM 5253 O O . HIS B 1 280 ? -4.162 -0.650 48.039 1.00 13.75 280 HIS B O 1
ATOM 5260 N N . ALA B 1 281 ? -5.351 -1.570 49.724 1.00 13.74 281 ALA B N 1
ATOM 5261 C CA . ALA B 1 281 ? -6.554 -0.819 49.331 1.00 13.94 281 ALA B CA 1
ATOM 5262 C C . ALA B 1 281 ? -6.311 0.677 49.463 1.00 13.54 281 ALA B C 1
ATOM 5263 O O . ALA B 1 281 ? -6.730 1.461 48.630 1.00 13.71 281 ALA B O 1
ATOM 5265 N N . TYR B 1 282 ? -5.661 1.069 50.547 1.00 13.54 282 TYR B N 1
ATOM 5266 C CA . TYR B 1 282 ? -5.381 2.459 50.813 1.00 13.68 282 TYR B CA 1
ATOM 5267 C C . TYR B 1 282 ? -4.578 3.098 49.653 1.00 12.98 282 TYR B C 1
ATOM 5268 O O . TYR B 1 282 ? -4.976 4.141 49.088 1.00 12.98 282 TYR B O 1
ATOM 5277 N N . PHE B 1 283 ? -3.459 2.478 49.282 1.00 11.95 283 PHE B N 1
ATOM 5278 C CA . PHE B 1 283 ? -2.621 3.117 48.261 1.00 12.20 283 PHE B CA 1
ATOM 5279 C C . PHE B 1 283 ? -3.185 3.003 46.844 1.00 12.03 283 PHE B C 1
ATOM 5280 O O . PHE B 1 283 ? -2.895 3.837 45.983 1.00 12.39 283 PHE B O 1
ATOM 5288 N N . ARG B 1 284 ? -4.041 1.995 46.634 1.00 12.08 284 ARG B N 1
ATOM 5289 C CA . ARG B 1 284 ? -4.725 1.887 45.336 1.00 12.00 284 ARG B CA 1
ATOM 5290 C C . ARG B 1 284 ? -5.849 2.909 45.166 1.00 11.81 284 ARG B C 1
ATOM 5291 O O . ARG B 1 284 ? -6.072 3.399 44.065 1.00 11.51 284 ARG B O 1
ATOM 5299 N N . GLN B 1 285 ? -6.454 3.325 46.269 1.00 11.90 285 GLN B N 1
ATOM 5300 C CA . GLN B 1 285 ? -7.355 4.456 46.195 1.00 11.88 285 GLN B CA 1
ATOM 5301 C C . GLN B 1 285 ? -6.549 5.733 45.838 1.00 11.72 285 GLN B C 1
ATOM 5302 O O . GLN B 1 285 ? -6.993 6.573 45.032 1.00 12.17 285 GLN B O 1
ATOM 5308 N N . ASN B 1 286 ? -5.388 5.875 46.450 1.00 11.37 286 ASN B N 1
ATOM 5309 C CA . ASN B 1 286 ? -4.577 7.074 46.187 1.00 12.79 286 ASN B CA 1
ATOM 5310 C C . ASN B 1 286 ? -4.132 7.181 44.716 1.00 13.43 286 ASN B C 1
ATOM 5311 O O . ASN B 1 286 ? -4.078 8.275 44.156 1.00 14.36 286 ASN B O 1
ATOM 5316 N N . MET B 1 287 ? -3.834 6.031 44.101 1.00 12.55 287 MET B N 1
ATOM 5317 C CA . MET B 1 287 ? -3.466 6.016 42.667 1.00 12.82 287 MET B CA 1
ATOM 5318 C C . MET B 1 287 ? -4.658 6.189 41.717 1.00 13.00 287 MET B C 1
ATOM 5319 O O . MET B 1 287 ? -4.462 6.391 40.530 1.00 12.67 287 MET B O 1
ATOM 5324 N N . GLY B 1 288 ? -5.901 6.134 42.255 1.00 12.90 288 GLY B N 1
ATOM 5325 C CA . GLY B 1 288 ? -7.109 6.473 41.483 1.00 12.67 288 GLY B CA 1
ATOM 5326 C C . GLY B 1 288 ? -7.974 5.248 41.128 1.00 13.48 288 GLY B C 1
ATOM 5327 O O . GLY B 1 288 ? -8.893 5.379 40.343 1.00 13.42 288 GLY B O 1
ATOM 5328 N N . ALA B 1 289 ? -7.671 4.067 41.659 1.00 13.32 289 ALA B N 1
ATOM 5329 C CA . ALA B 1 289 ? -8.528 2.886 41.388 1.00 14.05 289 ALA B CA 1
ATOM 5330 C C . ALA B 1 289 ? -9.834 2.981 42.214 1.00 14.33 289 ALA B C 1
ATOM 5331 O O . ALA B 1 289 ? -9.831 3.503 43.310 1.00 14.07 289 ALA B O 1
ATOM 5333 N N . THR B 1 290 ? -10.942 2.517 41.633 1.00 14.46 290 THR B N 1
ATOM 5334 C CA . THR B 1 290 ? -12.253 2.512 42.316 1.00 14.64 290 THR B CA 1
ATOM 5335 C C . THR B 1 290 ? -12.562 1.141 42.917 1.00 15.24 290 THR B C 1
ATOM 5336 O O . THR B 1 290 ? -13.450 1.042 43.783 1.00 15.60 290 THR B O 1
ATOM 5340 N N . HIS B 1 291 ? -11.838 0.098 42.474 1.00 14.98 291 HIS B N 1
ATOM 5341 C CA . HIS B 1 291 ? -12.094 -1.268 42.919 1.00 15.72 291 HIS B CA 1
ATOM 5342 C C . HIS B 1 291 ? -10.774 -1.977 42.974 1.00 16.93 291 HIS B C 1
ATOM 5343 O O . HIS B 1 291 ? -9.864 -1.664 42.155 1.00 15.99 291 HIS B O 1
ATOM 5350 N N . PHE B 1 292 ? -10.641 -2.922 43.904 1.00 15.52 292 PHE B N 1
ATOM 5351 C CA . PHE B 1 292 ? -9.382 -3.642 44.097 1.00 15.68 292 PHE B CA 1
ATOM 5352 C C . PHE B 1 292 ? -9.714 -5.114 44.250 1.00 15.91 292 PHE B C 1
ATOM 5353 O O . PHE B 1 292 ? -10.591 -5.473 45.047 1.00 15.88 292 PHE B O 1
ATOM 5361 N N . ILE B 1 293 ? -8.984 -5.963 43.530 1.00 13.63 293 ILE B N 1
ATOM 5362 C CA . ILE B 1 293 ? -9.213 -7.434 43.600 1.00 14.55 293 ILE B CA 1
ATOM 5363 C C . ILE B 1 293 ? -8.465 -8.058 44.779 1.00 14.92 293 ILE B C 1
ATOM 5364 O O . ILE B 1 293 ? -7.246 -7.866 44.893 1.00 16.23 293 ILE B O 1
ATOM 5369 N N . ILE B 1 294 ? -9.193 -8.807 45.644 1.00 15.52 294 ILE B N 1
ATOM 5370 C CA . ILE B 1 294 ? -8.573 -9.584 46.711 1.00 16.53 294 ILE B CA 1
ATOM 5371 C C . ILE B 1 294 ? -9.049 -11.015 46.632 1.00 18.54 294 ILE B C 1
ATOM 5372 O O . ILE B 1 294 ? -10.238 -11.246 46.774 1.00 19.76 294 ILE B O 1
ATOM 5377 N N . GLY B 1 295 ? -8.127 -11.941 46.386 1.00 19.05 295 GLY B N 1
ATOM 5378 C CA . GLY B 1 295 ? -8.515 -13.359 46.248 1.00 21.08 295 GLY B CA 1
ATOM 5379 C C . GLY B 1 295 ? -8.314 -14.119 47.553 1.00 23.02 295 GLY B C 1
ATOM 5380 O O . GLY B 1 295 ? -8.609 -13.596 48.629 1.00 24.41 295 GLY B O 1
ATOM 5381 N N . ARG B 1 296 ? -7.784 -15.338 47.436 1.00 21.51 296 ARG B N 1
ATOM 5382 C CA . ARG B 1 296 ? -7.566 -16.225 48.578 1.00 21.72 296 ARG B CA 1
ATOM 5383 C C . ARG B 1 296 ? -6.154 -16.041 49.122 1.00 21.30 296 ARG B C 1
ATOM 5384 O O . ARG B 1 296 ? -5.182 -15.957 48.358 1.00 20.81 296 ARG B O 1
ATOM 5392 N N . ASP B 1 297 ? -6.056 -15.918 50.451 1.00 22.12 297 ASP B N 1
ATOM 5393 C CA . ASP B 1 297 ? -4.758 -15.802 51.143 1.00 23.26 297 ASP B CA 1
ATOM 5394 C C . ASP B 1 297 ? -3.940 -14.613 50.676 1.00 22.22 297 ASP B C 1
ATOM 5395 O O . ASP B 1 297 ? -2.708 -14.676 50.604 1.00 21.28 297 ASP B O 1
ATOM 5400 N N . HIS B 1 298 ? -4.632 -13.515 50.391 1.00 22.00 298 HIS B N 1
ATOM 5401 C CA . HIS B 1 298 ? -3.981 -12.295 49.941 1.00 20.20 298 HIS B CA 1
ATOM 5402 C C . HIS B 1 298 ? -2.903 -11.811 50.929 1.00 20.15 298 HIS B C 1
ATOM 5403 O O . HIS B 1 298 ? -3.175 -11.675 52.130 1.00 20.10 298 HIS B O 1
ATOM 5410 N N . ALA B 1 299 ? -1.697 -11.566 50.416 1.00 19.20 299 ALA B N 1
ATOM 5411 C CA . ALA B 1 299 ? -0.537 -11.102 51.237 1.00 20.60 299 ALA B CA 1
ATOM 5412 C C . ALA B 1 299 ? -0.169 -12.069 52.364 1.00 23.62 299 ALA B C 1
ATOM 5413 O O . ALA B 1 299 ? 0.428 -11.666 53.374 1.00 23.14 299 ALA B O 1
ATOM 5415 N N . GLY B 1 300 ? -0.542 -13.342 52.201 1.00 23.86 300 GLY B N 1
ATOM 5416 C CA . GLY B 1 300 ? -0.391 -14.314 53.271 1.00 26.06 300 GLY B CA 1
ATOM 5417 C C . GLY B 1 300 ? 0.973 -14.969 53.333 1.00 26.79 300 GLY B C 1
ATOM 5418 O O . GLY B 1 300 ? 1.806 -14.834 52.432 1.00 26.15 300 GLY B O 1
ATOM 5419 N N . VAL B 1 301 ? 1.190 -15.664 54.435 1.00 29.87 301 VAL B N 1
ATOM 5420 C CA . VAL B 1 301 ? 2.374 -16.473 54.639 1.00 29.78 301 VAL B CA 1
ATOM 5421 C C . VAL B 1 301 ? 2.001 -17.415 55.785 1.00 32.24 301 VAL B C 1
ATOM 5422 O O . VAL B 1 301 ? 1.110 -17.109 56.604 1.00 32.11 301 VAL B O 1
ATOM 5426 N N . GLY B 1 302 ? 2.653 -18.562 55.836 1.00 32.13 302 GLY B N 1
ATOM 5427 C CA . GLY B 1 302 ? 2.399 -19.521 56.919 1.00 38.32 302 GLY B CA 1
ATOM 5428 C C . GLY B 1 302 ? 0.914 -19.853 57.022 1.00 38.41 302 GLY B C 1
ATOM 5429 O O . GLY B 1 302 ? 0.196 -19.845 56.010 1.00 40.33 302 GLY B O 1
ATOM 5430 N N . ASP B 1 303 ? 0.453 -20.095 58.245 1.00 37.30 303 ASP B N 1
ATOM 5431 C CA . ASP B 1 303 ? -0.933 -20.490 58.505 1.00 38.66 303 ASP B CA 1
ATOM 5432 C C . ASP B 1 303 ? -1.562 -19.571 59.556 1.00 38.00 303 ASP B C 1
ATOM 5433 O O . ASP B 1 303 ? -2.407 -19.983 60.351 1.00 38.10 303 ASP B O 1
ATOM 5438 N N . TYR B 1 304 ? -1.164 -18.297 59.507 1.00 33.22 304 TYR B N 1
ATOM 5439 C CA . TYR B 1 304 ? -1.574 -17.312 60.501 1.00 31.68 304 TYR B CA 1
ATOM 5440 C C . TYR B 1 304 ? -2.951 -16.710 60.250 1.00 31.72 304 TYR B C 1
ATOM 5441 O O . TYR B 1 304 ? -3.605 -16.219 61.186 1.00 31.79 304 TYR B O 1
ATOM 5450 N N . TYR B 1 305 ? -3.386 -16.729 58.988 1.00 29.66 305 TYR B N 1
ATOM 5451 C CA . TYR B 1 305 ? -4.637 -16.075 58.614 1.00 30.87 305 TYR B CA 1
ATOM 5452 C C . TYR B 1 305 ? -5.625 -17.058 57.970 1.00 31.08 305 TYR B C 1
ATOM 5453 O O . TYR B 1 305 ? -5.205 -18.022 57.352 1.00 29.93 305 TYR B O 1
ATOM 5462 N N . GLY B 1 306 ? -6.926 -16.802 58.109 1.00 31.02 306 GLY B N 1
ATOM 5463 C CA . GLY B 1 306 ? -7.926 -17.584 57.355 1.00 32.52 306 GLY B CA 1
ATOM 5464 C C . GLY B 1 306 ? -7.857 -17.232 55.878 1.00 31.73 306 GLY B C 1
ATOM 5465 O O . GLY B 1 306 ? -7.455 -16.099 55.548 1.00 29.92 306 GLY B O 1
ATOM 5466 N N . PRO B 1 307 ? -8.237 -18.167 54.991 1.00 30.15 307 PRO B N 1
ATOM 5467 C CA . PRO B 1 307 ? -8.096 -17.936 53.532 1.00 27.55 307 PRO B CA 1
ATOM 5468 C C . PRO B 1 307 ? -8.843 -16.714 52.989 1.00 25.02 307 PRO B C 1
ATOM 5469 O O . PRO B 1 307 ? -8.441 -16.155 51.948 1.00 23.78 307 PRO B O 1
ATOM 5473 N N . PHE B 1 308 ? -9.904 -16.284 53.665 1.00 24.29 308 PHE B N 1
ATOM 5474 C CA . PHE B 1 308 ? -10.618 -15.079 53.221 1.00 25.19 308 PHE B CA 1
ATOM 5475 C C . PHE B 1 308 ? -10.626 -13.975 54.285 1.00 23.79 308 PHE B C 1
ATOM 5476 O O . PHE B 1 308 ? -11.370 -13.025 54.177 1.00 22.95 308 PHE B O 1
ATOM 5484 N N . ASP B 1 309 ? -9.762 -14.111 55.297 1.00 25.37 309 ASP B N 1
ATOM 5485 C CA . ASP B 1 309 ? -9.632 -13.074 56.340 1.00 27.21 309 ASP B CA 1
ATOM 5486 C C . ASP B 1 309 ? -9.257 -11.712 55.769 1.00 23.71 309 ASP B C 1
ATOM 5487 O O . ASP B 1 309 ? -9.661 -10.665 56.288 1.00 23.01 309 ASP B O 1
ATOM 5492 N N . ALA B 1 310 ? -8.502 -11.721 54.677 1.00 22.57 310 ALA B N 1
ATOM 5493 C CA . ALA B 1 310 ? -8.099 -10.472 54.017 1.00 20.61 310 ALA B CA 1
ATOM 5494 C C . ALA B 1 310 ? -9.249 -9.759 53.289 1.00 20.56 310 ALA B C 1
ATOM 5495 O O . ALA B 1 310 ? -9.188 -8.562 53.022 1.00 19.81 310 ALA B O 1
ATOM 5497 N N . GLN B 1 311 ? -10.333 -10.488 53.007 1.00 20.27 311 GLN B N 1
ATOM 5498 C CA . GLN B 1 311 ? -11.577 -9.856 52.567 1.00 20.67 311 GLN B CA 1
ATOM 5499 C C . GLN B 1 311 ? -12.440 -9.390 53.752 1.00 21.65 311 GLN B C 1
ATOM 5500 O O . GLN B 1 311 ? -12.981 -8.265 53.722 1.00 21.07 311 GLN B O 1
ATOM 5506 N N . THR B 1 312 ? -12.605 -10.268 54.766 1.00 23.85 312 THR B N 1
ATOM 5507 C CA . THR B 1 312 ? -13.547 -9.991 55.874 1.00 24.62 312 THR B CA 1
ATOM 5508 C C . THR B 1 312 ? -13.055 -8.887 56.826 1.00 25.26 312 THR B C 1
ATOM 5509 O O . THR B 1 312 ? -13.855 -8.245 57.501 1.00 26.54 312 THR B O 1
ATOM 5513 N N . ILE B 1 313 ? -11.743 -8.621 56.851 1.00 24.24 313 ILE B N 1
ATOM 5514 C CA . ILE B 1 313 ? -11.238 -7.479 57.615 1.00 23.07 313 ILE B CA 1
ATOM 5515 C C . ILE B 1 313 ? -11.963 -6.172 57.280 1.00 22.45 313 ILE B C 1
ATOM 5516 O O . ILE B 1 313 ? -12.179 -5.332 58.161 1.00 23.14 313 ILE B O 1
ATOM 5521 N N . PHE B 1 314 ? -12.346 -5.992 56.022 1.00 21.86 314 PHE B N 1
ATOM 5522 C CA . PHE B 1 314 ? -13.040 -4.785 55.622 1.00 23.42 314 PHE B CA 1
ATOM 5523 C C . PHE B 1 314 ? -14.454 -4.712 56.235 1.00 27.12 314 PHE B C 1
ATOM 5524 O O . PHE B 1 314 ? -14.955 -3.622 56.489 1.00 28.88 314 PHE B O 1
ATOM 5532 N N . ASP B 1 315 ? -15.051 -5.869 56.494 1.00 28.35 315 ASP B N 1
ATOM 5533 C CA . ASP B 1 315 ? -16.370 -5.910 57.149 1.00 33.92 315 ASP B CA 1
ATOM 5534 C C . ASP B 1 315 ? -16.319 -5.548 58.614 1.00 36.20 315 ASP B C 1
ATOM 5535 O O . ASP B 1 315 ? -17.117 -4.725 59.070 1.00 38.24 315 ASP B O 1
ATOM 5540 N N . ASP B 1 316 ? -15.405 -6.167 59.361 1.00 37.00 316 ASP B N 1
ATOM 5541 C CA . ASP B 1 316 ? -15.495 -6.037 60.796 1.00 41.76 316 ASP B CA 1
ATOM 5542 C C . ASP B 1 316 ? -14.373 -5.303 61.518 1.00 41.52 316 ASP B C 1
ATOM 5543 O O . ASP B 1 316 ? -14.455 -5.131 62.731 1.00 40.01 316 ASP B O 1
ATOM 5548 N N . ALA B 1 317 ? -13.348 -4.852 60.801 1.00 37.01 317 ALA B N 1
ATOM 5549 C CA . ALA B 1 317 ? -12.311 -4.047 61.443 1.00 36.52 317 ALA B CA 1
ATOM 5550 C C . ALA B 1 317 ? -12.081 -2.671 60.819 1.00 35.44 317 ALA B C 1
ATOM 5551 O O . ALA B 1 317 ? -11.659 -1.758 61.517 1.00 36.36 317 ALA B O 1
ATOM 5553 N N . VAL B 1 318 ? -12.358 -2.508 59.523 1.00 31.92 318 VAL B N 1
ATOM 5554 C CA . VAL B 1 318 ? -12.174 -1.204 58.876 1.00 32.96 318 VAL B CA 1
ATOM 5555 C C . VAL B 1 318 ? -13.425 -0.346 59.022 1.00 34.85 318 VAL B C 1
ATOM 5556 O O . VAL B 1 318 ? -14.485 -0.687 58.491 1.00 37.70 318 VAL B O 1
ATOM 5560 N N . PRO B 1 319 ? -13.295 0.777 59.720 1.00 40.01 319 PRO B N 1
ATOM 5561 C CA . PRO B 1 319 ? -14.410 1.720 59.839 1.00 42.03 319 PRO B CA 1
ATOM 5562 C C . PRO B 1 319 ? -15.035 2.002 58.474 1.00 47.25 319 PRO B C 1
ATOM 5563 O O . PRO B 1 319 ? -14.323 2.143 57.475 1.00 46.04 319 PRO B O 1
ATOM 5567 N N . THR B 1 320 ? -16.361 2.040 58.415 1.00 48.89 320 THR B N 1
ATOM 5568 C CA . THR B 1 320 ? -17.048 2.519 57.223 1.00 47.42 320 THR B CA 1
ATOM 5569 C C . THR B 1 320 ? -16.631 3.982 57.025 1.00 46.31 320 THR B C 1
ATOM 5570 O O . THR B 1 320 ? -16.179 4.653 57.971 1.00 48.92 320 THR B O 1
ATOM 5574 N N . ASP B 1 321 ? -16.783 4.470 55.799 1.00 44.05 321 ASP B N 1
ATOM 5575 C CA . ASP B 1 321 ? -16.489 5.867 55.479 1.00 41.10 321 ASP B CA 1
ATOM 5576 C C . ASP B 1 321 ? -14.991 6.206 55.375 1.00 35.06 321 ASP B C 1
ATOM 5577 O O . ASP B 1 321 ? -14.665 7.257 54.820 1.00 36.90 321 ASP B O 1
ATOM 5582 N N . VAL B 1 322 ? -14.072 5.380 55.890 1.00 27.42 322 VAL B N 1
ATOM 5583 C CA . VAL B 1 322 ? -12.655 5.805 55.744 1.00 25.38 322 VAL B CA 1
ATOM 5584 C C . VAL B 1 322 ? -12.101 5.573 54.330 1.00 22.75 322 VAL B C 1
ATOM 5585 O O . VAL B 1 322 ? -11.281 6.370 53.852 1.00 21.78 322 VAL B O 1
ATOM 5589 N N . LEU B 1 323 ? -12.525 4.473 53.697 1.00 19.64 323 LEU B N 1
ATOM 5590 C CA . LEU B 1 323 ? -12.128 4.191 52.307 1.00 19.92 323 LEU B CA 1
ATOM 5591 C C . LEU B 1 323 ? -13.319 4.371 51.378 1.00 19.96 323 LEU B C 1
ATOM 5592 O O . LEU B 1 323 ? -14.431 4.013 51.731 1.00 22.47 323 LEU B O 1
ATOM 5597 N N . ALA B 1 324 ? -13.079 4.946 50.207 1.00 19.56 324 ALA B N 1
ATOM 5598 C CA . ALA B 1 324 ? -14.049 4.979 49.112 1.00 19.16 324 ALA B CA 1
ATOM 5599 C C . ALA B 1 324 ? -13.906 3.785 48.135 1.00 18.32 324 ALA B C 1
ATOM 5600 O O . ALA B 1 324 ? -14.867 3.426 47.450 1.00 18.72 324 ALA B O 1
ATOM 5602 N N . ILE B 1 325 ? -12.697 3.225 48.059 1.00 16.53 325 ILE B N 1
ATOM 5603 C CA . ILE B 1 325 ? -12.395 2.116 47.165 1.00 15.54 325 ILE B CA 1
ATOM 5604 C C . ILE B 1 325 ? -13.151 0.852 47.615 1.00 16.68 325 ILE B C 1
ATOM 5605 O O . ILE B 1 325 ? -13.313 0.624 48.836 1.00 17.71 325 ILE B O 1
ATOM 5610 N N . GLU B 1 326 ? -13.656 0.082 46.643 1.00 16.27 326 GLU B N 1
ATOM 5611 C CA . GLU B 1 326 ? -14.450 -1.137 46.909 1.00 19.54 326 GLU B CA 1
ATOM 5612 C C . GLU B 1 326 ? -13.653 -2.403 46.618 1.00 18.34 326 GLU B C 1
ATOM 5613 O O . GLU B 1 326 ? -12.800 -2.419 45.732 1.00 19.27 326 GLU B O 1
ATOM 5619 N N . ILE B 1 327 ? -13.948 -3.472 47.343 1.00 18.64 327 ILE B N 1
ATOM 5620 C CA . ILE B 1 327 ? -13.210 -4.706 47.168 1.00 17.43 327 ILE B CA 1
ATOM 5621 C C . ILE B 1 327 ? -14.027 -5.580 46.242 1.00 18.34 327 ILE B C 1
ATOM 5622 O O . ILE B 1 327 ? -15.257 -5.651 46.406 1.00 19.35 327 ILE B O 1
ATOM 5627 N N . PHE B 1 328 ? -13.357 -6.147 45.242 1.00 17.30 328 PHE B N 1
ATOM 5628 C CA . PHE B 1 328 ? -13.886 -7.282 44.485 1.00 19.08 328 PHE B CA 1
ATOM 5629 C C . PHE B 1 328 ? -13.355 -8.562 45.129 1.00 18.38 328 PHE B C 1
ATOM 5630 O O . PHE B 1 328 ? -12.156 -8.868 45.118 1.00 18.87 328 PHE B O 1
ATOM 5638 N N . ARG B 1 329 ? -14.284 -9.340 45.695 1.00 19.37 329 ARG B N 1
ATOM 5639 C CA . ARG B 1 329 ? -13.906 -10.516 46.480 1.00 20.93 329 ARG B CA 1
ATOM 5640 C C . ARG B 1 329 ? -13.760 -11.697 45.551 1.00 23.15 329 ARG B C 1
ATOM 5641 O O . ARG B 1 329 ? -14.756 -12.219 45.015 1.00 26.35 329 ARG B O 1
ATOM 5649 N N . ALA B 1 330 ? -12.521 -12.123 45.391 1.00 21.98 330 ALA B N 1
ATOM 5650 C CA . ALA B 1 330 ? -12.180 -13.125 44.411 1.00 24.33 330 ALA B CA 1
ATOM 5651 C C . ALA B 1 330 ? -11.837 -14.428 45.111 1.00 23.92 330 ALA B C 1
ATOM 5652 O O . ALA B 1 330 ? -12.103 -14.611 46.316 1.00 24.01 330 ALA B O 1
ATOM 5654 N N . ASP B 1 331 ? -11.258 -15.338 44.343 1.00 23.58 331 ASP B N 1
ATOM 5655 C CA . ASP B 1 331 ? -10.817 -16.617 44.828 1.00 25.60 331 ASP B CA 1
ATOM 5656 C C . ASP B 1 331 ? -9.892 -17.139 43.755 1.00 25.97 331 ASP B C 1
ATOM 5657 O O . ASP B 1 331 ? -9.786 -16.531 42.697 1.00 26.06 331 ASP B O 1
ATOM 5662 N N . ASN B 1 332 ? -9.230 -18.263 44.025 1.00 27.28 332 ASN B N 1
ATOM 5663 C CA . ASN B 1 332 ? -8.451 -18.975 43.016 1.00 28.02 332 ASN B CA 1
ATOM 5664 C C . ASN B 1 332 ? -9.351 -19.268 41.813 1.00 26.49 332 ASN B C 1
ATOM 5665 O O . ASN B 1 332 ? -10.557 -19.420 41.974 1.00 24.97 332 ASN B O 1
ATOM 5670 N N . THR B 1 333 ? -8.780 -19.262 40.609 1.00 24.04 333 THR B N 1
ATOM 5671 C CA . THR B 1 333 ? -9.570 -19.499 39.387 1.00 22.91 333 THR B CA 1
ATOM 5672 C C . THR B 1 333 ? -8.938 -20.630 38.594 1.00 22.96 333 THR B C 1
ATOM 5673 O O . THR B 1 333 ? -7.751 -20.861 38.700 1.00 21.64 333 THR B O 1
ATOM 5677 N N . ALA B 1 334 ? -9.750 -21.357 37.812 1.00 20.34 334 ALA B N 1
ATOM 5678 C CA . ALA B 1 334 ? -9.226 -22.400 36.943 1.00 19.49 334 ALA B CA 1
ATOM 5679 C C . ALA B 1 334 ? -10.209 -22.625 35.824 1.00 20.02 334 ALA B C 1
ATOM 5680 O O . ALA B 1 334 ? -11.402 -22.302 35.957 1.00 19.61 334 ALA B O 1
ATOM 5682 N N . TYR B 1 335 ? -9.714 -23.181 34.7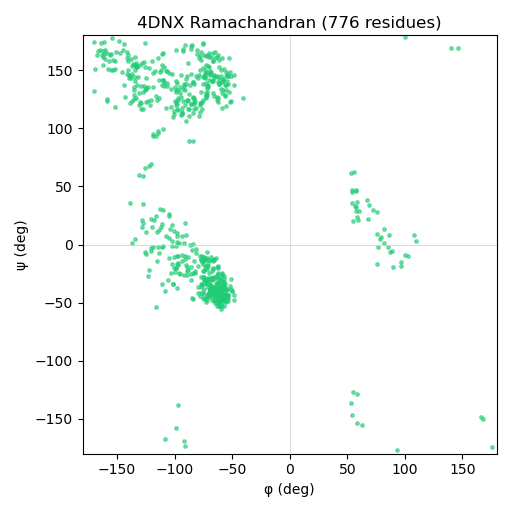18 1.00 18.94 335 TYR B N 1
ATOM 5683 C CA . TYR B 1 335 ? -10.553 -23.502 33.578 1.00 18.32 335 TYR B CA 1
ATOM 5684 C C . TYR B 1 335 ? -11.333 -24.784 33.840 1.00 17.74 335 TYR B C 1
ATOM 5685 O O . TYR B 1 335 ? -10.773 -25.898 34.080 1.00 18.20 335 TYR B O 1
ATOM 5694 N N . SER B 1 336 ? -12.667 -24.658 33.780 1.00 16.82 336 SER B N 1
ATOM 5695 C CA . SER B 1 336 ? -13.525 -25.815 33.949 1.00 17.71 336 SER B CA 1
ATOM 5696 C C . SER B 1 336 ? -13.857 -26.455 32.607 1.00 18.19 336 SER B C 1
ATOM 5697 O O . SER B 1 336 ? -14.341 -25.771 31.695 1.00 18.05 336 SER B O 1
ATOM 5700 N N . LYS B 1 337 ? -13.542 -27.747 32.466 1.00 19.79 337 LYS B N 1
ATOM 5701 C CA . LYS B 1 337 ? -13.902 -28.470 31.261 1.00 21.79 337 LYS B CA 1
ATOM 5702 C C . LYS B 1 337 ? -15.411 -28.689 31.205 1.00 22.66 337 LYS B C 1
ATOM 5703 O O . LYS B 1 337 ? -15.976 -28.806 30.125 1.00 23.91 337 LYS B O 1
ATOM 5709 N N . LYS B 1 338 ? -16.040 -28.770 32.374 1.00 23.70 338 LYS B N 1
ATOM 5710 C CA . LYS B 1 338 ? -17.491 -29.039 32.474 1.00 25.60 338 LYS B CA 1
ATOM 5711 C C . LYS B 1 338 ? -18.231 -27.801 31.926 1.00 24.24 338 LYS B C 1
ATOM 5712 O O . LYS B 1 338 ? -19.215 -27.932 31.180 1.00 25.92 338 LYS B O 1
ATOM 5718 N N . LEU B 1 339 ? -17.717 -26.625 32.243 1.00 22.03 339 LEU B N 1
ATOM 5719 C CA . LEU B 1 339 ? -18.374 -25.365 31.875 1.00 21.20 339 LEU B CA 1
ATOM 5720 C C . LEU B 1 339 ? -17.807 -24.704 30.635 1.00 21.41 339 LEU B C 1
ATOM 5721 O O . LEU B 1 339 ? -18.439 -23.783 30.076 1.00 21.65 339 LEU B O 1
ATOM 5726 N N . GLY B 1 340 ? -16.578 -25.063 30.253 1.00 20.53 340 GLY B N 1
ATOM 5727 C CA . GLY B 1 340 ? -15.925 -24.363 29.142 1.00 20.37 340 GLY B CA 1
ATOM 5728 C C . GLY B 1 340 ? -15.531 -22.928 29.391 1.00 20.38 340 GLY B C 1
ATOM 5729 O O . GLY B 1 340 ? -15.570 -22.110 28.463 1.00 20.59 340 GLY B O 1
ATOM 5730 N N . ARG B 1 341 ? -15.131 -22.589 30.617 1.00 18.79 341 ARG B N 1
ATOM 5731 C CA . ARG B 1 341 ? -14.643 -21.266 30.934 1.00 18.78 341 ARG B CA 1
ATOM 5732 C C . ARG B 1 341 ? -13.892 -21.281 32.246 1.00 17.58 341 ARG B C 1
ATOM 5733 O O . ARG B 1 341 ? -13.985 -22.241 32.999 1.00 18.09 341 ARG B O 1
ATOM 5741 N N . VAL B 1 342 ? -13.113 -20.228 32.471 1.00 17.36 342 VAL B N 1
ATOM 5742 C CA . VAL B 1 342 ? -12.485 -20.006 33.752 1.00 17.54 342 VAL B CA 1
ATOM 5743 C C . VAL B 1 342 ? -13.574 -19.602 34.763 1.00 18.51 342 VAL B C 1
ATOM 5744 O O . VAL B 1 342 ? -14.461 -18.756 34.461 1.00 18.21 342 VAL B O 1
ATOM 5748 N N . VAL B 1 343 ? -13.483 -20.208 35.942 1.00 18.77 343 VAL B N 1
ATOM 5749 C CA . VAL B 1 343 ? -14.397 -19.923 37.045 1.00 20.64 343 VAL B CA 1
ATOM 5750 C C . VAL B 1 343 ? -13.620 -19.735 38.328 1.00 22.65 343 VAL B C 1
ATOM 5751 O O . VAL B 1 343 ? -12.530 -20.301 38.498 1.00 21.49 343 VAL B O 1
ATOM 5755 N N . MET B 1 344 ? -14.179 -18.952 39.252 1.00 23.67 344 MET B N 1
ATOM 5756 C CA . MET B 1 344 ? -13.643 -18.968 40.609 1.00 24.33 344 MET B CA 1
ATOM 5757 C C . MET B 1 344 ? -14.097 -20.264 41.238 1.00 26.05 344 MET B C 1
ATOM 5758 O O . MET B 1 344 ? -15.201 -20.709 40.982 1.00 26.37 344 MET B O 1
ATOM 5763 N N . MET B 1 345 ? -13.256 -20.847 42.074 1.00 27.46 345 MET B N 1
ATOM 5764 C CA . MET B 1 345 ? -13.580 -22.127 42.702 1.00 31.88 345 MET B CA 1
ATOM 5765 C C . MET B 1 345 ? -14.955 -22.174 43.398 1.00 37.24 345 MET B C 1
ATOM 5766 O O . MET B 1 345 ? -15.655 -23.185 43.316 1.00 36.38 345 MET B O 1
ATOM 5771 N N . ARG B 1 346 ? -15.343 -21.072 44.047 1.00 39.04 346 ARG B N 1
ATOM 5772 C CA . ARG B 1 346 ? -16.548 -21.012 44.871 1.00 36.53 346 ARG B CA 1
ATOM 5773 C C . ARG B 1 346 ? -17.837 -21.036 44.067 1.00 38.39 346 ARG B C 1
ATOM 5774 O O . ARG B 1 346 ? -18.926 -21.205 44.624 1.00 40.72 346 ARG B O 1
ATOM 5782 N N . ASP B 1 347 ? -17.725 -20.874 42.758 1.00 31.96 347 ASP B N 1
ATOM 5783 C CA . ASP B 1 347 ? -18.859 -21.001 41.887 1.00 39.77 347 ASP B CA 1
ATOM 5784 C C . ASP B 1 347 ? -18.851 -22.412 41.270 1.00 36.91 347 ASP B C 1
ATOM 5785 O O . ASP B 1 347 ? -19.667 -22.748 40.386 1.00 41.32 347 ASP B O 1
ATOM 5790 N N . ALA B 1 348 ? -17.919 -23.230 41.780 1.00 35.56 348 ALA B N 1
ATOM 5791 C CA . ALA B 1 348 ? -17.726 -24.625 41.312 1.00 34.07 348 ALA B CA 1
ATOM 5792 C C . ALA B 1 348 ? -17.464 -25.711 42.402 1.00 33.58 348 ALA B C 1
ATOM 5793 O O . ALA B 1 348 ? -16.719 -26.665 42.128 1.00 29.84 348 ALA B O 1
ATOM 5795 N N . PRO B 1 349 ? -18.078 -25.628 43.599 1.00 33.16 349 PRO B N 1
ATOM 5796 C CA . PRO B 1 349 ? -17.800 -26.649 44.630 1.00 33.45 349 PRO B CA 1
ATOM 5797 C C . PRO B 1 349 ? -18.217 -28.074 44.230 1.00 32.56 349 PRO B C 1
ATOM 5798 O O . PRO B 1 349 ? -17.731 -29.047 44.806 1.00 34.83 349 PRO B O 1
ATOM 5802 N N . ASP B 1 350 ? -19.096 -28.191 43.233 1.00 31.74 350 ASP B N 1
ATOM 5803 C CA . ASP B 1 350 ? -19.572 -29.482 42.713 1.00 32.05 350 ASP B CA 1
ATOM 5804 C C . ASP B 1 350 ? -18.550 -30.250 41.853 1.00 30.26 350 ASP B C 1
ATOM 5805 O O . ASP B 1 350 ? -18.709 -31.449 41.627 1.00 30.88 350 ASP B O 1
ATOM 5810 N N . HIS B 1 351 ? -17.563 -29.531 41.324 1.00 27.91 351 HIS B N 1
ATOM 5811 C CA . HIS B 1 351 ? -16.546 -30.077 40.416 1.00 27.99 351 HIS B CA 1
ATOM 5812 C C . HIS B 1 351 ? -15.598 -30.976 41.194 1.00 28.98 351 HIS B C 1
ATOM 5813 O O . HIS B 1 351 ? -15.368 -30.746 42.393 1.00 29.11 351 HIS B O 1
ATOM 5820 N N . THR B 1 352 ? -15.069 -32.000 40.535 1.00 29.51 352 THR B N 1
ATOM 5821 C CA . THR B 1 352 ? -13.960 -32.763 41.103 1.00 31.70 352 THR B CA 1
ATOM 5822 C C . THR B 1 352 ? -12.694 -32.208 40.444 1.00 31.85 352 THR B C 1
ATOM 5823 O O . THR B 1 352 ? -12.793 -31.443 39.472 1.00 30.51 352 THR B O 1
ATOM 5827 N N . PRO B 1 353 ? -11.505 -32.540 40.966 1.00 34.19 353 PRO B N 1
ATOM 5828 C CA . PRO B 1 353 ? -10.269 -31.963 40.396 1.00 34.16 353 PRO B CA 1
ATOM 5829 C C . PRO B 1 353 ? -10.116 -32.258 38.895 1.00 34.16 353 PRO B C 1
ATOM 5830 O O . PRO B 1 353 ? -9.623 -31.403 38.150 1.00 38.45 353 PRO B O 1
ATOM 5834 N N . ASP B 1 354 ? -10.611 -33.409 38.460 1.00 35.27 354 ASP B N 1
ATOM 5835 C CA . ASP B 1 354 ? -10.569 -33.830 37.063 1.00 35.45 354 ASP B CA 1
ATOM 5836 C C . ASP B 1 354 ? -11.500 -33.084 36.118 1.00 32.68 354 ASP B C 1
ATOM 5837 O O . ASP B 1 354 ? -11.432 -33.279 34.898 1.00 31.88 354 ASP B O 1
ATOM 5842 N N . ASP B 1 355 ? -12.355 -32.221 36.672 1.00 28.55 355 ASP B N 1
ATOM 5843 C CA . ASP B 1 355 ? -13.207 -31.355 35.851 1.00 26.28 355 ASP B CA 1
ATOM 5844 C C . ASP B 1 355 ? -12.475 -30.093 35.450 1.00 24.05 355 ASP B C 1
ATOM 5845 O O . ASP B 1 355 ? -13.007 -29.303 34.675 1.00 22.49 355 ASP B O 1
ATOM 5850 N N . PHE B 1 356 ? -11.245 -29.878 35.944 1.00 23.02 356 PHE B N 1
ATOM 5851 C CA . PHE B 1 356 ? -10.516 -28.669 35.555 1.00 22.15 356 PHE B CA 1
ATOM 5852 C C . PHE B 1 356 ? -9.262 -29.012 34.741 1.00 22.17 356 PHE B C 1
ATOM 5853 O O . PHE B 1 356 ? -8.796 -30.150 34.776 1.00 23.36 356 PHE B O 1
ATOM 5861 N N . ILE B 1 357 ? -8.752 -28.029 34.014 1.00 22.08 357 ILE B N 1
ATOM 5862 C CA . ILE B 1 357 ? -7.433 -28.125 33.395 1.00 22.58 357 ILE B CA 1
ATOM 5863 C C . ILE B 1 357 ? -6.482 -27.327 34.281 1.00 21.23 357 ILE B C 1
ATOM 5864 O O . ILE B 1 357 ? -6.566 -26.092 34.388 1.00 21.37 357 ILE B O 1
ATOM 5869 N N . GLN B 1 358 ? -5.606 -28.063 34.958 1.00 22.38 358 GLN B N 1
ATOM 5870 C CA . GLN B 1 358 ? -4.692 -27.423 35.884 1.00 22.50 358 GLN B CA 1
ATOM 5871 C C . GLN B 1 358 ? -3.281 -27.975 35.681 1.00 20.68 358 GLN B C 1
ATOM 5872 O O . GLN B 1 358 ? -3.119 -29.161 35.429 1.00 21.36 358 GLN B O 1
ATOM 5878 N N . LEU B 1 359 ? -2.304 -27.080 35.772 1.00 19.60 359 LEU B N 1
ATOM 5879 C CA A LEU B 1 359 ? -0.878 -27.443 35.646 0.70 19.78 359 LEU B CA 1
ATOM 5880 C CA B LEU B 1 359 ? -0.892 -27.463 35.665 0.30 19.54 359 LEU B CA 1
ATOM 5881 C C . LEU B 1 359 ? -0.120 -26.773 36.781 1.00 18.89 359 LEU B C 1
ATOM 5882 O O . LEU B 1 359 ? -0.369 -25.632 37.074 1.00 18.95 359 LEU B O 1
ATOM 5891 N N . SER B 1 360 ? 0.798 -27.497 37.412 1.00 19.42 360 SER B N 1
ATOM 5892 C CA . SER B 1 360 ? 1.621 -26.907 38.480 1.00 18.92 360 SER B CA 1
ATOM 5893 C C . SER B 1 360 ? 2.631 -25.910 37.915 1.00 17.83 360 SER B C 1
ATOM 5894 O O . SER B 1 360 ? 2.875 -25.884 36.692 1.00 17.97 360 SER B O 1
ATOM 5897 N N . GLY B 1 361 ? 3.201 -25.058 38.776 1.00 16.97 361 GLY B N 1
ATOM 5898 C CA . GLY B 1 361 ? 4.098 -24.033 38.320 1.00 16.10 361 GLY B CA 1
ATOM 5899 C C . GLY B 1 361 ? 5.352 -24.669 37.721 1.00 16.36 361 GLY B C 1
ATOM 5900 O O . GLY B 1 361 ? 5.903 -24.135 36.734 1.00 16.65 361 GLY B O 1
ATOM 5901 N N . THR B 1 362 ? 5.802 -25.750 38.324 1.00 17.00 362 THR B N 1
ATOM 5902 C CA . THR B 1 362 ? 6.972 -26.475 37.791 1.00 17.47 362 THR B CA 1
ATOM 5903 C C . THR B 1 362 ? 6.647 -27.068 36.410 1.00 18.15 362 THR B C 1
ATOM 5904 O O . THR B 1 362 ? 7.438 -26.940 35.481 1.00 18.14 362 THR B O 1
ATOM 5908 N N . ARG B 1 363 ? 5.443 -27.637 36.257 1.00 17.86 363 ARG B N 1
ATOM 5909 C CA . ARG B 1 363 ? 5.075 -28.236 34.991 1.00 18.46 363 ARG B CA 1
ATOM 5910 C C . ARG B 1 363 ? 5.124 -27.197 33.868 1.00 17.45 363 ARG B C 1
ATOM 5911 O O . ARG B 1 363 ? 5.650 -27.470 32.764 1.00 18.19 363 ARG B O 1
ATOM 5919 N N . VAL B 1 364 ? 4.559 -26.027 34.130 1.00 16.53 364 VAL B N 1
ATOM 5920 C CA . VAL B 1 364 ? 4.477 -24.960 33.125 1.00 15.97 364 VAL B CA 1
ATOM 5921 C C . VAL B 1 364 ? 5.885 -24.450 32.756 1.00 16.65 364 VAL B C 1
ATOM 5922 O O . VAL B 1 364 ? 6.252 -24.392 31.589 1.00 16.29 364 VAL B O 1
ATOM 5926 N N . ARG B 1 365 ? 6.684 -24.130 33.754 1.00 17.32 365 ARG B N 1
ATOM 5927 C CA . ARG B 1 365 ? 8.001 -23.609 33.410 1.00 18.32 365 ARG B CA 1
ATOM 5928 C C . ARG B 1 365 ? 8.891 -24.594 32.681 1.00 18.40 365 ARG B C 1
ATOM 5929 O O . ARG B 1 365 ? 9.633 -24.234 31.771 1.00 17.94 365 ARG B O 1
ATOM 5937 N N . GLU B 1 366 ? 8.805 -25.865 33.056 1.00 18.12 366 GLU B N 1
ATOM 5938 C CA . GLU B 1 366 ? 9.619 -26.904 32.418 1.00 19.39 366 GLU B CA 1
ATOM 5939 C C . GLU B 1 366 ? 9.170 -27.233 30.989 1.00 19.67 366 GLU B C 1
ATOM 5940 O O . GLU B 1 366 ? 10.011 -27.588 30.140 1.00 19.77 366 GLU B O 1
ATOM 5946 N N . MET B 1 367 ? 7.861 -27.122 30.703 1.00 18.61 367 MET B N 1
ATOM 5947 C CA . MET B 1 367 ? 7.407 -27.483 29.352 1.00 19.54 367 MET B CA 1
ATOM 5948 C C . MET B 1 367 ? 7.733 -26.284 28.411 1.00 18.60 367 MET B C 1
ATOM 5949 O O . MET B 1 367 ? 8.164 -26.506 27.272 1.00 19.13 367 MET B O 1
ATOM 5954 N N . LEU B 1 368 ? 7.589 -25.081 28.930 1.00 18.38 368 LEU B N 1
ATOM 5955 C CA . LEU B 1 368 ? 7.972 -23.837 28.202 1.00 18.64 368 LEU B CA 1
ATOM 5956 C C . LEU B 1 368 ? 9.489 -23.908 27.893 1.00 20.14 368 LEU B C 1
ATOM 5957 O O . LEU B 1 368 ? 9.900 -23.631 26.773 1.00 20.62 368 LEU B O 1
ATOM 5962 N N . GLY B 1 369 ? 10.273 -24.390 28.859 1.00 20.38 369 GLY B N 1
ATOM 5963 C CA . GLY B 1 369 ? 11.697 -24.741 28.629 1.00 22.25 369 GLY B CA 1
ATOM 5964 C C . GLY B 1 369 ? 12.025 -25.639 27.480 1.00 23.53 369 GLY B C 1
ATOM 5965 O O . GLY B 1 369 ? 13.156 -25.581 26.931 1.00 24.44 369 GLY B O 1
ATOM 5966 N N . GLN B 1 370 ? 11.091 -26.527 27.128 1.00 22.37 370 GLN B N 1
ATOM 5967 C CA . GLN B 1 370 ? 11.292 -27.450 26.049 1.00 23.59 370 GLN B CA 1
ATOM 5968 C C . GLN B 1 370 ? 10.595 -27.007 24.770 1.00 23.07 370 GLN B C 1
ATOM 5969 O O . GLN B 1 370 ? 10.457 -27.777 23.821 1.00 24.18 370 GLN B O 1
ATOM 5975 N N . GLY B 1 371 ? 10.127 -25.763 24.764 1.00 24.47 371 GLY B N 1
ATOM 5976 C CA . GLY B 1 371 ? 9.471 -25.237 23.589 1.00 24.33 371 GLY B CA 1
ATOM 5977 C C . GLY B 1 371 ? 8.053 -25.767 23.406 1.00 24.97 371 GLY B C 1
ATOM 5978 O O . GLY B 1 371 ? 7.557 -25.828 22.282 1.00 23.18 371 GLY B O 1
ATOM 5979 N N . GLU B 1 372 ? 7.399 -26.128 24.510 1.00 22.95 372 GLU B N 1
ATOM 5980 C CA . GLU B 1 372 ? 6.031 -26.674 24.437 1.00 22.62 372 GLU B CA 1
ATOM 5981 C C . GLU B 1 372 ? 5.065 -25.694 25.091 1.00 20.84 372 GLU B C 1
ATOM 5982 O O . GLU B 1 372 ? 5.274 -25.252 26.235 1.00 20.53 372 GLU B O 1
ATOM 5988 N N . ALA B 1 373 ? 4.023 -25.297 24.365 1.00 20.07 373 ALA B N 1
ATOM 5989 C CA . ALA B 1 373 ? 3.050 -24.380 24.961 1.00 19.62 373 ALA B CA 1
ATOM 5990 C C . ALA B 1 373 ? 2.055 -25.197 25.800 1.00 19.08 373 ALA B C 1
ATOM 5991 O O . ALA B 1 373 ? 1.633 -26.274 25.368 1.00 19.62 373 ALA B O 1
ATOM 5993 N N . PRO B 1 374 ? 1.705 -24.699 26.989 1.00 18.77 374 PRO B N 1
ATOM 5994 C CA . PRO B 1 374 ? 0.531 -25.243 27.699 1.00 19.62 374 PRO B CA 1
ATOM 5995 C C . PRO B 1 374 ? -0.684 -25.214 26.755 1.00 20.89 374 PRO B C 1
ATOM 5996 O O . PRO B 1 374 ? -0.673 -24.497 25.749 1.00 22.42 374 PRO B O 1
ATOM 6000 N N . PRO B 1 375 ? -1.703 -26.003 27.071 1.00 21.76 375 PRO B N 1
ATOM 6001 C CA . PRO B 1 375 ? -2.944 -26.018 26.289 1.00 21.96 375 PRO B CA 1
ATOM 6002 C C . PRO B 1 375 ? -3.552 -24.618 26.220 1.00 20.13 375 PRO B C 1
ATOM 6003 O O . PRO B 1 375 ? -3.336 -23.817 27.121 1.00 19.15 375 PRO B O 1
ATOM 6007 N N . PRO B 1 376 ? -4.286 -24.305 25.146 1.00 20.52 376 PRO B N 1
ATOM 6008 C CA . PRO B 1 376 ? -4.855 -22.957 24.998 1.00 21.16 376 PRO B CA 1
ATOM 6009 C C . PRO B 1 376 ? -5.920 -22.615 26.070 1.00 20.75 376 PRO B C 1
ATOM 6010 O O . PRO B 1 376 ? -6.259 -21.444 26.232 1.00 20.97 376 PRO B O 1
ATOM 6014 N N . GLU B 1 377 ? -6.405 -23.621 26.812 1.00 21.70 377 GLU B N 1
ATOM 6015 C CA . GLU B 1 377 ? -7.299 -23.357 27.964 1.00 21.00 377 GLU B CA 1
ATOM 6016 C C . GLU B 1 377 ? -6.519 -22.832 29.171 1.00 20.29 377 GLU B C 1
ATOM 6017 O O . GLU B 1 377 ? -7.094 -22.250 30.092 1.00 20.10 377 GLU B O 1
ATOM 6023 N N . PHE B 1 378 ? -5.193 -22.986 29.120 1.00 18.31 378 PHE B N 1
ATOM 6024 C CA . PHE B 1 378 ? -4.347 -22.547 30.213 1.00 16.99 378 PHE B CA 1
ATOM 6025 C C . PHE B 1 378 ? -3.524 -21.308 29.876 1.00 15.85 378 PHE B C 1
ATOM 6026 O O . PHE B 1 378 ? -3.383 -20.430 30.717 1.00 14.15 378 PHE B O 1
ATOM 6034 N N . SER B 1 379 ? -2.993 -21.229 28.651 1.00 16.44 379 SER B N 1
ATOM 6035 C CA . SER B 1 379 ? -2.131 -20.092 28.252 1.00 16.68 379 SER B CA 1
ATOM 6036 C C . SER B 1 379 ? -2.479 -19.643 26.866 1.00 16.82 379 SER B C 1
ATOM 6037 O O . SER B 1 379 ? -2.753 -20.480 26.001 1.00 17.25 379 SER B O 1
ATOM 6040 N N . ARG B 1 380 ? -2.423 -18.328 26.634 1.00 16.51 380 ARG B N 1
ATOM 6041 C CA . ARG B 1 380 ? -2.566 -17.826 25.243 1.00 17.38 380 ARG B CA 1
ATOM 6042 C C . ARG B 1 380 ? -1.293 -18.148 24.453 1.00 18.65 380 ARG B C 1
ATOM 6043 O O . ARG B 1 380 ? -0.189 -17.992 25.000 1.00 17.97 380 ARG B O 1
ATOM 6051 N N . PRO B 1 381 ? -1.419 -18.578 23.194 1.00 19.41 381 PRO B N 1
ATOM 6052 C CA . PRO B 1 381 ? -0.234 -18.999 22.449 1.00 20.91 381 PRO B CA 1
ATOM 6053 C C . PRO B 1 381 ? 0.804 -17.905 22.352 1.00 18.87 381 PRO B C 1
ATOM 6054 O O . PRO B 1 381 ? 1.996 -18.194 22.427 1.00 19.77 381 PRO B O 1
ATOM 6058 N N . GLU B 1 382 ? 0.374 -16.651 22.178 1.00 19.07 382 GLU B N 1
ATOM 6059 C CA . GLU B 1 382 ? 1.323 -15.557 22.018 1.00 20.47 382 GLU B CA 1
ATOM 6060 C C . GLU B 1 382 ? 2.073 -15.235 23.298 1.00 19.67 382 GLU B C 1
ATOM 6061 O O . GLU B 1 382 ? 3.233 -14.808 23.261 1.00 19.73 382 GLU B O 1
ATOM 6067 N N . VAL B 1 383 ? 1.416 -15.431 24.441 1.00 18.22 383 VAL B N 1
ATOM 6068 C CA . VAL B 1 383 ? 2.055 -15.236 25.755 1.00 17.37 383 VAL B CA 1
ATOM 6069 C C . VAL B 1 383 ? 3.042 -16.396 26.012 1.00 17.33 383 VAL B C 1
ATOM 6070 O O . VAL B 1 383 ? 4.201 -16.180 26.361 1.00 17.63 383 VAL B O 1
ATOM 6074 N N . ALA B 1 384 ? 2.598 -17.610 25.757 1.00 17.00 384 ALA B N 1
ATOM 6075 C CA . ALA B 1 384 ? 3.514 -18.777 25.869 1.00 18.02 384 ALA B CA 1
ATOM 6076 C C . ALA B 1 384 ? 4.758 -18.562 24.993 1.00 19.60 384 ALA B C 1
ATOM 6077 O O . ALA B 1 384 ? 5.911 -18.903 25.393 1.00 20.13 384 ALA B O 1
ATOM 6079 N N . GLN B 1 385 ? 4.550 -17.970 23.818 1.00 19.28 385 GLN B N 1
ATOM 6080 C CA . GLN B 1 385 ? 5.675 -17.771 22.870 1.00 21.15 385 GLN B CA 1
ATOM 6081 C C . GLN B 1 385 ? 6.741 -16.823 23.425 1.00 20.33 385 GLN B C 1
ATOM 6082 O O . GLN B 1 385 ? 7.936 -17.089 23.270 1.00 21.21 385 GLN B O 1
ATOM 6088 N N . ILE B 1 386 ? 6.326 -15.739 24.065 1.00 19.85 386 ILE B N 1
ATOM 6089 C CA . ILE B 1 386 ? 7.271 -14.829 24.757 1.00 21.05 386 ILE B CA 1
ATOM 6090 C C . ILE B 1 386 ? 8.149 -15.612 25.738 1.00 20.98 386 ILE B C 1
ATOM 6091 O O . ILE B 1 386 ? 9.374 -15.425 25.795 1.00 20.33 386 ILE B O 1
ATOM 6096 N N . LEU B 1 387 ? 7.508 -16.491 26.518 1.00 19.52 387 LEU B N 1
ATOM 6097 C CA . LEU B 1 387 ? 8.195 -17.229 27.567 1.00 20.27 387 LEU B CA 1
ATOM 6098 C C . LEU B 1 387 ? 9.115 -18.288 26.989 1.00 21.52 387 LEU B C 1
ATOM 6099 O O . LEU B 1 387 ? 10.249 -18.438 27.450 1.00 20.88 387 LEU B O 1
ATOM 6104 N N . MET B 1 388 ? 8.620 -19.030 25.984 1.00 20.74 388 MET B N 1
ATOM 6105 C CA . MET B 1 388 ? 9.413 -20.042 25.280 1.00 24.32 388 MET B CA 1
ATOM 6106 C C . MET B 1 388 ? 10.642 -19.432 24.627 1.00 26.28 388 MET B C 1
ATOM 6107 O O . MET B 1 388 ? 11.724 -20.032 24.690 1.00 26.16 388 MET B O 1
ATOM 6112 N N . ASP B 1 389 ? 10.463 -18.249 24.017 1.00 25.58 389 ASP B N 1
ATOM 6113 C CA . ASP B 1 389 ? 11.574 -17.532 23.368 1.00 28.70 389 ASP B CA 1
ATOM 6114 C C . ASP B 1 389 ? 12.668 -17.188 24.366 1.00 29.11 389 ASP B C 1
ATOM 6115 O O . ASP B 1 389 ? 13.865 -17.318 24.039 1.00 29.26 389 ASP B O 1
ATOM 6120 N N . TYR B 1 390 ? 12.273 -16.770 25.566 1.00 26.76 390 TYR B N 1
ATOM 6121 C CA . TYR B 1 390 ? 13.224 -16.478 26.621 1.00 27.09 390 TYR B CA 1
ATOM 6122 C C . TYR B 1 390 ? 13.980 -17.760 27.000 1.00 28.90 390 TYR B C 1
ATOM 6123 O O . TYR B 1 390 ? 15.212 -17.778 26.979 1.00 28.68 390 TYR B O 1
ATOM 6132 N N . TYR B 1 391 ? 13.261 -18.839 27.311 1.00 27.56 391 TYR B N 1
ATOM 6133 C CA . TYR B 1 391 ? 13.939 -20.086 27.741 1.00 32.87 391 TYR B CA 1
ATOM 6134 C C . TYR B 1 391 ? 14.857 -20.685 26.659 1.00 34.69 391 TYR B C 1
ATOM 6135 O O . TYR B 1 391 ? 15.870 -21.322 26.962 1.00 36.39 391 TYR B O 1
ATOM 6144 N N . ARG B 1 392 ? 14.526 -20.468 25.391 1.00 35.29 392 ARG B N 1
ATOM 6145 C CA . ARG B 1 392 ? 15.344 -21.027 24.321 1.00 40.23 392 ARG B CA 1
ATOM 6146 C C . ARG B 1 392 ? 16.464 -20.081 23.844 1.00 40.03 392 ARG B C 1
ATOM 6147 O O . ARG B 1 392 ? 17.361 -20.490 23.106 1.00 39.88 392 ARG B O 1
ATOM 6155 N N . SER B 1 393 ? 16.424 -18.831 24.306 1.00 39.46 393 SER B N 1
ATOM 6156 C CA . SER B 1 393 ? 17.479 -17.852 24.002 1.00 40.36 393 SER B CA 1
ATOM 6157 C C . SER B 1 393 ? 18.787 -18.205 24.698 1.00 43.89 393 SER B C 1
ATOM 6158 O O . SER B 1 393 ? 18.796 -18.736 25.834 1.00 42.28 393 SER B O 1
ATOM 6161 N N . LEU B 1 394 ? 19.880 -17.888 24.001 1.00 47.47 394 LEU B N 1
ATOM 6162 C CA . LEU B 1 394 ? 21.249 -18.075 24.480 1.00 51.22 394 LEU B CA 1
ATOM 6163 C C . LEU B 1 394 ? 21.407 -17.451 25.872 1.00 51.61 394 LEU B C 1
ATOM 6164 O O . LEU B 1 394 ? 21.115 -16.262 26.044 1.00 49.72 394 LEU B O 1
ATOM 6169 N N . PRO B 1 395 ? 21.832 -18.247 26.862 1.00 54.42 395 PRO B N 1
ATOM 6170 C CA . PRO B 1 395 ? 21.987 -17.739 28.241 1.00 56.46 395 PRO B CA 1
ATOM 6171 C C . PRO B 1 395 ? 23.014 -16.596 28.378 1.00 61.35 395 PRO B C 1
ATOM 6172 O O . PRO B 1 395 ? 23.960 -16.510 27.574 1.00 64.27 395 PRO B O 1
ATOM 6176 N N . GLN B 1 396 ? 22.807 -15.745 29.391 1.00 57.50 396 GLN B N 1
ATOM 6177 C CA . GLN B 1 396 ? 23.695 -14.620 29.751 1.00 61.00 396 GLN B CA 1
ATOM 6178 C C . GLN B 1 396 ? 23.393 -13.352 28.950 1.00 62.36 396 GLN B C 1
ATOM 6179 O O . GLN B 1 396 ? 22.818 -12.397 29.483 1.00 64.35 396 GLN B O 1
#

Radius of gyration: 27.76 Å; Cα contacts (8 Å, |Δi|>4): 1671; chains: 2; bounding box: 65×77×77 Å

B-factor: mean 23.7, std 10.12, range [7.79, 78.41]

Nearest PDB structures (foldseek):
  4dnx-assembly1_B  TM=9.800E-01  e=3.674E-86  Allochromatium vinosum DSM 180
  1jhd-assembly1_A-2  TM=9.943E-01  e=3.472E-77  sulfur-oxidizing endosymbiont of Riftia pachyptila
  8a8g-assembly1_A-2  TM=8.963E-01  e=1.233E-37  Methanothermococcus thermolithotrophicus DSM 2095
  1v47-assembly1_A  TM=8.742E-01  e=5.197E-36  Thermus thermophilus
  1v47-assembly1_B  TM=8.824E-01  e=2.894E-35  Thermus thermophilus

Sequence (792 aa):
MIKPVGSDELRPRFVYDPEQHHRLSSEAESLPSVIVSSQAAGNAVMLGAGYFSPLDGFMNLADALSSAQSMTLTDGRFFPVPLLCLLESADAIAGATRIALRDPNVEGNPVLAVMDVTAVEQVSDAQMALMTEQVYGTSSDPKHPGVETFNSQGRRTAISGPIQVLNFSYFQTDFPDTFRTAVEIRHEEIQEERGWQKIVAFQTRNPMHRAHEELCKMAMEAVEADGVVIHMLLGQLKPGDIPAPVRDAAIRTMAELYFPPNTVMMVTGYGFDMLYAGPREAVLHAYFRQNMGATHFIIGRDHAGVGDYYGPFDAQTIFDDAVPTDVLAIEIFRADNTAYSKKLGRVVMMRDAPDHTPDDFIQLSGTRVREMLGQGEAPPPEFSRPEVAQILMDYYRSLPQMIKPVGSDELRPRFVYDPEQHHRLSSEAESSLPSVIVSSQAAGNAVMLGAGYFSPLDGFMNLADALSSAQSMTLTDGRFFPVPLLCLLESADAIAGATRIALRDPNVEGNPVLAVMDVTAVEQVSDAQMALMTEQVYGTSDPKHPGVETFNSQGRTAISGPIQVLNFSYFQTDFPDTTFRTAVEIRHEEIQERGWQKIVAFQTRNPMHRAHEELCKMAMEAVEADGVVIHMLLGGQLKPGDIPAPVRDAAIRTMAELYFPPNTVMVTGYGFDMLYAGPREAVLHAYFRQNMGATHFIIGRDHAGVGDYYGPFDAQTIFDDAVPTDVLAIEIFRADNTAYSKKLGRVVMMRDAPDHTPDDFIQLLSGTRVREMLGQGEAPPPEFSRPEVAQILMDYYRSLPQ

CATH classification: 3.10.400.10 (+1 more: 3.40.50.620)

InterPro domains:
  IPR002650 Sulphate adenylyltransferase [TIGR00339] (4-389)
  IPR002650 Sulphate adenylyltransferase [cd00517] (31-390)
  IPR014729 Rossmann-like alpha/beta/alpha sandwich fold [G3DSA:3.40.50.620] (194-397)
  IPR015947 PUA-like superfamily [SSF88697] (1-171)
  IPR020792 Sulphate adenylyltransferase, prokaryotic-type [MF_00066] (27-393)
  IPR024951 Sulphate adenylyltransferase catalytic domain [PF01747] (178-389)
  IPR025980 ATP-sulfurylase PUA-like domain [PF14306] (2-165)

Foldseek 3Di:
DQAAFPDRAQAAQEPPPVVVLVVVLVVQVPFQEDAFDQQLLQLNLLRNLRLQPPDFHADDLQQQLCLLAAQAGPVGGGHNHHNWGAAQDCVSQVPPQKHFHFYPQDPPGRTFKIWGWPDKDFADPVSLQSSLCRQQVDCDCVQVLNVVSVPHHGITTDGGIHGNDNPVQCVVCVVAAHGLVVLLVVCVVLPWDAEEEAEDAAADKQQNVVVRVVVCVVVVTQAYEHEYEDDPDDPPGDPDVLRVVLNVVCCVPPHDPSHYHHHYHYHDQSQRFLSVLVSVQNSCVSSPHQEYEDEFRRSHDDDSDHRCSNVCCVVPRRDPPSGRRYYDYAYDWFQFQVVRAIDRPVVPPVDDPVRTDDDDPVNCLVCLLVLHHPDCRIGPPVSSVSSNVVNVPDPD/DQAAFPDRAQQAQEDPPVVVLVVVLVVQVPFQEDEFAQQLLQLNLLRNLRLQPPDFHADDLQQQLCLLAAQAGPVGGGHNHHNWTAAQDCVSPPPHQKHFYFYPQDPPRGTFKIWGFPDKDFQDPVSLQSSLCRQQVDCPCPQVLNVSSVVHHGITTDGGMHGNDNPVQCVVPVVAAHGLVVLLVVCVVLPWDAEEEEEDAAQDFQQNLVVVVVLCVVVVTQAYEHEYEDDDDDPPDDDPVLRQVLNVVCCVPPPDPSHYHHHYHYHDQSQRFLSVLVSVQNSCVSSPHQEYEDEFRRSHDDDSDHRCSNVCCCVPRNDPPSGRHYYDYAYGWFQFQVVRAIDTCVVPVVDDPVRTDDDDPVRQLVCLLVVHHDPCRIGPPVSSVSSSCSSVDDDD

Secondary structure (DSSP, 8-state):
-PPPTTSSS----B--SHHHHHHHHHHHTTS-EEEPPHHHHHHHHHHHTTTTTT--EEPPHHHHHHHHHHSB-TTS-B-SS----EES--GGGTT-SEEEEE-TTSTT--EEEEEE--EEEEPPHHHHHHHHHHHHS---TTSHHHHHHTTS-SEEEEEEEEE---HHHHHH-TTTB--HHHHHHHHHHHT-SSEEEEEESS---HHHHHHHHHHHHHHT-SEEEEEEEE-SPPTTPPPHHHHHHHHHHHHHHHS-TT-EEEEEEE------THHHHHHHHHHHHHHT-SEEEE-TTTT--TTSS-TTHHHHHHHHTSPTTS---EEEE---EEEETTTTEEEEGGG-TT--GGGEE---HHHHHHHHHTT-PPPTTTS-HHHHHHHHHHHHHS--/-PPPTTSSS----B--SHHHHHHHHHHHTTS-EEEPPHHHHHHHHHHHTTTTTT--EEPPHHHHHHHHHHSB-TTS-B--S----EES-SGGGTT-SEEEEEPTTSTT--EEEEEE--EEEEPPHHHHHHHHHHHHS---TTSHHHHHHTTS-SEEEEEEEEE---HHHHHH-TTTB--HHHHHHHHHHHT-SSEEEE--SS---HHHHHHHHHHHHHHT-SEEEEEEEE----TTPPPHHHHHHHHHHHHHHHS-TT-EEEEEEE------THHHHHHHHHHHHHHT-SEEEE-TTTT--TTSS-TTHHHHHHHHTSPTTS---EEEE---EEEETTTTEEEEGGG-TT--GGGEE---HHHHHHHHTTT-PPPTTTS-HHHHHHHHHHHHSPP-

Organism: Allochromatium vinosum (strain ATCC 17899 / DSM 180 / NBRC 103801 / NCIMB 10441 / D) (NCBI:txid572477)